Protein AF-0000000077074400 (afdb_homodimer)

pLDDT: mean 74.81, std 19.34, range [21.53, 97.25]

Organism: Amphimedon queenslandica (NCBI:txid400682)

Foldseek 3Di:
DPCCVVAPWDFCVVVLLVLLLLLLCLLLVLLVVLADDPVQLPDLPRDPVCCCVPHCNVVSLVLSLLLNVLSLVLNVLVLLLCLFFGTDHPVLSVLSVVLSVLSSCQSVLSVQCSVVVLDLVSLLSNLVSLLSNLVSSLVSNVVCLVVLVGGDPLCSVQSVPVLSSCVSRVLSVQSNVLSVVSNVVSVVVNHDGNVSVVSSVVSVVSNVVSLVVSVVVSCVVCVVPCVPVPPSCVVSVCSNWASDWLVSLLSNLVSNLVCQLCVLVVVVVVVCVVCVPVDPDPVVVCVVCVLSVLLSLLRNLLSVLLVVLVVLLVVFWDGDGPLLSVLSSQLSSLNSNLSVLSSQLSSPVPPSDLSSNLVSLLSNLVSLQRSLVSVVSSSVVCVVVVVHIGDPVPVDPLSVVLSVQSSVLSNVLSVVLNVCSVPGSVVSSVSSSVSSVCSVVSNCVVVVVVVVVVVVVVVVVVVVVPPPPPPPVPVVPPQPQQAPPPDDPQQQRQPVVVRHTDHPVQWDQDPPQDQDCDPNGGRGDTDRD/DPPCVVAPWDFCVVVLLVLLLLLLCLLLVLLVVLADDPVQLPDLPRFPVCCCVPHCNVVSLVLSLLLNVLSLVLNVLVLLLCLFFGTDHPVLSVLSVVLSVLSSCQSVLSVQCSVVVLDLVSLLSNLVSLLSNLVSSLVSNVVCLVVLVGGDPLCSVQSVPVLSSCVSRVLSVQSNVLSVVSNVCSVVVNPDGNVSVVSSVVSVVSNVVSLVVSVVVSVVVCVVPCVPVPPSCVVSVCSNWASDWLVSLLSNLVSNLVCQLCVLVVVVVVVCVVCVPVDPDPVVVCVVCVLSVLLSLLRNLLSVLLVVLVVLLVVFWDGDGPLLSVLSSQLSSLNSNLSVLSSQLSSQVPPSDLSSNLVSLLSNLVSQQRSLVSVVSSSVVCVVVVVHIGDPVPVDPVSVVLSVQSSVLSNVLSVVLNVCSVPGSVVSSVSSSVSSVCSVVSNCVVVVVVVVVVVVVVVVVVVVVPPPPPPPVPVVQPQPFQQPPPDDPQPFGQPVVVRDTDHPVQWDQDPPQDQDCDPNTGRTRTDRD

Structure (mmCIF, N/CA/C/O backbone):
data_AF-0000000077074400-model_v1
#
loop_
_entity.id
_entity.type
_entity.pdbx_description
1 polymer 'Endosomal/lysosomal proton channel TMEM175'
#
loop_
_atom_site.group_PDB
_atom_site.id
_atom_site.type_symbol
_atom_site.label_atom_id
_atom_site.label_alt_id
_atom_site.label_comp_id
_atom_site.label_asym_id
_atom_site.label_entity_id
_atom_site.label_seq_id
_atom_site.pdbx_PDB_ins_code
_atom_site.Cartn_x
_atom_site.Cartn_y
_atom_site.Cartn_z
_atom_site.occupancy
_atom_site.B_iso_or_equiv
_atom_site.auth_seq_id
_atom_site.auth_comp_id
_atom_site.auth_asym_id
_atom_site.auth_atom_id
_atom_site.pdbx_PDB_model_num
ATOM 1 N N . MET A 1 1 ? -18.469 17.234 39.156 1 21.91 1 MET A N 1
ATOM 2 C CA . MET A 1 1 ? -17.969 17.453 37.781 1 21.91 1 MET A CA 1
ATOM 3 C C . MET A 1 1 ? -18.375 16.312 36.875 1 21.91 1 MET A C 1
ATOM 5 O O . MET A 1 1 ? -18.141 15.141 37.188 1 21.91 1 MET A O 1
ATOM 9 N N . PRO A 1 2 ? -19.453 16.375 36.156 1 29.3 2 PRO A N 1
ATOM 10 C CA . PRO A 1 2 ? -19.891 15.242 35.344 1 29.3 2 PRO A CA 1
ATOM 11 C C . PRO A 1 2 ? -18.719 14.555 34.625 1 29.3 2 PRO A C 1
ATOM 13 O O . PRO A 1 2 ? -17.781 15.219 34.188 1 29.3 2 PRO A O 1
ATOM 16 N N . ILE A 1 3 ? -18.312 13.562 35.188 1 32.72 3 ILE A N 1
ATOM 17 C CA . ILE A 1 3 ? -17.359 12.688 34.531 1 32.72 3 ILE A CA 1
ATOM 18 C C . ILE A 1 3 ? -17.719 12.578 33.031 1 32.72 3 ILE A C 1
ATOM 20 O O . ILE A 1 3 ? -18.734 11.984 32.688 1 32.72 3 ILE A O 1
ATOM 24 N N . HIS A 1 4 ? -17.859 13.602 32.312 1 35.28 4 HIS A N 1
ATOM 25 C CA . HIS A 1 4 ? -17.938 13.461 30.844 1 35.28 4 HIS A CA 1
ATOM 26 C C . HIS A 1 4 ? -17.141 12.258 30.359 1 35.28 4 HIS A C 1
ATOM 28 O O . HIS A 1 4 ? -15.914 12.305 30.312 1 35.28 4 HIS A O 1
ATOM 34 N N . LEU A 1 5 ? -17.516 11.234 30.891 1 37.97 5 LEU A N 1
ATOM 35 C CA . LEU A 1 5 ? -17.016 10.016 30.266 1 37.97 5 LEU A CA 1
ATOM 36 C C . LEU A 1 5 ? -16.844 10.211 28.75 1 37.97 5 LEU A C 1
ATOM 38 O O . LEU A 1 5 ? -17.797 10 28 1 37.97 5 LEU A O 1
ATOM 42 N N . ARG A 1 6 ? -16.312 11.289 28.375 1 43.34 6 ARG A N 1
ATOM 43 C CA . ARG A 1 6 ? -15.938 11.633 27.016 1 43.34 6 ARG A CA 1
ATOM 44 C C . ARG A 1 6 ? -15.523 10.398 26.219 1 43.34 6 ARG A C 1
ATOM 46 O O . ARG A 1 6 ? -14.672 9.625 26.672 1 43.34 6 ARG A O 1
ATOM 53 N N . HIS A 1 7 ? -16.484 9.75 25.609 1 48.94 7 HIS A N 1
ATOM 54 C CA . HIS A 1 7 ? -16.391 8.711 24.594 1 48.94 7 HIS A CA 1
ATOM 55 C C . HIS A 1 7 ? -15.031 8.734 23.906 1 48.94 7 HIS A C 1
ATOM 57 O O . HIS A 1 7 ? -14.539 9.805 23.547 1 48.94 7 HIS A O 1
ATOM 63 N N . HIS A 1 8 ? -14.234 7.871 24.391 1 54.22 8 HIS A N 1
ATOM 64 C CA . HIS A 1 8 ? -12.93 7.75 23.766 1 54.22 8 HIS A CA 1
ATOM 65 C C . HIS A 1 8 ? -13.039 7.805 22.25 1 54.22 8 HIS A C 1
ATOM 67 O O . HIS A 1 8 ? -13.445 6.824 21.609 1 54.22 8 HIS A O 1
ATOM 73 N N . VAL A 1 9 ? -13.211 8.93 21.656 1 61.22 9 VAL A N 1
ATOM 74 C CA . VAL A 1 9 ? -13.281 9.195 20.219 1 61.22 9 VAL A CA 1
ATOM 75 C C . VAL A 1 9 ? -11.875 9.469 19.688 1 61.22 9 VAL A C 1
ATOM 77 O O . VAL A 1 9 ? -11.008 9.945 20.406 1 61.22 9 VAL A O 1
ATOM 80 N N . PHE A 1 10 ? -11.648 8.742 18.609 1 71.88 10 PHE A N 1
ATOM 81 C CA . PHE A 1 10 ? -10.398 8.898 17.875 1 71.88 10 PHE A CA 1
ATOM 82 C C . PHE A 1 10 ? -10.594 9.852 16.688 1 71.88 10 PHE A C 1
ATOM 84 O O . PHE A 1 10 ? -11.703 10.016 16.188 1 71.88 10 PHE A O 1
ATOM 91 N N . ALA A 1 11 ? -9.555 10.547 16.453 1 77.81 11 ALA A N 1
ATOM 92 C CA . ALA A 1 11 ? -9.57 11.258 15.188 1 77.81 11 ALA A CA 1
ATOM 93 C C . ALA A 1 11 ? -9.742 10.297 14.016 1 77.81 11 ALA A C 1
ATOM 95 O O . ALA A 1 11 ? -9.195 9.195 14.023 1 77.81 11 ALA A O 1
ATOM 96 N N . LYS A 1 12 ? -10.523 10.617 13.07 1 87.31 12 LYS A N 1
ATOM 97 C CA . LYS A 1 12 ? -10.867 9.734 11.961 1 87.31 12 LYS A CA 1
ATOM 98 C C . LYS A 1 12 ? -9.719 9.625 10.961 1 87.31 12 LYS A C 1
ATOM 100 O O . LYS A 1 12 ? -9.703 8.734 10.109 1 87.31 12 LYS A O 1
ATOM 105 N N . GLU A 1 13 ? -8.727 10.477 11.016 1 88.31 13 GLU A N 1
ATOM 106 C CA . GLU A 1 13 ? -7.719 10.641 9.969 1 88.31 13 GLU A CA 1
ATOM 107 C C . GLU A 1 13 ? -6.953 9.336 9.734 1 88.31 13 GLU A C 1
ATOM 109 O O . GLU A 1 13 ? -6.754 8.93 8.594 1 88.31 13 GLU A O 1
ATOM 114 N N . ARG A 1 14 ? -6.609 8.68 10.781 1 91.81 14 ARG A N 1
ATOM 115 C CA . ARG A 1 14 ? -5.824 7.457 10.609 1 91.81 14 ARG A CA 1
ATOM 116 C C . ARG A 1 14 ? -6.672 6.34 10.016 1 91.81 14 ARG A C 1
ATOM 118 O O . ARG A 1 14 ? -6.195 5.566 9.188 1 91.81 14 ARG A O 1
ATOM 125 N N . LEU A 1 15 ? -7.898 6.273 10.539 1 93.75 15 LEU A N 1
ATOM 126 C CA . LEU A 1 15 ? -8.805 5.258 10.016 1 93.75 15 LEU A CA 1
ATOM 127 C C . LEU A 1 15 ? -9.039 5.465 8.523 1 93.75 15 LEU A C 1
ATOM 129 O O . LEU A 1 15 ? -9.039 4.504 7.746 1 93.75 15 LEU A O 1
ATOM 133 N N . VAL A 1 16 ? -9.195 6.684 8.125 1 94.38 16 VAL A N 1
ATOM 134 C CA . VAL A 1 16 ? -9.43 7.031 6.73 1 94.38 16 VAL A CA 1
ATOM 135 C C . VAL A 1 16 ? -8.172 6.734 5.91 1 94.38 16 VAL A C 1
ATOM 137 O O . VAL A 1 16 ? -8.258 6.172 4.816 1 94.38 16 VAL A O 1
ATOM 140 N N . ALA A 1 17 ? -7.059 7.043 6.445 1 93.62 17 ALA A N 1
ATOM 141 C CA . ALA A 1 17 ? -5.793 6.781 5.762 1 93.62 17 ALA A CA 1
ATOM 142 C C . ALA A 1 17 ? -5.57 5.281 5.578 1 93.62 17 ALA A C 1
ATOM 144 O O . ALA A 1 17 ? -5.141 4.836 4.512 1 93.62 17 ALA A O 1
ATOM 145 N N . PHE A 1 18 ? -5.867 4.523 6.648 1 96.25 18 PHE A N 1
ATOM 146 C CA . PHE A 1 18 ? -5.77 3.07 6.57 1 96.25 18 PHE A CA 1
ATOM 147 C C . PHE A 1 18 ? -6.703 2.523 5.492 1 96.25 18 PHE A C 1
ATOM 149 O O . PHE A 1 18 ? -6.305 1.672 4.695 1 96.25 18 PHE A O 1
ATOM 156 N N . SER A 1 19 ? -7.891 2.977 5.449 1 96.88 19 SER A N 1
ATOM 157 C CA . SER A 1 19 ? -8.883 2.527 4.477 1 96.88 19 SER A CA 1
ATOM 158 C C . SER A 1 19 ? -8.453 2.867 3.053 1 96.88 19 SER A C 1
ATOM 160 O O . SER A 1 19 ? -8.594 2.045 2.145 1 96.88 19 SER A O 1
ATOM 162 N N . ASP A 1 20 ? -7.957 4.055 2.834 1 96.69 20 ASP A N 1
ATOM 163 C CA . ASP A 1 20 ? -7.508 4.461 1.506 1 96.69 20 ASP A CA 1
ATOM 164 C C . ASP A 1 20 ? -6.379 3.559 1.009 1 96.69 20 ASP A C 1
ATOM 166 O O . ASP A 1 20 ? -6.309 3.242 -0.181 1 96.69 20 ASP A O 1
ATOM 170 N N . ALA A 1 21 ? -5.48 3.182 1.928 1 96 21 ALA A N 1
ATOM 171 C CA . ALA A 1 21 ? -4.418 2.252 1.561 1 96 21 ALA A CA 1
ATOM 172 C C . ALA A 1 21 ? -4.988 0.906 1.127 1 96 21 ALA A C 1
ATOM 174 O O . ALA A 1 21 ? -4.547 0.328 0.132 1 96 21 ALA A O 1
ATOM 175 N N . VAL A 1 22 ? -5.934 0.427 1.84 1 96.19 22 VAL A N 1
ATOM 176 C CA . VAL A 1 22 ? -6.559 -0.851 1.517 1 96.19 22 VAL A CA 1
ATOM 177 C C . VAL A 1 22 ? -7.262 -0.754 0.164 1 96.19 22 VAL A C 1
ATOM 179 O O . VAL A 1 22 ? -7.125 -1.643 -0.68 1 96.19 22 VAL A O 1
ATOM 182 N N . PHE A 1 23 ? -7.977 0.347 -0.109 1 97.06 23 PHE A N 1
ATOM 183 C CA . PHE A 1 23 ? -8.656 0.558 -1.382 1 97.06 23 PHE A CA 1
ATOM 184 C C . PHE A 1 23 ? -7.656 0.552 -2.535 1 97.06 23 PHE A C 1
ATOM 186 O O . PHE A 1 23 ? -7.922 -0.031 -3.588 1 97.06 23 PHE A O 1
ATOM 193 N N . ALA A 1 24 ? -6.547 1.213 -2.334 1 96.38 24 ALA A N 1
ATOM 194 C CA . ALA A 1 24 ? -5.531 1.301 -3.381 1 96.38 24 ALA A CA 1
ATOM 195 C C . ALA A 1 24 ? -5.004 -0.082 -3.752 1 96.38 24 ALA A C 1
ATOM 197 O O . ALA A 1 24 ? -4.848 -0.397 -4.934 1 96.38 24 ALA A O 1
ATOM 198 N N . ILE A 1 25 ? -4.773 -0.899 -2.74 1 93.75 25 ILE A N 1
ATOM 199 C CA . ILE A 1 25 ? -4.242 -2.238 -2.969 1 93.75 25 ILE A CA 1
ATOM 200 C C . ILE A 1 25 ? -5.277 -3.088 -3.703 1 93.75 25 ILE A C 1
ATOM 202 O O . ILE A 1 25 ? -4.965 -3.729 -4.707 1 93.75 25 ILE A O 1
ATOM 206 N N . ILE A 1 26 ? -6.48 -3.027 -3.238 1 94.25 26 ILE A N 1
ATOM 207 C CA . ILE A 1 26 ? -7.551 -3.854 -3.789 1 94.25 26 ILE A CA 1
ATOM 208 C C . ILE A 1 26 ? -7.824 -3.447 -5.234 1 94.25 26 ILE A C 1
ATOM 210 O O . ILE A 1 26 ? -8.047 -4.305 -6.094 1 94.25 26 ILE A O 1
ATOM 214 N N . ALA A 1 27 ? -7.738 -2.164 -5.512 1 93.12 27 ALA A N 1
ATOM 215 C CA . ALA A 1 27 ? -8.023 -1.66 -6.855 1 93.12 27 ALA A CA 1
ATOM 216 C C . ALA A 1 27 ? -6.988 -2.15 -7.859 1 93.12 27 ALA A C 1
ATOM 218 O O . ALA A 1 27 ? -7.285 -2.299 -9.047 1 93.12 27 ALA A O 1
ATOM 219 N N . THR A 1 28 ? -5.809 -2.475 -7.395 1 89.44 28 THR A N 1
ATOM 220 C CA . THR A 1 28 ? -4.719 -2.795 -8.312 1 89.44 28 THR A CA 1
ATOM 221 C C . THR A 1 28 ? -4.461 -4.301 -8.336 1 89.44 28 THR A C 1
ATOM 223 O O . THR A 1 28 ? -3.781 -4.801 -9.234 1 89.44 28 THR A O 1
ATOM 226 N N . ILE A 1 29 ? -5.027 -5.039 -7.445 1 82.19 29 ILE A N 1
ATOM 227 C CA . ILE A 1 29 ? -4.688 -6.449 -7.285 1 82.19 29 ILE A CA 1
ATOM 228 C C . ILE A 1 29 ? -5.141 -7.23 -8.516 1 82.19 29 ILE A C 1
ATOM 230 O O . ILE A 1 29 ? -4.539 -8.242 -8.875 1 82.19 29 ILE A O 1
ATOM 234 N N . MET A 1 30 ? -6.156 -6.77 -9.227 1 82.19 30 MET A N 1
ATOM 235 C CA . MET A 1 30 ? -6.734 -7.508 -10.344 1 82.19 30 MET A CA 1
ATOM 236 C C . MET A 1 30 ? -5.785 -7.523 -11.539 1 82.19 30 MET A C 1
ATOM 238 O O . MET A 1 30 ? -6.027 -8.227 -12.523 1 82.19 30 MET A O 1
ATOM 242 N N . VAL A 1 31 ? -4.688 -6.863 -11.445 1 85.12 31 VAL A N 1
ATOM 243 C CA . VAL A 1 31 ? -3.703 -6.871 -12.523 1 85.12 31 VAL A CA 1
ATOM 244 C C . VAL A 1 31 ? -2.881 -8.156 -12.469 1 85.12 31 VAL A C 1
ATOM 246 O O . VAL A 1 31 ? -2.332 -8.594 -13.477 1 85.12 31 VAL A O 1
ATOM 249 N N . ILE A 1 32 ? -2.857 -8.82 -11.383 1 76.31 32 ILE A N 1
ATOM 250 C CA . ILE A 1 32 ? -1.947 -9.938 -11.141 1 76.31 32 ILE A CA 1
ATOM 251 C C . ILE A 1 32 ? -2.391 -11.148 -11.953 1 76.31 32 ILE A C 1
ATOM 253 O O . ILE A 1 32 ? -1.569 -11.805 -12.602 1 76.31 32 ILE A O 1
ATOM 257 N N . PRO A 1 33 ? -3.631 -11.438 -12.078 1 74 33 PRO A N 1
ATOM 258 C CA . PRO A 1 33 ? -4.039 -12.602 -12.859 1 74 33 PRO A CA 1
ATOM 259 C C . PRO A 1 33 ? -3.932 -12.367 -14.367 1 74 33 PRO A C 1
ATOM 261 O O . PRO A 1 33 ? -3.984 -13.32 -15.148 1 74 33 PRO A O 1
ATOM 264 N N . LEU A 1 34 ? -3.738 -11.156 -14.828 1 76.44 34 LEU A N 1
ATOM 265 C CA . LEU A 1 34 ? -3.658 -10.836 -16.25 1 76.44 34 LEU A CA 1
ATOM 266 C C . LEU A 1 34 ? -2.303 -11.234 -16.812 1 76.44 34 LEU A C 1
ATOM 268 O O . LEU A 1 34 ? -2.035 -11.016 -18 1 76.44 34 LEU A O 1
ATOM 272 N N . LYS A 1 35 ? -1.665 -12.266 -16.328 1 67.75 35 LYS A N 1
ATOM 273 C CA . LYS A 1 35 ? -0.368 -12.68 -16.859 1 67.75 35 LYS A CA 1
ATOM 274 C C . LYS A 1 35 ? -0.533 -13.609 -18.047 1 67.75 35 LYS A C 1
ATOM 276 O O . LYS A 1 35 ? -1.504 -14.367 -18.125 1 67.75 35 LYS A O 1
ATOM 281 N N . ILE A 1 36 ? 0.27 -13.297 -19.094 1 62.84 36 ILE A N 1
ATOM 282 C CA . ILE A 1 36 ? 0.279 -14.188 -20.25 1 62.84 36 ILE A CA 1
ATOM 283 C C . ILE A 1 36 ? 0.761 -15.57 -19.828 1 62.84 36 ILE A C 1
ATOM 285 O O . ILE A 1 36 ? 1.785 -15.703 -19.156 1 62.84 36 ILE A O 1
ATOM 289 N N . PRO A 1 37 ? -0.067 -16.531 -20.016 1 57.62 37 PRO A N 1
ATOM 290 C CA . PRO A 1 37 ? 0.301 -17.891 -19.609 1 57.62 37 PRO A CA 1
ATOM 291 C C . PRO A 1 37 ? 1.666 -18.312 -20.141 1 57.62 37 PRO A C 1
ATOM 293 O O . PRO A 1 37 ? 2.055 -17.922 -21.25 1 57.62 37 PRO A O 1
ATOM 296 N N . GLU A 1 38 ? 2.525 -18.734 -19.328 1 55.84 38 GLU A N 1
ATOM 297 C CA . GLU A 1 38 ? 3.891 -19.172 -19.609 1 55.84 38 GLU A CA 1
ATOM 298 C C . GLU A 1 38 ? 3.941 -20.109 -20.812 1 55.84 38 GLU A C 1
ATOM 300 O O . GLU A 1 38 ? 4.906 -20.078 -21.578 1 55.84 38 GLU A O 1
ATOM 305 N N . PHE A 1 39 ? 3.004 -21.016 -20.969 1 47.97 39 PHE A N 1
ATOM 306 C CA . PHE A 1 39 ? 3.076 -22.031 -22.016 1 47.97 39 PHE A CA 1
ATOM 307 C C . PHE A 1 39 ? 3.059 -21.391 -23.406 1 47.97 39 PHE A C 1
ATOM 309 O O . PHE A 1 39 ? 3.584 -21.953 -24.359 1 47.97 39 PHE A O 1
ATOM 316 N N . VAL A 1 40 ? 2.551 -20.297 -23.469 1 53.72 40 VAL A N 1
ATOM 317 C CA . VAL A 1 40 ? 2.34 -19.672 -24.766 1 53.72 40 VAL A CA 1
ATOM 318 C C . VAL A 1 40 ? 3.646 -19.047 -25.266 1 53.72 40 VAL A C 1
ATOM 320 O O . VAL A 1 40 ? 3.879 -18.969 -26.469 1 53.72 40 VAL A O 1
ATOM 323 N N . THR A 1 41 ? 4.527 -18.672 -24.328 1 53.41 41 THR A N 1
ATOM 324 C CA . THR A 1 41 ? 5.73 -17.969 -24.75 1 53.41 41 THR A CA 1
ATOM 325 C C . THR A 1 41 ? 6.738 -18.938 -25.359 1 53.41 41 THR A C 1
ATOM 327 O O . THR A 1 41 ? 7.742 -18.516 -25.938 1 53.41 41 THR A O 1
ATOM 330 N N . ASP A 1 42 ? 6.711 -20.312 -25.016 1 51.09 42 ASP A N 1
ATOM 331 C CA . ASP A 1 42 ? 7.754 -21.234 -25.469 1 51.09 42 ASP A CA 1
ATOM 332 C C . ASP A 1 42 ? 7.68 -21.469 -26.969 1 51.09 42 ASP A C 1
ATOM 334 O O . ASP A 1 42 ? 8.609 -22.016 -27.562 1 51.09 42 ASP A O 1
ATOM 338 N N . GLY A 1 43 ? 6.578 -21.078 -27.688 1 52.41 43 GLY A N 1
ATOM 339 C CA . GLY A 1 43 ? 6.602 -21.641 -29.031 1 52.41 43 GLY A CA 1
ATOM 340 C C . GLY A 1 43 ? 6.832 -20.609 -30.109 1 52.41 43 GLY A C 1
ATOM 341 O O . GLY A 1 43 ? 6.465 -19.438 -29.953 1 52.41 43 GLY A O 1
ATOM 342 N N . ALA A 1 44 ? 7.898 -20.781 -30.938 1 57.53 44 ALA A N 1
ATOM 343 C CA . ALA A 1 44 ? 8.219 -20.062 -32.156 1 57.53 44 ALA A CA 1
ATOM 344 C C . ALA A 1 44 ? 6.953 -19.656 -32.906 1 57.53 44 ALA A C 1
ATOM 346 O O . ALA A 1 44 ? 6.93 -18.625 -33.594 1 57.53 44 ALA A O 1
ATOM 347 N N . ASN A 1 45 ? 5.812 -20.297 -32.5 1 65.81 45 ASN A N 1
ATOM 348 C CA . ASN A 1 45 ? 4.645 -20.047 -33.344 1 65.81 45 ASN A CA 1
ATOM 349 C C . ASN A 1 45 ? 3.57 -19.266 -32.594 1 65.81 45 ASN A C 1
ATOM 351 O O . ASN A 1 45 ? 2.441 -19.141 -33.062 1 65.81 45 ASN A O 1
ATOM 355 N N . PHE A 1 46 ? 3.961 -18.641 -31.453 1 78.12 46 PHE A N 1
ATOM 356 C CA . PHE A 1 46 ? 2.949 -17.906 -30.703 1 78.12 46 PHE A CA 1
ATOM 357 C C . PHE A 1 46 ? 2.795 -16.5 -31.25 1 78.12 46 PHE A C 1
ATOM 359 O O . PHE A 1 46 ? 3.785 -15.789 -31.453 1 78.12 46 PHE A O 1
ATOM 366 N N . ASN A 1 47 ? 1.536 -16.156 -31.703 1 83.5 47 ASN A N 1
ATOM 367 C CA . ASN A 1 47 ? 1.206 -14.812 -32.156 1 83.5 47 ASN A CA 1
ATOM 368 C C . ASN A 1 47 ? 0.421 -14.031 -31.109 1 83.5 47 ASN A C 1
ATOM 370 O O . ASN A 1 47 ? -0.747 -14.328 -30.859 1 83.5 47 ASN A O 1
ATOM 374 N N . LEU A 1 48 ? 1.065 -13.031 -30.547 1 84.06 48 LEU A N 1
ATOM 375 C CA . LEU A 1 48 ? 0.503 -12.227 -29.469 1 84.06 48 LEU A CA 1
ATOM 376 C C . LEU A 1 48 ? -0.735 -11.477 -29.938 1 84.06 48 LEU A C 1
ATOM 378 O O . LEU A 1 48 ? -1.718 -11.367 -29.188 1 84.06 48 LEU A O 1
ATOM 382 N N . GLU A 1 49 ? -0.71 -10.984 -31.125 1 82.56 49 GLU A N 1
ATOM 383 C CA . GLU A 1 49 ? -1.842 -10.234 -31.672 1 82.56 49 GLU A CA 1
ATOM 384 C C . GLU A 1 49 ? -3.086 -11.109 -31.766 1 82.56 49 GLU A C 1
ATOM 386 O O . GLU A 1 49 ? -4.188 -10.672 -31.422 1 82.56 49 GLU A O 1
ATOM 391 N N . ASP A 1 50 ? -2.867 -12.25 -32.219 1 80.44 50 ASP A N 1
ATOM 392 C CA . ASP A 1 50 ? -3.971 -13.195 -32.344 1 80.44 50 ASP A CA 1
ATOM 393 C C . ASP A 1 50 ? -4.523 -13.586 -30.969 1 80.44 50 ASP A C 1
ATOM 395 O O . ASP A 1 50 ? -5.73 -13.75 -30.812 1 80.44 50 ASP A O 1
ATOM 399 N N . TYR A 1 51 ? -3.637 -13.672 -30.062 1 78.38 51 TYR A N 1
ATOM 400 C CA . TYR A 1 51 ? -4.043 -14.031 -28.703 1 78.38 51 TYR A CA 1
ATOM 401 C C . TYR A 1 51 ? -4.887 -12.93 -28.078 1 78.38 51 TYR A C 1
ATOM 403 O O . TYR A 1 51 ? -5.902 -13.211 -27.438 1 78.38 51 TYR A O 1
ATOM 411 N N . ILE A 1 52 ? -4.52 -11.797 -28.281 1 77.44 52 ILE A N 1
ATOM 412 C CA . ILE A 1 52 ? -5.215 -10.656 -27.703 1 77.44 52 ILE A CA 1
ATOM 413 C C . ILE A 1 52 ? -6.609 -10.539 -28.312 1 77.44 52 ILE A C 1
ATOM 415 O O . ILE A 1 52 ? -7.578 -10.258 -27.594 1 77.44 52 ILE A O 1
ATOM 419 N N . ILE A 1 53 ? -6.676 -10.82 -29.594 1 75.12 53 ILE A N 1
ATOM 420 C CA . ILE A 1 53 ? -7.926 -10.609 -30.328 1 75.12 53 ILE A CA 1
ATOM 421 C C . ILE A 1 53 ? -8.859 -11.797 -30.094 1 75.12 53 ILE A C 1
ATOM 423 O O . ILE A 1 53 ? -10.062 -11.625 -29.906 1 75.12 53 ILE A O 1
ATOM 427 N N . ASN A 1 54 ? -8.336 -12.945 -30.109 1 67.69 54 ASN A N 1
ATOM 428 C CA . ASN A 1 54 ? -9.188 -14.133 -30.156 1 67.69 54 ASN A CA 1
ATOM 429 C C . ASN A 1 54 ? -9.391 -14.727 -28.766 1 67.69 54 ASN A C 1
ATOM 431 O O . ASN A 1 54 ? -10.305 -15.523 -28.562 1 67.69 54 ASN A O 1
ATOM 435 N N . SER A 1 55 ? -8.594 -14.375 -27.922 1 67.81 55 SER A N 1
ATOM 436 C CA . SER A 1 55 ? -8.664 -15.07 -26.641 1 67.81 55 SER A CA 1
ATOM 437 C C . SER A 1 55 ? -9.508 -14.289 -25.641 1 67.81 55 SER A C 1
ATOM 439 O O . SER A 1 55 ? -10.062 -13.234 -25.969 1 67.81 55 SER A O 1
ATOM 441 N N . ASP A 1 56 ? -9.836 -14.992 -24.594 1 71.81 56 ASP A N 1
ATOM 442 C CA . ASP A 1 56 ? -10.562 -14.469 -23.438 1 71.81 56 ASP A CA 1
ATOM 443 C C . ASP A 1 56 ? -9.75 -13.383 -22.734 1 71.81 56 ASP A C 1
ATOM 445 O O . ASP A 1 56 ? -10.172 -12.867 -21.703 1 71.81 56 ASP A O 1
ATOM 449 N N . PHE A 1 57 ? -8.719 -12.961 -23.547 1 76.56 57 PHE A N 1
ATOM 450 C CA . PHE A 1 57 ? -7.852 -11.961 -22.938 1 76.56 57 PHE A CA 1
ATOM 451 C C . PHE A 1 57 ? -8.555 -10.609 -22.859 1 76.56 57 PHE A C 1
ATOM 453 O O . PHE A 1 57 ? -8.477 -9.914 -21.859 1 76.56 57 PHE A O 1
ATOM 460 N N . ALA A 1 58 ? -9.227 -10.258 -23.922 1 80.19 58 ALA A N 1
ATOM 461 C CA . ALA A 1 58 ? -9.953 -8.992 -23.953 1 80.19 58 ALA A CA 1
ATOM 462 C C . ALA A 1 58 ? -11 -8.938 -22.844 1 80.19 58 ALA A C 1
ATOM 464 O O . ALA A 1 58 ? -11.211 -7.895 -22.234 1 80.19 58 ALA A O 1
ATOM 465 N N . LEU A 1 59 ? -11.625 -10.039 -22.656 1 80.56 59 LEU A N 1
ATOM 466 C CA . LEU A 1 59 ? -12.617 -10.109 -21.578 1 80.56 59 LEU A CA 1
ATOM 467 C C . LEU A 1 59 ? -11.953 -9.969 -20.219 1 80.56 59 LEU A C 1
ATOM 469 O O . LEU A 1 59 ? -12.5 -9.32 -19.328 1 80.56 59 LEU A O 1
ATOM 473 N N . GLN A 1 60 ? -10.781 -10.508 -20.078 1 82.06 60 GLN A N 1
ATOM 474 C CA . GLN A 1 60 ? -10.055 -10.398 -18.812 1 82.06 60 GLN A CA 1
ATOM 475 C C . GLN A 1 60 ? -9.672 -8.953 -18.531 1 82.06 60 GLN A C 1
ATOM 477 O O . GLN A 1 60 ? -9.758 -8.492 -17.391 1 82.06 60 GLN A O 1
ATOM 482 N N . VAL A 1 61 ? -9.273 -8.273 -19.547 1 86.75 61 VAL A N 1
ATOM 483 C CA . VAL A 1 61 ? -8.914 -6.863 -19.406 1 86.75 61 VAL A CA 1
ATOM 484 C C . VAL A 1 61 ? -10.156 -6.047 -19.062 1 86.75 61 VAL A C 1
ATOM 486 O O . VAL A 1 61 ? -10.102 -5.16 -18.203 1 86.75 61 VAL A O 1
ATOM 489 N N . ALA A 1 62 ? -11.242 -6.371 -19.688 1 87.5 62 ALA A N 1
ATOM 490 C CA . ALA A 1 62 ? -12.492 -5.68 -19.391 1 87.5 62 ALA A CA 1
ATOM 491 C C . ALA A 1 62 ? -12.922 -5.918 -17.953 1 87.5 62 ALA A C 1
ATOM 493 O O . ALA A 1 62 ? -13.453 -5.012 -17.297 1 87.5 62 ALA A O 1
ATOM 494 N N . ILE A 1 63 ? -12.727 -7.07 -17.5 1 85.81 63 ILE A N 1
ATOM 495 C CA . ILE A 1 63 ? -13.086 -7.414 -16.141 1 85.81 63 ILE A CA 1
ATOM 496 C C . ILE A 1 63 ? -12.188 -6.66 -15.164 1 85.81 63 ILE A C 1
ATOM 498 O O . ILE A 1 63 ? -12.633 -6.238 -14.094 1 85.81 63 ILE A O 1
ATOM 502 N N . TYR A 1 64 ? -10.898 -6.523 -15.516 1 89.69 64 TYR A N 1
ATOM 503 C CA . TYR A 1 64 ? -10.008 -5.707 -14.703 1 89.69 64 TYR A CA 1
ATOM 504 C C . TYR A 1 64 ? -10.555 -4.289 -14.547 1 89.69 64 TYR A C 1
ATOM 506 O O . TYR A 1 64 ? -10.586 -3.746 -13.445 1 89.69 64 TYR A O 1
ATOM 514 N N . TYR A 1 65 ? -10.969 -3.701 -15.672 1 91.62 65 TYR A N 1
ATOM 515 C CA . TYR A 1 65 ? -11.469 -2.332 -15.633 1 91.62 65 TYR A CA 1
ATOM 516 C C . TYR A 1 65 ? -12.758 -2.248 -14.828 1 91.62 65 TYR A C 1
ATOM 518 O O . TYR A 1 65 ? -12.977 -1.284 -14.094 1 91.62 65 TYR A O 1
ATOM 526 N N . LEU A 1 66 ? -13.586 -3.268 -14.961 1 91.38 66 LEU A N 1
ATOM 527 C CA . LEU A 1 66 ? -14.836 -3.303 -14.195 1 91.38 66 LEU A CA 1
ATOM 528 C C . LEU A 1 66 ? -14.555 -3.408 -12.703 1 91.38 66 LEU A C 1
ATOM 530 O O . LEU A 1 66 ? -15.172 -2.699 -11.898 1 91.38 66 LEU A O 1
ATOM 534 N N . ALA A 1 67 ? -13.688 -4.293 -12.375 1 91.5 67 ALA A N 1
ATOM 535 C CA . ALA A 1 67 ? -13.328 -4.461 -10.969 1 91.5 67 ALA A CA 1
ATOM 536 C C . ALA A 1 67 ? -12.758 -3.172 -10.391 1 91.5 67 ALA A C 1
ATOM 538 O O . ALA A 1 67 ? -13.109 -2.775 -9.273 1 91.5 67 ALA A O 1
ATOM 539 N N . PHE A 1 68 ? -11.859 -2.523 -11.172 1 94.5 68 PHE A N 1
ATOM 540 C CA . PHE A 1 68 ? -11.289 -1.259 -10.727 1 94.5 68 PHE A CA 1
ATOM 541 C C . PHE A 1 68 ? -12.375 -0.22 -10.5 1 94.5 68 PHE A C 1
ATOM 543 O O . PHE A 1 68 ? -12.359 0.499 -9.5 1 94.5 68 PHE A O 1
ATOM 550 N N . TYR A 1 69 ? -13.281 -0.189 -11.391 1 93.62 69 TYR A N 1
ATOM 551 C CA . TYR A 1 69 ? -14.383 0.76 -11.273 1 93.62 69 TYR A CA 1
ATOM 552 C C . TYR A 1 69 ? -15.203 0.5 -10.016 1 93.62 69 TYR A C 1
ATOM 554 O O . TYR A 1 69 ? -15.578 1.436 -9.305 1 93.62 69 TYR A O 1
ATOM 562 N N . LEU A 1 70 ? -15.539 -0.728 -9.773 1 92.88 70 LEU A N 1
ATOM 563 C CA . LEU A 1 70 ? -16.375 -1.066 -8.633 1 92.88 70 LEU A CA 1
ATOM 564 C C . LEU A 1 70 ? -15.688 -0.716 -7.316 1 92.88 70 LEU A C 1
ATOM 566 O O . LEU A 1 70 ? -16.328 -0.248 -6.375 1 92.88 70 LEU A O 1
ATOM 570 N N . VAL A 1 71 ? -14.398 -0.979 -7.234 1 95.19 71 VAL A N 1
ATOM 571 C CA . VAL A 1 71 ? -13.648 -0.608 -6.039 1 95.19 71 VAL A CA 1
ATOM 572 C C . VAL A 1 71 ? -13.617 0.912 -5.898 1 95.19 71 VAL A C 1
ATOM 574 O O . VAL A 1 71 ? -13.781 1.444 -4.801 1 95.19 71 VAL A O 1
ATOM 577 N N . TRP A 1 72 ? -13.367 1.576 -7.047 1 94.44 72 TRP A N 1
ATOM 578 C CA . TRP A 1 72 ? -13.359 3.035 -7.055 1 94.44 72 TRP A CA 1
ATOM 579 C C . TRP A 1 72 ? -14.703 3.594 -6.609 1 94.44 72 TRP A C 1
ATOM 581 O O . TRP A 1 72 ? -14.758 4.566 -5.855 1 94.44 72 TRP A O 1
ATOM 591 N N . ASP A 1 73 ? -15.75 2.977 -7.055 1 91.88 73 ASP A N 1
ATOM 592 C CA . ASP A 1 73 ? -17.094 3.379 -6.652 1 91.88 73 ASP A CA 1
ATOM 593 C C . ASP A 1 73 ? -17.297 3.174 -5.156 1 91.88 73 ASP A C 1
ATOM 595 O O . ASP A 1 73 ? -17.906 4.016 -4.484 1 91.88 73 ASP A O 1
ATOM 599 N N . ALA A 1 74 ? -16.906 2.07 -4.676 1 93.62 74 ALA A N 1
ATOM 600 C CA . ALA A 1 74 ? -16.984 1.813 -3.24 1 93.62 74 ALA A CA 1
ATOM 601 C C . ALA A 1 74 ? -16.172 2.836 -2.453 1 93.62 74 ALA A C 1
ATOM 603 O O . ALA A 1 74 ? -16.562 3.248 -1.361 1 93.62 74 ALA A O 1
ATOM 604 N N . TRP A 1 75 ? -15 3.199 -2.943 1 95.5 75 TRP A N 1
ATOM 605 C CA . TRP A 1 75 ? -14.164 4.219 -2.314 1 95.5 75 TRP A CA 1
ATOM 606 C C . TRP A 1 75 ? -14.891 5.559 -2.264 1 95.5 75 TRP A C 1
ATOM 608 O O . TRP A 1 75 ? -14.836 6.262 -1.252 1 95.5 75 TRP A O 1
ATOM 618 N N . LEU A 1 76 ? -15.617 5.953 -3.367 1 92 76 LEU A N 1
ATOM 619 C CA . LEU A 1 76 ? -16.391 7.188 -3.383 1 92 76 LEU A CA 1
ATOM 620 C C . LEU A 1 76 ? -17.469 7.168 -2.312 1 92 76 LEU A C 1
ATOM 622 O O . LEU A 1 76 ? -17.703 8.172 -1.63 1 92 76 LEU A O 1
ATOM 626 N N . SER A 1 77 ? -18.078 6.02 -2.199 1 90 77 SER A N 1
ATOM 627 C CA . SER A 1 77 ? -19.094 5.871 -1.165 1 90 77 SER A CA 1
ATOM 628 C C . SER A 1 77 ? -18.5 6.012 0.228 1 90 77 SER A C 1
ATOM 630 O O . SER A 1 77 ? -19.094 6.625 1.112 1 90 77 SER A O 1
ATOM 632 N N . HIS A 1 78 ? -17.391 5.418 0.379 1 93.44 78 HIS A N 1
ATOM 633 C CA . HIS A 1 78 ? -16.688 5.516 1.654 1 93.44 78 HIS A CA 1
ATOM 634 C C . HIS A 1 78 ? -16.328 6.961 1.972 1 93.44 78 HIS A C 1
ATOM 636 O O . HIS A 1 78 ? -16.438 7.395 3.123 1 93.44 78 HIS A O 1
ATOM 642 N N . CYS A 1 79 ? -15.891 7.727 0.929 1 92 79 CYS A N 1
ATOM 643 C CA . CYS A 1 79 ? -15.578 9.141 1.1 1 92 79 CYS A CA 1
ATOM 644 C C . CYS A 1 79 ? -16.812 9.914 1.561 1 92 79 CYS A C 1
ATOM 646 O O . CYS A 1 79 ? -16.703 10.781 2.436 1 92 79 CYS A O 1
ATOM 648 N N . ARG A 1 80 ? -17.859 9.594 1.044 1 86.19 80 ARG A N 1
ATOM 649 C CA . ARG A 1 80 ? -19.094 10.266 1.397 1 86.19 80 ARG A CA 1
ATOM 650 C C . ARG A 1 80 ? -19.453 10.031 2.861 1 86.19 80 ARG A C 1
ATOM 652 O O . ARG A 1 80 ? -19.828 10.961 3.572 1 86.19 80 ARG A O 1
ATOM 659 N N . VAL A 1 81 ? -19.312 8.844 3.262 1 87.94 81 VAL A N 1
ATOM 660 C CA . VAL A 1 81 ? -19.672 8.461 4.625 1 87.94 81 VAL A CA 1
ATOM 661 C C . VAL A 1 81 ? -18.734 9.156 5.617 1 87.94 81 VAL A C 1
ATOM 663 O O . VAL A 1 81 ? -19.203 9.742 6.602 1 87.94 81 VAL A O 1
ATOM 666 N N . PHE A 1 82 ? -17.484 9.18 5.398 1 89.75 82 PHE A N 1
ATOM 667 C CA . PHE A 1 82 ? -16.531 9.68 6.379 1 89.75 82 PHE A CA 1
ATOM 668 C C . PHE A 1 82 ? -16.375 11.188 6.27 1 89.75 82 PHE A C 1
ATOM 670 O O . PHE A 1 82 ? -15.703 11.812 7.094 1 89.75 82 PHE A O 1
ATOM 677 N N . HIS A 1 83 ? -17.016 11.727 5.188 1 83.38 83 HIS A N 1
ATOM 678 C CA . HIS A 1 83 ? -17.062 13.18 5.098 1 83.38 83 HIS A CA 1
ATOM 679 C C . HIS A 1 83 ? -17.938 13.773 6.184 1 83.38 83 HIS A C 1
ATOM 681 O O . HIS A 1 83 ? -17.719 14.906 6.621 1 83.38 83 HIS A O 1
ATOM 687 N N . ILE A 1 84 ? -18.859 13.031 6.668 1 79.62 84 ILE A N 1
ATOM 688 C CA . ILE A 1 84 ? -19.812 13.539 7.645 1 79.62 84 ILE A CA 1
ATOM 689 C C . ILE A 1 84 ? -19.312 13.273 9.055 1 79.62 84 ILE A C 1
ATOM 691 O O . ILE A 1 84 ? -19.766 13.898 10.016 1 79.62 84 ILE A O 1
ATOM 695 N N . LEU A 1 85 ? -18.328 12.383 9.18 1 82.25 85 LEU A N 1
ATOM 696 C CA . LEU A 1 85 ? -17.812 11.984 10.492 1 82.25 85 LEU A CA 1
ATOM 697 C C . LEU A 1 85 ? -16.609 12.828 10.898 1 82.25 85 LEU A C 1
ATOM 699 O O . LEU A 1 85 ? -15.773 13.156 10.055 1 82.25 85 LEU A O 1
ATOM 703 N N . GLU A 1 86 ? -16.594 13.234 12.078 1 80 86 GLU A N 1
ATOM 704 C CA . GLU A 1 86 ? -15.43 13.938 12.617 1 80 86 GLU A CA 1
ATOM 705 C C . GLU A 1 86 ? -14.625 13.039 13.555 1 80 86 GLU A C 1
ATOM 707 O O . GLU A 1 86 ? -13.391 13.094 13.57 1 80 86 GLU A O 1
ATOM 712 N N . HIS A 1 87 ? -15.297 12.234 14.328 1 83.75 87 HIS A N 1
ATOM 713 C CA . HIS A 1 87 ? -14.672 11.305 15.266 1 83.75 87 HIS A CA 1
ATOM 714 C C . HIS A 1 87 ? -15.242 9.898 15.102 1 83.75 87 HIS A C 1
ATOM 716 O O . HIS A 1 87 ? -16.344 9.727 14.57 1 83.75 87 HIS A O 1
ATOM 722 N N . VAL A 1 88 ? -14.359 9.016 15.438 1 85.19 88 VAL A N 1
ATOM 723 C CA . VAL A 1 88 ? -14.805 7.629 15.305 1 85.19 88 VAL A CA 1
ATOM 724 C C . VAL A 1 88 ? -14.594 6.895 16.625 1 85.19 88 VAL A C 1
ATOM 726 O O . VAL A 1 88 ? -13.672 7.203 17.375 1 85.19 88 VAL A O 1
ATOM 729 N N . ASP A 1 89 ? -15.469 6.043 16.922 1 83.62 89 ASP A N 1
ATOM 730 C CA . ASP A 1 89 ? -15.336 5.207 18.109 1 83.62 89 ASP A CA 1
ATOM 731 C C . ASP A 1 89 ? -14.992 3.768 17.734 1 83.62 89 ASP A C 1
ATOM 733 O O . ASP A 1 89 ? -14.688 3.48 16.578 1 83.62 89 ASP A O 1
ATOM 737 N N . ASP A 1 90 ? -14.93 2.875 18.703 1 82.44 90 ASP A N 1
ATOM 738 C CA . ASP A 1 90 ? -14.5 1.495 18.5 1 82.44 90 ASP A CA 1
ATOM 739 C C . ASP A 1 90 ? -15.477 0.749 17.594 1 82.44 90 ASP A C 1
ATOM 741 O O . ASP A 1 90 ? -15.062 -0.058 16.75 1 82.44 90 ASP A O 1
ATOM 745 N N . PHE A 1 91 ? -16.703 1.036 17.734 1 83.12 91 PHE A N 1
ATOM 746 C CA . PHE A 1 91 ? -17.703 0.325 16.953 1 83.12 91 PHE A CA 1
ATOM 747 C C . PHE A 1 91 ? -17.625 0.708 15.484 1 83.12 91 PHE A C 1
ATOM 749 O O . PHE A 1 91 ? -17.656 -0.159 14.609 1 83.12 91 PHE A O 1
ATOM 756 N N . VAL A 1 92 ? -17.547 2.004 15.25 1 87 92 VAL A N 1
ATOM 757 C CA . VAL A 1 92 ? -17.438 2.48 13.875 1 87 92 VAL A CA 1
ATOM 758 C C . VAL A 1 92 ? -16.141 1.941 13.258 1 87 92 VAL A C 1
ATOM 760 O O . VAL A 1 92 ? -16.125 1.568 12.078 1 87 92 VAL A O 1
ATOM 763 N N . THR A 1 93 ? -15.125 1.908 14.078 1 89.5 93 THR A N 1
ATOM 764 C CA . THR A 1 93 ? -13.859 1.365 13.602 1 89.5 93 THR A CA 1
ATOM 765 C C . THR A 1 93 ? -14 -0.109 13.234 1 89.5 93 THR A C 1
ATOM 767 O O . THR A 1 93 ? -13.516 -0.545 12.188 1 89.5 93 THR A O 1
ATOM 770 N N . PHE A 1 94 ? -14.68 -0.827 14.031 1 88.5 94 PHE A N 1
ATOM 771 C CA . PHE A 1 94 ? -14.891 -2.246 13.773 1 88.5 94 PHE A CA 1
ATOM 772 C C . PHE A 1 94 ? -15.75 -2.445 12.531 1 88.5 94 PHE A C 1
ATOM 774 O O . PHE A 1 94 ? -15.445 -3.293 11.695 1 88.5 94 PHE A O 1
ATOM 781 N N . LEU A 1 95 ? -16.797 -1.709 12.43 1 90.31 95 LEU A N 1
ATOM 782 C CA . LEU A 1 95 ? -17.688 -1.807 11.273 1 90.31 95 LEU A CA 1
ATOM 783 C C . LEU A 1 95 ? -16.938 -1.466 9.992 1 90.31 95 LEU A C 1
ATOM 785 O O . LEU A 1 95 ? -17.188 -2.053 8.938 1 90.31 95 LEU A O 1
ATOM 789 N N . ASN A 1 96 ? -16.094 -0.468 10.094 1 94.56 96 ASN A N 1
ATOM 790 C CA . ASN A 1 96 ? -15.258 -0.133 8.945 1 94.56 96 ASN A CA 1
ATOM 791 C C . ASN A 1 96 ? -14.367 -1.308 8.539 1 94.56 96 ASN A C 1
ATOM 793 O O . ASN A 1 96 ? -14.18 -1.562 7.348 1 94.56 96 ASN A O 1
ATOM 797 N N . LEU A 1 97 ? -13.844 -2.016 9.523 1 93.88 97 LEU A N 1
ATOM 798 C CA . LEU A 1 97 ? -13.023 -3.18 9.227 1 93.88 97 LEU A CA 1
ATOM 799 C C . LEU A 1 97 ? -13.836 -4.258 8.523 1 93.88 97 LEU A C 1
ATOM 801 O O . LEU A 1 97 ? -13.352 -4.898 7.59 1 93.88 97 LEU A O 1
ATOM 805 N N . VAL A 1 98 ? -15.023 -4.398 8.938 1 92.44 98 VAL A N 1
ATOM 806 C CA . VAL A 1 98 ? -15.914 -5.371 8.32 1 92.44 98 VAL A CA 1
ATOM 807 C C . VAL A 1 98 ? -16.219 -4.957 6.883 1 92.44 98 VAL A C 1
ATOM 809 O O . VAL A 1 98 ? -16.203 -5.793 5.977 1 92.44 98 VAL A O 1
ATOM 812 N N . ALA A 1 99 ? -16.469 -3.688 6.684 1 95.44 99 ALA A N 1
ATOM 813 C CA . ALA A 1 99 ? -16.703 -3.188 5.328 1 95.44 99 ALA A CA 1
ATOM 814 C C . ALA A 1 99 ? -15.492 -3.461 4.434 1 95.44 99 ALA A C 1
ATOM 816 O O . ALA A 1 99 ? -15.648 -3.91 3.295 1 95.44 99 ALA A O 1
ATOM 817 N N . LEU A 1 100 ? -14.328 -3.221 4.98 1 96.38 100 LEU A N 1
ATOM 818 C CA . LEU A 1 100 ? -13.102 -3.416 4.207 1 96.38 100 LEU A CA 1
ATOM 819 C C . LEU A 1 100 ? -12.891 -4.895 3.893 1 96.38 100 LEU A C 1
ATOM 821 O O . LEU A 1 100 ? -12.336 -5.234 2.844 1 96.38 100 LEU A O 1
ATOM 825 N N . LEU A 1 101 ? -13.336 -5.754 4.812 1 94.94 101 LEU A N 1
ATOM 826 C CA . LEU A 1 101 ? -13.266 -7.191 4.582 1 94.94 101 LEU A CA 1
ATOM 827 C C . LEU A 1 101 ? -14.023 -7.582 3.316 1 94.94 101 LEU A C 1
ATOM 829 O O . LEU A 1 101 ? -13.484 -8.266 2.445 1 94.94 101 LEU A O 1
ATOM 833 N N . PHE A 1 102 ? -15.172 -7.086 3.152 1 95.38 102 PHE A N 1
ATOM 834 C CA . PHE A 1 102 ? -15.992 -7.434 1.998 1 95.38 102 PHE A CA 1
ATOM 835 C C . PHE A 1 102 ? -15.5 -6.711 0.748 1 95.38 102 PHE A C 1
ATOM 837 O O . PHE A 1 102 ? -15.594 -7.246 -0.359 1 95.38 102 PHE A O 1
ATOM 844 N N . ILE A 1 103 ? -15.039 -5.531 0.911 1 95.62 103 ILE A N 1
ATOM 845 C CA . ILE A 1 103 ? -14.5 -4.793 -0.228 1 95.62 103 ILE A CA 1
ATOM 846 C C . ILE A 1 103 ? -13.281 -5.523 -0.79 1 95.62 103 ILE A C 1
ATOM 848 O O . ILE A 1 103 ? -13.102 -5.594 -2.008 1 95.62 103 ILE A O 1
ATOM 852 N N . SER A 1 104 ? -12.477 -6.051 0.085 1 94.12 104 SER A N 1
ATOM 853 C CA . SER A 1 104 ? -11.273 -6.754 -0.352 1 94.12 104 SER A CA 1
ATOM 854 C C . SER A 1 104 ? -11.625 -8.031 -1.113 1 94.12 104 SER A C 1
ATOM 856 O O . SER A 1 104 ? -10.789 -8.57 -1.842 1 94.12 104 SER A O 1
ATOM 858 N N . LEU A 1 105 ? -12.844 -8.469 -1.02 1 93.44 105 LEU A N 1
ATOM 859 C CA . LEU A 1 105 ? -13.297 -9.68 -1.699 1 93.44 105 LEU A CA 1
ATOM 860 C C . LEU A 1 105 ? -13.867 -9.352 -3.076 1 93.44 105 LEU A C 1
ATOM 862 O O . LEU A 1 105 ? -14.195 -10.258 -3.848 1 93.44 105 LEU A O 1
ATOM 866 N N . LEU A 1 106 ? -13.953 -8.117 -3.436 1 92.88 106 LEU A N 1
ATOM 867 C CA . LEU A 1 106 ? -14.602 -7.695 -4.672 1 92.88 106 LEU A CA 1
ATOM 868 C C . LEU A 1 106 ? -13.875 -8.258 -5.887 1 92.88 106 LEU A C 1
ATOM 870 O O . LEU A 1 106 ? -14.5 -8.867 -6.758 1 92.88 106 LEU A O 1
ATOM 874 N N . PRO A 1 107 ? -12.57 -8.156 -5.918 1 88.56 107 PRO A N 1
ATOM 875 C CA . PRO A 1 107 ? -11.891 -8.695 -7.102 1 88.56 107 PRO A CA 1
ATOM 876 C C . PRO A 1 107 ? -12.086 -10.203 -7.258 1 88.56 107 PRO A C 1
ATOM 878 O O . PRO A 1 107 ? -12.305 -10.688 -8.367 1 88.56 107 PRO A O 1
ATOM 881 N N . ALA A 1 108 ? -12.055 -10.938 -6.188 1 89.38 108 ALA A N 1
ATOM 882 C CA . ALA A 1 108 ? -12.242 -12.383 -6.242 1 89.38 108 ALA A CA 1
ATOM 883 C C . ALA A 1 108 ? -13.664 -12.742 -6.668 1 89.38 108 ALA A C 1
ATOM 885 O O . ALA A 1 108 ? -13.875 -13.648 -7.477 1 89.38 108 ALA A O 1
ATOM 886 N N . SER A 1 109 ? -14.602 -12.031 -6.152 1 91.12 109 SER A N 1
ATOM 887 C CA . SER A 1 109 ? -15.992 -12.32 -6.484 1 91.12 109 SER A CA 1
ATOM 888 C C . SER A 1 109 ? -16.281 -12.008 -7.945 1 91.12 109 SER A C 1
ATOM 890 O O . SER A 1 109 ? -17.031 -12.734 -8.609 1 91.12 109 SER A O 1
ATOM 892 N N . ILE A 1 110 ? -15.695 -10.977 -8.484 1 89.94 110 ILE A N 1
ATOM 893 C CA . ILE A 1 110 ? -15.898 -10.609 -9.883 1 89.94 110 ILE A CA 1
ATOM 894 C C . ILE A 1 110 ? -15.18 -11.602 -10.789 1 89.94 110 ILE A C 1
ATOM 896 O O . ILE A 1 110 ? -15.688 -11.961 -11.859 1 89.94 110 ILE A O 1
ATOM 900 N N . SER A 1 111 ? -13.992 -12 -10.367 1 86 111 SER A N 1
ATOM 901 C CA . SER A 1 111 ? -13.25 -12.984 -11.141 1 86 111 SER A CA 1
ATOM 902 C C . SER A 1 111 ? -13.992 -14.312 -11.211 1 86 111 SER A C 1
ATOM 904 O O . SER A 1 111 ? -13.898 -15.031 -12.211 1 86 111 SER A O 1
ATOM 906 N N . LEU A 1 112 ? -14.695 -14.641 -10.18 1 87.06 112 LEU A N 1
ATOM 907 C CA . LEU A 1 112 ? -15.5 -15.859 -10.172 1 87.06 112 LEU A CA 1
ATOM 908 C C . LEU A 1 112 ? -16.547 -15.82 -11.273 1 87.06 112 LEU A C 1
ATOM 910 O O . LEU A 1 112 ? -16.781 -16.828 -11.945 1 87.06 112 LEU A O 1
ATOM 914 N N . VAL A 1 113 ? -17.156 -14.719 -11.539 1 84.25 113 VAL A N 1
ATOM 915 C CA . VAL A 1 113 ? -18.172 -14.57 -12.562 1 84.25 113 VAL A CA 1
ATOM 916 C C . VAL A 1 113 ? -17.547 -14.68 -13.945 1 84.25 113 VAL A C 1
ATOM 918 O O . VAL A 1 113 ? -18.125 -15.273 -14.859 1 84.25 113 VAL A O 1
ATOM 921 N N . SER A 1 114 ? -16.359 -14.117 -14.086 1 81.44 114 SER A N 1
ATOM 922 C CA . SER A 1 114 ? -15.664 -14.172 -15.367 1 81.44 114 SER A CA 1
ATOM 923 C C . SER A 1 114 ? -15.258 -15.602 -15.711 1 81.44 114 SER A C 1
ATOM 925 O O . SER A 1 114 ? -15.227 -15.977 -16.891 1 81.44 114 SER A O 1
ATOM 927 N N . SER A 1 115 ? -14.93 -16.391 -14.695 1 82.5 115 SER A N 1
ATOM 928 C CA . SER A 1 115 ? -14.492 -17.766 -14.906 1 82.5 115 SER A CA 1
ATOM 929 C C . SER A 1 115 ? -15.68 -18.703 -15.125 1 82.5 115 SER A C 1
ATOM 931 O O . SER A 1 115 ? -15.57 -19.703 -15.812 1 82.5 115 SER A O 1
ATOM 933 N N . TYR A 1 116 ? -16.781 -18.297 -14.492 1 82.88 116 TYR A N 1
ATOM 934 C CA . TYR A 1 116 ? -18.016 -19.062 -14.633 1 82.88 116 TYR A CA 1
ATOM 935 C C . TYR A 1 116 ? -19.188 -18.172 -15.023 1 82.88 116 TYR A C 1
ATOM 937 O O . TYR A 1 116 ? -20.141 -18.031 -14.266 1 82.88 116 TYR A O 1
ATOM 945 N N . PRO A 1 117 ? -19.125 -17.734 -16.266 1 78.12 117 PRO A N 1
ATOM 946 C CA . PRO A 1 117 ? -20.109 -16.719 -16.672 1 78.12 117 PRO A CA 1
ATOM 947 C C . PRO A 1 117 ? -21.516 -17.281 -16.781 1 78.12 117 PRO A C 1
ATOM 949 O O . PRO A 1 117 ? -22.5 -16.531 -16.703 1 78.12 117 PRO A O 1
ATOM 952 N N . GLU A 1 118 ? -21.641 -18.609 -16.938 1 78.75 118 GLU A N 1
ATOM 953 C CA . GLU A 1 118 ? -22.969 -19.219 -17.125 1 78.75 118 GLU A CA 1
ATOM 954 C C . GLU A 1 118 ? -23.531 -19.703 -15.797 1 78.75 118 GLU A C 1
ATOM 956 O O . GLU A 1 118 ? -24.688 -20.141 -15.734 1 78.75 118 GLU A O 1
ATOM 961 N N . ASP A 1 119 ? -22.781 -19.594 -14.805 1 83.44 119 ASP A N 1
ATOM 962 C CA . ASP A 1 119 ? -23.203 -20.094 -13.5 1 83.44 119 ASP A CA 1
ATOM 963 C C . ASP A 1 119 ? -23.906 -19 -12.695 1 83.44 119 ASP A C 1
ATOM 965 O O . ASP A 1 119 ? -23.312 -17.953 -12.398 1 83.44 119 ASP A O 1
ATOM 969 N N . SER A 1 120 ? -25.141 -19.234 -12.305 1 83.31 120 SER A N 1
ATOM 970 C CA . SER A 1 120 ? -25.938 -18.266 -11.555 1 83.31 120 SER A CA 1
ATOM 971 C C . SER A 1 120 ? -25.375 -18.062 -10.148 1 83.31 120 SER A C 1
ATOM 973 O O . SER A 1 120 ? -25.5 -16.984 -9.578 1 83.31 120 SER A O 1
ATOM 975 N N . LEU A 1 121 ? -24.781 -19.047 -9.617 1 86.75 121 LEU A N 1
ATOM 976 C CA . LEU A 1 121 ? -24.234 -18.953 -8.273 1 86.75 121 LEU A CA 1
ATOM 977 C C . LEU A 1 121 ? -23.062 -17.969 -8.242 1 86.75 121 LEU A C 1
ATOM 979 O O . LEU A 1 121 ? -22.922 -17.203 -7.281 1 86.75 121 LEU A O 1
ATOM 983 N N . ALA A 1 122 ? -22.25 -18.062 -9.273 1 87.06 122 ALA A N 1
ATOM 984 C CA . ALA A 1 122 ? -21.125 -17.125 -9.359 1 87.06 122 ALA A CA 1
ATOM 985 C C . ALA A 1 122 ? -21.609 -15.68 -9.367 1 87.06 122 ALA A C 1
ATOM 987 O O . ALA A 1 122 ? -21.078 -14.836 -8.656 1 87.06 122 ALA A O 1
ATOM 988 N N . LEU A 1 123 ? -22.656 -15.438 -10.078 1 87.38 123 LEU A N 1
ATOM 989 C CA . LEU A 1 123 ? -23.234 -14.102 -10.156 1 87.38 123 LEU A CA 1
ATOM 990 C C . LEU A 1 123 ? -23.844 -13.695 -8.82 1 87.38 123 LEU A C 1
ATOM 992 O O . LEU A 1 123 ? -23.688 -12.555 -8.383 1 87.38 123 LEU A O 1
ATOM 996 N N . THR A 1 124 ? -24.5 -14.578 -8.211 1 89.81 124 THR A N 1
ATOM 997 C CA . THR A 1 124 ? -25.141 -14.312 -6.926 1 89.81 124 THR A CA 1
ATOM 998 C C . THR A 1 124 ? -24.094 -13.961 -5.867 1 89.81 124 THR A C 1
ATOM 1000 O O . THR A 1 124 ? -24.312 -13.039 -5.07 1 89.81 124 THR A O 1
ATOM 1003 N N . ILE A 1 125 ? -23.016 -14.609 -5.887 1 91.44 125 ILE A N 1
ATOM 1004 C CA . ILE A 1 125 ? -21.969 -14.359 -4.902 1 91.44 125 ILE A CA 1
ATOM 1005 C C . ILE A 1 125 ? -21.391 -12.961 -5.098 1 91.44 125 ILE A C 1
ATOM 1007 O O . ILE A 1 125 ? -21.188 -12.227 -4.129 1 91.44 125 ILE A O 1
ATOM 1011 N N . ALA A 1 126 ? -21.172 -12.617 -6.336 1 91.5 126 ALA A N 1
ATOM 1012 C CA . ALA A 1 126 ? -20.625 -11.289 -6.629 1 91.5 126 ALA A CA 1
ATOM 1013 C C . ALA A 1 126 ? -21.578 -10.188 -6.164 1 91.5 126 ALA A C 1
ATOM 1015 O O . ALA A 1 126 ? -21.156 -9.234 -5.504 1 91.5 126 ALA A O 1
ATOM 1016 N N . PHE A 1 127 ? -22.812 -10.352 -6.414 1 92.69 127 PHE A N 1
ATOM 1017 C CA . PHE A 1 127 ? -23.781 -9.305 -6.066 1 92.69 127 PHE A CA 1
ATOM 1018 C C . PHE A 1 127 ? -24.141 -9.367 -4.586 1 92.69 127 PHE A C 1
ATOM 1020 O O . PHE A 1 127 ? -24.469 -8.352 -3.98 1 92.69 127 PHE A O 1
ATOM 1027 N N . LEU A 1 128 ? -24.062 -10.523 -4.012 1 93.75 128 LEU A N 1
ATOM 1028 C CA . LEU A 1 128 ? -24.203 -10.609 -2.562 1 93.75 128 LEU A CA 1
ATOM 1029 C C . LEU A 1 128 ? -23.078 -9.859 -1.853 1 93.75 128 LEU A C 1
ATOM 1031 O O . LEU A 1 128 ? -23.312 -9.211 -0.831 1 93.75 128 LEU A O 1
ATOM 1035 N N . ASN A 1 129 ? -21.922 -10 -2.375 1 95.06 129 ASN A N 1
ATOM 1036 C CA . ASN A 1 129 ? -20.797 -9.258 -1.82 1 95.06 129 ASN A CA 1
ATOM 1037 C C . ASN A 1 129 ? -21.016 -7.754 -1.908 1 95.06 129 ASN A C 1
ATOM 1039 O O . ASN A 1 129 ? -20.766 -7.027 -0.945 1 95.06 129 ASN A O 1
ATOM 1043 N N . ILE A 1 130 ? -21.5 -7.309 -3.062 1 93.69 130 ILE A N 1
ATOM 1044 C CA . ILE A 1 130 ? -21.797 -5.891 -3.24 1 93.69 130 ILE A CA 1
ATOM 1045 C C . ILE A 1 130 ? -22.891 -5.461 -2.258 1 93.69 130 ILE A C 1
ATOM 1047 O O . ILE A 1 130 ? -22.812 -4.375 -1.674 1 93.69 130 ILE A O 1
ATOM 1051 N N . LEU A 1 131 ? -23.828 -6.316 -2.031 1 94.12 131 LEU A N 1
ATOM 1052 C CA . LEU A 1 131 ? -24.891 -6.039 -1.087 1 94.12 131 LEU A CA 1
ATOM 1053 C C . LEU A 1 131 ? -24.359 -5.914 0.333 1 94.12 131 LEU A C 1
ATOM 1055 O O . LEU A 1 131 ? -24.734 -4.996 1.067 1 94.12 131 LEU A O 1
ATOM 1059 N N . LEU A 1 132 ? -23.484 -6.789 0.708 1 95.12 132 LEU A N 1
ATOM 1060 C CA . LEU A 1 132 ? -22.922 -6.77 2.053 1 95.12 132 LEU A CA 1
ATOM 1061 C C . LEU A 1 132 ? -22.078 -5.516 2.268 1 95.12 132 LEU A C 1
ATOM 1063 O O . LEU A 1 132 ? -22.094 -4.934 3.354 1 95.12 132 LEU A O 1
ATOM 1067 N N . ILE A 1 133 ? -21.359 -5.066 1.249 1 95.25 133 ILE A N 1
ATOM 1068 C CA . ILE A 1 133 ? -20.594 -3.826 1.312 1 95.25 133 ILE A CA 1
ATOM 1069 C C . ILE A 1 133 ? -21.531 -2.646 1.538 1 95.25 133 ILE A C 1
ATOM 1071 O O . ILE A 1 133 ? -21.281 -1.804 2.404 1 95.25 133 ILE A O 1
ATOM 1075 N N . SER A 1 134 ? -22.641 -2.65 0.812 1 91.69 134 SER A N 1
ATOM 1076 C CA . SER A 1 134 ? -23.594 -1.561 0.907 1 91.69 134 SER A CA 1
ATOM 1077 C C . SER A 1 134 ? -24.281 -1.537 2.273 1 91.69 134 SER A C 1
ATOM 1079 O O . SER A 1 134 ? -24.531 -0.466 2.83 1 91.69 134 SER A O 1
ATOM 1081 N N . ILE A 1 135 ? -24.516 -2.678 2.768 1 92 135 ILE A N 1
ATOM 1082 C CA . ILE A 1 135 ? -25.125 -2.783 4.086 1 92 135 ILE A CA 1
ATOM 1083 C C . ILE A 1 135 ? -24.172 -2.277 5.152 1 92 135 ILE A C 1
ATOM 1085 O O . ILE A 1 135 ? -24.562 -1.537 6.055 1 92 135 ILE A O 1
ATOM 1089 N N . ALA A 1 136 ? -22.969 -2.672 5.062 1 92.69 136 ALA A N 1
ATOM 1090 C CA . ALA A 1 136 ? -21.969 -2.205 6.016 1 92.69 136 ALA A CA 1
ATOM 1091 C C . ALA A 1 136 ? -21.828 -0.685 5.973 1 92.69 136 ALA A C 1
ATOM 1093 O O . ALA A 1 136 ? -21.766 -0.032 7.016 1 92.69 136 ALA A O 1
ATOM 1094 N N . MET A 1 137 ? -21.875 -0.126 4.762 1 90.38 137 MET A N 1
ATOM 1095 C CA . MET A 1 137 ? -21.781 1.323 4.609 1 90.38 137 MET A CA 1
ATOM 1096 C C . MET A 1 137 ? -23 2.02 5.199 1 90.38 137 MET A C 1
ATOM 1098 O O . MET A 1 137 ? -22.875 3.076 5.82 1 90.38 137 MET A O 1
ATOM 1102 N N . PHE A 1 138 ? -24.094 1.402 4.973 1 88.81 138 PHE A N 1
ATOM 1103 C CA . PHE A 1 138 ? -25.328 1.936 5.52 1 88.81 138 PHE A CA 1
ATOM 1104 C C . PHE A 1 138 ? -25.281 1.97 7.043 1 88.81 138 PHE A C 1
ATOM 1106 O O . PHE A 1 138 ? -25.672 2.965 7.656 1 88.81 138 PHE A O 1
ATOM 1113 N N . PHE A 1 139 ? -24.766 0.961 7.613 1 88.94 139 PHE A N 1
ATOM 1114 C CA . PHE A 1 139 ? -24.719 0.872 9.07 1 88.94 139 PHE A CA 1
ATOM 1115 C C . PHE A 1 139 ? -23.703 1.856 9.633 1 88.94 139 PHE A C 1
ATOM 1117 O O . PHE A 1 139 ? -23.859 2.359 10.742 1 88.94 139 PHE A O 1
ATOM 1124 N N . LEU A 1 140 ? -22.703 2.143 8.898 1 88.44 140 LEU A N 1
ATOM 1125 C CA . LEU A 1 140 ? -21.75 3.152 9.32 1 88.44 140 LEU A CA 1
ATOM 1126 C C . LEU A 1 140 ? -22.422 4.52 9.445 1 88.44 140 LEU A C 1
ATOM 1128 O O . LEU A 1 140 ? -22.234 5.211 10.453 1 88.44 140 LEU A O 1
ATOM 1132 N N . VAL A 1 141 ? -23.234 4.879 8.445 1 83.44 141 VAL A N 1
ATOM 1133 C CA . VAL A 1 141 ? -23.938 6.156 8.461 1 83.44 141 VAL A CA 1
ATOM 1134 C C . VAL A 1 141 ? -25.016 6.137 9.539 1 83.44 141 VAL A C 1
ATOM 1136 O O . VAL A 1 141 ? -25.203 7.117 10.266 1 83.44 141 VAL A O 1
ATOM 1139 N N . PHE A 1 142 ? -25.641 5.016 9.633 1 84.56 142 PHE A N 1
ATOM 1140 C CA . PHE A 1 142 ? -26.734 4.859 10.578 1 84.56 142 PHE A CA 1
ATOM 1141 C C . PHE A 1 142 ? -26.25 5.066 12.008 1 84.56 142 PHE A C 1
ATOM 1143 O O . PHE A 1 142 ? -26.875 5.793 12.789 1 84.56 142 PHE A O 1
ATOM 1150 N N . PHE A 1 143 ? -25.141 4.504 12.367 1 82.44 143 PHE A N 1
ATOM 1151 C CA . PHE A 1 143 ? -24.594 4.625 13.719 1 82.44 143 PHE A CA 1
ATOM 1152 C C . PHE A 1 143 ? -23.984 6.004 13.938 1 82.44 143 PHE A C 1
ATOM 1154 O O . PHE A 1 143 ? -24.047 6.547 15.039 1 82.44 143 PHE A O 1
ATOM 1161 N N . ALA A 1 144 ? -23.438 6.559 12.906 1 75.75 144 ALA A N 1
ATOM 1162 C CA . ALA A 1 144 ? -22.844 7.887 13.016 1 75.75 144 ALA A CA 1
ATOM 1163 C C . ALA A 1 144 ? -23.906 8.945 13.266 1 75.75 144 ALA A C 1
ATOM 1165 O 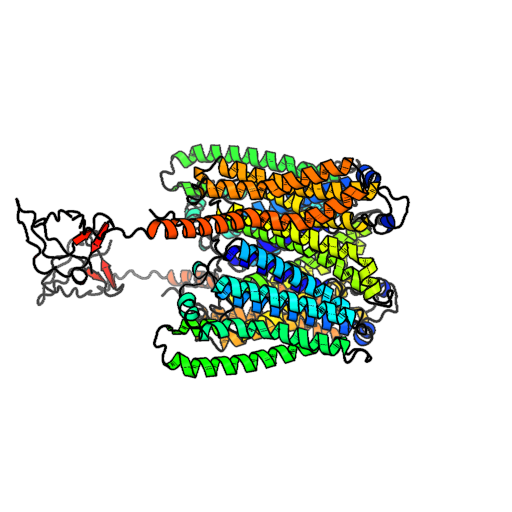O . ALA A 1 144 ? -23.703 9.867 14.062 1 75.75 144 ALA A O 1
ATOM 1166 N N . VAL A 1 145 ? -25.094 8.852 12.648 1 75.19 145 VAL A N 1
ATOM 1167 C CA . VAL A 1 145 ? -26.172 9.828 12.766 1 75.19 145 VAL A CA 1
ATOM 1168 C C . VAL A 1 145 ? -26.812 9.719 14.148 1 75.19 145 VAL A C 1
ATOM 1170 O O . VAL A 1 145 ? -27.297 10.711 14.695 1 75.19 145 VAL A O 1
ATOM 1173 N N . ARG A 1 146 ? -26.766 8.578 14.641 1 76.31 146 ARG A N 1
ATOM 1174 C CA . ARG A 1 146 ? -27.391 8.367 15.938 1 76.31 146 ARG A CA 1
ATOM 1175 C C . ARG A 1 146 ? -26.531 8.945 17.062 1 76.31 146 ARG A C 1
ATOM 1177 O O . ARG A 1 146 ? -27.047 9.344 18.109 1 76.31 146 ARG A O 1
ATOM 1184 N N . GLN A 1 147 ? -25.281 8.93 16.812 1 74.69 147 GLN A N 1
ATOM 1185 C CA . GLN A 1 147 ? -24.375 9.523 17.797 1 74.69 147 GLN A CA 1
ATOM 1186 C C . GLN A 1 147 ? -23.891 10.898 17.344 1 74.69 147 GLN A C 1
ATOM 1188 O O . GLN A 1 147 ? -22.844 11.016 16.703 1 74.69 147 GLN A O 1
ATOM 1193 N N . THR A 1 148 ? -24.578 11.875 17.688 1 69.12 148 THR A N 1
ATOM 1194 C CA . THR A 1 148 ? -24.359 13.227 17.188 1 69.12 148 THR A CA 1
ATOM 1195 C C . THR A 1 148 ? -22.953 13.711 17.578 1 69.12 148 THR A C 1
ATOM 1197 O O . THR A 1 148 ? -22.422 14.633 16.953 1 69.12 148 THR A O 1
ATOM 1200 N N . GLN A 1 149 ? -22.359 13.016 18.547 1 68.62 149 GLN A N 1
ATOM 1201 C CA . GLN A 1 149 ? -21.031 13.438 18.984 1 68.62 149 GLN A CA 1
ATOM 1202 C C . GLN A 1 149 ? -19.969 13.094 17.938 1 68.62 149 GLN A C 1
ATOM 1204 O O . GLN A 1 149 ? -18.875 13.664 17.953 1 68.62 149 GLN A O 1
ATOM 1209 N N . MET A 1 150 ? -20.359 12.281 17.094 1 74.19 150 MET A N 1
ATOM 1210 C CA . MET A 1 150 ? -19.391 11.828 16.094 1 74.19 150 MET A CA 1
ATOM 1211 C C . MET A 1 150 ? -19.453 12.68 14.836 1 74.19 150 MET A C 1
ATOM 1213 O O . MET A 1 150 ? -18.562 12.594 13.984 1 74.19 150 MET A O 1
ATOM 1217 N N . LEU A 1 151 ? -20.469 13.477 14.758 1 72.06 151 LEU A N 1
ATOM 1218 C CA . LEU A 1 151 ? -20.719 14.219 13.523 1 72.06 151 LEU A CA 1
ATOM 1219 C C . LEU A 1 151 ? -20.016 15.57 13.547 1 72.06 151 LEU A C 1
ATOM 1221 O O . LEU A 1 151 ? -19.703 16.094 14.625 1 72.06 151 LEU A O 1
ATOM 1225 N N . ASP A 1 152 ? -19.688 15.922 12.336 1 69.62 152 ASP A N 1
ATOM 1226 C CA . ASP A 1 152 ? -19.172 17.281 12.18 1 69.62 152 ASP A CA 1
ATOM 1227 C C . ASP A 1 152 ? -20.203 18.312 12.656 1 69.62 152 ASP A C 1
ATOM 1229 O O . ASP A 1 152 ? -21.406 18.109 12.5 1 69.62 152 ASP A O 1
ATOM 1233 N N . SER A 1 153 ? -19.766 19.297 13.312 1 65.75 153 SER A N 1
ATOM 1234 C CA . SER A 1 153 ? -20.625 20.312 13.906 1 65.75 153 SER A CA 1
ATOM 1235 C C . SER A 1 153 ? -21.594 20.891 12.883 1 65.75 153 SER A C 1
ATOM 1237 O O . SER A 1 153 ? -22.75 21.156 13.203 1 65.75 153 SER A O 1
ATOM 1239 N N . LEU A 1 154 ? -21.078 20.984 11.641 1 64.38 154 LEU A N 1
ATOM 1240 C CA . LEU A 1 154 ? -21.922 21.547 10.594 1 64.38 154 LEU A CA 1
ATOM 1241 C C . LEU A 1 154 ? -23.047 20.594 10.211 1 64.38 154 LEU A C 1
ATOM 1243 O O . LEU A 1 154 ? -24.141 21.031 9.859 1 64.38 154 LEU A O 1
ATOM 1247 N N . ILE A 1 155 ? -22.781 19.359 10.438 1 67.5 155 ILE A N 1
ATOM 1248 C CA . ILE A 1 155 ? -23.719 18.328 10 1 67.5 155 ILE A CA 1
ATOM 1249 C C . ILE A 1 155 ? -24.75 18.062 11.094 1 67.5 155 ILE A C 1
ATOM 1251 O O . ILE A 1 155 ? -25.875 17.672 10.805 1 67.5 155 ILE A O 1
ATOM 1255 N N . VAL A 1 156 ? -24.344 18.297 12.289 1 65.81 156 VAL A N 1
ATOM 1256 C CA . VAL A 1 156 ? -25.234 18.062 13.414 1 65.81 156 VAL A CA 1
ATOM 1257 C C . VAL A 1 156 ? -26.531 18.844 13.219 1 65.81 156 VAL A C 1
ATOM 1259 O O . VAL A 1 156 ? -27.625 18.328 13.477 1 65.81 156 VAL A O 1
ATOM 1262 N N . GLU A 1 157 ? -26.359 20 12.688 1 64.88 157 GLU A N 1
ATOM 1263 C CA . GLU A 1 157 ? -27.547 20.828 12.492 1 64.88 157 GLU A CA 1
ATOM 1264 C C . GLU A 1 157 ? -28.406 20.312 11.344 1 64.88 157 GLU A C 1
ATOM 1266 O O . GLU A 1 157 ? -29.641 20.359 11.406 1 64.88 157 GLU A O 1
ATOM 1271 N N . ALA A 1 158 ? -27.734 19.781 10.406 1 65 158 ALA A N 1
ATOM 1272 C CA . ALA A 1 158 ? -28.438 19.281 9.227 1 65 158 ALA A CA 1
ATOM 1273 C C . ALA A 1 158 ? -29.203 18 9.555 1 65 158 ALA A C 1
ATOM 1275 O O . ALA A 1 158 ? -30.312 17.781 9.031 1 65 158 ALA A O 1
ATOM 1276 N N . VAL A 1 159 ? -28.703 17.219 10.406 1 63.38 159 VAL A N 1
ATOM 1277 C CA . VAL A 1 159 ? -29.281 15.922 10.719 1 63.38 159 VAL A CA 1
ATOM 1278 C C . VAL A 1 159 ? -30.516 16.109 11.609 1 63.38 159 VAL A C 1
ATOM 1280 O O . VAL A 1 159 ? -31.422 15.266 11.617 1 63.38 159 VAL A O 1
ATOM 1283 N N . LYS A 1 160 ? -30.422 17.219 12.289 1 63.28 160 LYS A N 1
ATOM 1284 C CA . LYS A 1 160 ? -31.625 17.469 13.094 1 63.28 160 LYS A CA 1
ATOM 1285 C C . LYS A 1 160 ? -32.844 17.641 12.219 1 63.28 160 LYS A C 1
ATOM 1287 O O . LYS A 1 160 ? -33.969 17.375 12.664 1 63.28 160 LYS A O 1
ATOM 1292 N N . VAL A 1 161 ? -32.5 17.984 11.039 1 58.62 161 VAL A N 1
ATOM 1293 C CA . VAL A 1 161 ? -33.594 18.125 10.086 1 58.62 161 VAL A CA 1
ATOM 1294 C C . VAL A 1 161 ? -33.812 16.828 9.328 1 58.62 161 VAL A C 1
ATOM 1296 O O . VAL A 1 161 ? -32.906 16.328 8.664 1 58.62 161 VAL A O 1
ATOM 1299 N N . ARG A 1 162 ? -34.906 16.094 9.617 1 60.78 162 ARG A N 1
ATOM 1300 C CA . ARG A 1 162 ? -35.25 14.797 9.055 1 60.78 162 ARG A CA 1
ATOM 1301 C C . ARG A 1 162 ? -34.938 14.758 7.559 1 60.78 162 ARG A C 1
ATOM 1303 O O . ARG A 1 162 ? -34.469 13.742 7.039 1 60.78 162 ARG A O 1
ATOM 1310 N N . THR A 1 163 ? -35.188 15.844 6.891 1 60.91 163 THR A N 1
ATOM 1311 C CA . THR A 1 163 ? -35.062 15.922 5.441 1 60.91 163 THR A CA 1
ATOM 1312 C C . THR A 1 163 ? -33.594 15.773 5.035 1 60.91 163 THR A C 1
ATOM 1314 O O . THR A 1 163 ? -33.281 15.18 4 1 60.91 163 THR A O 1
ATOM 1317 N N . LEU A 1 164 ? -32.812 16.156 5.922 1 67.44 164 LEU A N 1
ATOM 1318 C CA . LEU A 1 164 ? -31.391 16.141 5.551 1 67.44 164 LEU A CA 1
ATOM 1319 C C . LEU A 1 164 ? -30.781 14.758 5.805 1 67.44 164 LEU A C 1
ATOM 1321 O O . LEU A 1 164 ? -29.812 14.375 5.141 1 67.44 164 LEU A O 1
ATOM 1325 N N . LYS A 1 165 ? -31.547 14.023 6.652 1 73.38 165 LYS A N 1
ATOM 1326 C CA . LYS A 1 165 ? -31.109 12.656 6.887 1 73.38 165 LYS A CA 1
ATOM 1327 C C . LYS A 1 165 ? -31.25 11.805 5.629 1 73.38 165 LYS A C 1
ATOM 1329 O O . LYS A 1 165 ? -30.375 10.984 5.324 1 73.38 165 LYS A O 1
ATOM 1334 N N . TRP A 1 166 ? -32.281 12.094 4.93 1 75.88 166 TRP A N 1
ATOM 1335 C CA . TRP A 1 166 ? -32.562 11.328 3.715 1 75.88 166 TRP A CA 1
ATOM 1336 C C . TRP A 1 166 ? -31.5 11.617 2.654 1 75.88 166 TRP A C 1
ATOM 1338 O O . TRP A 1 166 ? -31.125 10.734 1.874 1 75.88 166 TRP A O 1
ATOM 1348 N N . THR A 1 167 ? -30.938 12.727 2.66 1 74 167 THR A N 1
ATOM 1349 C CA . THR A 1 167 ? -29.922 13.086 1.674 1 74 167 THR A CA 1
ATOM 1350 C C . THR A 1 167 ? -28.625 12.328 1.936 1 74 167 THR A C 1
ATOM 1352 O O . THR A 1 167 ? -27.844 12.102 1.015 1 74 167 THR A O 1
ATOM 1355 N N . LEU A 1 168 ? -28.594 11.852 3.109 1 76.75 168 LEU A N 1
ATOM 1356 C CA . LEU A 1 168 ? -27.375 11.125 3.461 1 76.75 168 LEU A CA 1
ATOM 1357 C C . LEU A 1 168 ? -27.516 9.648 3.113 1 76.75 168 LEU A C 1
ATOM 1359 O O . LEU A 1 168 ? -26.562 9.031 2.633 1 76.75 168 LEU A O 1
ATOM 1363 N N . TYR A 1 169 ? -28.703 9.094 3.223 1 82.38 169 TYR A N 1
ATOM 1364 C CA . TYR A 1 169 ? -28.938 7.668 3.047 1 82.38 169 TYR A CA 1
ATOM 1365 C C . TYR A 1 169 ? -29.219 7.332 1.587 1 82.38 169 TYR A C 1
ATOM 1367 O O . TYR A 1 169 ? -28.875 6.246 1.116 1 82.38 169 TYR A O 1
ATOM 1375 N N . ALA A 1 170 ? -29.75 8.18 0.851 1 82.88 170 ALA A N 1
ATOM 1376 C CA . ALA A 1 170 ? -30.297 7.895 -0.475 1 82.88 170 ALA A CA 1
ATOM 1377 C C . ALA A 1 170 ? -29.203 7.414 -1.424 1 82.88 170 ALA A C 1
ATOM 1379 O O . ALA A 1 170 ? -29.359 6.395 -2.1 1 82.88 170 ALA A O 1
ATOM 1380 N N . PRO A 1 171 ? -28.109 8.055 -1.459 1 83.88 171 PRO A N 1
ATOM 1381 C CA . PRO A 1 171 ? -27.078 7.598 -2.387 1 83.88 171 PRO A CA 1
ATOM 1382 C C . PRO A 1 171 ? -26.531 6.215 -2.025 1 83.88 171 PRO A C 1
ATOM 1384 O O . PRO A 1 171 ? -26.062 5.488 -2.9 1 83.88 171 PRO A O 1
ATOM 1387 N N . LEU A 1 172 ? -26.641 5.797 -0.781 1 85.88 172 LEU A N 1
ATOM 1388 C CA . LEU A 1 172 ? -26.094 4.527 -0.318 1 85.88 172 LEU A CA 1
ATOM 1389 C C . LEU A 1 172 ? -27.031 3.373 -0.656 1 85.88 172 LEU A C 1
ATOM 1391 O O . LEU A 1 172 ? -26.641 2.207 -0.593 1 85.88 172 LEU A O 1
ATOM 1395 N N . LEU A 1 173 ? -28.219 3.746 -1.074 1 86.75 173 LEU A N 1
ATOM 1396 C CA . LEU A 1 173 ? -29.219 2.715 -1.347 1 86.75 173 LEU A CA 1
ATOM 1397 C C . LEU A 1 173 ? -29.188 2.303 -2.814 1 86.75 173 LEU A C 1
ATOM 1399 O O . LEU A 1 173 ? -29.766 1.286 -3.193 1 86.75 173 LEU A O 1
ATOM 1403 N N . ILE A 1 174 ? -28.422 2.93 -3.625 1 87.06 174 ILE A N 1
ATOM 1404 C CA . ILE A 1 174 ? -28.375 2.654 -5.055 1 87.06 174 ILE A CA 1
ATOM 1405 C C . ILE A 1 174 ? -27.734 1.287 -5.297 1 87.06 174 ILE A C 1
ATOM 1407 O O . ILE A 1 174 ? -28.312 0.441 -5.988 1 87.06 174 ILE A O 1
ATOM 1411 N N . ASN A 1 175 ? -26.609 1.013 -4.664 1 86.94 175 ASN A N 1
ATOM 1412 C CA . ASN A 1 175 ? -25.875 -0.224 -4.906 1 86.94 175 ASN A CA 1
ATOM 1413 C C . ASN A 1 175 ? -26.641 -1.44 -4.383 1 86.94 175 ASN A C 1
ATOM 1415 O O . ASN A 1 175 ? -26.719 -2.465 -5.062 1 86.94 175 ASN A O 1
ATOM 1419 N N . PRO A 1 176 ? -27.234 -1.337 -3.242 1 88.75 176 PRO A N 1
ATOM 1420 C CA . PRO A 1 176 ? -28.031 -2.48 -2.779 1 88.75 176 PRO A CA 1
ATOM 1421 C C . PRO A 1 176 ? -29.219 -2.783 -3.688 1 88.75 176 PRO A C 1
ATOM 1423 O O . PRO A 1 176 ? -29.547 -3.949 -3.9 1 88.75 176 PRO A O 1
ATOM 1426 N N . LEU A 1 177 ? -29.781 -1.771 -4.191 1 88 177 LEU A N 1
ATOM 1427 C CA . LEU A 1 177 ? -30.922 -1.979 -5.086 1 88 177 LEU A CA 1
ATOM 1428 C C . LEU A 1 177 ? -30.469 -2.635 -6.387 1 88 177 LEU A C 1
ATOM 1430 O O . LEU A 1 177 ? -31.125 -3.562 -6.875 1 88 177 LEU A O 1
ATOM 1434 N N . ILE A 1 178 ? -29.422 -2.152 -6.887 1 87.88 178 ILE A N 1
ATOM 1435 C CA . ILE A 1 178 ? -28.875 -2.742 -8.102 1 87.88 178 ILE A CA 1
ATOM 1436 C C . ILE A 1 178 ? -28.484 -4.195 -7.844 1 87.88 178 ILE A C 1
ATOM 1438 O O . ILE A 1 178 ? -28.75 -5.074 -8.672 1 87.88 178 ILE A O 1
ATOM 1442 N N . ALA A 1 179 ? -27.891 -4.441 -6.68 1 90.31 179 ALA A N 1
ATOM 1443 C CA . ALA A 1 179 ? -27.453 -5.793 -6.332 1 90.31 179 ALA A CA 1
ATOM 1444 C C . ALA A 1 179 ? -28.641 -6.734 -6.188 1 90.31 179 ALA A C 1
ATOM 1446 O O . ALA A 1 179 ? -28.625 -7.855 -6.699 1 90.31 179 ALA A O 1
ATOM 1447 N N . LEU A 1 180 ? -29.688 -6.289 -5.609 1 89.62 180 LEU A N 1
ATOM 1448 C CA . LEU A 1 180 ? -30.875 -7.117 -5.414 1 89.62 180 LEU A CA 1
ATOM 1449 C C . LEU A 1 180 ? -31.547 -7.422 -6.746 1 89.62 180 LEU A C 1
ATOM 1451 O O . LEU A 1 180 ? -31.938 -8.562 -7.004 1 89.62 180 LEU A O 1
ATOM 1455 N N . LEU A 1 181 ? -31.609 -6.438 -7.578 1 87.19 181 LEU A N 1
ATOM 1456 C CA . LEU A 1 181 ? -32.219 -6.633 -8.898 1 87.19 181 LEU A CA 1
ATOM 1457 C C . LEU A 1 181 ? -31.375 -7.598 -9.734 1 87.19 181 LEU A C 1
ATOM 1459 O O . LEU A 1 181 ? -31.922 -8.438 -10.453 1 87.19 181 LEU A O 1
ATOM 1463 N N . ALA A 1 182 ? -30.078 -7.453 -9.602 1 87.62 182 ALA A N 1
ATOM 1464 C CA . ALA A 1 182 ? -29.188 -8.328 -10.352 1 87.62 182 ALA A CA 1
ATOM 1465 C C . ALA A 1 182 ? -29.312 -9.773 -9.875 1 87.62 182 ALA A C 1
ATOM 1467 O O . ALA A 1 182 ? -29.266 -10.711 -10.68 1 87.62 182 ALA A O 1
ATOM 1468 N N . ILE A 1 183 ? -29.484 -10 -8.57 1 87.25 183 ILE A N 1
ATOM 1469 C CA . ILE A 1 183 ? -29.625 -11.344 -8.016 1 87.25 183 ILE A CA 1
ATOM 1470 C C . ILE A 1 183 ? -30.938 -11.961 -8.492 1 87.25 183 ILE A C 1
ATOM 1472 O O . ILE A 1 183 ? -30.984 -13.125 -8.883 1 87.25 183 ILE A O 1
ATOM 1476 N N . ILE A 1 184 ? -31.938 -11.164 -8.531 1 85.5 184 ILE A N 1
ATOM 1477 C CA . ILE A 1 184 ? -33.25 -11.633 -9 1 85.5 184 ILE A CA 1
ATOM 1478 C C . ILE A 1 184 ? -33.156 -11.977 -10.484 1 85.5 184 ILE A C 1
ATOM 1480 O O . ILE A 1 184 ? -33.656 -13.023 -10.906 1 85.5 184 ILE A O 1
ATOM 1484 N N . PHE A 1 185 ? -32.469 -11.172 -11.203 1 82.56 185 PHE A N 1
ATOM 1485 C CA . PHE A 1 185 ? -32.312 -11.391 -12.641 1 82.56 185 PHE A CA 1
ATOM 1486 C C . PHE A 1 185 ? -31.469 -12.633 -12.906 1 82.56 185 PHE A C 1
ATOM 1488 O O . PHE A 1 185 ? -31.719 -13.359 -13.867 1 82.56 185 PHE A O 1
ATOM 1495 N N . ALA A 1 186 ? -30.391 -12.852 -12.117 1 78.62 186 ALA A N 1
ATOM 1496 C CA . ALA A 1 186 ? -29.5 -14 -12.289 1 78.62 186 ALA A CA 1
ATOM 1497 C C . ALA A 1 186 ? -30.266 -15.312 -12.18 1 78.62 186 ALA A C 1
ATOM 1499 O O . ALA A 1 186 ? -30.016 -16.25 -12.93 1 78.62 186 ALA A O 1
ATOM 1500 N N . TRP A 1 187 ? -31.188 -15.391 -11.289 1 81.75 187 TRP A N 1
ATOM 1501 C CA . TRP A 1 187 ? -31.906 -16.641 -11.07 1 81.75 187 TRP A CA 1
ATOM 1502 C C . TRP A 1 187 ? -33.156 -16.719 -11.969 1 81.75 187 TRP A C 1
ATOM 1504 O O . TRP A 1 187 ? -33.656 -17.797 -12.234 1 81.75 187 TRP A O 1
ATOM 1514 N N . GLY A 1 188 ? -33.531 -15.57 -12.445 1 74.5 188 GLY A N 1
ATOM 1515 C CA . GLY A 1 188 ? -34.688 -15.578 -13.328 1 74.5 188 GLY A CA 1
ATOM 1516 C C . GLY A 1 188 ? -34.344 -15.93 -14.766 1 74.5 188 GLY A C 1
ATOM 1517 O O . GLY A 1 188 ? -35.125 -16.562 -15.461 1 74.5 188 GLY A O 1
ATOM 1518 N N . VAL A 1 189 ? -33.125 -15.375 -15.273 1 64.81 189 VAL A N 1
ATOM 1519 C CA . VAL A 1 189 ? -32.812 -15.516 -16.688 1 64.81 189 VAL A CA 1
ATOM 1520 C C . VAL A 1 189 ? -31.672 -16.516 -16.859 1 64.81 189 VAL A C 1
ATOM 1522 O O . VAL A 1 189 ? -30.578 -16.141 -17.312 1 64.81 189 VAL A O 1
ATOM 1525 N N . THR A 1 190 ? -31.453 -17.484 -16.125 1 58.03 190 THR A N 1
ATOM 1526 C CA . THR A 1 190 ? -30.297 -18.344 -15.93 1 58.03 190 THR A CA 1
ATOM 1527 C C . THR A 1 190 ? -29.906 -19.016 -17.25 1 58.03 190 THR A C 1
ATOM 1529 O O . THR A 1 190 ? -28.75 -19.406 -17.438 1 58.03 190 THR A O 1
ATOM 1532 N N . ASP A 1 191 ? -30.734 -19.203 -18.156 1 58.88 191 ASP A N 1
ATOM 1533 C CA . ASP A 1 191 ? -30.406 -20.172 -19.203 1 58.88 191 ASP A CA 1
ATOM 1534 C C . ASP A 1 191 ? -29.562 -19.531 -20.297 1 58.88 191 ASP A C 1
ATOM 1536 O O . ASP A 1 191 ? -29.125 -20.203 -21.234 1 58.88 191 ASP A O 1
ATOM 1540 N N . GLN A 1 192 ? -29.328 -18.297 -20.25 1 60.12 192 GLN A N 1
ATOM 1541 C CA . GLN A 1 192 ? -28.609 -17.766 -21.391 1 60.12 192 GLN A CA 1
ATOM 1542 C C . GLN A 1 192 ? -27.141 -17.516 -21.047 1 60.12 192 GLN A C 1
ATOM 1544 O O . GLN A 1 192 ? -26.828 -17.016 -19.969 1 60.12 192 GLN A O 1
ATOM 1549 N N . PRO A 1 193 ? -26.328 -17.938 -22 1 61.06 193 PRO A N 1
ATOM 1550 C CA . PRO A 1 193 ? -24.891 -17.75 -21.828 1 61.06 193 PRO A CA 1
ATOM 1551 C C . PRO A 1 193 ? -24.484 -16.281 -21.734 1 61.06 193 PRO A C 1
ATOM 1553 O O . PRO A 1 193 ? -25.156 -15.414 -22.312 1 61.06 193 PRO A O 1
ATOM 1556 N N . LYS A 1 194 ? -23.734 -15.727 -20.953 1 69.5 194 LYS A N 1
ATOM 1557 C CA . LYS A 1 194 ? -23.016 -14.453 -20.906 1 69.5 194 LYS A CA 1
ATOM 1558 C C . LYS A 1 194 ? -23.844 -13.391 -20.203 1 69.5 194 LYS A C 1
ATOM 1560 O O . LYS A 1 194 ? -23.438 -12.227 -20.125 1 69.5 194 LYS A O 1
ATOM 1565 N N . ILE A 1 195 ? -25.109 -13.906 -19.812 1 72.12 195 ILE A N 1
ATOM 1566 C CA . ILE A 1 195 ? -25.969 -12.93 -19.141 1 72.12 195 ILE A CA 1
ATOM 1567 C C . ILE A 1 195 ? -25.281 -12.43 -17.875 1 72.12 195 ILE A C 1
ATOM 1569 O O . ILE A 1 195 ? -25.453 -11.266 -17.484 1 72.12 195 ILE A O 1
ATOM 1573 N N . GLY A 1 196 ? -24.484 -13.289 -17.359 1 74.62 196 GLY A N 1
ATOM 1574 C CA . GLY A 1 196 ? -23.781 -12.883 -16.156 1 74.62 196 GLY A CA 1
ATOM 1575 C C . GLY A 1 196 ? -22.797 -11.75 -16.391 1 74.62 196 GLY A C 1
ATOM 1576 O O . GLY A 1 196 ? -22.781 -10.766 -15.648 1 74.62 196 GLY A O 1
ATOM 1577 N N . ILE A 1 197 ? -22.172 -11.797 -17.453 1 78.94 197 ILE A N 1
ATOM 1578 C CA . ILE A 1 197 ? -21.172 -10.789 -17.797 1 78.94 197 ILE A CA 1
ATOM 1579 C C . ILE A 1 197 ? -21.875 -9.484 -18.172 1 78.94 197 ILE A C 1
ATOM 1581 O O . ILE A 1 197 ? -21.453 -8.398 -17.75 1 78.94 197 ILE A O 1
ATOM 1585 N N . ILE A 1 198 ? -22.906 -9.586 -18.828 1 81.19 198 ILE A N 1
ATOM 1586 C CA . ILE A 1 198 ? -23.656 -8.398 -19.25 1 81.19 198 ILE A CA 1
ATOM 1587 C C . ILE A 1 198 ? -24.234 -7.684 -18.047 1 81.19 198 ILE A C 1
ATOM 1589 O O . ILE A 1 198 ? -24.188 -6.453 -17.953 1 81.19 198 ILE A O 1
ATOM 1593 N N . THR A 1 199 ? -24.75 -8.445 -17.172 1 79.31 199 THR A N 1
ATOM 1594 C CA . THR A 1 199 ? -25.328 -7.867 -15.961 1 79.31 199 THR A CA 1
ATOM 1595 C C . THR A 1 199 ? -24.25 -7.137 -15.164 1 79.31 199 THR A C 1
ATOM 1597 O O . THR A 1 199 ? -24.5 -6.066 -14.602 1 79.31 199 THR A O 1
ATOM 1600 N N . LEU A 1 200 ? -23.125 -7.684 -15.172 1 82.5 200 LEU A N 1
ATOM 1601 C CA . LEU A 1 200 ? -22.031 -7.066 -14.438 1 82.5 200 LEU A CA 1
ATOM 1602 C C . LEU A 1 200 ? -21.641 -5.73 -15.062 1 82.5 200 LEU A C 1
ATOM 1604 O O . LEU A 1 200 ? -21.469 -4.734 -14.352 1 82.5 200 LEU A O 1
ATOM 1608 N N . PHE A 1 201 ? -21.609 -5.668 -16.328 1 85.94 201 PHE A N 1
ATOM 1609 C CA . PHE A 1 201 ? -21.172 -4.449 -17 1 85.94 201 PHE A CA 1
ATOM 1610 C C . PHE A 1 201 ? -22.266 -3.395 -16.984 1 85.94 201 PHE A C 1
ATOM 1612 O O . PHE A 1 201 ? -21.984 -2.197 -17.078 1 85.94 201 PHE A O 1
ATOM 1619 N N . MET A 1 202 ? -23.469 -3.811 -16.766 1 85.19 202 MET A N 1
ATOM 1620 C CA . MET A 1 202 ? -24.594 -2.879 -16.719 1 85.19 202 MET A CA 1
ATOM 1621 C C . MET A 1 202 ? -24.625 -2.121 -15.398 1 85.19 202 MET A C 1
ATOM 1623 O O . MET A 1 202 ? -25.328 -1.125 -15.273 1 85.19 202 MET A O 1
ATOM 1627 N N . ILE A 1 203 ? -23.828 -2.521 -14.523 1 85.81 203 ILE A N 1
ATOM 1628 C CA . ILE A 1 203 ? -23.75 -1.832 -13.242 1 85.81 203 ILE A CA 1
ATOM 1629 C C . ILE A 1 203 ? -23.266 -0.402 -13.453 1 85.81 203 ILE A C 1
ATOM 1631 O O . ILE A 1 203 ? -23.734 0.529 -12.805 1 85.81 203 ILE A O 1
ATOM 1635 N N . ILE A 1 204 ? -22.375 -0.204 -14.43 1 87.12 204 ILE A N 1
ATOM 1636 C CA . ILE A 1 204 ? -21.719 1.083 -14.641 1 87.12 204 ILE A CA 1
ATOM 1637 C C . ILE A 1 204 ? -22.734 2.107 -15.133 1 87.12 204 ILE A C 1
ATOM 1639 O O . ILE A 1 204 ? -23 3.105 -14.461 1 87.12 204 ILE A O 1
ATOM 1643 N N . PRO A 1 205 ? -23.375 1.799 -16.219 1 85.75 205 PRO A N 1
ATOM 1644 C CA . PRO A 1 205 ? -24.359 2.793 -16.672 1 85.75 205 PRO A CA 1
ATOM 1645 C C . PRO A 1 205 ? -25.531 2.953 -15.711 1 85.75 205 PRO A C 1
ATOM 1647 O O . PRO A 1 205 ? -26.062 4.059 -15.555 1 85.75 205 PRO A O 1
ATOM 1650 N N . PHE A 1 206 ? -25.922 1.945 -15.039 1 86 206 PHE A N 1
ATOM 1651 C CA . PHE A 1 206 ? -27.016 2.035 -14.086 1 86 206 PHE A CA 1
ATOM 1652 C C . PHE A 1 206 ? -26.625 2.904 -12.898 1 86 206 PHE A C 1
ATOM 1654 O O . PHE A 1 206 ? -27.453 3.684 -12.398 1 86 206 PHE A O 1
ATOM 1661 N N . ASN A 1 207 ? -25.453 2.697 -12.438 1 86.06 207 ASN A N 1
ATOM 1662 C CA . ASN A 1 207 ? -24.953 3.521 -11.344 1 86.06 207 ASN A CA 1
ATOM 1663 C C . ASN A 1 207 ? -24.891 4.996 -11.734 1 86.06 207 ASN A C 1
ATOM 1665 O O . ASN A 1 207 ? -25.281 5.863 -10.953 1 86.06 207 ASN A O 1
ATOM 1669 N N . PHE A 1 208 ? -24.453 5.281 -12.906 1 83.62 208 PHE A N 1
ATOM 1670 C CA . PHE A 1 208 ? -24.359 6.652 -13.391 1 83.62 208 PHE A CA 1
ATOM 1671 C C . PHE A 1 208 ? -25.75 7.277 -13.539 1 83.62 208 PHE A C 1
ATOM 1673 O O . PHE A 1 208 ? -25.969 8.414 -13.117 1 83.62 208 PHE A O 1
ATOM 1680 N N . LEU A 1 209 ? -26.625 6.516 -14.07 1 85.31 209 LEU A N 1
ATOM 1681 C CA . LEU A 1 209 ? -27.984 7.004 -14.281 1 85.31 209 LEU A CA 1
ATOM 1682 C C . LEU A 1 209 ? -28.688 7.227 -12.945 1 85.31 209 LEU A C 1
ATOM 1684 O O . LEU A 1 209 ? -29.344 8.25 -12.75 1 85.31 209 LEU A O 1
ATOM 1688 N N . ALA A 1 210 ? -28.547 6.297 -12.055 1 85.56 210 ALA A N 1
ATOM 1689 C CA . ALA A 1 210 ? -29.188 6.391 -10.742 1 85.56 210 ALA A CA 1
ATOM 1690 C C . ALA A 1 210 ? -28.656 7.59 -9.961 1 85.56 210 ALA A C 1
ATOM 1692 O O . ALA A 1 210 ? -29.438 8.32 -9.336 1 85.56 210 ALA A O 1
ATOM 1693 N N . ARG A 1 211 ? -27.438 7.844 -10.023 1 82 211 ARG A N 1
ATOM 1694 C CA . ARG A 1 211 ? -26.844 8.961 -9.312 1 82 211 ARG A CA 1
ATOM 1695 C C . ARG A 1 211 ? -27.25 10.297 -9.938 1 82 211 ARG A C 1
ATOM 1697 O O . ARG A 1 211 ? -27.453 11.281 -9.234 1 82 211 ARG A O 1
ATOM 1704 N N . PHE A 1 212 ? -27.344 10.234 -11.227 1 83.38 212 PHE A N 1
ATOM 1705 C CA . PHE A 1 212 ? -27.781 11.438 -11.938 1 83.38 212 PHE A CA 1
ATOM 1706 C C . PHE A 1 212 ? -29.203 11.812 -11.562 1 83.38 212 PHE A C 1
ATOM 1708 O O . PHE A 1 212 ? -29.484 12.977 -11.266 1 83.38 212 PHE A O 1
ATOM 1715 N N . ILE A 1 213 ? -30.031 10.867 -11.484 1 84.94 213 ILE A N 1
ATOM 1716 C CA . ILE A 1 213 ? -31.438 11.086 -11.141 1 84.94 213 ILE A CA 1
ATOM 1717 C C . ILE A 1 213 ? -31.547 11.523 -9.68 1 84.94 213 ILE A C 1
ATOM 1719 O O . ILE A 1 213 ? -32.281 12.461 -9.359 1 84.94 213 ILE A O 1
ATOM 1723 N N . LEU A 1 214 ? -30.812 10.836 -8.875 1 83.88 214 LEU A N 1
ATOM 1724 C CA . LEU A 1 214 ? -30.859 11.156 -7.453 1 83.88 214 LEU A CA 1
ATOM 1725 C C . LEU A 1 214 ? -30.359 12.578 -7.195 1 83.88 214 LEU A C 1
ATOM 1727 O O . LEU A 1 214 ? -30.922 13.297 -6.371 1 83.88 214 LEU A O 1
ATOM 1731 N N . LYS A 1 215 ? -29.297 12.914 -7.863 1 79.38 215 LYS A N 1
ATOM 1732 C CA . LYS A 1 215 ? -28.766 14.266 -7.711 1 79.38 215 LYS A CA 1
ATOM 1733 C C . LYS A 1 215 ? -29.797 15.312 -8.148 1 79.38 215 LYS A C 1
ATOM 1735 O O . LYS A 1 215 ? -29.969 16.328 -7.484 1 79.38 215 LYS A O 1
ATOM 1740 N N . LYS A 1 216 ? -30.5 15.086 -9.18 1 81.75 216 LYS A N 1
ATOM 1741 C CA . LYS A 1 216 ? -31.531 15.992 -9.672 1 81.75 216 LYS A CA 1
ATOM 1742 C C . LYS A 1 216 ? -32.656 16.125 -8.672 1 81.75 216 LYS A C 1
ATOM 1744 O O . LYS A 1 216 ? -33.188 17.219 -8.43 1 81.75 216 LYS A O 1
ATOM 1749 N N . ILE A 1 217 ? -32.938 14.992 -8.078 1 80.69 217 ILE A N 1
ATOM 1750 C CA . ILE A 1 217 ? -34 14.977 -7.102 1 80.69 217 ILE A CA 1
ATOM 1751 C C . ILE A 1 217 ? -33.594 15.727 -5.84 1 80.69 217 ILE A C 1
ATOM 1753 O O . ILE A 1 217 ? -34.375 16.5 -5.281 1 80.69 217 ILE A O 1
ATOM 1757 N N . GLN A 1 218 ? -32.406 15.453 -5.445 1 77 218 GLN A N 1
ATOM 1758 C CA . GLN A 1 218 ? -31.891 16.078 -4.23 1 77 218 GLN A CA 1
ATOM 1759 C C . GLN A 1 218 ? -31.781 17.594 -4.398 1 77 218 GLN A C 1
ATOM 1761 O O . GLN A 1 218 ? -32.125 18.344 -3.49 1 77 218 GLN A O 1
ATOM 1766 N N . VAL A 1 219 ? -31.297 18.062 -5.551 1 73.44 219 VAL A N 1
ATOM 1767 C CA . VAL A 1 219 ? -31.156 19.484 -5.816 1 73.44 219 VAL A CA 1
ATOM 1768 C C . VAL A 1 219 ? -32.531 20.141 -5.848 1 73.44 219 VAL A C 1
ATOM 1770 O O . VAL A 1 219 ? -32.719 21.234 -5.297 1 73.44 219 VAL A O 1
ATOM 1773 N N . ARG A 1 220 ? -33.406 19.531 -6.422 1 74.44 220 ARG A N 1
ATOM 1774 C CA . ARG A 1 220 ? -34.781 20.062 -6.492 1 74.44 220 ARG A CA 1
ATOM 1775 C C . ARG A 1 220 ? -35.406 20.156 -5.109 1 74.44 220 ARG A C 1
ATOM 1777 O O . ARG A 1 220 ? -36.062 21.141 -4.781 1 74.44 220 ARG A O 1
ATOM 1784 N N . TYR A 1 221 ? -35.125 19.109 -4.402 1 72.31 221 TYR A N 1
ATOM 1785 C CA . TYR A 1 221 ? -35.688 19.047 -3.059 1 72.31 221 TYR A CA 1
ATOM 1786 C C . TYR A 1 221 ? -35.062 20.109 -2.158 1 72.31 221 TYR A C 1
ATOM 1788 O O . TYR A 1 221 ? -35.781 20.766 -1.38 1 72.31 221 TYR A O 1
ATOM 1796 N N . LEU A 1 222 ? -33.75 20.219 -2.23 1 69.56 222 LEU A N 1
ATOM 1797 C CA . LEU A 1 222 ? -33.031 21.188 -1.395 1 69.56 222 LEU A CA 1
ATOM 1798 C C . LEU A 1 222 ? -33.375 22.609 -1.813 1 69.56 222 LEU A C 1
ATOM 1800 O O . LEU A 1 222 ? -33.5 23.5 -0.968 1 69.56 222 LEU A O 1
ATOM 1804 N N . ARG A 1 223 ? -33.406 22.844 -3.074 1 65.5 223 ARG A N 1
ATOM 1805 C CA . ARG A 1 223 ? -33.781 24.156 -3.562 1 65.5 223 ARG A CA 1
ATOM 1806 C C . ARG A 1 223 ? -35.188 24.547 -3.066 1 65.5 223 ARG A C 1
ATOM 1808 O O . ARG A 1 223 ? -35.406 25.719 -2.729 1 65.5 223 ARG A O 1
ATOM 1815 N N . LYS A 1 224 ? -36 23.656 -3.041 1 62.88 224 LYS A N 1
ATOM 1816 C CA . LYS A 1 224 ? -37.344 23.938 -2.605 1 62.88 224 LYS A CA 1
ATOM 1817 C C . LYS A 1 224 ? -37.406 24.203 -1.104 1 62.88 224 LYS A C 1
ATOM 1819 O O . LYS A 1 224 ? -38.188 25.047 -0.641 1 62.88 224 LYS A O 1
ATOM 1824 N N . ARG A 1 225 ? -36.531 23.484 -0.483 1 58.12 225 ARG A N 1
ATOM 1825 C CA . ARG A 1 225 ? -36.625 23.578 0.969 1 58.12 225 ARG A CA 1
ATOM 1826 C C . ARG A 1 225 ? -35.562 24.516 1.529 1 58.12 225 ARG A C 1
ATOM 1828 O O . ARG A 1 225 ? -35.781 25.156 2.568 1 58.12 225 ARG A O 1
ATOM 1835 N N . VAL A 1 226 ? -34.344 24.422 1.068 1 53.62 226 VAL A N 1
ATOM 1836 C CA . VAL A 1 226 ? -33.219 25.203 1.618 1 53.62 226 VAL A CA 1
ATOM 1837 C C . VAL A 1 226 ? -33.344 26.656 1.135 1 53.62 226 VAL A C 1
ATOM 1839 O O . VAL A 1 226 ? -32.625 27.531 1.632 1 53.62 226 VAL A O 1
ATOM 1842 N N . ILE A 1 227 ? -33.969 27.156 0.112 1 47.12 227 ILE A N 1
ATOM 1843 C CA . ILE A 1 227 ? -34.188 28.594 -0.018 1 47.12 227 ILE A CA 1
ATOM 1844 C C . ILE A 1 227 ? -34.375 29.219 1.365 1 47.12 227 ILE A C 1
ATOM 1846 O O . ILE A 1 227 ? -33.938 30.344 1.609 1 47.12 227 ILE A O 1
ATOM 1850 N N . TYR A 1 228 ? -35.125 28.688 2.291 1 39.03 228 TYR A N 1
ATOM 1851 C CA . TYR A 1 228 ? -35.25 29.359 3.58 1 39.03 228 TYR A CA 1
ATOM 1852 C C . TYR A 1 228 ? -33.938 29.297 4.355 1 39.03 228 TYR A C 1
ATOM 1854 O O . TYR A 1 228 ? -33.844 29.859 5.453 1 39.03 228 TYR A O 1
ATOM 1862 N N . LEU A 1 229 ? -33.094 28.359 4.184 1 42.06 229 LEU A N 1
ATOM 1863 C CA . LEU A 1 229 ? -31.875 28.344 4.992 1 42.06 229 LEU A CA 1
ATOM 1864 C C . LEU A 1 229 ? -30.859 29.344 4.453 1 42.06 229 LEU A C 1
ATOM 1866 O O . LEU A 1 229 ? -30.422 29.219 3.307 1 42.06 229 LEU A O 1
ATOM 1870 N N . THR A 1 230 ? -30.828 30.625 4.742 1 41.53 230 THR A N 1
ATOM 1871 C CA . THR A 1 230 ? -30.031 31.812 4.441 1 41.53 230 THR A CA 1
ATOM 1872 C C . THR A 1 230 ? -28.594 31.438 4.098 1 41.53 230 THR A C 1
ATOM 1874 O O . THR A 1 230 ? -28.203 31.438 2.928 1 41.53 230 THR A O 1
ATOM 1877 N N . ASN A 1 231 ? -27.438 32.438 4.652 1 43.09 231 ASN A N 1
ATOM 1878 C CA . ASN A 1 231 ? -26.016 32.719 4.473 1 43.09 231 ASN A CA 1
ATOM 1879 C C . ASN A 1 231 ? -25.156 31.469 4.707 1 43.09 231 ASN A C 1
ATOM 1881 O O . ASN A 1 231 ? -24.047 31.375 4.176 1 43.09 231 ASN A O 1
ATOM 1885 N N . GLU A 1 232 ? -25.312 30.703 5.754 1 42.94 232 GLU A N 1
ATOM 1886 C CA . GLU A 1 232 ? -24.484 29.688 6.395 1 42.94 232 GLU A CA 1
ATOM 1887 C C . GLU A 1 232 ? -24.453 28.391 5.586 1 42.94 232 GLU A C 1
ATOM 1889 O O . GLU A 1 232 ? -23.797 27.422 5.965 1 42.94 232 GLU A O 1
ATOM 1894 N N . ASP A 1 233 ? -25.141 28 4.512 1 46.66 233 ASP A N 1
ATOM 1895 C CA . ASP A 1 233 ? -25.656 26.781 3.871 1 46.66 233 ASP A CA 1
ATOM 1896 C C . ASP A 1 233 ? -24.672 26.281 2.807 1 46.66 233 ASP A C 1
ATOM 1898 O O . ASP A 1 233 ? -25.031 25.391 2.016 1 46.66 233 ASP A O 1
ATOM 1902 N N . GLU A 1 234 ? -23.75 26.891 2.494 1 51.31 234 GLU A N 1
ATOM 1903 C CA . GLU A 1 234 ? -22.609 26.391 1.727 1 51.31 234 GLU A CA 1
ATOM 1904 C C . GLU A 1 234 ? -22.156 25.031 2.258 1 51.31 234 GLU A C 1
ATOM 1906 O O . GLU A 1 234 ? -21.688 24.188 1.493 1 51.31 234 GLU A O 1
ATOM 1911 N N . GLY A 1 235 ? -22.5 24.844 3.477 1 53.84 235 GLY A N 1
ATOM 1912 C CA . GLY A 1 235 ? -22.031 23.609 4.098 1 53.84 235 GLY A CA 1
ATOM 1913 C C . GLY A 1 235 ? -22.766 22.375 3.6 1 53.84 235 GLY A C 1
ATOM 1914 O O . GLY A 1 235 ? -22.156 21.344 3.363 1 53.84 235 GLY A O 1
ATOM 1915 N N . ILE A 1 236 ? -24.125 22.609 3.414 1 57.69 236 ILE A N 1
ATOM 1916 C CA . ILE A 1 236 ? -24.906 21.453 3.018 1 57.69 236 ILE A CA 1
ATOM 1917 C C . ILE A 1 236 ? -24.609 21.094 1.565 1 57.69 236 ILE A C 1
ATOM 1919 O O . ILE A 1 236 ? -24.531 19.906 1.214 1 57.69 236 ILE A O 1
ATOM 1923 N N . PHE A 1 237 ? -24.453 22.156 0.746 1 59.56 237 PHE A N 1
ATOM 1924 C CA . PHE A 1 237 ? -24.109 21.906 -0.648 1 59.56 237 PHE A CA 1
ATOM 1925 C C . PHE A 1 237 ? -22.75 21.234 -0.755 1 59.56 237 PHE A C 1
ATOM 1927 O O . PHE A 1 237 ? -22.531 20.406 -1.646 1 59.56 237 PHE A O 1
ATOM 1934 N N . CYS A 1 238 ? -22.016 21.547 0.18 1 59.94 238 CYS A N 1
ATOM 1935 C CA . CYS A 1 238 ? -20.688 20.922 0.201 1 59.94 238 CYS A CA 1
ATOM 1936 C C . CYS A 1 238 ? -20.797 19.438 0.553 1 59.94 238 CYS A C 1
ATOM 1938 O O . CYS A 1 238 ? -19.969 18.641 0.126 1 59.94 238 CYS A O 1
ATOM 1940 N N . LEU A 1 239 ? -21.906 19.219 1.23 1 61.69 239 LEU A N 1
ATOM 1941 C CA . LEU A 1 239 ? -22.078 17.812 1.614 1 61.69 239 LEU A CA 1
ATOM 1942 C C . LEU A 1 239 ? -22.438 16.969 0.404 1 61.69 239 LEU A C 1
ATOM 1944 O O . LEU A 1 239 ? -22.031 15.797 0.321 1 61.69 239 LEU A O 1
ATOM 1948 N N . ILE A 1 240 ? -23.094 17.672 -0.53 1 63.41 240 ILE A N 1
ATOM 1949 C CA . ILE A 1 240 ? -23.594 16.891 -1.661 1 63.41 240 ILE A CA 1
ATOM 1950 C C . ILE A 1 240 ? -22.547 16.859 -2.77 1 63.41 240 ILE A C 1
ATOM 1952 O O . ILE A 1 240 ? -22.375 15.836 -3.434 1 63.41 240 ILE A O 1
ATOM 1956 N N . ASN A 1 241 ? -21.859 17.922 -3.002 1 63.62 241 ASN A N 1
ATOM 1957 C CA . ASN A 1 241 ? -21.031 17.984 -4.207 1 63.62 241 ASN A CA 1
ATOM 1958 C C . ASN A 1 241 ? -19.562 17.75 -3.891 1 63.62 241 ASN A C 1
ATOM 1960 O O . ASN A 1 241 ? -18.797 17.297 -4.75 1 63.62 241 ASN A O 1
ATOM 1964 N N . ASN A 1 242 ? -19.078 18.109 -2.73 1 67.56 242 ASN A N 1
ATOM 1965 C CA . ASN A 1 242 ? -17.641 18.078 -2.508 1 67.56 242 ASN A CA 1
ATOM 1966 C C . ASN A 1 242 ? -17.266 17.188 -1.326 1 67.56 242 ASN A C 1
ATOM 1968 O O . ASN A 1 242 ? -16.562 17.609 -0.415 1 67.56 242 ASN A O 1
ATOM 1972 N N . PHE A 1 243 ? -17.719 15.914 -1.626 1 76.81 243 PHE A N 1
ATOM 1973 C CA . PHE A 1 243 ? -17.469 15.023 -0.5 1 76.81 243 PHE A CA 1
ATOM 1974 C C . PHE A 1 243 ? -16.078 14.391 -0.617 1 76.81 243 PHE A C 1
ATOM 1976 O O . PHE A 1 243 ? -15.602 13.758 0.325 1 76.81 243 PHE A O 1
ATOM 1983 N N . VAL A 1 244 ? -15.453 14.609 -1.79 1 86.81 244 VAL A N 1
ATOM 1984 C CA . VAL A 1 244 ? -14.117 14.047 -1.961 1 86.81 244 VAL A CA 1
ATOM 1985 C C . VAL A 1 244 ? -13.062 15.109 -1.648 1 86.81 244 VAL A C 1
ATOM 1987 O O . VAL A 1 244 ? -13.023 16.156 -2.293 1 86.81 244 VAL A O 1
ATOM 1990 N N . SER A 1 245 ? -12.336 14.867 -0.667 1 88.62 245 SER A N 1
ATOM 1991 C CA . SER A 1 245 ? -11.281 15.797 -0.288 1 88.62 245 SER A CA 1
ATOM 1992 C C . SER A 1 245 ? -10.016 15.555 -1.107 1 88.62 245 SER A C 1
ATOM 1994 O O . SER A 1 245 ? -9.828 14.469 -1.662 1 88.62 245 SER A O 1
ATOM 1996 N N . LYS A 1 246 ? -9.227 16.562 -1.29 1 91.69 246 LYS A N 1
ATOM 1997 C CA . LYS A 1 246 ? -7.945 16.484 -1.979 1 91.69 246 LYS A CA 1
ATOM 1998 C C . LYS A 1 246 ? -7.008 15.5 -1.278 1 91.69 246 LYS A C 1
ATOM 2000 O O . LYS A 1 246 ? -6.305 14.727 -1.934 1 91.69 246 LYS A O 1
ATOM 2005 N N . GLU A 1 247 ? -7.023 15.438 0.055 1 91.19 247 GLU A N 1
ATOM 2006 C CA . GLU A 1 247 ? -6.137 14.578 0.832 1 91.19 247 GLU A CA 1
ATOM 2007 C C . GLU A 1 247 ? -6.426 13.102 0.573 1 91.19 247 GLU A C 1
ATOM 2009 O O . GLU A 1 247 ? -5.504 12.305 0.412 1 91.19 247 GLU A O 1
ATOM 2014 N N . ARG A 1 248 ? -7.676 12.758 0.462 1 94.06 248 ARG A N 1
ATOM 2015 C CA . ARG A 1 248 ? -8.039 11.367 0.236 1 94.06 248 ARG A CA 1
ATOM 2016 C C . ARG A 1 248 ? -7.723 10.938 -1.192 1 94.06 248 ARG A C 1
ATOM 2018 O O . ARG A 1 248 ? -7.328 9.797 -1.432 1 94.06 248 ARG A O 1
ATOM 2025 N N . THR A 1 249 ? -7.953 11.906 -2.119 1 95.38 249 THR A N 1
ATOM 2026 C CA . THR A 1 249 ? -7.605 11.633 -3.508 1 95.38 249 THR A CA 1
ATOM 2027 C C . THR A 1 249 ? -6.109 11.359 -3.648 1 95.38 249 THR A C 1
ATOM 2029 O O . THR A 1 249 ? -5.703 10.43 -4.34 1 95.38 249 THR A O 1
ATOM 2032 N N . LEU A 1 250 ? -5.332 12.148 -2.967 1 95.75 250 LEU A N 1
ATOM 2033 C CA . LEU A 1 250 ? -3.883 11.984 -3.018 1 95.75 250 LEU A CA 1
ATOM 2034 C C . LEU A 1 250 ? -3.455 10.688 -2.35 1 95.75 250 LEU A C 1
ATOM 2036 O O . LEU A 1 250 ? -2.578 9.984 -2.854 1 95.75 250 LEU A O 1
ATOM 2040 N N . ALA A 1 251 ? -4.086 10.375 -1.25 1 95.19 251 ALA A N 1
ATOM 2041 C CA . ALA A 1 251 ? -3.746 9.148 -0.527 1 95.19 251 ALA A CA 1
ATOM 2042 C C . ALA A 1 251 ? -4.051 7.914 -1.367 1 95.19 251 ALA A C 1
ATOM 2044 O O . ALA A 1 251 ? -3.227 7 -1.46 1 95.19 251 ALA A O 1
ATOM 2045 N N . LEU A 1 252 ? -5.172 7.895 -1.973 1 96.69 252 LEU A N 1
ATOM 2046 C CA . LEU A 1 252 ? -5.535 6.777 -2.842 1 96.69 252 LEU A CA 1
ATOM 2047 C C . LEU A 1 252 ? -4.574 6.676 -4.023 1 96.69 252 LEU A C 1
ATOM 2049 O O . LEU A 1 252 ? -4.102 5.586 -4.352 1 96.69 252 LEU A O 1
ATOM 2053 N N . SER A 1 253 ? -4.328 7.809 -4.676 1 97.25 253 SER A N 1
ATOM 2054 C CA . SER A 1 253 ? -3.451 7.84 -5.844 1 97.25 253 SER A CA 1
ATOM 2055 C C . SER A 1 253 ? -2.041 7.383 -5.484 1 97.25 253 SER A C 1
ATOM 2057 O O . SER A 1 253 ? -1.447 6.566 -6.191 1 97.25 253 SER A O 1
ATOM 2059 N N . ASP A 1 254 ? -1.512 7.879 -4.402 1 96.44 254 ASP A N 1
ATOM 2060 C CA . ASP A 1 254 ? -0.165 7.508 -3.977 1 96.44 254 ASP A CA 1
ATOM 2061 C C . ASP A 1 254 ? -0.078 6.012 -3.676 1 96.44 254 ASP A C 1
ATOM 2063 O O . ASP A 1 254 ? 0.933 5.371 -3.973 1 96.44 254 ASP A O 1
ATOM 2067 N N . GLY A 1 255 ? -1.117 5.488 -3.035 1 95.88 255 GLY A N 1
ATOM 2068 C CA . GLY A 1 255 ? -1.159 4.047 -2.83 1 95.88 255 GLY A CA 1
ATOM 2069 C C . GLY A 1 255 ? -1.119 3.26 -4.125 1 95.88 255 GLY A C 1
ATOM 2070 O O . GLY A 1 255 ? -0.353 2.303 -4.254 1 95.88 255 GLY A O 1
ATOM 2071 N N . VAL A 1 256 ? -1.874 3.658 -5.078 1 96.25 256 VAL A N 1
ATOM 2072 C CA . VAL A 1 256 ? -1.939 2.961 -6.359 1 96.25 256 VAL A CA 1
ATOM 2073 C C . VAL A 1 256 ? -0.594 3.066 -7.074 1 96.25 256 VAL A C 1
ATOM 2075 O O . VAL A 1 256 ? -0.066 2.066 -7.57 1 96.25 256 VAL A O 1
ATOM 2078 N N . PHE A 1 257 ? 0.014 4.262 -7.117 1 96.44 257 PHE A N 1
ATOM 2079 C CA . PHE A 1 257 ? 1.314 4.461 -7.746 1 96.44 257 PHE A CA 1
ATOM 2080 C C . PHE A 1 257 ? 2.371 3.578 -7.098 1 96.44 257 PHE A C 1
ATOM 2082 O O . PHE A 1 257 ? 3.213 2.996 -7.785 1 96.44 257 PHE A O 1
ATOM 2089 N N . SER A 1 258 ? 2.322 3.527 -5.754 1 94.88 258 SER A N 1
ATOM 2090 C CA . SER A 1 258 ? 3.322 2.752 -5.027 1 94.88 258 SER A CA 1
ATOM 2091 C C . SER A 1 258 ? 3.221 1.268 -5.363 1 94.88 258 SER A C 1
ATOM 2093 O O . SER A 1 258 ? 4.234 0.597 -5.555 1 94.88 258 SER A O 1
ATOM 2095 N N . ILE A 1 259 ? 2.02 0.773 -5.469 1 92.88 259 ILE A N 1
ATOM 2096 C CA . ILE A 1 259 ? 1.811 -0.639 -5.77 1 92.88 259 ILE A CA 1
ATOM 2097 C C . ILE A 1 259 ? 2.26 -0.935 -7.199 1 92.88 259 ILE A C 1
ATOM 2099 O O . ILE A 1 259 ? 2.986 -1.902 -7.441 1 92.88 259 ILE A O 1
ATOM 2103 N N . ILE A 1 260 ? 1.915 -0.114 -8.125 1 92.31 260 ILE A N 1
ATOM 2104 C CA . ILE A 1 260 ? 2.246 -0.298 -9.539 1 92.31 260 ILE A CA 1
ATOM 2105 C C . ILE A 1 260 ? 3.762 -0.305 -9.719 1 92.31 260 ILE A C 1
ATOM 2107 O O . ILE A 1 260 ? 4.305 -1.143 -10.438 1 92.31 260 ILE A O 1
ATOM 2111 N N . GLY A 1 261 ? 4.453 0.532 -9.062 1 89.5 261 GLY A N 1
ATOM 2112 C CA . GLY A 1 261 ? 5.902 0.612 -9.172 1 89.5 261 GLY A CA 1
ATOM 2113 C C . GLY A 1 261 ? 6.609 -0.599 -8.594 1 89.5 261 GLY A C 1
ATOM 2114 O O . GLY A 1 261 ? 7.703 -0.954 -9.039 1 89.5 261 GLY A O 1
ATOM 2115 N N . THR A 1 262 ? 5.938 -1.316 -7.668 1 89.25 262 THR A N 1
ATOM 2116 C CA . THR A 1 262 ? 6.645 -2.379 -6.961 1 89.25 262 THR A CA 1
ATOM 2117 C C . THR A 1 262 ? 6.137 -3.75 -7.398 1 89.25 262 THR A C 1
ATOM 2119 O O . THR A 1 262 ? 6.727 -4.777 -7.055 1 89.25 262 THR A O 1
ATOM 2122 N N . LEU A 1 263 ? 5.164 -3.877 -8.227 1 83.5 263 LEU A N 1
ATOM 2123 C CA . LEU A 1 263 ? 4.578 -5.156 -8.617 1 83.5 263 LEU A CA 1
ATOM 2124 C C . LEU A 1 263 ? 5.574 -5.996 -9.406 1 83.5 263 LEU A C 1
ATOM 2126 O O . LEU A 1 263 ? 5.645 -7.215 -9.227 1 83.5 263 LEU A O 1
ATOM 2130 N N . ILE A 1 264 ? 6.332 -5.344 -10.258 1 80 264 ILE A N 1
ATOM 2131 C CA . ILE A 1 264 ? 7.223 -6.109 -11.125 1 80 264 ILE A CA 1
ATOM 2132 C C . ILE A 1 264 ? 8.367 -6.699 -10.297 1 80 264 ILE A C 1
ATOM 2134 O O . ILE A 1 264 ? 8.891 -7.762 -10.625 1 80 264 ILE A O 1
ATOM 2138 N N . VAL A 1 265 ? 8.727 -6.082 -9.258 1 84.56 265 VAL A N 1
ATOM 2139 C CA . VAL A 1 265 ? 9.773 -6.625 -8.398 1 84.56 265 VAL A CA 1
ATOM 2140 C C . VAL A 1 265 ? 9.281 -7.902 -7.727 1 84.56 265 VAL A C 1
ATOM 2142 O O . VAL A 1 265 ? 10.078 -8.805 -7.438 1 84.56 265 VAL A O 1
ATOM 2145 N N . LEU A 1 266 ? 8.055 -7.992 -7.586 1 78 266 LEU A N 1
ATOM 2146 C CA . LEU A 1 266 ? 7.465 -9.203 -7.027 1 78 266 LEU A CA 1
ATOM 2147 C C . LEU A 1 266 ? 7.684 -10.391 -7.953 1 78 266 LEU A C 1
ATOM 2149 O O . LEU A 1 266 ? 8.055 -11.477 -7.5 1 78 266 LEU A O 1
ATOM 2153 N N . ASP A 1 267 ? 7.551 -10.156 -9.18 1 76.44 267 ASP A N 1
ATOM 2154 C CA . ASP A 1 267 ? 7.742 -11.219 -10.164 1 76.44 267 ASP A CA 1
ATOM 2155 C C . ASP A 1 267 ? 9.211 -11.625 -10.258 1 76.44 267 ASP A C 1
ATOM 2157 O O . ASP A 1 267 ? 9.523 -12.805 -10.406 1 76.44 267 ASP A O 1
ATOM 2161 N N . LEU A 1 268 ? 9.977 -10.664 -10.18 1 82.38 268 LEU A N 1
ATOM 2162 C CA . LEU A 1 268 ? 11.414 -10.93 -10.25 1 82.38 268 LEU A CA 1
ATOM 2163 C C . LEU A 1 268 ? 11.859 -11.781 -9.07 1 82.38 268 LEU A C 1
ATOM 2165 O O . LEU A 1 268 ? 12.625 -12.734 -9.242 1 82.38 268 LEU A O 1
ATOM 2169 N N . THR A 1 269 ? 11.391 -11.516 -7.945 1 81 269 THR A N 1
ATOM 2170 C CA . THR A 1 269 ? 11.742 -12.258 -6.738 1 81 269 THR A CA 1
ATOM 2171 C C . THR A 1 269 ? 11.211 -13.688 -6.809 1 81 269 THR A C 1
ATOM 2173 O O . THR A 1 269 ? 11.898 -14.633 -6.434 1 81 269 THR A O 1
ATOM 2176 N N . ALA A 1 270 ? 10.062 -13.789 -7.309 1 76.12 270 ALA A N 1
ATOM 2177 C CA . ALA A 1 270 ? 9.461 -15.109 -7.441 1 76.12 270 ALA A CA 1
ATOM 2178 C C . ALA A 1 270 ? 10.227 -15.961 -8.445 1 76.12 270 ALA A C 1
ATOM 2180 O O . ALA A 1 270 ? 10.406 -17.172 -8.25 1 76.12 270 ALA A O 1
ATOM 2181 N N . ASP A 1 271 ? 10.711 -15.359 -9.469 1 77.81 271 ASP A N 1
ATOM 2182 C CA . ASP A 1 271 ? 11.445 -16.078 -10.5 1 77.81 271 ASP A CA 1
ATOM 2183 C C . ASP A 1 271 ? 12.797 -16.562 -9.984 1 77.81 271 ASP A C 1
ATOM 2185 O O . ASP A 1 271 ? 13.281 -17.625 -10.375 1 77.81 271 ASP A O 1
ATOM 2189 N N . ILE A 1 272 ? 13.383 -15.836 -9.156 1 79.12 272 ILE A N 1
ATOM 2190 C CA . ILE A 1 272 ? 14.672 -16.203 -8.586 1 79.12 272 ILE A CA 1
ATOM 2191 C C . ILE A 1 272 ? 14.523 -17.484 -7.766 1 79.12 272 ILE A C 1
ATOM 2193 O O . ILE A 1 272 ? 15.352 -18.391 -7.863 1 79.12 272 ILE A O 1
ATOM 2197 N N . TYR A 1 273 ? 13.461 -17.656 -7.082 1 73.38 273 TYR A N 1
ATOM 2198 C CA . TYR A 1 273 ? 13.242 -18.828 -6.234 1 73.38 273 TYR A CA 1
ATOM 2199 C C . TYR A 1 273 ? 12.836 -20.031 -7.07 1 73.38 273 TYR A C 1
ATOM 2201 O O . TYR A 1 273 ? 13.211 -21.156 -6.758 1 73.38 273 TYR A O 1
ATOM 2209 N N . LYS A 1 274 ? 12.109 -19.75 -8.102 1 70.38 274 LYS A N 1
ATOM 2210 C CA . LYS A 1 274 ? 11.664 -20.844 -8.953 1 70.38 274 LYS A CA 1
ATOM 2211 C C . LYS A 1 274 ? 12.844 -21.484 -9.68 1 70.38 274 LYS A C 1
ATOM 2213 O O . LYS A 1 274 ? 12.852 -22.703 -9.898 1 70.38 274 LYS A O 1
ATOM 2218 N N . LYS A 1 275 ? 13.727 -20.766 -9.984 1 65.56 275 LYS A N 1
ATOM 2219 C CA . LYS A 1 275 ? 14.828 -21.281 -10.789 1 65.56 275 LYS A CA 1
ATOM 2220 C C . LYS A 1 275 ? 16 -21.703 -9.906 1 65.56 275 LYS A C 1
ATOM 2222 O O . LYS A 1 275 ? 17.094 -22 -10.414 1 65.56 275 LYS A O 1
ATOM 2227 N N . GLU A 1 276 ? 15.641 -21.609 -8.578 1 65 276 GLU A N 1
ATOM 2228 C CA . GLU A 1 276 ? 16.656 -22.031 -7.605 1 65 276 GLU A CA 1
ATOM 2229 C C . GLU A 1 276 ? 17.047 -23.5 -7.809 1 65 276 GLU A C 1
ATOM 2231 O O . GLU A 1 276 ? 16.172 -24.359 -7.949 1 65 276 GLU A O 1
ATOM 2236 N N . GLY A 1 277 ? 18.188 -23.688 -8.094 1 58.66 277 GLY A N 1
ATOM 2237 C CA . GLY A 1 277 ? 18.688 -25.031 -8.273 1 58.66 277 GLY A CA 1
ATOM 2238 C C . GLY A 1 277 ? 18.922 -25.391 -9.727 1 58.66 277 GLY A C 1
ATOM 2239 O O . GLY A 1 277 ? 19.609 -26.375 -10.031 1 58.66 277 GLY A O 1
ATOM 2240 N N . LYS A 1 278 ? 18.141 -24.766 -10.648 1 58.81 278 LYS A N 1
ATOM 2241 C CA . LYS A 1 278 ? 18.344 -25.109 -12.055 1 58.81 278 LYS A CA 1
ATOM 2242 C C . LYS A 1 278 ? 19.578 -24.406 -12.617 1 58.81 278 LYS A C 1
ATOM 2244 O O . LYS A 1 278 ? 20.297 -24.984 -13.445 1 58.81 278 LYS A O 1
ATOM 2249 N N . ALA A 1 279 ? 19.688 -23.172 -12.305 1 58.97 279 ALA A N 1
ATOM 2250 C CA . ALA A 1 279 ? 20.844 -22.453 -12.828 1 58.97 279 ALA A CA 1
ATOM 2251 C C . ALA A 1 279 ? 22.062 -22.656 -11.938 1 58.97 279 ALA A C 1
ATOM 2253 O O . ALA A 1 279 ? 21.969 -22.578 -10.711 1 58.97 279 ALA A O 1
ATOM 2254 N N . THR A 1 280 ? 23.047 -23.047 -12.461 1 64.25 280 THR A N 1
ATOM 2255 C CA . THR A 1 280 ? 24.266 -23.422 -11.773 1 64.25 280 THR A CA 1
ATOM 2256 C C . THR A 1 280 ? 24.938 -22.188 -11.164 1 64.25 280 THR A C 1
ATOM 2258 O O . THR A 1 280 ? 25.469 -22.25 -10.055 1 64.25 280 THR A O 1
ATOM 2261 N N . GLU A 1 281 ? 24.797 -21.047 -11.969 1 80.06 281 GLU A N 1
ATOM 2262 C CA . GLU A 1 281 ? 25.516 -19.859 -11.5 1 80.06 281 GLU A CA 1
ATOM 2263 C C . GLU A 1 281 ? 24.625 -18.609 -11.57 1 80.06 281 GLU A C 1
ATOM 2265 O O . GLU A 1 281 ? 23.688 -18.562 -12.367 1 80.06 281 GLU A O 1
ATOM 2270 N N . ALA A 1 282 ? 24.828 -17.688 -10.672 1 84 282 ALA A N 1
ATOM 2271 C CA . ALA A 1 282 ? 24.109 -16.422 -10.641 1 84 282 ALA A CA 1
ATOM 2272 C C . ALA A 1 282 ? 24.25 -15.672 -11.953 1 84 282 ALA A C 1
ATOM 2274 O O . ALA A 1 282 ? 23.312 -14.984 -12.391 1 84 282 ALA A O 1
ATOM 2275 N N . THR A 1 283 ? 25.359 -15.891 -12.625 1 85.69 283 THR A N 1
ATOM 2276 C CA . THR A 1 283 ? 25.594 -15.219 -13.898 1 85.69 283 THR A CA 1
ATOM 2277 C C . THR A 1 283 ? 24.625 -15.719 -14.969 1 85.69 283 THR A C 1
ATOM 2279 O O . THR A 1 283 ? 24.141 -14.938 -15.781 1 85.69 283 THR A O 1
ATOM 2282 N N . ASP A 1 284 ? 24.391 -16.984 -14.945 1 85.06 284 ASP A N 1
ATOM 2283 C CA . ASP A 1 284 ? 23.484 -17.578 -15.922 1 85.06 284 ASP A CA 1
ATOM 2284 C C . ASP A 1 284 ? 22.047 -17.094 -15.68 1 85.06 284 ASP A C 1
ATOM 2286 O O . ASP A 1 284 ? 21.312 -16.812 -16.625 1 85.06 284 ASP A O 1
ATOM 2290 N N . PHE A 1 285 ? 21.75 -16.969 -14.469 1 85.69 285 PHE A N 1
ATOM 2291 C CA . PHE A 1 285 ? 20.422 -16.484 -14.133 1 85.69 285 PHE A CA 1
ATOM 2292 C C . PHE A 1 285 ? 20.25 -15.031 -14.594 1 85.69 285 PHE A C 1
ATOM 2294 O O . PHE A 1 285 ? 19.219 -14.68 -15.18 1 85.69 285 PHE A O 1
ATOM 2301 N N . LEU A 1 286 ? 21.281 -14.266 -14.383 1 86.88 286 LEU A N 1
ATOM 2302 C CA . LEU A 1 286 ? 21.203 -12.852 -14.719 1 86.88 286 LEU A CA 1
ATOM 2303 C C . LEU A 1 286 ? 21.141 -12.656 -16.234 1 86.88 286 LEU A C 1
ATOM 2305 O O . LEU A 1 286 ? 20.453 -11.75 -16.719 1 86.88 286 LEU A O 1
ATOM 2309 N N . LYS A 1 287 ? 21.781 -13.523 -16.906 1 85.5 287 LYS A N 1
ATOM 2310 C CA . LYS A 1 287 ? 21.75 -13.445 -18.375 1 85.5 287 LYS A CA 1
ATOM 2311 C C . LYS A 1 287 ? 20.375 -13.867 -18.906 1 85.5 287 LYS A C 1
ATOM 2313 O O . LYS A 1 287 ? 19.859 -13.266 -19.844 1 85.5 287 LYS A O 1
ATOM 2318 N N . GLU A 1 288 ? 19.875 -14.828 -18.266 1 81.81 288 GLU A N 1
ATOM 2319 C CA . GLU A 1 288 ? 18.562 -15.328 -18.703 1 81.81 288 GLU A CA 1
ATOM 2320 C C . GLU A 1 288 ? 17.453 -14.352 -18.344 1 81.81 288 GLU A C 1
ATOM 2322 O O . GLU A 1 288 ? 16.484 -14.203 -19.109 1 81.81 288 GLU A O 1
ATOM 2327 N N . GLU A 1 289 ? 17.641 -13.625 -17.234 1 85.12 289 GLU A N 1
ATOM 2328 C CA . GLU A 1 289 ? 16.562 -12.758 -16.75 1 85.12 289 GLU A CA 1
ATOM 2329 C C . GLU A 1 289 ? 16.906 -11.281 -16.969 1 85.12 289 GLU A C 1
ATOM 2331 O O . GLU A 1 289 ? 16.359 -10.406 -16.297 1 85.12 289 GLU A O 1
ATOM 2336 N N . GLN A 1 290 ? 17.766 -10.977 -17.875 1 84.56 290 GLN A N 1
ATOM 2337 C CA . GLN A 1 290 ? 18.203 -9.602 -18.125 1 84.56 290 GLN A CA 1
ATOM 2338 C C . GLN A 1 290 ? 17.031 -8.727 -18.562 1 84.56 290 GLN A C 1
ATOM 2340 O O . GLN A 1 290 ? 16.938 -7.566 -18.156 1 84.56 290 GLN A O 1
ATOM 2345 N N . TYR A 1 291 ? 16.109 -9.266 -19.328 1 80.94 291 TYR A N 1
ATOM 2346 C CA . TYR A 1 291 ? 14.984 -8.484 -19.828 1 80.94 291 TYR A CA 1
ATOM 2347 C C . TYR A 1 291 ? 13.953 -8.234 -18.734 1 80.94 291 TYR A C 1
ATOM 2349 O O . TYR A 1 291 ? 13.266 -7.211 -18.734 1 80.94 291 TYR A O 1
ATOM 2357 N N . ALA A 1 292 ? 13.906 -9.148 -17.812 1 82.69 292 ALA A N 1
ATOM 2358 C CA . ALA A 1 292 ? 13.023 -8.938 -16.672 1 82.69 292 ALA A CA 1
ATOM 2359 C C . ALA A 1 292 ? 13.5 -7.777 -15.812 1 82.69 292 ALA A C 1
ATOM 2361 O O . ALA A 1 292 ? 12.688 -6.992 -15.312 1 82.69 292 ALA A O 1
ATOM 2362 N N . PHE A 1 293 ? 14.789 -7.645 -15.695 1 85.31 293 PHE A N 1
ATOM 2363 C CA . PHE A 1 293 ? 15.352 -6.543 -14.922 1 85.31 293 PHE A CA 1
ATOM 2364 C C . PHE A 1 293 ? 15.125 -5.211 -15.625 1 85.31 293 PHE A C 1
ATOM 2366 O O . PHE A 1 293 ? 14.82 -4.207 -14.984 1 85.31 293 PHE A O 1
ATOM 2373 N N . TYR A 1 294 ? 15.219 -5.254 -16.891 1 81.5 294 TYR A N 1
ATOM 2374 C CA . TYR A 1 294 ? 14.961 -4.047 -17.672 1 81.5 294 TYR A CA 1
ATOM 2375 C C . TYR A 1 294 ? 13.5 -3.629 -17.547 1 81.5 294 TYR A C 1
ATOM 2377 O O . TYR A 1 294 ? 13.195 -2.438 -17.438 1 81.5 294 TYR A O 1
ATOM 2385 N N . SER A 1 295 ? 12.672 -4.594 -17.672 1 80.5 295 SER A N 1
ATOM 2386 C CA . SER A 1 295 ? 11.25 -4.309 -17.547 1 80.5 295 SER A CA 1
ATOM 2387 C C . SER A 1 295 ? 10.914 -3.73 -16.172 1 80.5 295 SER A C 1
ATOM 2389 O O . SER A 1 295 ? 10.078 -2.836 -16.062 1 80.5 295 SER A O 1
ATOM 2391 N N . TYR A 1 296 ? 11.578 -4.242 -15.172 1 86.75 296 TYR A N 1
ATOM 2392 C CA . TYR A 1 296 ? 11.391 -3.713 -13.828 1 86.75 296 TYR A CA 1
ATOM 2393 C C . TYR A 1 296 ? 11.828 -2.254 -13.75 1 86.75 296 TYR A C 1
ATOM 2395 O O . TYR A 1 296 ? 11.094 -1.405 -13.242 1 86.75 296 TYR A O 1
ATOM 2403 N N . PHE A 1 297 ? 12.984 -1.99 -14.273 1 86 297 PHE A N 1
ATOM 2404 C CA . PHE A 1 297 ? 13.531 -0.637 -14.25 1 86 297 PHE A CA 1
ATOM 2405 C C . PHE A 1 297 ? 12.625 0.321 -15.016 1 86 297 PHE A C 1
ATOM 2407 O O . PHE A 1 297 ? 12.305 1.407 -14.531 1 86 297 PHE A O 1
ATOM 2414 N N . SER A 1 298 ? 12.188 -0.107 -16.156 1 83.25 298 SER A N 1
ATOM 2415 C CA . SER A 1 298 ? 11.344 0.734 -17 1 83.25 298 SER A CA 1
ATOM 2416 C C . SER A 1 298 ? 9.992 0.997 -16.344 1 83.25 298 SER A C 1
ATOM 2418 O O . SER A 1 298 ? 9.523 2.137 -16.312 1 83.25 298 SER A O 1
ATOM 2420 N N . SER A 1 299 ? 9.414 -0.045 -15.812 1 87.38 299 SER A N 1
ATOM 2421 C CA . SER A 1 299 ? 8.109 0.097 -15.188 1 87.38 299 SER A CA 1
ATOM 2422 C C . SER A 1 299 ? 8.172 1.007 -13.961 1 87.38 299 SER A C 1
ATOM 2424 O O . SER A 1 299 ? 7.312 1.87 -13.773 1 87.38 299 SER A O 1
ATOM 2426 N N . PHE A 1 300 ? 9.227 0.858 -13.148 1 91.62 300 PHE A N 1
ATOM 2427 C CA . PHE A 1 300 ? 9.367 1.687 -11.953 1 91.62 300 PHE A CA 1
ATOM 2428 C C . PHE A 1 300 ? 9.602 3.145 -12.328 1 91.62 300 PHE A C 1
ATOM 2430 O O . PHE A 1 300 ? 9.023 4.047 -11.727 1 91.62 300 PHE A O 1
ATOM 2437 N N . MET A 1 301 ? 10.383 3.35 -13.344 1 88.69 301 MET A N 1
ATOM 2438 C CA . MET A 1 301 ? 10.695 4.711 -13.766 1 88.69 301 MET A CA 1
ATOM 2439 C C . MET A 1 301 ? 9.469 5.395 -14.352 1 88.69 301 MET A C 1
ATOM 2441 O O . MET A 1 301 ? 9.188 6.555 -14.047 1 88.69 301 MET A O 1
ATOM 2445 N N . ILE A 1 302 ? 8.742 4.688 -15.148 1 90.06 302 ILE A N 1
ATOM 2446 C CA . ILE A 1 302 ? 7.551 5.254 -15.758 1 90.06 302 ILE A CA 1
ATOM 2447 C C . ILE A 1 302 ? 6.523 5.59 -14.68 1 90.06 302 ILE A C 1
ATOM 2449 O O . ILE A 1 302 ? 5.965 6.688 -14.664 1 90.06 302 ILE A O 1
ATOM 2453 N N . ALA A 1 303 ? 6.309 4.621 -13.797 1 92.38 303 ALA A N 1
ATOM 2454 C CA . ALA A 1 303 ? 5.367 4.863 -12.703 1 92.38 303 ALA A CA 1
ATOM 2455 C C . ALA A 1 303 ? 5.824 6.031 -11.836 1 92.38 303 ALA A C 1
ATOM 2457 O O . ALA A 1 303 ? 5.012 6.879 -11.453 1 92.38 303 ALA A O 1
ATOM 2458 N N . GLY A 1 304 ? 7.152 6.074 -11.562 1 93.19 304 GLY A N 1
ATOM 2459 C CA . GLY A 1 304 ? 7.699 7.152 -10.75 1 93.19 304 GLY A CA 1
ATOM 2460 C C . GLY A 1 304 ? 7.57 8.516 -11.406 1 93.19 304 GLY A C 1
ATOM 2461 O O . GLY A 1 304 ? 7.246 9.5 -10.742 1 93.19 304 GLY A O 1
ATOM 2462 N N . LEU A 1 305 ? 7.773 8.578 -12.672 1 92.44 305 LEU A N 1
ATOM 2463 C CA . LEU A 1 305 ? 7.699 9.852 -13.375 1 92.44 305 LEU A CA 1
ATOM 2464 C C . LEU A 1 305 ? 6.25 10.297 -13.539 1 92.44 305 LEU A C 1
ATOM 2466 O O . LEU A 1 305 ? 5.953 11.492 -13.484 1 92.44 305 LEU A O 1
ATOM 2470 N N . LEU A 1 306 ? 5.391 9.359 -13.781 1 94.19 306 LEU A N 1
ATOM 2471 C CA . LEU A 1 306 ? 3.979 9.719 -13.836 1 94.19 306 LEU A CA 1
ATOM 2472 C C . LEU A 1 306 ? 3.488 10.211 -12.484 1 94.19 306 LEU A C 1
ATOM 2474 O O . LEU A 1 306 ? 2.639 11.102 -12.406 1 94.19 306 LEU A O 1
ATOM 2478 N N . TRP A 1 307 ? 3.963 9.578 -11.406 1 95.69 307 TRP A N 1
ATOM 2479 C CA . TRP A 1 307 ? 3.662 10.07 -10.07 1 95.69 307 TRP A CA 1
ATOM 2480 C C . TRP A 1 307 ? 4.211 11.477 -9.875 1 95.69 307 TRP A C 1
ATOM 2482 O O . TRP A 1 307 ? 3.555 12.328 -9.258 1 95.69 307 TRP A O 1
ATOM 2492 N N . PHE A 1 308 ? 5.422 11.68 -10.438 1 92.94 308 PHE A N 1
ATOM 2493 C CA . PHE A 1 308 ? 6.059 12.992 -10.352 1 92.94 308 PHE A CA 1
ATOM 2494 C C . PHE A 1 308 ? 5.188 14.062 -11 1 92.94 308 PHE A C 1
ATOM 2496 O O . PHE A 1 308 ? 4.977 15.133 -10.43 1 92.94 308 PHE A O 1
ATOM 2503 N N . ILE A 1 309 ? 4.676 13.805 -12.117 1 93.31 309 ILE A N 1
ATOM 2504 C CA . ILE A 1 309 ? 3.779 14.719 -12.82 1 93.31 309 ILE A CA 1
ATOM 2505 C C . ILE A 1 309 ? 2.521 14.953 -11.992 1 93.31 309 ILE A C 1
ATOM 2507 O O . ILE A 1 309 ? 2.076 16.094 -11.836 1 93.31 309 ILE A O 1
ATOM 2511 N N . HIS A 1 310 ? 1.985 13.836 -11.531 1 94.75 310 HIS A N 1
ATOM 2512 C CA . HIS A 1 310 ? 0.791 13.906 -10.695 1 94.75 310 HIS A CA 1
ATOM 2513 C C . HIS A 1 310 ? 1.034 14.758 -9.461 1 94.75 310 HIS A C 1
ATOM 2515 O O . HIS A 1 310 ? 0.193 15.586 -9.094 1 94.75 310 HIS A O 1
ATOM 2521 N N . HIS A 1 311 ? 2.188 14.57 -8.852 1 92.69 311 HIS A N 1
ATOM 2522 C CA . HIS A 1 311 ? 2.582 15.32 -7.664 1 92.69 311 HIS A CA 1
ATOM 2523 C C . HIS A 1 311 ? 2.707 16.812 -7.969 1 92.69 311 HIS A C 1
ATOM 2525 O O . HIS A 1 311 ? 2.193 17.641 -7.219 1 92.69 311 HIS A O 1
ATOM 2531 N N . SER A 1 312 ? 3.33 17.125 -9.008 1 88.69 312 SER A N 1
ATOM 2532 C CA . SER A 1 312 ? 3.504 18.531 -9.414 1 88.69 312 SER A CA 1
ATOM 2533 C C . SER A 1 312 ? 2.166 19.172 -9.742 1 88.69 312 SER A C 1
ATOM 2535 O O . SER A 1 312 ? 1.91 20.312 -9.344 1 88.69 312 SER A O 1
ATOM 2537 N N . MET A 1 313 ? 1.363 18.453 -10.375 1 90.94 313 MET A N 1
ATOM 2538 C CA . MET A 1 313 ? 0.062 18.969 -10.797 1 90.94 313 MET A CA 1
ATOM 2539 C C . MET A 1 313 ? -0.824 19.266 -9.586 1 90.94 313 MET A C 1
ATOM 2541 O O . MET A 1 313 ? -1.421 20.328 -9.5 1 90.94 313 MET A O 1
ATOM 2545 N N . PHE A 1 314 ? -0.892 18.406 -8.641 1 92.12 314 PHE A N 1
ATOM 2546 C CA . PHE A 1 314 ? -1.799 18.547 -7.512 1 92.12 314 PHE A CA 1
ATOM 2547 C C . PHE A 1 314 ? -1.247 19.547 -6.504 1 92.12 314 PHE A C 1
ATOM 2549 O O . PHE A 1 314 ? -1.962 19.984 -5.602 1 92.12 314 PHE A O 1
ATOM 2556 N N . SER A 1 315 ? 0.078 19.859 -6.613 1 87.12 315 SER A N 1
ATOM 2557 C CA . SER A 1 315 ? 0.594 20.953 -5.797 1 87.12 315 SER A CA 1
ATOM 2558 C C . SER A 1 315 ? -0.016 22.281 -6.207 1 87.12 315 SER A C 1
ATOM 2560 O O . SER A 1 315 ? -0.037 23.234 -5.418 1 87.12 315 SER A O 1
ATOM 2562 N N . LEU A 1 316 ? -0.573 22.359 -7.422 1 86.56 316 LEU A N 1
ATOM 2563 C CA . LEU A 1 316 ? -1.155 23.594 -7.957 1 86.56 316 LEU A CA 1
ATOM 2564 C C . LEU A 1 316 ? -2.676 23.562 -7.84 1 86.56 316 LEU A C 1
ATOM 2566 O O . LEU A 1 316 ? -3.342 24.562 -8.117 1 86.56 316 LEU A O 1
ATOM 2570 N N . ILE A 1 317 ? -3.244 22.453 -7.438 1 88.25 317 ILE A N 1
ATOM 2571 C CA . ILE A 1 317 ? -4.688 22.297 -7.316 1 88.25 317 ILE A CA 1
ATOM 2572 C C . ILE A 1 317 ? -5.102 22.453 -5.855 1 88.25 317 ILE A C 1
ATOM 2574 O O . ILE A 1 317 ? -4.531 21.812 -4.969 1 88.25 317 ILE A O 1
ATOM 2578 N N . SER A 1 318 ? -5.996 23.25 -5.559 1 83.94 318 SER A N 1
ATOM 2579 C CA . SER A 1 318 ? -6.434 23.516 -4.191 1 83.94 318 SER A CA 1
ATOM 2580 C C . SER A 1 318 ? -7.688 22.703 -3.855 1 83.94 318 SER A C 1
ATOM 2582 O O . SER A 1 318 ? -7.863 22.266 -2.715 1 83.94 318 SER A O 1
ATOM 2584 N N . ALA A 1 319 ? -8.578 22.531 -4.82 1 84.69 319 ALA A N 1
ATOM 2585 C CA . ALA A 1 319 ? -9.82 21.812 -4.574 1 84.69 319 ALA A CA 1
ATOM 2586 C C . ALA A 1 319 ? -10.109 20.812 -5.699 1 84.69 319 ALA A C 1
ATOM 2588 O O . ALA A 1 319 ? -9.781 21.078 -6.859 1 84.69 319 ALA A O 1
ATOM 2589 N N . VAL A 1 320 ? -10.734 19.719 -5.309 1 88.69 320 VAL A N 1
ATOM 2590 C CA . VAL A 1 320 ? -11.023 18.656 -6.266 1 88.69 320 VAL A CA 1
ATOM 2591 C C . VAL A 1 320 ? -12.523 18.625 -6.555 1 88.69 320 VAL A C 1
ATOM 2593 O O . VAL A 1 320 ? -13.344 18.594 -5.633 1 88.69 320 VAL A O 1
ATOM 2596 N N . ASN A 1 321 ? -12.922 18.75 -7.793 1 86.38 321 ASN A N 1
ATOM 2597 C CA . ASN A 1 321 ? -14.305 18.609 -8.219 1 86.38 321 ASN A CA 1
ATOM 2598 C C . ASN A 1 321 ? -14.586 17.219 -8.781 1 86.38 321 ASN A C 1
ATOM 2600 O O . ASN A 1 321 ? -13.719 16.344 -8.742 1 86.38 321 ASN A O 1
ATOM 2604 N N . SER A 1 322 ? -15.797 16.984 -9.203 1 84.88 322 SER A N 1
ATOM 2605 C CA . SER A 1 322 ? -16.219 15.672 -9.656 1 84.88 322 SER A CA 1
ATOM 2606 C C . SER A 1 322 ? -15.477 15.258 -10.922 1 84.88 322 SER A C 1
ATOM 2608 O O . SER A 1 322 ? -15.125 14.086 -11.086 1 84.88 322 SER A O 1
ATOM 2610 N N . TYR A 1 323 ? -15.195 16.172 -11.82 1 88.44 323 TYR A N 1
ATOM 2611 C CA . TYR A 1 323 ? -14.5 15.859 -13.062 1 88.44 323 TYR A CA 1
ATOM 2612 C C . TYR A 1 323 ? -13.047 15.492 -12.797 1 88.44 323 TYR A C 1
ATOM 2614 O O . TYR A 1 323 ? -12.5 14.57 -13.414 1 88.44 323 TYR A O 1
ATOM 2622 N N . ILE A 1 324 ? -12.461 16.234 -11.914 1 92.69 324 ILE A N 1
ATOM 2623 C CA . ILE A 1 324 ? -11.078 15.938 -11.547 1 92.69 324 ILE A CA 1
ATOM 2624 C C . ILE A 1 324 ? -11 14.531 -10.961 1 92.69 324 ILE A C 1
ATOM 2626 O O . ILE A 1 324 ? -10.086 13.766 -11.273 1 92.69 324 ILE A O 1
ATOM 2630 N N . THR A 1 325 ? -12 14.219 -10.148 1 93.19 325 THR A N 1
ATOM 2631 C CA . THR A 1 325 ? -12.039 12.898 -9.531 1 93.19 325 THR A CA 1
ATOM 2632 C C . THR A 1 325 ? -12.195 11.805 -10.586 1 93.19 325 THR A C 1
ATOM 2634 O O . THR A 1 325 ? -11.547 10.758 -10.508 1 93.19 325 THR A O 1
ATOM 2637 N N . ILE A 1 326 ? -12.969 12.047 -11.57 1 92.88 326 ILE A N 1
ATOM 2638 C CA . ILE A 1 326 ? -13.227 11.062 -12.617 1 92.88 326 ILE A CA 1
ATOM 2639 C C . ILE A 1 326 ? -11.961 10.859 -13.453 1 92.88 326 ILE A C 1
ATOM 2641 O O . ILE A 1 326 ? -11.539 9.727 -13.688 1 92.88 326 ILE A O 1
ATOM 2645 N N . PHE A 1 327 ? -11.305 11.898 -13.867 1 95.38 327 PHE A N 1
ATOM 2646 C CA . PHE A 1 327 ? -10.109 11.781 -14.703 1 95.38 327 PHE A CA 1
ATOM 2647 C C . PHE A 1 327 ? -8.953 11.203 -13.898 1 95.38 327 PHE A C 1
ATOM 2649 O O . PHE A 1 327 ? -8.117 10.477 -14.445 1 95.38 327 PHE A O 1
ATOM 2656 N N . ASN A 1 328 ? -8.922 11.57 -12.633 1 96.69 328 ASN A N 1
ATOM 2657 C CA . ASN A 1 328 ? -7.93 10.93 -11.789 1 96.69 328 ASN A CA 1
ATOM 2658 C C . ASN A 1 328 ? -8.156 9.422 -11.695 1 96.69 328 ASN A C 1
ATOM 2660 O O . ASN A 1 328 ? -7.211 8.641 -11.781 1 96.69 328 ASN A O 1
ATOM 2664 N N . GLY A 1 329 ? -9.438 9.078 -11.508 1 96.12 329 GLY A N 1
ATOM 2665 C CA . GLY A 1 329 ? -9.773 7.664 -11.477 1 96.12 329 GLY A CA 1
ATOM 2666 C C . GLY A 1 329 ? -9.414 6.941 -12.766 1 96.12 329 GLY A C 1
ATOM 2667 O O . GLY A 1 329 ? -8.883 5.832 -12.734 1 96.12 329 GLY A O 1
ATOM 2668 N N . LEU A 1 330 ? -9.633 7.562 -13.844 1 95.94 330 LEU A N 1
ATOM 2669 C CA . LEU A 1 330 ? -9.305 6.988 -15.148 1 95.94 330 LEU A CA 1
ATOM 2670 C C . LEU A 1 330 ? -7.801 6.828 -15.312 1 95.94 330 LEU A C 1
ATOM 2672 O O . LEU A 1 330 ? -7.332 5.797 -15.797 1 95.94 330 LEU A O 1
ATOM 2676 N N . SER A 1 331 ? -7.066 7.832 -14.953 1 96.88 331 SER A N 1
ATOM 2677 C CA . SER A 1 331 ? -5.609 7.758 -15.023 1 96.88 331 SER A CA 1
ATOM 2678 C C . SER A 1 331 ? -5.074 6.586 -14.203 1 96.88 331 SER A C 1
ATOM 2680 O O . SER A 1 331 ? -4.227 5.828 -14.68 1 96.88 331 SER A O 1
ATOM 2682 N N . LEU A 1 332 ? -5.633 6.406 -13.023 1 96.75 332 LEU A N 1
ATOM 2683 C CA . LEU A 1 332 ? -5.184 5.336 -12.141 1 96.75 332 LEU A CA 1
ATOM 2684 C C . LEU A 1 332 ? -5.559 3.971 -12.711 1 96.75 332 LEU A C 1
ATOM 2686 O O . LEU A 1 332 ? -4.801 3.008 -12.578 1 96.75 332 LEU A O 1
ATOM 2690 N N . MET A 1 333 ? -6.695 3.936 -13.32 1 95.44 333 MET A N 1
ATOM 2691 C CA . MET A 1 333 ? -7.156 2.691 -13.93 1 95.44 333 MET A CA 1
ATOM 2692 C C . MET A 1 333 ? -6.211 2.248 -15.039 1 95.44 333 MET A C 1
ATOM 2694 O O . MET A 1 333 ? -5.848 1.072 -15.117 1 95.44 333 MET A O 1
ATOM 2698 N N . PHE A 1 334 ? -5.734 3.123 -15.875 1 95.31 334 PHE A N 1
ATOM 2699 C CA . PHE A 1 334 ? -4.812 2.805 -16.953 1 95.31 334 PHE A CA 1
ATOM 2700 C C . PHE A 1 334 ? -3.414 2.535 -16.422 1 95.31 334 PHE A C 1
ATOM 2702 O O . PHE A 1 334 ? -2.723 1.629 -16.891 1 95.31 334 PHE A O 1
ATOM 2709 N N . LEU A 1 335 ? -3.041 3.277 -15.438 1 94.19 335 LEU A N 1
ATOM 2710 C CA . LEU A 1 335 ? -1.741 3.094 -14.805 1 94.19 335 LEU A CA 1
ATOM 2711 C C . LEU A 1 335 ? -1.632 1.707 -14.18 1 94.19 335 LEU A C 1
ATOM 2713 O O . LEU A 1 335 ? -0.551 1.113 -14.156 1 94.19 335 LEU A O 1
ATOM 2717 N N . GLY A 1 336 ? -2.719 1.236 -13.711 1 92.81 336 GLY A N 1
ATOM 2718 C CA . GLY A 1 336 ? -2.729 -0.063 -13.055 1 92.81 336 GLY A CA 1
ATOM 2719 C C . GLY A 1 336 ? -2.324 -1.197 -13.977 1 92.81 336 GLY A C 1
ATOM 2720 O O . GLY A 1 336 ? -1.897 -2.258 -13.516 1 92.81 336 GLY A O 1
ATOM 2721 N N . LEU A 1 337 ? -2.33 -0.988 -15.25 1 91.94 337 LEU A N 1
ATOM 2722 C CA . LEU A 1 337 ? -2.029 -2.039 -16.219 1 91.94 337 LEU A CA 1
ATOM 2723 C C . LEU A 1 337 ? -0.59 -1.926 -16.703 1 91.94 337 LEU A C 1
ATOM 2725 O O . LEU A 1 337 ? -0.128 -2.766 -17.484 1 91.94 337 LEU A O 1
ATOM 2729 N N . ILE A 1 338 ? 0.141 -1.03 -16.188 1 89.75 338 ILE A N 1
ATOM 2730 C CA . ILE A 1 338 ? 1.504 -0.796 -16.656 1 89.75 338 ILE A CA 1
ATOM 2731 C C . ILE A 1 338 ? 2.381 -1.998 -16.312 1 89.75 338 ILE A C 1
ATOM 2733 O O . ILE A 1 338 ? 3.156 -2.467 -17.156 1 89.75 338 ILE A O 1
ATOM 2737 N N . PRO A 1 339 ? 2.223 -2.551 -15.07 1 86.94 339 PRO A N 1
ATOM 2738 C CA . PRO A 1 339 ? 3.031 -3.74 -14.797 1 86.94 339 PRO A CA 1
ATOM 2739 C C . PRO A 1 339 ? 2.73 -4.895 -15.75 1 86.94 339 PRO A C 1
ATOM 2741 O O . PRO A 1 339 ? 3.639 -5.633 -16.141 1 86.94 339 PRO A O 1
ATOM 2744 N N . PHE A 1 340 ? 1.525 -5.051 -16.156 1 87.62 340 PHE A N 1
ATOM 2745 C CA . PHE A 1 340 ? 1.159 -6.059 -17.141 1 87.62 340 PHE A CA 1
ATOM 2746 C C . PHE A 1 340 ? 1.812 -5.766 -18.484 1 87.62 340 PHE A C 1
ATOM 2748 O O . PHE A 1 340 ? 2.379 -6.66 -19.109 1 87.62 340 PHE A O 1
ATOM 2755 N N . GLY A 1 341 ? 1.698 -4.582 -18.953 1 86.69 341 GLY A N 1
ATOM 2756 C CA . GLY A 1 341 ? 2.344 -4.191 -20.203 1 86.69 341 GLY A CA 1
ATOM 2757 C C . GLY A 1 341 ? 3.846 -4.406 -20.188 1 86.69 341 GLY A C 1
ATOM 2758 O O . GLY A 1 341 ? 4.418 -4.887 -21.172 1 86.69 341 GLY A O 1
ATOM 2759 N N . ALA A 1 342 ? 4.453 -4.082 -19.078 1 84.38 342 ALA A N 1
ATOM 2760 C CA . ALA A 1 342 ? 5.898 -4.27 -18.953 1 84.38 342 ALA A CA 1
ATOM 2761 C C . ALA A 1 342 ? 6.262 -5.75 -18.953 1 84.38 342 ALA A C 1
ATOM 2763 O O . ALA A 1 342 ? 7.285 -6.141 -19.516 1 84.38 342 ALA A O 1
ATOM 2764 N N . GLY A 1 343 ? 5.41 -6.535 -18.297 1 81.5 343 GLY A N 1
ATOM 2765 C CA . GLY A 1 343 ? 5.629 -7.973 -18.328 1 81.5 343 GLY A CA 1
ATOM 2766 C C . GLY A 1 343 ? 5.535 -8.562 -19.719 1 81.5 343 GLY A C 1
ATOM 2767 O O . GLY A 1 343 ? 6.355 -9.391 -20.109 1 81.5 343 GLY A O 1
ATOM 2768 N N . VAL A 1 344 ? 4.602 -8.086 -20.469 1 83.94 344 VAL A N 1
ATOM 2769 C CA . VAL A 1 344 ? 4.426 -8.531 -21.844 1 83.94 344 VAL A CA 1
ATOM 2770 C C . VAL A 1 344 ? 5.613 -8.078 -22.688 1 83.94 344 VAL A C 1
ATOM 2772 O O . VAL A 1 344 ? 6.141 -8.852 -23.5 1 83.94 344 VAL A O 1
ATOM 2775 N N . ALA A 1 345 ? 6.039 -6.945 -22.531 1 81 345 ALA A N 1
ATOM 2776 C CA . ALA A 1 345 ? 7.168 -6.418 -23.297 1 81 345 ALA A CA 1
ATOM 2777 C C . ALA A 1 345 ? 8.445 -7.199 -23 1 81 345 ALA A C 1
ATOM 2779 O O . ALA A 1 345 ? 9.211 -7.52 -23.906 1 81 345 ALA A O 1
ATOM 2780 N N . SER A 1 346 ? 8.656 -7.59 -21.766 1 78.94 346 SER A N 1
ATOM 2781 C CA . SER A 1 346 ? 9.867 -8.305 -21.375 1 78.94 346 SER A CA 1
ATOM 2782 C C . SER A 1 346 ? 9.867 -9.727 -21.906 1 78.94 346 SER A C 1
ATOM 2784 O O . SER A 1 346 ? 10.93 -10.289 -22.203 1 78.94 346 SER A O 1
ATOM 2786 N N . SER A 1 347 ? 8.719 -10.266 -22.031 1 79.12 347 SER A N 1
ATOM 2787 C CA . SER A 1 347 ? 8.617 -11.656 -22.469 1 79.12 347 SER A CA 1
ATOM 2788 C C . SER A 1 347 ? 8.836 -11.781 -23.969 1 79.12 347 SER A C 1
ATOM 2790 O O . SER A 1 347 ? 9.266 -12.828 -24.453 1 79.12 347 SER A O 1
ATOM 2792 N N . PHE A 1 348 ? 8.633 -10.688 -24.672 1 80 348 PHE A N 1
ATOM 2793 C CA . PHE A 1 348 ? 8.664 -10.844 -26.125 1 80 348 PHE A CA 1
ATOM 2794 C C . PHE A 1 348 ? 9.781 -10.008 -26.734 1 80 348 PHE A C 1
ATOM 2796 O O . PHE A 1 348 ? 10.055 -10.109 -27.938 1 80 348 PHE A O 1
ATOM 2803 N N . ILE A 1 349 ? 10.445 -9.227 -25.953 1 73.25 349 ILE A N 1
ATOM 2804 C CA . ILE A 1 349 ? 11.516 -8.391 -26.484 1 73.25 349 ILE A CA 1
ATOM 2805 C C . ILE A 1 349 ? 12.805 -9.195 -26.594 1 73.25 349 ILE A C 1
ATOM 2807 O O . ILE A 1 349 ? 13.898 -8.656 -26.391 1 73.25 349 ILE A O 1
ATOM 2811 N N . ASP A 1 350 ? 12.773 -10.5 -26.797 1 69.19 350 ASP A N 1
ATOM 2812 C CA . ASP A 1 350 ? 13.961 -11.352 -26.844 1 69.19 350 ASP A CA 1
ATOM 2813 C C . ASP A 1 350 ? 14.5 -11.469 -28.266 1 69.19 350 ASP A C 1
ATOM 2815 O O . ASP A 1 350 ? 15.508 -12.141 -28.5 1 69.19 350 ASP A O 1
ATOM 2819 N N . GLY A 1 351 ? 14.016 -10.789 -29.25 1 69.06 351 GLY A N 1
ATOM 2820 C CA . GLY A 1 351 ? 14.547 -10.781 -30.594 1 69.06 351 GLY A CA 1
ATOM 2821 C C . GLY A 1 351 ? 14.117 -11.992 -31.406 1 69.06 351 GLY A C 1
ATOM 2822 O O . GLY A 1 351 ? 14.531 -12.156 -32.562 1 69.06 351 GLY A O 1
ATOM 2823 N N . THR A 1 352 ? 13.242 -12.883 -30.859 1 73.75 352 THR A N 1
ATOM 2824 C CA . THR A 1 352 ? 12.875 -14.117 -31.547 1 73.75 352 THR A CA 1
ATOM 2825 C C . THR A 1 352 ? 11.812 -13.852 -32.594 1 73.75 352 THR A C 1
ATOM 2827 O O . THR A 1 352 ? 11.914 -14.328 -33.75 1 73.75 352 THR A O 1
ATOM 2830 N N . ASN A 1 353 ? 10.781 -13.156 -32.219 1 80.88 353 ASN A N 1
ATOM 2831 C CA . ASN A 1 353 ? 9.68 -12.836 -33.125 1 80.88 353 ASN A CA 1
ATOM 2832 C C . ASN A 1 353 ? 9.43 -11.328 -33.188 1 80.88 353 ASN A C 1
ATOM 2834 O O . ASN A 1 353 ? 8.93 -10.742 -32.219 1 80.88 353 ASN A O 1
ATOM 2838 N N . THR A 1 354 ? 9.672 -10.742 -34.312 1 80.88 354 THR A N 1
ATOM 2839 C CA . THR A 1 354 ? 9.594 -9.297 -34.5 1 80.88 354 THR A CA 1
ATOM 2840 C C . THR A 1 354 ? 8.156 -8.812 -34.344 1 80.88 354 THR A C 1
ATOM 2842 O O . THR A 1 354 ? 7.922 -7.742 -33.781 1 80.88 354 THR A O 1
ATOM 2845 N N . ASN A 1 355 ? 7.227 -9.523 -34.844 1 83.88 355 ASN A N 1
ATOM 2846 C CA . ASN A 1 355 ? 5.832 -9.102 -34.75 1 83.88 355 ASN A CA 1
ATOM 2847 C C . ASN A 1 355 ? 5.348 -9.07 -33.281 1 83.88 355 ASN A C 1
ATOM 2849 O O . ASN A 1 355 ? 4.621 -8.156 -32.906 1 83.88 355 ASN A O 1
ATOM 2853 N N . ASN A 1 356 ? 5.75 -10.055 -32.531 1 85.31 356 ASN A N 1
ATOM 2854 C CA . ASN A 1 356 ? 5.379 -10.086 -31.125 1 85.31 356 ASN A CA 1
ATOM 2855 C C . ASN A 1 356 ? 6.055 -8.953 -30.359 1 85.31 356 ASN A C 1
ATOM 2857 O O . ASN A 1 356 ? 5.465 -8.398 -29.422 1 85.31 356 ASN A O 1
ATOM 2861 N N . GLU A 1 357 ? 7.211 -8.656 -30.797 1 83.62 357 GLU A N 1
ATOM 2862 C CA . GLU A 1 357 ? 7.934 -7.559 -30.156 1 83.62 357 GLU A CA 1
ATOM 2863 C C . GLU A 1 357 ? 7.242 -6.223 -30.406 1 83.62 357 GLU A C 1
ATOM 2865 O O . GLU A 1 357 ? 7.059 -5.43 -29.484 1 83.62 357 GLU A O 1
ATOM 2870 N N . ILE A 1 358 ? 6.844 -6.027 -31.625 1 87.19 358 ILE A N 1
ATOM 2871 C CA . ILE A 1 358 ? 6.18 -4.785 -32 1 87.19 358 ILE A CA 1
ATOM 2872 C C . ILE A 1 358 ? 4.852 -4.66 -31.266 1 87.19 358 ILE A C 1
ATOM 2874 O O . ILE A 1 358 ? 4.543 -3.604 -30.703 1 87.19 358 ILE A O 1
ATOM 2878 N N . THR A 1 359 ? 4.133 -5.703 -31.219 1 87.44 359 THR A N 1
ATOM 2879 C CA . THR A 1 359 ? 2.826 -5.688 -30.562 1 87.44 359 THR A CA 1
ATOM 2880 C C . THR A 1 359 ? 2.977 -5.449 -29.062 1 87.44 359 THR A C 1
ATOM 2882 O O . THR A 1 359 ? 2.174 -4.734 -28.469 1 87.44 359 THR A O 1
ATOM 2885 N N . SER A 1 360 ? 3.984 -6.07 -28.469 1 86.94 360 SER A N 1
ATOM 2886 C CA . SER A 1 360 ? 4.199 -5.906 -27.031 1 86.94 360 SER A CA 1
ATOM 2887 C C . SER A 1 360 ? 4.547 -4.461 -26.688 1 86.94 360 SER A C 1
ATOM 2889 O O . SER A 1 360 ? 4.031 -3.908 -25.719 1 86.94 360 SER A O 1
ATOM 2891 N N . VAL A 1 361 ? 5.348 -3.818 -27.5 1 86.62 361 VAL A N 1
ATOM 2892 C CA . VAL A 1 361 ? 5.738 -2.43 -27.266 1 86.62 361 VAL A CA 1
ATOM 2893 C C . VAL A 1 361 ? 4.543 -1.511 -27.516 1 86.62 361 VAL A C 1
ATOM 2895 O O . VAL A 1 361 ? 4.348 -0.531 -26.797 1 86.62 361 VAL A O 1
ATOM 2898 N N . ARG A 1 362 ? 3.723 -1.828 -28.5 1 89.19 362 ARG A N 1
ATOM 2899 C CA . ARG A 1 362 ? 2.537 -1.028 -28.781 1 89.19 362 ARG A CA 1
ATOM 2900 C C . ARG A 1 362 ? 1.564 -1.043 -27.609 1 89.19 362 ARG A C 1
ATOM 2902 O O . ARG A 1 362 ? 0.964 -0.017 -27.281 1 89.19 362 ARG A O 1
ATOM 2909 N N . ILE A 1 363 ? 1.458 -2.117 -27 1 88.56 363 ILE A N 1
ATOM 2910 C CA . ILE A 1 363 ? 0.568 -2.232 -25.859 1 88.56 363 ILE A CA 1
ATOM 2911 C C . ILE A 1 363 ? 1.089 -1.367 -24.703 1 88.56 363 ILE A C 1
ATOM 2913 O O . ILE A 1 363 ? 0.326 -0.626 -24.078 1 88.56 363 ILE A O 1
ATOM 2917 N N . MET A 1 364 ? 2.369 -1.465 -24.469 1 88.69 364 MET A N 1
ATOM 2918 C CA . MET A 1 364 ? 2.973 -0.693 -23.391 1 88.69 364 MET A CA 1
ATOM 2919 C C . MET A 1 364 ? 2.836 0.804 -23.641 1 88.69 364 MET A C 1
ATOM 2921 O O . MET A 1 364 ? 2.453 1.559 -22.75 1 88.69 364 MET A O 1
ATOM 2925 N N . VAL A 1 365 ? 3.055 1.18 -24.828 1 89.56 365 VAL A N 1
ATOM 2926 C CA . VAL A 1 365 ? 3.02 2.598 -25.172 1 89.56 365 VAL A CA 1
ATOM 2927 C C . VAL A 1 365 ? 1.577 3.1 -25.156 1 89.56 365 VAL A C 1
ATOM 2929 O O . VAL A 1 365 ? 1.314 4.234 -24.75 1 89.56 365 VAL A O 1
ATOM 2932 N N . ALA A 1 366 ? 0.683 2.311 -25.578 1 92 366 ALA A N 1
ATOM 2933 C CA . ALA A 1 366 ? -0.726 2.697 -25.547 1 92 366 ALA A CA 1
ATOM 2934 C C . ALA A 1 366 ? -1.188 2.947 -24.109 1 92 366 ALA A C 1
ATOM 2936 O O . ALA A 1 366 ? -1.918 3.904 -23.844 1 92 366 ALA A O 1
ATOM 2937 N N . LEU A 1 367 ? -0.752 2.129 -23.219 1 93.19 367 LEU A N 1
ATOM 2938 C CA . LEU A 1 367 ? -1.118 2.291 -21.812 1 93.19 367 LEU A CA 1
ATOM 2939 C C . LEU A 1 367 ? -0.526 3.576 -21.25 1 93.19 367 LEU A C 1
ATOM 2941 O O . LEU A 1 367 ? -1.199 4.301 -20.516 1 93.19 367 LEU A O 1
ATOM 2945 N N . ILE A 1 368 ? 0.708 3.869 -21.625 1 92.69 368 ILE A N 1
ATOM 2946 C CA . ILE A 1 368 ? 1.38 5.074 -21.156 1 92.69 368 ILE A CA 1
ATOM 2947 C C . ILE A 1 368 ? 0.666 6.312 -21.688 1 92.69 368 ILE A C 1
ATOM 2949 O O . ILE A 1 368 ? 0.424 7.266 -20.953 1 92.69 368 ILE A O 1
ATOM 2953 N N . ILE A 1 369 ? 0.255 6.242 -22.922 1 94.31 369 ILE A N 1
ATOM 2954 C CA . ILE A 1 369 ? -0.415 7.371 -23.562 1 94.31 369 ILE A CA 1
ATOM 2955 C C . ILE A 1 369 ? -1.775 7.598 -22.906 1 94.31 369 ILE A C 1
ATOM 2957 O O . ILE A 1 369 ? -2.131 8.734 -22.578 1 94.31 369 ILE A O 1
ATOM 2961 N N . LEU A 1 370 ? -2.49 6.547 -22.688 1 95.81 370 LEU A N 1
ATOM 2962 C CA . LEU A 1 370 ? -3.822 6.684 -22.109 1 95.81 370 LEU A CA 1
ATOM 2963 C C . LEU A 1 370 ? -3.744 7.211 -20.672 1 95.81 370 LEU A C 1
ATOM 2965 O O . LEU A 1 370 ? -4.531 8.07 -20.281 1 95.81 370 LEU A O 1
ATOM 2969 N N . ALA A 1 371 ? -2.814 6.727 -19.922 1 95.88 371 ALA A N 1
ATOM 2970 C CA . ALA A 1 371 ? -2.635 7.211 -18.547 1 95.88 371 ALA A CA 1
ATOM 2971 C C . ALA A 1 371 ? -2.229 8.68 -18.547 1 95.88 371 ALA A C 1
ATOM 2973 O O . ALA A 1 371 ? -2.76 9.477 -17.75 1 95.88 371 ALA A O 1
ATOM 2974 N N . SER A 1 372 ? -1.317 9.062 -19.438 1 95.5 372 SER A N 1
ATOM 2975 C CA . SER A 1 372 ? -0.82 10.43 -19.484 1 95.5 372 SER A CA 1
ATOM 2976 C C . SER A 1 372 ? -1.869 11.383 -20.047 1 95.5 372 SER A C 1
ATOM 2978 O O . SER A 1 372 ? -1.97 12.531 -19.609 1 95.5 372 SER A O 1
ATOM 2980 N N . LEU A 1 373 ? -2.65 10.891 -20.969 1 96.12 373 LEU A N 1
ATOM 2981 C CA . LEU A 1 373 ? -3.721 11.719 -21.516 1 96.12 373 LEU A CA 1
ATOM 2982 C C . LEU A 1 373 ? -4.797 11.977 -20.469 1 96.12 373 LEU A C 1
ATOM 2984 O O . LEU A 1 373 ? -5.398 13.055 -20.438 1 96.12 373 LEU A O 1
ATOM 2988 N N . SER A 1 374 ? -5.062 11.008 -19.703 1 96.75 374 SER A N 1
ATOM 2989 C CA . SER A 1 374 ? -6.02 11.211 -18.625 1 96.75 374 SER A CA 1
ATOM 2990 C C . SER A 1 374 ? -5.52 12.258 -17.625 1 96.75 374 SER A C 1
ATOM 2992 O O . SER A 1 374 ? -6.305 13.055 -17.109 1 96.75 374 SER A O 1
ATOM 2994 N N . GLN A 1 375 ? -4.238 12.289 -17.359 1 96.25 375 GLN A N 1
ATOM 2995 C CA . GLN A 1 375 ? -3.678 13.312 -16.484 1 96.25 375 GLN A CA 1
ATOM 2996 C C . GLN A 1 375 ? -3.727 14.688 -17.156 1 96.25 375 GLN A C 1
ATOM 2998 O O . GLN A 1 375 ? -3.957 15.695 -16.484 1 96.25 375 GLN A O 1
ATOM 3003 N N . LEU A 1 376 ? -3.498 14.68 -18.484 1 95.38 376 LEU A N 1
ATOM 3004 C CA . LEU A 1 376 ? -3.615 15.93 -19.219 1 95.38 376 LEU A CA 1
ATOM 3005 C C . LEU A 1 376 ? -5.047 16.453 -19.172 1 95.38 376 LEU A C 1
ATOM 3007 O O . LEU A 1 376 ? -5.262 17.656 -19.016 1 95.38 376 LEU A O 1
ATOM 3011 N N . ALA A 1 377 ? -5.988 15.562 -19.297 1 95.19 377 ALA A N 1
ATOM 3012 C CA . ALA A 1 377 ? -7.391 15.945 -19.203 1 95.19 377 ALA A CA 1
ATOM 3013 C C . ALA A 1 377 ? -7.715 16.5 -17.828 1 95.19 377 ALA A C 1
ATOM 3015 O O . ALA A 1 377 ? -8.453 17.484 -17.703 1 95.19 377 ALA A O 1
ATOM 3016 N N . LEU A 1 378 ? -7.152 15.883 -16.844 1 94.69 378 LEU A N 1
ATOM 3017 C CA . LEU A 1 378 ? -7.316 16.359 -15.469 1 94.69 378 LEU A CA 1
ATOM 3018 C C . LEU A 1 378 ? -6.801 17.781 -15.32 1 94.69 378 LEU A C 1
ATOM 3020 O O . LEU A 1 378 ? -7.484 18.641 -14.75 1 94.69 378 LEU A O 1
ATOM 3024 N N . TRP A 1 379 ? -5.668 18.078 -15.828 1 92.62 379 TRP A N 1
ATOM 3025 C CA . TRP A 1 379 ? -5.074 19.406 -15.766 1 92.62 379 TRP A CA 1
ATOM 3026 C C . TRP A 1 379 ? -5.91 20.406 -16.547 1 92.62 379 TRP A C 1
ATOM 3028 O O . TRP A 1 379 ? -6.098 21.547 -16.109 1 92.62 379 TRP A O 1
ATOM 3038 N N . SER A 1 380 ? -6.441 20 -17.703 1 91.62 380 SER A N 1
ATOM 3039 C CA . SER A 1 380 ? -7.258 20.891 -18.531 1 91.62 380 SER A CA 1
ATOM 3040 C C . SER A 1 380 ? -8.539 21.281 -17.812 1 91.62 380 SER A C 1
ATOM 3042 O O . SER A 1 380 ? -8.953 22.453 -17.859 1 91.62 380 SER A O 1
ATOM 3044 N N . VAL A 1 381 ? -9.125 20.375 -17.125 1 90.81 381 VAL A N 1
ATOM 3045 C CA . VAL A 1 381 ? -10.336 20.672 -16.375 1 90.81 381 VAL A CA 1
ATOM 3046 C C . VAL A 1 381 ? -10.016 21.625 -15.219 1 90.81 381 VAL A C 1
ATOM 3048 O O . VAL A 1 381 ? -10.758 22.578 -14.961 1 90.81 381 VAL A O 1
ATOM 3051 N N . ALA A 1 382 ? -8.914 21.359 -14.516 1 87.44 382 ALA A N 1
ATOM 3052 C CA . ALA A 1 382 ? -8.5 22.219 -13.414 1 87.44 382 ALA A CA 1
ATOM 3053 C C . ALA A 1 382 ? -8.203 23.625 -13.906 1 87.44 382 ALA A C 1
ATOM 3055 O O . ALA A 1 382 ? -8.492 24.609 -13.219 1 87.44 382 ALA A O 1
ATOM 3056 N N . HIS A 1 383 ? -7.691 23.719 -15.086 1 84.88 383 HIS A N 1
ATOM 3057 C CA . HIS A 1 383 ? -7.332 25 -15.664 1 84.88 383 HIS A CA 1
ATOM 3058 C C . HIS A 1 383 ? -8.57 25.781 -16.125 1 84.88 383 HIS A C 1
ATOM 3060 O O . HIS A 1 383 ? -8.594 27 -16.062 1 84.88 383 HIS A O 1
ATOM 3066 N N . CYS A 1 384 ? -9.531 25.078 -16.594 1 82.44 384 CYS A N 1
ATOM 3067 C CA . CYS A 1 384 ? -10.766 25.719 -17.031 1 82.44 384 CYS A CA 1
ATOM 3068 C C . CYS A 1 384 ? -11.523 26.312 -15.852 1 82.44 384 CYS A C 1
ATOM 3070 O O . CYS A 1 384 ? -12.148 27.359 -15.977 1 82.44 384 CYS A O 1
ATOM 3072 N N . GLU A 1 385 ? -11.461 25.688 -14.773 1 80.56 385 GLU A N 1
ATOM 3073 C CA . GLU A 1 385 ? -12.086 26.203 -13.562 1 80.56 385 GLU A CA 1
ATOM 3074 C C . GLU A 1 385 ? -11.047 26.812 -12.625 1 80.56 385 GLU A C 1
ATOM 3076 O O . GLU A 1 385 ? -11.023 26.516 -11.43 1 80.56 385 GLU A O 1
ATOM 3081 N N . LYS A 1 386 ? -10.297 27.641 -13.094 1 70.31 386 LYS A N 1
ATOM 3082 C CA . LYS A 1 386 ? -9.109 28.188 -12.43 1 70.31 386 LYS A CA 1
ATOM 3083 C C . LYS A 1 386 ? -9.469 28.844 -11.109 1 70.31 386 LYS A C 1
ATOM 3085 O O . LYS A 1 386 ? -8.789 28.656 -10.102 1 70.31 386 LYS A O 1
ATOM 3090 N N . SER A 1 387 ? -10.469 29.562 -11.062 1 69.69 387 SER A N 1
ATOM 3091 C CA . SER A 1 387 ? -10.812 30.328 -9.867 1 69.69 387 SER A CA 1
ATOM 3092 C C . SER A 1 387 ? -11.242 29.422 -8.727 1 69.69 387 SER A C 1
ATOM 3094 O O . SER A 1 387 ? -11.07 29.75 -7.555 1 69.69 387 SER A O 1
ATOM 3096 N N . LYS A 1 388 ? -11.555 28.25 -9.109 1 69.88 388 LYS A N 1
ATOM 3097 C CA . LYS A 1 388 ? -12.125 27.391 -8.078 1 69.88 388 LYS A CA 1
ATOM 3098 C C . LYS A 1 388 ? -11.141 26.297 -7.68 1 69.88 388 LYS A C 1
ATOM 3100 O O . LYS A 1 388 ? -11.125 25.859 -6.523 1 69.88 388 LYS A O 1
ATOM 3105 N N . CYS A 1 389 ? -10.312 25.969 -8.648 1 74.5 389 CYS A N 1
ATOM 3106 C CA . CYS A 1 389 ? -9.57 24.734 -8.422 1 74.5 389 CYS A CA 1
ATOM 3107 C C . CYS A 1 389 ? -8.078 25.016 -8.25 1 74.5 389 CYS A C 1
ATOM 3109 O O . CYS A 1 389 ? -7.352 24.203 -7.684 1 74.5 389 CYS A O 1
ATOM 3111 N N . LEU A 1 390 ? -7.57 26.156 -8.719 1 73.69 390 LEU A N 1
ATOM 3112 C CA . LEU A 1 390 ? -6.125 26.375 -8.727 1 73.69 390 LEU A CA 1
ATOM 3113 C C . LEU A 1 390 ? -5.715 27.328 -7.609 1 73.69 390 LEU A C 1
ATOM 3115 O O . LEU A 1 390 ? -6.488 28.203 -7.223 1 73.69 390 LEU A O 1
ATOM 3119 N N . SER A 1 391 ? -4.543 27.016 -7.113 1 72.56 391 SER A N 1
ATOM 3120 C CA . SER A 1 391 ? -3.975 27.891 -6.094 1 72.56 391 SER A CA 1
ATOM 3121 C C . SER A 1 391 ? -3.51 29.219 -6.695 1 72.56 391 SER A C 1
ATOM 3123 O O . SER A 1 391 ? -3.268 29.312 -7.898 1 72.56 391 SER A O 1
ATOM 3125 N N . ASN A 1 392 ? -3.43 30.156 -5.922 1 65.5 392 ASN A N 1
ATOM 3126 C CA . ASN A 1 392 ? -3.049 31.5 -6.34 1 65.5 392 ASN A CA 1
ATOM 3127 C C . ASN A 1 392 ? -1.614 31.531 -6.859 1 65.5 392 ASN A C 1
ATOM 3129 O O . ASN A 1 392 ? -1.243 32.438 -7.605 1 65.5 392 ASN A O 1
ATOM 3133 N N . GLU A 1 393 ? -0.869 30.531 -6.562 1 62.53 393 GLU A N 1
ATOM 3134 C CA . GLU A 1 393 ? 0.523 30.484 -7.004 1 62.53 393 GLU A CA 1
ATOM 3135 C C . GLU A 1 393 ? 0.621 30.266 -8.508 1 62.53 393 GLU A C 1
ATOM 3137 O O . GLU A 1 393 ? 1.638 30.594 -9.125 1 62.53 393 GLU A O 1
ATOM 3142 N N . VAL A 1 394 ? -0.426 29.844 -9.125 1 61.41 394 VAL A N 1
ATOM 3143 C CA . VAL A 1 394 ? -0.434 29.484 -10.539 1 61.41 394 VAL A CA 1
ATOM 3144 C C . VAL A 1 394 ? -0.485 30.734 -11.398 1 61.41 394 VAL A C 1
ATOM 3146 O O . VAL A 1 394 ? -0.186 30.688 -12.594 1 61.41 394 VAL A O 1
ATOM 3149 N N . ASN A 1 395 ? -0.625 31.734 -10.789 1 61.81 395 ASN A N 1
ATOM 3150 C CA . ASN A 1 395 ? -0.803 32.906 -11.633 1 61.81 395 ASN A CA 1
ATOM 3151 C C . ASN A 1 395 ? 0.485 33.281 -12.367 1 61.81 395 ASN A C 1
ATOM 3153 O O . ASN A 1 395 ? 0.509 34.219 -13.156 1 61.81 395 ASN A O 1
ATOM 3157 N N . SER A 1 396 ? 1.438 32.438 -12.156 1 70.38 396 SER A N 1
ATOM 3158 C CA . SER A 1 396 ? 2.65 32.688 -12.93 1 70.38 396 SER A CA 1
ATOM 3159 C C . SER A 1 396 ? 2.676 31.844 -14.203 1 70.38 396 SER A C 1
ATOM 3161 O O . SER A 1 396 ? 2.506 30.609 -14.148 1 70.38 396 SER A O 1
ATOM 3163 N N . HIS A 1 397 ? 2.68 32.406 -15.367 1 76.31 397 HIS A N 1
ATOM 3164 C CA . HIS A 1 397 ? 2.717 31.797 -16.688 1 76.31 397 HIS A CA 1
ATOM 3165 C C . HIS A 1 397 ? 3.854 30.781 -16.781 1 76.31 397 HIS A C 1
ATOM 3167 O O . HIS A 1 397 ? 3.73 29.766 -17.469 1 76.31 397 HIS A O 1
ATOM 3173 N N . MET A 1 398 ? 4.836 31 -16.031 1 75.94 398 MET A N 1
ATOM 3174 C CA . MET A 1 398 ? 5.996 30.125 -16.094 1 75.94 398 MET A CA 1
ATOM 3175 C C . MET A 1 398 ? 5.688 28.766 -15.453 1 75.94 398 MET A C 1
ATOM 3177 O O . MET A 1 398 ? 6.066 27.734 -15.992 1 75.94 398 MET A O 1
ATOM 3181 N N . ILE A 1 399 ? 4.988 28.875 -14.406 1 78.81 399 ILE A N 1
ATOM 3182 C CA . ILE A 1 399 ? 4.672 27.641 -13.695 1 78.81 399 ILE A CA 1
ATOM 3183 C C . ILE A 1 399 ? 3.695 26.797 -14.523 1 78.81 399 ILE A C 1
ATOM 3185 O O . ILE A 1 399 ? 3.814 25.578 -14.586 1 78.81 399 ILE A O 1
ATOM 3189 N N . GLU A 1 400 ? 2.855 27.453 -15.172 1 82.56 400 GLU A N 1
ATOM 3190 C CA . GLU A 1 400 ? 1.901 26.766 -16.031 1 82.56 400 GLU A CA 1
ATOM 3191 C C . GLU A 1 400 ? 2.604 26.109 -17.219 1 82.56 400 GLU A C 1
ATOM 3193 O O . GLU A 1 400 ? 2.254 25 -17.625 1 82.56 400 GLU A O 1
ATOM 3198 N N . PHE A 1 401 ? 3.549 26.844 -17.719 1 83 401 PHE A N 1
ATOM 3199 C CA . PHE A 1 401 ? 4.297 26.312 -18.859 1 83 401 PHE A CA 1
ATOM 3200 C C . PHE A 1 401 ? 5.098 25.078 -18.453 1 83 401 PHE A C 1
ATOM 3202 O O . PHE A 1 401 ? 5.129 24.094 -19.188 1 83 401 PHE A O 1
ATOM 3209 N N . ILE A 1 402 ? 5.734 25.125 -17.375 1 83.5 402 ILE A N 1
ATOM 3210 C CA . ILE A 1 402 ? 6.539 24 -16.906 1 83.5 402 ILE A CA 1
ATOM 3211 C C . ILE A 1 402 ? 5.641 22.781 -16.656 1 83.5 402 ILE A C 1
ATOM 3213 O O . ILE A 1 402 ? 6.008 21.656 -16.984 1 83.5 402 ILE A O 1
ATOM 3217 N N . GLN A 1 403 ? 4.492 23.062 -16.094 1 87.06 403 GLN A N 1
ATOM 3218 C CA . GLN A 1 403 ? 3.57 21.969 -15.828 1 87.06 403 GLN A CA 1
ATOM 3219 C C . GLN A 1 403 ? 3.053 21.344 -17.125 1 87.06 403 GLN A C 1
ATOM 3221 O O . GLN A 1 403 ? 2.951 20.125 -17.25 1 87.06 403 GLN A O 1
ATOM 3226 N N . LEU A 1 404 ? 2.777 22.188 -18.094 1 87.94 404 LEU A N 1
ATOM 3227 C CA . LEU A 1 404 ? 2.318 21.688 -19.391 1 87.94 404 LEU A CA 1
ATOM 3228 C C . LEU A 1 404 ? 3.416 20.891 -20.078 1 87.94 404 LEU A C 1
ATOM 3230 O O . LEU A 1 404 ? 3.139 19.875 -20.719 1 87.94 404 LEU A O 1
ATOM 3234 N N . TRP A 1 405 ? 4.648 21.312 -19.969 1 87.56 405 TRP A N 1
ATOM 3235 C CA . TRP A 1 405 ? 5.789 20.594 -20.516 1 87.56 405 TRP A CA 1
ATOM 3236 C C . TRP A 1 405 ? 5.883 19.188 -19.938 1 87.56 405 TRP A C 1
ATOM 3238 O O . TRP A 1 405 ? 6.008 18.203 -20.688 1 87.56 405 TRP A O 1
ATOM 3248 N N . LYS A 1 406 ? 5.777 19.094 -18.656 1 89.06 406 LYS A N 1
ATOM 3249 C CA . LYS A 1 406 ? 5.863 17.781 -18.016 1 89.06 406 LYS A CA 1
ATOM 3250 C C . LYS A 1 406 ? 4.73 16.875 -18.469 1 89.06 406 LYS A C 1
ATOM 3252 O O . LYS A 1 406 ? 4.938 15.672 -18.672 1 89.06 406 LYS A O 1
ATOM 3257 N N . LEU A 1 407 ? 3.562 17.469 -18.641 1 92.69 407 LEU A N 1
ATOM 3258 C CA . LEU A 1 407 ? 2.367 16.703 -18.969 1 92.69 407 LEU A CA 1
ATOM 3259 C C . LEU A 1 407 ? 2.414 16.219 -20.422 1 92.69 407 LEU A C 1
ATOM 3261 O O . LEU A 1 407 ? 1.812 15.188 -20.75 1 92.69 407 LEU A O 1
ATOM 3265 N N . LEU A 1 408 ? 3.213 16.875 -21.234 1 92.62 408 LEU A N 1
ATOM 3266 C CA . LEU A 1 408 ? 3.213 16.562 -22.656 1 92.62 408 LEU A CA 1
ATOM 3267 C C . LEU A 1 408 ? 4.344 15.594 -23 1 92.62 408 LEU A C 1
ATOM 3269 O O . LEU A 1 408 ? 4.375 15.023 -24.094 1 92.62 408 LEU A O 1
ATOM 3273 N N . ILE A 1 409 ? 5.195 15.297 -22.125 1 90.5 409 ILE A N 1
ATOM 3274 C CA . ILE A 1 409 ? 6.363 14.469 -22.391 1 90.5 409 ILE A CA 1
ATOM 3275 C C . ILE A 1 409 ? 5.914 13.055 -22.766 1 90.5 409 ILE A C 1
ATOM 3277 O O . ILE A 1 409 ? 6.277 12.539 -23.828 1 90.5 409 ILE A O 1
ATOM 3281 N N . PHE A 1 410 ? 5.051 12.445 -21.922 1 90.81 410 PHE A N 1
ATOM 3282 C CA . PHE A 1 410 ? 4.684 11.047 -22.109 1 90.81 410 PHE A CA 1
ATOM 3283 C C . PHE A 1 410 ? 3.762 10.898 -23.312 1 90.81 410 PHE A C 1
ATOM 3285 O O . PHE A 1 410 ? 3.953 10.008 -24.156 1 90.81 410 PHE A O 1
ATOM 3292 N N . PRO A 1 411 ? 2.773 11.758 -23.531 1 91.31 411 PRO A N 1
ATOM 3293 C CA . PRO A 1 411 ? 1.954 11.633 -24.734 1 91.31 411 PRO A CA 1
ATOM 3294 C C . PRO A 1 411 ? 2.764 11.82 -26.016 1 91.31 411 PRO A C 1
ATOM 3296 O O . PRO A 1 411 ? 2.561 11.094 -26.984 1 91.31 411 PRO A O 1
ATOM 3299 N N . PHE A 1 412 ? 3.682 12.695 -26 1 91 412 PHE A N 1
ATOM 3300 C CA . PHE A 1 412 ? 4.465 12.969 -27.188 1 91 412 PHE A CA 1
ATOM 3301 C C . PHE A 1 412 ? 5.477 11.859 -27.453 1 91 412 PHE A C 1
ATOM 3303 O O . PHE A 1 412 ? 5.594 11.359 -28.578 1 91 412 PHE A O 1
ATOM 3310 N N . THR A 1 413 ? 6.219 11.508 -26.469 1 88 413 THR A N 1
ATOM 3311 C CA . THR A 1 413 ? 7.199 10.445 -26.641 1 88 413 THR A CA 1
ATOM 3312 C C . THR A 1 413 ? 6.512 9.117 -26.953 1 88 413 THR A C 1
ATOM 3314 O O . THR A 1 413 ? 7.016 8.32 -27.75 1 88 413 THR A O 1
ATOM 3317 N N . GLY A 1 414 ? 5.402 8.859 -26.25 1 87.69 414 GLY A N 1
ATOM 3318 C CA . GLY A 1 414 ? 4.645 7.652 -26.547 1 87.69 414 GLY A CA 1
ATOM 3319 C C . GLY A 1 414 ? 4.164 7.594 -27.984 1 87.69 414 GLY A C 1
ATOM 3320 O O . GLY A 1 414 ? 4.254 6.551 -28.625 1 87.69 414 GLY A O 1
ATOM 3321 N N . LEU A 1 415 ? 3.717 8.711 -28.469 1 89.38 415 LEU A N 1
ATOM 3322 C CA . LEU A 1 415 ? 3.258 8.781 -29.859 1 89.38 415 LEU A CA 1
ATOM 3323 C C . LEU A 1 415 ? 4.418 8.578 -30.828 1 89.38 415 LEU A C 1
ATOM 3325 O O . LEU A 1 415 ? 4.262 7.934 -31.859 1 89.38 415 LEU A O 1
ATOM 3329 N N . LEU A 1 416 ? 5.57 9.094 -30.484 1 88.25 416 LEU A N 1
ATOM 3330 C CA . LEU A 1 416 ? 6.754 8.922 -31.312 1 88.25 416 LEU A CA 1
ATOM 3331 C C . LEU A 1 416 ? 7.156 7.453 -31.406 1 88.25 416 LEU A C 1
ATOM 3333 O O . LEU A 1 416 ? 7.465 6.949 -32.469 1 88.25 416 LEU A O 1
ATOM 3337 N N . VAL A 1 417 ? 7.129 6.781 -30.266 1 87.56 417 VAL A N 1
ATOM 3338 C CA . VAL A 1 417 ? 7.477 5.363 -30.25 1 87.56 417 VAL A CA 1
ATOM 3339 C C . VAL A 1 417 ? 6.43 4.566 -31.031 1 87.56 417 VAL A C 1
ATOM 3341 O O . VAL A 1 417 ? 6.77 3.631 -31.75 1 87.56 417 VAL A O 1
ATOM 3344 N N . TYR A 1 418 ? 5.199 4.953 -30.859 1 87.19 418 TYR A N 1
ATOM 3345 C CA . TYR A 1 418 ? 4.125 4.281 -31.594 1 87.19 418 TYR A CA 1
ATOM 3346 C C . TYR A 1 418 ? 4.293 4.449 -33.094 1 87.19 418 TYR A C 1
ATOM 3348 O O . TYR A 1 418 ? 4.117 3.496 -33.844 1 87.19 418 TYR A O 1
ATOM 3356 N N . LEU A 1 419 ? 4.73 5.562 -33.531 1 86.94 419 LEU A N 1
ATOM 3357 C CA . LEU A 1 419 ? 4.922 5.828 -34.938 1 86.94 419 LEU A CA 1
ATOM 3358 C C . LEU A 1 419 ? 6.129 5.066 -35.469 1 86.94 419 LEU A C 1
ATOM 3360 O O . LEU A 1 419 ? 6.105 4.578 -36.625 1 86.94 419 LEU A O 1
ATOM 3364 N N . VAL A 1 420 ? 7.117 4.918 -34.688 1 87.44 420 VAL A N 1
ATOM 3365 C CA . VAL A 1 420 ? 8.32 4.199 -35.094 1 87.44 420 VAL A CA 1
ATOM 3366 C C . VAL A 1 420 ? 8.016 2.705 -35.188 1 87.44 420 VAL A C 1
ATOM 3368 O O . VAL A 1 420 ? 8.703 1.976 -35.906 1 87.44 420 VAL A O 1
ATOM 3371 N N . SER A 1 421 ? 7.008 2.23 -34.406 1 84.5 421 SER A N 1
ATOM 3372 C CA . SER A 1 421 ? 6.652 0.815 -34.406 1 84.5 421 SER A CA 1
ATOM 3373 C C . SER A 1 421 ? 6.168 0.374 -35.781 1 84.5 421 SER A C 1
ATOM 3375 O O . SER A 1 421 ? 6.16 -0.82 -36.094 1 84.5 421 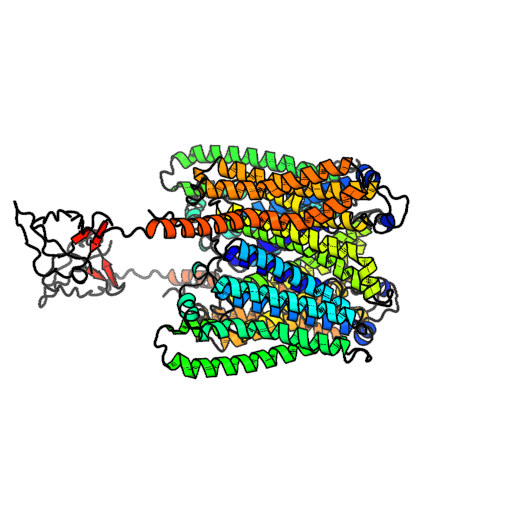SER A O 1
ATOM 3377 N N . PHE A 1 422 ? 5.75 1.333 -36.594 1 82.56 422 PHE A N 1
ATOM 3378 C CA . PHE A 1 422 ? 5.309 1.002 -37.938 1 82.56 422 PHE A CA 1
ATOM 3379 C C . PHE A 1 422 ? 6.5 0.838 -38.875 1 82.56 422 PHE A C 1
ATOM 3381 O O . PHE A 1 422 ? 6.352 0.359 -40 1 82.56 422 PHE A O 1
ATOM 3388 N N . SER A 1 423 ? 7.648 1.151 -38.375 1 79.38 423 SER A N 1
ATOM 3389 C CA . SER A 1 423 ? 8.836 0.947 -39.188 1 79.38 423 SER A CA 1
ATOM 3390 C C . SER A 1 423 ? 9.438 -0.433 -38.969 1 79.38 423 SER A C 1
ATOM 3392 O O . SER A 1 423 ? 8.742 -1.357 -38.531 1 79.38 423 SER A O 1
ATOM 3394 N N . SER A 1 424 ? 10.734 -0.656 -38.719 1 72.5 424 SER A N 1
ATOM 3395 C CA . SER A 1 424 ? 11.391 -1.944 -38.531 1 72.5 424 SER A CA 1
ATOM 3396 C C . SER A 1 424 ? 11.445 -2.322 -37.062 1 72.5 424 SER A C 1
ATOM 3398 O O . SER A 1 424 ? 11.422 -1.449 -36.188 1 72.5 424 SER A O 1
ATOM 3400 N N . GLY A 1 425 ? 11.258 -3.58 -36.75 1 66.38 425 GLY A N 1
ATOM 3401 C CA . GLY A 1 425 ? 11.266 -4.141 -35.406 1 66.38 425 GLY A CA 1
ATOM 3402 C C . GLY A 1 425 ? 12.539 -3.826 -34.625 1 66.38 425 GLY A C 1
ATOM 3403 O O . GLY A 1 425 ? 12.484 -3.514 -33.438 1 66.38 425 GLY A O 1
ATOM 3404 N N . VAL A 1 426 ? 13.633 -3.904 -35.219 1 65.56 426 VAL A N 1
ATOM 3405 C CA . VAL A 1 426 ? 14.914 -3.68 -34.562 1 65.56 426 VAL A CA 1
ATOM 3406 C C . VAL A 1 426 ? 15.008 -2.23 -34.094 1 65.56 426 VAL A C 1
ATOM 3408 O O . VAL A 1 426 ? 15.438 -1.964 -32.969 1 65.56 426 VAL A O 1
ATOM 3411 N N . THR A 1 427 ? 14.57 -1.428 -34.875 1 66.38 427 THR A N 1
ATOM 3412 C CA . THR A 1 427 ? 14.602 -0.007 -34.562 1 66.38 427 THR A CA 1
ATOM 3413 C C . THR A 1 427 ? 13.68 0.296 -33.375 1 66.38 427 THR A C 1
ATOM 3415 O O . THR A 1 427 ? 14.016 1.101 -32.5 1 66.38 427 THR A O 1
ATOM 3418 N N . LEU A 1 428 ? 12.703 -0.434 -33.281 1 75.38 428 LEU A N 1
ATOM 3419 C CA . LEU A 1 428 ? 11.711 -0.205 -32.25 1 75.38 428 LEU A CA 1
ATOM 3420 C C . LEU A 1 428 ? 12.273 -0.569 -30.859 1 75.38 428 LEU A C 1
ATOM 3422 O O . LEU A 1 428 ? 12.094 0.178 -29.906 1 75.38 428 LEU A O 1
ATOM 3426 N N . ASN A 1 429 ? 13.016 -1.646 -30.875 1 72.12 429 ASN A N 1
ATOM 3427 C CA . ASN A 1 429 ? 13.555 -2.1 -29.594 1 72.12 429 ASN A CA 1
ATOM 3428 C C . ASN A 1 429 ? 14.586 -1.123 -29.047 1 72.12 429 ASN A C 1
ATOM 3430 O O . ASN A 1 429 ? 14.586 -0.819 -27.859 1 72.12 429 ASN A O 1
ATOM 3434 N N . HIS A 1 430 ? 15.406 -0.684 -29.891 1 70.31 430 HIS A N 1
ATOM 3435 C CA . HIS A 1 430 ? 16.406 0.286 -29.469 1 70.31 430 HIS A CA 1
ATOM 3436 C C . HIS A 1 430 ? 15.758 1.596 -29.031 1 70.31 430 HIS A C 1
ATOM 3438 O O . HIS A 1 430 ? 16.125 2.17 -28 1 70.31 430 HIS A O 1
ATOM 3444 N N . PHE A 1 431 ? 14.828 1.891 -29.797 1 75.12 431 PHE A N 1
ATOM 3445 C CA . PHE A 1 431 ? 14.164 3.16 -29.516 1 75.12 431 PHE A CA 1
ATOM 3446 C C . PHE A 1 431 ? 13.391 3.094 -28.203 1 75.12 431 PHE A C 1
ATOM 3448 O O . PHE A 1 431 ? 13.398 4.051 -27.422 1 75.12 431 PHE A O 1
ATOM 3455 N N . TYR A 1 432 ? 12.805 1.984 -27.984 1 76.5 432 TYR A N 1
ATOM 3456 C CA . TYR A 1 432 ? 12.055 1.806 -26.75 1 76.5 432 TYR A CA 1
ATOM 3457 C C . TYR A 1 432 ? 12.984 1.833 -25.547 1 76.5 432 TYR A C 1
ATOM 3459 O O . TYR A 1 432 ? 12.656 2.441 -24.516 1 76.5 432 TYR A O 1
ATOM 3467 N N . THR A 1 433 ? 14.109 1.265 -25.688 1 74.25 433 THR A N 1
ATOM 3468 C CA . THR A 1 433 ? 15.086 1.271 -24.609 1 74.25 433 THR A CA 1
ATOM 3469 C C . THR A 1 433 ? 15.625 2.68 -24.375 1 74.25 433 THR A C 1
ATOM 3471 O O . THR A 1 433 ? 15.734 3.125 -23.234 1 74.25 433 THR A O 1
ATOM 3474 N N . TYR A 1 434 ? 15.828 3.342 -25.438 1 73.38 434 TYR A N 1
ATOM 3475 C CA . TYR A 1 434 ? 16.359 4.699 -25.328 1 73.38 434 TYR A CA 1
ATOM 3476 C C . TYR A 1 434 ? 15.32 5.641 -24.734 1 73.38 434 TYR A C 1
ATOM 3478 O O . TYR A 1 434 ? 15.664 6.527 -23.938 1 73.38 434 TYR A O 1
ATOM 3486 N N . PHE A 1 435 ? 14.141 5.34 -25.078 1 77.88 435 PHE A N 1
ATOM 3487 C CA . PHE A 1 435 ? 13.055 6.164 -24.578 1 77.88 435 PHE A CA 1
ATOM 3488 C C . PHE A 1 435 ? 12.93 6.027 -23.062 1 77.88 435 PHE A C 1
ATOM 3490 O O . PHE A 1 435 ? 12.734 7.016 -22.359 1 77.88 435 PHE A O 1
ATOM 3497 N N . THR A 1 436 ? 13.109 4.914 -22.609 1 75.81 436 THR A N 1
ATOM 3498 C CA . THR A 1 436 ? 12.953 4.672 -21.172 1 75.81 436 THR A CA 1
ATOM 3499 C C . THR A 1 436 ? 14.031 5.406 -20.391 1 75.81 436 THR A C 1
ATOM 3501 O O . THR A 1 436 ? 13.766 5.906 -19.281 1 75.81 436 THR A O 1
ATOM 3504 N N . PHE A 1 437 ? 15.188 5.637 -21.031 1 76.81 437 PHE A N 1
ATOM 3505 C CA . PHE A 1 437 ? 16.297 6.281 -20.328 1 76.81 437 PHE A CA 1
ATOM 3506 C C . PHE A 1 437 ? 16.297 7.781 -20.594 1 76.81 437 PHE A C 1
ATOM 3508 O O . PHE A 1 437 ? 16.812 8.555 -19.781 1 76.81 437 PHE A O 1
ATOM 3515 N N . ALA A 1 438 ? 15.664 8.211 -21.641 1 78.25 438 ALA A N 1
ATOM 3516 C CA . ALA A 1 438 ? 15.688 9.625 -22.031 1 78.25 438 ALA A CA 1
ATOM 3517 C C . ALA A 1 438 ? 14.602 10.406 -21.297 1 78.25 438 ALA A C 1
ATOM 3519 O O . ALA A 1 438 ? 14.758 11.602 -21.031 1 78.25 438 ALA A O 1
ATOM 3520 N N . VAL A 1 439 ? 13.586 9.742 -20.938 1 82.38 439 VAL A N 1
ATOM 3521 C CA . VAL A 1 439 ? 12.414 10.43 -20.406 1 82.38 439 VAL A CA 1
ATOM 3522 C C . VAL A 1 439 ? 12.75 11.07 -19.062 1 82.38 439 VAL A C 1
ATOM 3524 O O . VAL A 1 439 ? 12.43 12.242 -18.828 1 82.38 439 VAL A O 1
ATOM 3527 N N . PRO A 1 440 ? 13.508 10.43 -18.203 1 80.25 440 PRO A N 1
ATOM 3528 C CA . PRO A 1 440 ? 13.836 11.078 -16.938 1 80.25 440 PRO A CA 1
ATOM 3529 C C . PRO A 1 440 ? 14.68 12.344 -17.125 1 80.25 440 PRO A C 1
ATOM 3531 O O . PRO A 1 440 ? 14.523 13.305 -16.359 1 80.25 440 PRO A O 1
ATOM 3534 N N . VAL A 1 441 ? 15.43 12.344 -18.156 1 79 441 VAL A N 1
ATOM 3535 C CA . VAL A 1 441 ? 16.281 13.492 -18.422 1 79 441 VAL A CA 1
ATOM 3536 C C . VAL A 1 441 ? 15.422 14.664 -18.891 1 79 441 VAL A C 1
ATOM 3538 O O . VAL A 1 441 ? 15.656 15.812 -18.5 1 79 441 VAL A O 1
ATOM 3541 N N . LEU A 1 442 ? 14.422 14.367 -19.625 1 79.44 442 LEU A N 1
ATOM 3542 C CA . LEU A 1 442 ? 13.523 15.398 -20.141 1 79.44 442 LEU A CA 1
ATOM 3543 C C . LEU A 1 442 ? 12.742 16.047 -19 1 79.44 442 LEU A C 1
ATOM 3545 O O . LEU A 1 442 ? 12.344 17.203 -19.094 1 79.44 442 LEU A O 1
ATOM 3549 N N . PHE A 1 443 ? 12.578 15.344 -17.938 1 78.5 443 PHE A N 1
ATOM 3550 C CA . PHE A 1 443 ? 11.805 15.844 -16.812 1 78.5 443 PHE A CA 1
ATOM 3551 C C . PHE A 1 443 ? 12.602 16.875 -16.031 1 78.5 443 PHE A C 1
ATOM 3553 O O . PHE A 1 443 ? 12.031 17.812 -15.453 1 78.5 443 PHE A O 1
ATOM 3560 N N . ILE A 1 444 ? 13.945 16.766 -16.047 1 75.25 444 ILE A N 1
ATOM 3561 C CA . ILE A 1 444 ? 14.773 17.641 -15.219 1 75.25 444 ILE A CA 1
ATOM 3562 C C . ILE A 1 444 ? 15.266 18.828 -16.047 1 75.25 444 ILE A C 1
ATOM 3564 O O . ILE A 1 444 ? 15.656 19.859 -15.508 1 75.25 444 ILE A O 1
ATOM 3568 N N . LEU A 1 445 ? 15.016 18.766 -17.312 1 75.81 445 LEU A N 1
ATOM 3569 C CA . LEU A 1 445 ? 15.609 19.734 -18.234 1 75.81 445 LEU A CA 1
ATOM 3570 C C . LEU A 1 445 ? 15.039 21.125 -18.016 1 75.81 445 LEU A C 1
ATOM 3572 O O . LEU A 1 445 ? 15.789 22.094 -17.938 1 75.81 445 LEU A O 1
ATOM 3576 N N . PRO A 1 446 ? 13.711 21.234 -17.875 1 69.38 446 PRO A N 1
ATOM 3577 C CA . PRO A 1 446 ? 13.234 22.609 -17.734 1 69.38 446 PRO A CA 1
ATOM 3578 C C . PRO A 1 446 ? 13.734 23.297 -16.469 1 69.38 446 PRO A C 1
ATOM 3580 O O . PRO A 1 446 ? 14.047 24.484 -16.484 1 69.38 446 PRO A O 1
ATOM 3583 N N . ARG A 1 447 ? 13.867 22.625 -15.453 1 68.94 447 ARG A N 1
ATOM 3584 C CA . ARG A 1 447 ? 14.344 23.234 -14.211 1 68.94 447 ARG A CA 1
ATOM 3585 C C . ARG A 1 447 ? 15.844 23.5 -14.266 1 68.94 447 ARG A C 1
ATOM 3587 O O . ARG A 1 447 ? 16.312 24.516 -13.75 1 68.94 447 ARG A O 1
ATOM 3594 N N . ALA A 1 448 ? 16.453 22.562 -14.875 1 68.69 448 ALA A N 1
ATOM 3595 C CA . ALA A 1 448 ? 17.875 22.797 -15.062 1 68.69 448 ALA A CA 1
ATOM 3596 C C . ALA A 1 448 ? 18.125 24.047 -15.914 1 68.69 448 ALA A C 1
ATOM 3598 O O . ALA A 1 448 ? 19.047 24.828 -15.633 1 68.69 448 ALA A O 1
ATOM 3599 N N . MET A 1 449 ? 17.172 24.188 -16.797 1 65.75 449 MET A N 1
ATOM 3600 C CA . MET A 1 449 ? 17.297 25.359 -17.672 1 65.75 449 MET A CA 1
ATOM 3601 C C . MET A 1 449 ? 16.953 26.641 -16.906 1 65.75 449 MET A C 1
ATOM 3603 O O . MET A 1 449 ? 17.609 27.672 -17.094 1 65.75 449 MET A O 1
ATOM 3607 N N . LEU A 1 450 ? 15.977 26.5 -16.031 1 64.94 450 LEU A N 1
ATOM 3608 C CA . LEU A 1 450 ? 15.617 27.672 -15.234 1 64.94 450 LEU A CA 1
ATOM 3609 C C . LEU A 1 450 ? 16.719 28.016 -14.242 1 64.94 450 LEU A C 1
ATOM 3611 O O . LEU A 1 450 ? 17.016 29.188 -14.008 1 64.94 450 LEU A O 1
ATOM 3615 N N . PHE A 1 451 ? 17.25 26.984 -13.688 1 63.88 451 PHE A N 1
ATOM 3616 C CA . PHE A 1 451 ? 18.375 27.203 -12.773 1 63.88 451 PHE A CA 1
ATOM 3617 C C . PHE A 1 451 ? 19.547 27.844 -13.492 1 63.88 451 PHE A C 1
ATOM 3619 O O . PHE A 1 451 ? 20.172 28.766 -12.961 1 63.88 451 PHE A O 1
ATOM 3626 N N . LEU A 1 452 ? 19.703 27.406 -14.695 1 59.03 452 LEU A N 1
ATOM 3627 C CA . LEU A 1 452 ? 20.812 27.953 -15.492 1 59.03 452 LEU A CA 1
ATOM 3628 C C . LEU A 1 452 ? 20.516 29.391 -15.906 1 59.03 452 LEU A C 1
ATOM 3630 O O . LEU A 1 452 ? 21.406 30.234 -15.914 1 59.03 452 LEU A O 1
ATOM 3634 N N . MET A 1 453 ? 19.266 29.594 -16.188 1 58.03 453 MET A N 1
ATOM 3635 C CA . MET A 1 453 ? 18.891 30.938 -16.609 1 58.03 453 MET A CA 1
ATOM 3636 C C . MET A 1 453 ? 18.984 31.922 -15.453 1 58.03 453 MET A C 1
ATOM 3638 O O . MET A 1 453 ? 19.406 33.062 -15.633 1 58.03 453 MET A O 1
ATOM 3642 N N . THR A 1 454 ? 18.578 31.391 -14.297 1 58.09 454 THR A N 1
ATOM 3643 C CA . THR A 1 454 ? 18.656 32.25 -13.133 1 58.09 454 THR A CA 1
ATOM 3644 C C . THR A 1 454 ? 20.109 32.5 -12.734 1 58.09 454 THR A C 1
ATOM 3646 O O . THR A 1 454 ? 20.469 33.594 -12.305 1 58.09 454 THR A O 1
ATOM 3649 N N . ARG A 1 455 ? 20.922 31.594 -12.906 1 55.84 455 ARG A N 1
ATOM 3650 C CA . ARG A 1 455 ? 22.344 31.766 -12.625 1 55.84 455 ARG A CA 1
ATOM 3651 C C . ARG A 1 455 ? 22.984 32.688 -13.648 1 55.84 455 ARG A C 1
ATOM 3653 O O . ARG A 1 455 ? 23.859 33.5 -13.297 1 55.84 455 ARG A O 1
ATOM 3660 N N . ILE A 1 456 ? 22.547 32.531 -14.789 1 50.59 456 ILE A N 1
ATOM 3661 C CA . ILE A 1 456 ? 23.094 33.375 -15.828 1 50.59 456 ILE A CA 1
ATOM 3662 C C . ILE A 1 456 ? 22.625 34.812 -15.625 1 50.59 456 ILE A C 1
ATOM 3664 O O . ILE A 1 456 ? 23.391 35.75 -15.781 1 50.59 456 ILE A O 1
ATOM 3668 N N . LYS A 1 457 ? 21.422 34.938 -15.258 1 51.28 457 LYS A N 1
ATOM 3669 C CA . LYS A 1 457 ? 20.906 36.281 -15.023 1 51.28 457 LYS A CA 1
ATOM 3670 C C . LYS A 1 457 ? 21.562 36.906 -13.797 1 51.28 457 LYS A C 1
ATOM 3672 O O . LYS A 1 457 ? 21.859 38.125 -13.789 1 51.28 457 LYS A O 1
ATOM 3677 N N . CYS A 1 458 ? 21.734 36.094 -12.836 1 50.53 458 CYS A N 1
ATOM 3678 C CA . CYS A 1 458 ? 22.484 36.625 -11.711 1 50.53 458 CYS A CA 1
ATOM 3679 C C . CYS A 1 458 ? 23.906 37 -12.125 1 50.53 458 CYS A C 1
ATOM 3681 O O . CYS A 1 458 ? 24.453 37.969 -11.648 1 50.53 458 CYS A O 1
ATOM 3683 N N . PHE A 1 459 ? 24.422 36.281 -12.992 1 48.88 459 PHE A N 1
ATOM 3684 C CA . PHE A 1 459 ? 25.75 36.625 -13.492 1 48.88 459 PHE A CA 1
ATOM 3685 C C . PHE A 1 459 ? 25.703 37.875 -14.344 1 48.88 459 PHE A C 1
ATOM 3687 O O . PHE A 1 459 ? 26.625 38.719 -14.297 1 48.88 459 PHE A O 1
ATOM 3694 N N . THR A 1 460 ? 24.688 38.031 -15.039 1 46.84 460 THR A N 1
ATOM 3695 C CA . THR A 1 460 ? 24.609 39.219 -15.898 1 46.84 460 THR A CA 1
ATOM 3696 C C . THR A 1 460 ? 24.203 40.438 -15.102 1 46.84 460 THR A C 1
ATOM 3698 O O . THR A 1 460 ? 24.641 41.562 -15.406 1 46.84 460 THR A O 1
ATOM 3701 N N . THR A 1 461 ? 23.281 40.219 -14.195 1 45.47 461 THR A N 1
ATOM 3702 C CA . THR A 1 461 ? 22.891 41.375 -13.398 1 45.47 461 THR A CA 1
ATOM 3703 C C . THR A 1 461 ? 24.016 41.812 -12.461 1 45.47 461 THR A C 1
ATOM 3705 O O . THR A 1 461 ? 24.156 43 -12.133 1 45.47 461 THR A O 1
ATOM 3708 N N . LYS A 1 462 ? 24.812 40.906 -11.93 1 51.41 462 LYS A N 1
ATOM 3709 C CA . LYS A 1 462 ? 25.984 41.312 -11.172 1 51.41 462 LYS A CA 1
ATOM 3710 C C . LYS A 1 462 ? 26.984 42.031 -12.062 1 51.41 462 LYS A C 1
ATOM 3712 O O . LYS A 1 462 ? 27.656 42.969 -11.617 1 51.41 462 LYS A O 1
ATOM 3717 N N . ALA A 1 463 ? 27.016 41.75 -13.305 1 46.88 463 ALA A N 1
ATOM 3718 C CA . ALA A 1 463 ? 27.938 42.438 -14.211 1 46.88 463 ALA A CA 1
ATOM 3719 C C . ALA A 1 463 ? 27.469 43.844 -14.492 1 46.88 463 ALA A C 1
ATOM 3721 O O . ALA A 1 463 ? 28.297 44.781 -14.617 1 46.88 463 ALA A O 1
ATOM 3722 N N . SER A 1 464 ? 26.234 43.938 -14.664 1 41 464 SER A N 1
ATOM 3723 C CA . SER A 1 464 ? 25.797 45.312 -14.961 1 41 464 SER A CA 1
ATOM 3724 C C . SER A 1 464 ? 25.859 46.188 -13.719 1 41 464 SER A C 1
ATOM 3726 O O . SER A 1 464 ? 25.953 47.406 -13.836 1 41 464 SER A O 1
ATOM 3728 N N . GLU A 1 465 ? 25.641 45.5 -12.617 1 40.06 465 GLU A N 1
ATOM 3729 C CA . GLU A 1 465 ? 25.578 46.375 -11.445 1 40.06 465 GLU A CA 1
ATOM 3730 C C . GLU A 1 465 ? 26.984 46.812 -11.023 1 40.06 465 GLU A C 1
ATOM 3732 O O . GLU A 1 465 ? 27.141 47.625 -10.109 1 40.06 465 GLU A O 1
ATOM 3737 N N . GLU A 1 466 ? 28.031 46.188 -11.656 1 39.25 466 GLU A N 1
ATOM 3738 C CA . GLU A 1 466 ? 29.312 46.75 -11.219 1 39.25 466 GLU A CA 1
ATOM 3739 C C . GLU A 1 466 ? 29.562 48.094 -11.852 1 39.25 466 GLU A C 1
ATOM 3741 O O . GLU A 1 466 ? 30.703 48.562 -11.898 1 39.25 466 GLU A O 1
ATOM 3746 N N . ARG A 1 467 ? 28.656 48.75 -12.633 1 37.66 467 ARG A N 1
ATOM 3747 C CA . ARG A 1 467 ? 29.031 50.125 -12.875 1 37.66 467 ARG A CA 1
ATOM 3748 C C . ARG A 1 467 ? 29.031 50.938 -11.57 1 37.66 467 ARG A C 1
ATOM 3750 O O . ARG A 1 467 ? 28.188 50.719 -10.703 1 37.66 467 ARG A O 1
ATOM 3757 N N . PRO A 1 468 ? 30.188 51.594 -11.234 1 32.47 468 PRO A N 1
ATOM 3758 C CA . PRO A 1 468 ? 30.297 52.5 -10.078 1 32.47 468 PRO A CA 1
ATOM 3759 C C . PRO A 1 468 ? 29.156 53.5 -9.992 1 32.47 468 PRO A C 1
ATOM 3761 O O . PRO A 1 468 ? 28.938 54.281 -10.922 1 32.47 468 PRO A O 1
ATOM 3764 N N . VAL A 1 469 ? 27.953 53.125 -9.75 1 29.12 469 VAL A N 1
ATOM 3765 C CA . VAL A 1 469 ? 27.016 54.219 -9.492 1 29.12 469 VAL A CA 1
ATOM 3766 C C . VAL A 1 469 ? 27.625 55.219 -8.5 1 29.12 469 VAL A C 1
ATOM 3768 O O . VAL A 1 469 ? 28.141 54.812 -7.453 1 29.12 469 VAL A O 1
ATOM 3771 N N . SER A 1 470 ? 28.234 56.25 -8.992 1 27.5 470 SER A N 1
ATOM 3772 C CA . SER A 1 470 ? 28.406 57.469 -8.195 1 27.5 470 SER A CA 1
ATOM 3773 C C . SER A 1 470 ? 27.219 57.688 -7.258 1 27.5 470 SER A C 1
ATOM 3775 O O . SER A 1 470 ? 26.062 57.656 -7.688 1 27.5 470 SER A O 1
ATOM 3777 N N . ALA A 1 471 ? 27.312 57.188 -6.008 1 27.55 471 ALA A N 1
ATOM 3778 C CA . ALA A 1 471 ? 26.5 57.344 -4.801 1 27.55 471 ALA A CA 1
ATOM 3779 C C . ALA A 1 471 ? 25.938 58.781 -4.703 1 27.55 471 ALA A C 1
ATOM 3781 O O . ALA A 1 471 ? 26.547 59.656 -4.09 1 27.55 471 ALA A O 1
ATOM 3782 N N . VAL A 1 472 ? 25.688 59.438 -5.836 1 25.36 472 VAL A N 1
ATOM 3783 C CA . VAL A 1 472 ? 24.938 60.625 -5.465 1 25.36 472 VAL A CA 1
ATOM 3784 C C . VAL A 1 472 ? 23.734 60.25 -4.602 1 25.36 472 VAL A C 1
ATOM 3786 O O . VAL A 1 472 ? 23.016 59.312 -4.93 1 25.36 472 VAL A O 1
ATOM 3789 N N . SER A 1 473 ? 23.797 60.594 -3.271 1 24.11 473 SER A N 1
ATOM 3790 C CA . SER A 1 473 ? 23.016 60.625 -2.037 1 24.11 473 SER A CA 1
ATOM 3791 C C . SER A 1 473 ? 21.547 60.906 -2.311 1 24.11 473 SER A C 1
ATOM 3793 O O . SER A 1 473 ? 21.125 62.062 -2.203 1 24.11 473 SER A O 1
ATOM 3795 N N . ASP A 1 474 ? 21.062 60.75 -3.453 1 23.48 474 ASP A N 1
ATOM 3796 C CA . ASP A 1 474 ? 19.688 61.25 -3.551 1 23.48 474 ASP A CA 1
ATOM 3797 C C . ASP A 1 474 ? 18.781 60.531 -2.553 1 23.48 474 ASP A C 1
ATOM 3799 O O . ASP A 1 474 ? 18.5 59.344 -2.695 1 23.48 474 ASP A O 1
ATOM 3803 N N . LEU A 1 475 ? 18.969 60.875 -1.19 1 24.28 475 LEU A N 1
ATOM 3804 C CA . LEU A 1 475 ? 18.125 60.75 0.003 1 24.28 475 LEU A CA 1
ATOM 3805 C C . LEU A 1 475 ? 16.656 60.969 -0.34 1 24.28 475 LEU A C 1
ATOM 3807 O O . LEU A 1 475 ? 16.234 62.125 -0.544 1 24.28 475 LEU A O 1
ATOM 3811 N N . ARG A 1 476 ? 16.156 60.344 -1.292 1 25.3 476 ARG A N 1
ATOM 3812 C CA . ARG A 1 476 ? 14.727 60.562 -1.48 1 25.3 476 ARG A CA 1
ATOM 3813 C C . ARG A 1 476 ? 13.969 60.375 -0.172 1 25.3 476 ARG A C 1
ATOM 3815 O O . ARG A 1 476 ? 14.031 59.281 0.441 1 25.3 476 ARG A O 1
ATOM 3822 N N . TYR A 1 477 ? 13.82 61.438 0.642 1 23.38 477 TYR A N 1
ATOM 3823 C CA . TYR A 1 477 ? 13.008 61.812 1.793 1 23.38 477 TYR A CA 1
ATOM 3824 C C . TYR A 1 477 ? 11.547 61.438 1.575 1 23.38 477 TYR A C 1
ATOM 3826 O O . TYR A 1 477 ? 10.922 61.875 0.607 1 23.38 477 TYR A O 1
ATOM 3834 N N . SER A 1 478 ? 11.281 60.25 1.487 1 24.22 478 SER A N 1
ATOM 3835 C CA . SER A 1 478 ? 9.836 60.031 1.449 1 24.22 478 SER A CA 1
ATOM 3836 C C . SER A 1 478 ? 9.148 60.656 2.654 1 24.22 478 SER A C 1
ATOM 3838 O O . SER A 1 478 ? 9.586 60.469 3.793 1 24.22 478 SER A O 1
ATOM 3840 N N . ARG A 1 479 ? 8.648 61.844 2.549 1 25.47 479 ARG A N 1
ATOM 3841 C CA . ARG A 1 479 ? 7.832 62.688 3.408 1 25.47 479 ARG A CA 1
ATOM 3842 C C . ARG A 1 479 ? 6.648 61.906 3.982 1 25.47 479 ARG A C 1
ATOM 3844 O O . ARG A 1 479 ? 5.824 61.406 3.234 1 25.47 479 ARG A O 1
ATOM 3851 N N . ILE A 1 480 ? 6.91 61.156 4.949 1 27.61 480 ILE A N 1
ATOM 3852 C CA . ILE A 1 480 ? 5.793 60.562 5.68 1 27.61 480 ILE A CA 1
ATOM 3853 C C . ILE A 1 480 ? 5.066 61.656 6.473 1 27.61 480 ILE A C 1
ATOM 3855 O O . ILE A 1 480 ? 5.684 62.375 7.254 1 27.61 480 ILE A O 1
ATOM 3859 N N . GLN A 1 481 ? 4.109 62.219 5.91 1 25.42 481 GLN A N 1
ATOM 3860 C CA . GLN A 1 481 ? 3.221 63.188 6.555 1 25.42 481 GLN A CA 1
ATOM 3861 C C . GLN A 1 481 ? 2.52 62.562 7.758 1 25.42 481 GLN A C 1
ATOM 3863 O O . GLN A 1 481 ? 1.844 61.531 7.625 1 25.42 481 GLN A O 1
ATOM 3868 N N . ILE A 1 482 ? 3.189 62.656 8.867 1 29.41 482 ILE A N 1
ATOM 3869 C CA . ILE A 1 482 ? 2.598 62.281 10.148 1 29.41 482 ILE A CA 1
ATOM 3870 C C . ILE A 1 482 ? 1.504 63.25 10.523 1 29.41 482 ILE A C 1
ATOM 3872 O O . ILE A 1 482 ? 1.765 64.438 10.648 1 29.41 482 ILE A O 1
ATOM 3876 N N . GLN A 1 483 ? 0.365 63.094 10.016 1 25.89 483 GLN A N 1
ATOM 3877 C CA . GLN A 1 483 ? -0.744 63.906 10.516 1 25.89 483 GLN A CA 1
ATOM 3878 C C . GLN A 1 483 ? -0.997 63.625 12 1 25.89 483 GLN A C 1
ATOM 3880 O O . GLN A 1 483 ? -1.258 62.5 12.391 1 25.89 483 GLN A O 1
ATOM 3885 N N . ASN A 1 484 ? -0.228 64.312 12.836 1 28.38 484 ASN A N 1
ATOM 3886 C CA . ASN A 1 484 ? -0.482 64.375 14.273 1 28.38 484 ASN A CA 1
ATOM 3887 C C . ASN A 1 484 ? -1.932 64.75 14.57 1 28.38 484 ASN A C 1
ATOM 3889 O O . ASN A 1 484 ? -2.398 65.812 14.172 1 28.38 484 ASN A O 1
ATOM 3893 N N . GLU A 1 485 ? -2.834 63.781 14.398 1 29.05 485 GLU A N 1
ATOM 3894 C CA . GLU A 1 485 ? -4.035 64.25 15.078 1 29.05 485 GLU A CA 1
ATOM 3895 C C . GLU A 1 485 ? -3.744 64.625 16.531 1 29.05 485 GLU A C 1
ATOM 3897 O O . GLU A 1 485 ? -2.904 64 17.172 1 29.05 485 GLU A O 1
ATOM 3902 N N . PRO A 1 486 ? -3.996 65.75 17.031 1 28.83 486 PRO A N 1
ATOM 3903 C CA . PRO A 1 486 ? -3.715 66.312 18.344 1 28.83 486 PRO A CA 1
ATOM 3904 C C . PRO A 1 486 ? -3.812 65.312 19.469 1 28.83 486 PRO A C 1
ATOM 3906 O O . PRO A 1 486 ? -3.195 65.438 20.531 1 28.83 486 PRO A O 1
ATOM 3909 N N . ALA A 1 487 ? -4.883 64.562 19.562 1 29.28 487 ALA A N 1
ATOM 3910 C CA . ALA A 1 487 ? -5.223 64.312 20.953 1 29.28 487 ALA A CA 1
ATOM 3911 C C . ALA A 1 487 ? -4.25 63.281 21.562 1 29.28 487 ALA A C 1
ATOM 3913 O O . ALA A 1 487 ? -3.773 63.469 22.688 1 29.28 487 ALA A O 1
ATOM 3914 N N . ASP A 1 488 ? -4.508 61.906 21.359 1 30.33 488 ASP A N 1
ATOM 3915 C CA . ASP A 1 488 ? -4.125 60.875 22.328 1 30.33 488 ASP A CA 1
ATOM 3916 C C . ASP A 1 488 ? -2.643 60.531 22.203 1 30.33 488 ASP A C 1
ATOM 3918 O O . ASP A 1 488 ? -2.102 60.469 21.109 1 30.33 488 ASP A O 1
ATOM 3922 N N . THR A 1 489 ? -1.764 60.844 23.172 1 31.75 489 THR A N 1
ATOM 3923 C CA . THR A 1 489 ? -0.353 60.719 23.516 1 31.75 489 THR A CA 1
ATOM 3924 C C . THR A 1 489 ? 0.177 59.344 23.078 1 31.75 489 THR A C 1
ATOM 3926 O O . THR A 1 489 ? 1.323 59 23.375 1 31.75 489 THR A O 1
ATOM 3929 N N . THR A 1 490 ? -0.743 58.375 22.875 1 35.22 490 THR A N 1
ATOM 3930 C CA . THR A 1 490 ? -0.088 57.062 22.766 1 35.22 490 THR A CA 1
ATOM 3931 C C . THR A 1 490 ? 0.732 56.969 21.484 1 35.22 490 THR A C 1
ATOM 3933 O O . THR A 1 490 ? 0.276 57.406 20.422 1 35.22 490 THR A O 1
ATOM 3936 N N . GLY A 1 491 ? 2.055 57.25 21.484 1 33.97 491 GLY A N 1
ATOM 3937 C CA . GLY A 1 491 ? 3.137 57.25 20.516 1 33.97 491 GLY A CA 1
ATOM 3938 C C . GLY A 1 491 ? 2.977 56.188 19.422 1 33.97 491 GLY A C 1
ATOM 3939 O O . GLY A 1 491 ? 3.967 55.688 18.891 1 33.97 491 GLY A O 1
ATOM 3940 N N . LEU A 1 492 ? 1.852 55.625 19.266 1 37.03 492 LEU A N 1
ATOM 3941 C CA . LEU A 1 492 ? 1.789 54.594 18.219 1 37.03 492 LEU A CA 1
ATOM 3942 C C . LEU A 1 492 ? 1.755 55.219 16.844 1 37.03 492 LEU A C 1
ATOM 3944 O O . LEU A 1 492 ? 0.997 56.156 16.594 1 37.03 492 LEU A O 1
ATOM 3948 N N . ILE A 1 493 ? 2.811 55.344 16.078 1 40.94 493 ILE A N 1
ATOM 3949 C CA . ILE A 1 493 ? 2.848 55.844 14.703 1 40.94 493 ILE A CA 1
ATOM 3950 C C . ILE A 1 493 ? 2.318 54.781 13.75 1 40.94 493 ILE A C 1
ATOM 3952 O O . ILE A 1 493 ? 2.725 53.625 13.82 1 40.94 493 ILE A O 1
ATOM 3956 N N . TYR A 1 494 ? 1.195 55.031 13.164 1 40.62 494 TYR A N 1
ATOM 3957 C CA . TYR A 1 494 ? 0.587 54.188 12.141 1 40.62 494 TYR A CA 1
ATOM 3958 C C . TYR A 1 494 ? 1.365 54.25 10.836 1 40.62 494 TYR A C 1
ATOM 3960 O O . TYR A 1 4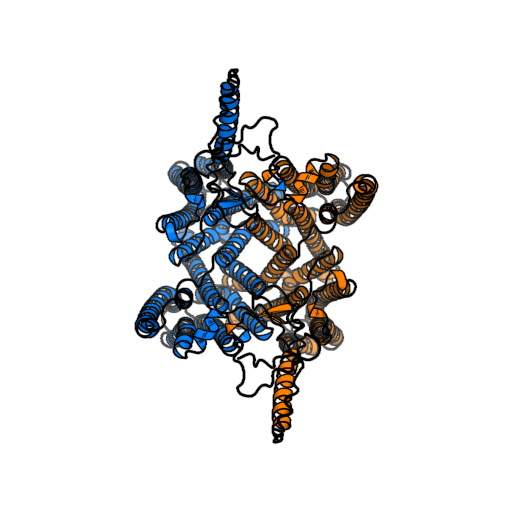94 ? 1.567 55.344 10.289 1 40.62 494 TYR A O 1
ATOM 3968 N N . ASN A 1 495 ? 2.154 53.188 10.461 1 38.66 495 ASN A N 1
ATOM 3969 C CA . ASN A 1 495 ? 2.791 53.031 9.156 1 38.66 495 ASN A CA 1
ATOM 3970 C C . ASN A 1 495 ? 1.775 52.656 8.078 1 38.66 495 ASN A C 1
ATOM 3972 O O . ASN A 1 495 ? 1.158 51.594 8.133 1 38.66 495 ASN A O 1
ATOM 3976 N N . GLN A 1 496 ? 1.313 53.594 7.363 1 46.16 496 GLN A N 1
ATOM 3977 C CA . GLN A 1 496 ? 0.313 53.438 6.312 1 46.16 496 GLN A CA 1
ATOM 3978 C C . GLN A 1 496 ? 0.731 52.375 5.312 1 46.16 496 GLN A C 1
ATOM 3980 O O . GLN A 1 496 ? -0.119 51.719 4.695 1 46.16 496 GLN A O 1
ATOM 3985 N N . HIS A 1 497 ? 1.972 52.406 5.035 1 45.91 497 HIS A N 1
ATOM 3986 C CA . HIS A 1 497 ? 2.379 51.438 4.016 1 45.91 497 HIS A CA 1
ATOM 3987 C C . HIS A 1 497 ? 2.184 50 4.496 1 45.91 497 HIS A C 1
ATOM 3989 O O . HIS A 1 497 ? 1.721 49.156 3.742 1 45.91 497 HIS A O 1
ATOM 3995 N N . ASP A 1 498 ? 2.553 49.656 5.652 1 48.25 498 ASP A N 1
ATOM 3996 C CA . ASP A 1 498 ? 2.432 48.312 6.176 1 48.25 498 ASP A CA 1
ATOM 3997 C C . ASP A 1 498 ? 1.239 48.188 7.125 1 48.25 498 ASP A C 1
ATOM 3999 O O . ASP A 1 498 ? 1.04 47.156 7.754 1 48.25 498 ASP A O 1
ATOM 4003 N N . ASN A 1 499 ? 0.322 49.156 7.207 1 44.16 499 ASN A N 1
ATOM 4004 C CA . ASN A 1 499 ? -0.877 49.25 8.031 1 44.16 499 ASN A CA 1
ATOM 4005 C C . ASN A 1 499 ? -0.621 48.781 9.453 1 44.16 499 ASN A C 1
ATOM 4007 O O . ASN A 1 499 ? -1.412 48 10.008 1 44.16 499 ASN A O 1
ATOM 4011 N N . ASN A 1 500 ? 0.632 48.812 9.867 1 46 500 ASN A N 1
ATOM 4012 C CA . ASN A 1 500 ? 0.924 48.375 11.227 1 46 500 ASN A CA 1
ATOM 4013 C C . ASN A 1 500 ? 1.366 49.531 12.109 1 46 500 ASN A C 1
ATOM 4015 O O . ASN A 1 500 ? 1.801 50.562 11.594 1 46 500 ASN A O 1
ATOM 4019 N N . TYR A 1 501 ? 1.062 49.5 13.492 1 43.66 501 TYR A N 1
ATOM 4020 C CA . TYR A 1 501 ? 1.456 50.5 14.469 1 43.66 501 TYR A CA 1
ATOM 4021 C C . TYR A 1 501 ? 2.895 50.281 14.93 1 43.66 501 TYR A C 1
ATOM 4023 O O . TYR A 1 501 ? 3.305 49.156 15.188 1 43.66 501 TYR A O 1
ATOM 4031 N N . LEU A 1 502 ? 3.936 51.062 14.539 1 42.75 502 LEU A N 1
ATOM 4032 C CA . LEU A 1 502 ? 5.324 50.969 14.977 1 42.75 502 LEU A CA 1
ATOM 4033 C C . LEU A 1 502 ? 5.484 51.594 16.375 1 42.75 502 LEU A C 1
ATOM 4035 O O . LEU A 1 502 ? 4.871 52.594 16.672 1 42.75 502 LEU A O 1
ATOM 4039 N N . THR A 1 503 ? 5.875 50.75 17.375 1 41.06 503 THR A N 1
ATOM 4040 C CA . THR A 1 503 ? 6.176 51.219 18.734 1 41.06 503 THR A CA 1
ATOM 4041 C C . THR A 1 503 ? 7.402 52.125 18.719 1 41.06 503 THR A C 1
ATOM 4043 O O . THR A 1 503 ? 8.211 52.094 17.797 1 41.06 503 THR A O 1
ATOM 4046 N N . THR A 1 504 ? 7.578 53.031 19.578 1 41.44 504 THR A N 1
ATOM 4047 C CA . THR A 1 504 ? 8.531 54.125 19.75 1 41.44 504 THR A CA 1
ATOM 4048 C C . THR A 1 504 ? 9.961 53.594 19.797 1 41.44 504 THR A C 1
ATOM 4050 O O . THR A 1 504 ? 10.906 54.344 19.5 1 41.44 504 THR A O 1
ATOM 4053 N N . ASP A 1 505 ? 10.266 52.375 20.422 1 41.44 505 ASP A N 1
ATOM 4054 C CA . ASP A 1 505 ? 11.664 52.031 20.641 1 41.44 505 ASP A CA 1
ATOM 4055 C C . ASP A 1 505 ? 12.398 51.812 19.328 1 41.44 505 ASP A C 1
ATOM 4057 O O . ASP A 1 505 ? 13.602 51.531 19.312 1 41.44 505 ASP A O 1
ATOM 4061 N N . THR A 1 506 ? 11.688 51.719 18.25 1 41.28 506 THR A N 1
ATOM 4062 C CA . THR A 1 506 ? 12.367 51.344 17.016 1 41.28 506 THR A CA 1
ATOM 4063 C C . THR A 1 506 ? 12.828 52.594 16.266 1 41.28 506 THR A C 1
ATOM 4065 O O . THR A 1 506 ? 13.25 52.5 15.109 1 41.28 506 THR A O 1
ATOM 4068 N N . PHE A 1 507 ? 12.57 53.781 16.812 1 41.81 507 PHE A N 1
ATOM 4069 C CA . PHE A 1 507 ? 12.977 54.938 16.047 1 41.81 507 PHE A CA 1
ATOM 4070 C C . PHE A 1 507 ? 14.047 55.75 16.781 1 41.81 507 PHE A C 1
ATOM 4072 O O . PHE A 1 507 ? 14.008 55.844 18.016 1 41.81 507 PHE A O 1
ATOM 4079 N N . LYS A 1 508 ? 15.336 55.688 16.406 1 44.91 508 LYS A N 1
ATOM 4080 C CA . LYS A 1 508 ? 16.297 56.656 16.938 1 44.91 508 LYS A CA 1
ATOM 4081 C C . LYS A 1 508 ? 16.234 57.969 16.188 1 44.91 508 LYS A C 1
ATOM 4083 O O . LYS A 1 508 ? 16.109 57.969 14.953 1 44.91 508 LYS A O 1
ATOM 4088 N N . LYS A 1 509 ? 15.953 59 16.844 1 44 509 LYS A N 1
ATOM 4089 C CA . LYS A 1 509 ? 16.031 60.375 16.328 1 44 509 LYS A CA 1
ATOM 4090 C C . LYS A 1 509 ? 17.406 60.656 15.781 1 44 509 LYS A C 1
ATOM 4092 O O . LYS A 1 509 ? 18.422 60.375 16.422 1 44 509 LYS A O 1
ATOM 4097 N N . LEU A 1 510 ? 17.562 60.844 14.484 1 40.5 510 LEU A N 1
ATOM 4098 C CA . LEU A 1 510 ? 18.859 61.281 13.961 1 40.5 510 LEU A CA 1
ATOM 4099 C C . LEU A 1 510 ? 19.25 62.656 14.516 1 40.5 510 LEU A C 1
ATOM 4101 O O . LEU A 1 510 ? 18.391 63.531 14.664 1 40.5 510 LEU A O 1
ATOM 4105 N N . PRO A 1 511 ? 20.438 62.844 15.07 1 44.31 511 PRO A N 1
ATOM 4106 C CA . PRO A 1 511 ? 20.969 64.188 15.438 1 44.31 511 PRO A CA 1
ATOM 4107 C C . PRO A 1 511 ? 21.031 65.125 14.258 1 44.31 511 PRO A C 1
ATOM 4109 O O . PRO A 1 511 ? 21.484 64.75 13.172 1 44.31 511 PRO A O 1
ATOM 4112 N N . GLY A 1 512 ? 20.188 66.375 14.266 1 44.72 512 GLY A N 1
ATOM 4113 C CA . GLY A 1 512 ? 20.125 67.5 13.336 1 44.72 512 GLY A CA 1
ATOM 4114 C C . GLY A 1 512 ? 18.812 67.562 12.555 1 44.72 512 GLY A C 1
ATOM 4115 O O . GLY A 1 512 ? 18.703 68.312 11.594 1 44.72 512 GLY A O 1
ATOM 4116 N N . SER A 1 513 ? 18.016 66.5 12.688 1 40.44 513 SER A N 1
ATOM 4117 C CA . SER A 1 513 ? 16.797 66.5 11.898 1 40.44 513 SER A CA 1
ATOM 4118 C C . SER A 1 513 ? 15.859 67.625 12.336 1 40.44 513 SER A C 1
ATOM 4120 O O . SER A 1 513 ? 15.734 67.938 13.531 1 40.44 513 SER A O 1
ATOM 4122 N N . THR A 1 514 ? 15.758 68.688 11.562 1 42.78 514 THR A N 1
ATOM 4123 C CA . THR A 1 514 ? 14.953 69.875 11.805 1 42.78 514 THR A CA 1
ATOM 4124 C C . THR A 1 514 ? 13.469 69.5 11.867 1 42.78 514 THR A C 1
ATOM 4126 O O . THR A 1 514 ? 12.977 68.75 11.047 1 42.78 514 THR A O 1
ATOM 4129 N N . THR A 1 515 ? 12.82 69.562 13.062 1 44.97 515 THR A N 1
ATOM 4130 C CA . THR A 1 515 ? 11.391 69.5 13.312 1 44.97 515 THR A CA 1
ATOM 4131 C C . THR A 1 515 ? 10.641 70.625 12.672 1 44.97 515 THR A C 1
ATOM 4133 O O . THR A 1 515 ? 10.984 71.812 12.898 1 44.97 515 THR A O 1
ATOM 4136 N N . SER A 1 516 ? 10.281 70.562 11.43 1 45.31 516 SER A N 1
ATOM 4137 C CA . SER A 1 516 ? 9.531 71.75 10.906 1 45.31 516 SER A CA 1
ATOM 4138 C C . SER A 1 516 ? 8.047 71.625 11.242 1 45.31 516 SER A C 1
ATOM 4140 O O . SER A 1 516 ? 7.473 70.5 11.172 1 45.31 516 SER A O 1
ATOM 4142 N N . VAL A 1 517 ? 7.441 72.375 12.125 1 44.16 517 VAL A N 1
ATOM 4143 C CA . VAL A 1 517 ? 6.059 72.562 12.57 1 44.16 517 VAL A CA 1
ATOM 4144 C C . VAL A 1 517 ? 5.273 73.375 11.539 1 44.16 517 VAL A C 1
ATOM 4146 O O . VAL A 1 517 ? 5.586 74.5 11.281 1 44.16 517 VAL A O 1
ATOM 4149 N N . ASP A 1 518 ? 4.949 73 10.414 1 44.16 518 ASP A N 1
ATOM 4150 C CA . ASP A 1 518 ? 4.051 73.812 9.602 1 44.16 518 ASP A CA 1
ATOM 4151 C C . ASP A 1 518 ? 2.602 73.312 9.766 1 44.16 518 ASP A C 1
ATOM 4153 O O . ASP A 1 518 ? 2.266 72.188 9.469 1 44.16 518 ASP A O 1
ATOM 4157 N N . GLY A 1 519 ? 1.611 74.188 10.266 1 43.94 519 GLY A N 1
ATOM 4158 C CA . GLY A 1 519 ? 0.162 74.125 10.359 1 43.94 519 GLY A CA 1
ATOM 4159 C C . GLY A 1 519 ? -0.331 72.875 11.086 1 43.94 519 GLY A C 1
ATOM 4160 O O . GLY A 1 519 ? -1.363 72.312 10.727 1 43.94 519 GLY A O 1
ATOM 4161 N N . GLY A 1 520 ? 0.259 72.562 12.273 1 45 520 GLY A N 1
ATOM 4162 C CA . GLY A 1 520 ? -0.087 71.562 13.273 1 45 520 GLY A CA 1
ATOM 4163 C C . GLY A 1 520 ? 0.621 70.25 13.062 1 45 520 GLY A C 1
ATOM 4164 O O . GLY A 1 520 ? 0.455 69.312 13.852 1 45 520 GLY A O 1
ATOM 4165 N N . THR A 1 521 ? 0.816 69.938 11.906 1 43.53 521 THR A N 1
ATOM 4166 C CA . THR A 1 521 ? 1.438 68.625 11.602 1 43.53 521 THR A CA 1
ATOM 4167 C C . THR A 1 521 ? 2.941 68.688 11.867 1 43.53 521 THR A C 1
ATOM 4169 O O . THR A 1 521 ? 3.629 69.562 11.406 1 43.53 521 THR A O 1
ATOM 4172 N N . ILE A 1 522 ? 3.432 68.125 12.938 1 46.09 522 ILE A N 1
ATOM 4173 C CA . ILE A 1 522 ? 4.852 68 13.25 1 46.09 522 ILE A CA 1
ATOM 4174 C C . ILE A 1 522 ? 5.473 66.938 12.367 1 46.09 522 ILE A C 1
ATOM 4176 O O . ILE A 1 522 ? 5.004 65.75 12.336 1 46.09 522 ILE A O 1
ATOM 4180 N N . THR A 1 523 ? 6.148 67.188 11.266 1 47.75 523 THR A N 1
ATOM 4181 C CA . THR A 1 523 ? 6.871 66.312 10.398 1 47.75 523 THR A CA 1
ATOM 4182 C C . THR A 1 523 ? 8.258 66 10.961 1 47.75 523 THR A C 1
ATOM 4184 O O . THR A 1 523 ? 9.031 66.938 11.227 1 47.75 523 THR A O 1
ATOM 4187 N N . GLU A 1 524 ? 8.414 64.938 11.758 1 44.16 524 GLU A N 1
ATOM 4188 C CA . GLU A 1 524 ? 9.734 64.562 12.258 1 44.16 524 GLU A CA 1
ATOM 4189 C C . GLU A 1 524 ? 10.383 63.531 11.375 1 44.16 524 GLU A C 1
ATOM 4191 O O . GLU A 1 524 ? 9.688 62.625 10.859 1 44.16 524 GLU A O 1
ATOM 4196 N N . GLU A 1 525 ? 11.484 63.688 10.797 1 46.62 525 GLU A N 1
ATOM 4197 C CA . GLU A 1 525 ? 12.289 62.719 10.055 1 46.62 525 GLU A CA 1
ATOM 4198 C C . GLU A 1 525 ? 12.891 61.688 11 1 46.62 525 GLU A C 1
ATOM 4200 O O . GLU A 1 525 ? 13.562 62.031 11.969 1 46.62 525 GLU A O 1
ATOM 4205 N N . VAL A 1 526 ? 12.219 60.562 11.258 1 43.59 526 VAL A N 1
ATOM 4206 C CA . VAL A 1 526 ? 12.742 59.531 12.148 1 43.59 526 VAL A CA 1
ATOM 4207 C C . VAL A 1 526 ? 13.398 58.406 11.336 1 43.59 526 VAL A C 1
ATOM 4209 O O . VAL A 1 526 ? 13.016 58.156 10.195 1 43.59 526 VAL A O 1
ATOM 4212 N N . GLN A 1 527 ? 14.617 58.062 11.531 1 44 527 GLN A N 1
ATOM 4213 C CA . GLN A 1 527 ? 15.32 56.906 10.984 1 44 527 GLN A CA 1
ATOM 4214 C C . GLN A 1 527 ? 14.867 55.625 11.664 1 44 527 GLN A C 1
A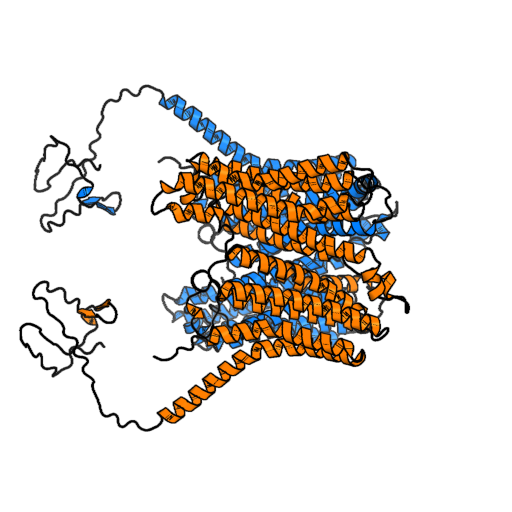TOM 4216 O O . GLN A 1 527 ? 14.812 55.531 12.891 1 44 527 GLN A O 1
ATOM 4221 N N . ILE A 1 528 ? 14.141 54.781 11.023 1 42.34 528 ILE A N 1
ATOM 4222 C CA . ILE A 1 528 ? 13.797 53.469 11.523 1 42.34 528 ILE A CA 1
ATOM 4223 C C . ILE A 1 528 ? 15.062 52.625 11.641 1 42.34 528 ILE A C 1
ATOM 4225 O O . ILE A 1 528 ? 15.805 52.469 10.664 1 42.34 528 ILE A O 1
ATOM 4229 N N . VAL A 1 529 ? 15.688 52.438 12.859 1 40.31 529 VAL A N 1
ATOM 4230 C CA . VAL A 1 529 ? 16.812 51.562 13.109 1 40.31 529 VAL A CA 1
ATOM 4231 C C . VAL A 1 529 ? 16.328 50.094 13.164 1 40.31 529 VAL A C 1
ATOM 4233 O O . VAL A 1 529 ? 15.281 49.812 13.734 1 40.31 529 VAL A O 1
ATOM 4236 N N . MET B 1 1 ? 10.539 44.969 -7.617 1 21.53 1 MET B N 1
ATOM 4237 C CA . MET B 1 1 ? 10.164 43.906 -6.684 1 21.53 1 MET B CA 1
ATOM 4238 C C . MET B 1 1 ? 10.891 42.625 -7.02 1 21.53 1 MET B C 1
ATOM 4240 O O . MET B 1 1 ? 10.859 42.188 -8.172 1 21.53 1 MET B O 1
ATOM 4244 N N . PRO B 1 2 ? 12 42.312 -6.453 1 29.03 2 PRO B N 1
ATOM 4245 C CA . PRO B 1 2 ? 12.742 41.094 -6.832 1 29.03 2 PRO B CA 1
ATOM 4246 C C . PRO B 1 2 ? 11.828 39.906 -7.078 1 29.03 2 PRO B C 1
ATOM 4248 O O . PRO B 1 2 ? 10.836 39.719 -6.367 1 29.03 2 PRO B O 1
ATOM 4251 N N . ILE B 1 3 ? 11.578 39.719 -8.25 1 32.56 3 ILE B N 1
ATOM 4252 C CA . ILE B 1 3 ? 10.898 38.5 -8.656 1 32.56 3 ILE B CA 1
ATOM 4253 C C . ILE B 1 3 ? 11.438 37.312 -7.859 1 32.56 3 ILE B C 1
ATOM 4255 O O . ILE B 1 3 ? 12.586 36.906 -8.039 1 32.56 3 ILE B O 1
ATOM 4259 N N . HIS B 1 4 ? 11.461 37.312 -6.582 1 34.84 4 HIS B N 1
ATOM 4260 C CA . HIS B 1 4 ? 11.75 36.094 -5.832 1 34.84 4 HIS B CA 1
ATOM 4261 C C . HIS B 1 4 ? 11.266 34.844 -6.586 1 34.84 4 HIS B C 1
ATOM 4263 O O . HIS B 1 4 ? 10.062 34.594 -6.637 1 34.84 4 HIS B O 1
ATOM 4269 N N . LEU B 1 5 ? 11.766 34.75 -7.668 1 37.69 5 LEU B N 1
ATOM 4270 C CA . LEU B 1 5 ? 11.602 33.469 -8.336 1 37.69 5 LEU B CA 1
ATOM 4271 C C . LEU B 1 5 ? 11.555 32.344 -7.328 1 37.69 5 LEU B C 1
ATOM 4273 O O . LEU B 1 5 ? 12.594 31.797 -6.938 1 37.69 5 LEU B O 1
ATOM 4277 N N . ARG B 1 6 ? 10.844 32.5 -6.289 1 43.28 6 ARG B N 1
ATOM 4278 C CA . ARG B 1 6 ? 10.555 31.531 -5.234 1 43.28 6 ARG B CA 1
ATOM 4279 C C . ARG B 1 6 ? 10.477 30.125 -5.793 1 43.28 6 ARG B C 1
ATOM 4281 O O . ARG B 1 6 ? 9.758 29.875 -6.766 1 43.28 6 ARG B O 1
ATOM 4288 N N . HIS B 1 7 ? 11.594 29.438 -5.84 1 48.94 7 HIS B N 1
ATOM 4289 C CA . HIS B 1 7 ? 11.82 28.016 -6.066 1 48.94 7 HIS B CA 1
ATOM 4290 C C . HIS B 1 7 ? 10.562 27.203 -5.77 1 48.94 7 HIS B C 1
ATOM 4292 O O . HIS B 1 7 ? 9.898 27.438 -4.758 1 48.94 7 HIS B O 1
ATOM 4298 N N . HIS B 1 8 ? 9.914 26.953 -6.836 1 54.09 8 HIS B N 1
ATOM 4299 C CA . HIS B 1 8 ? 8.727 26.125 -6.688 1 54.09 8 HIS B CA 1
ATOM 4300 C C . HIS B 1 8 ? 8.984 24.953 -5.73 1 54.09 8 HIS B C 1
ATOM 4302 O O . HIS B 1 8 ? 9.633 23.984 -6.098 1 54.09 8 HIS B O 1
ATOM 4308 N N . VAL B 1 9 ? 9.008 25.156 -4.477 1 61.06 9 VAL B N 1
ATOM 4309 C CA . VAL B 1 9 ? 9.164 24.172 -3.406 1 61.06 9 VAL B CA 1
ATOM 4310 C C . VAL B 1 9 ? 7.805 23.609 -3.016 1 61.06 9 VAL B C 1
ATOM 4312 O O . VAL B 1 9 ? 6.781 24.281 -3.154 1 61.06 9 VAL B O 1
ATOM 4315 N N . PHE B 1 10 ? 7.836 22.312 -3.004 1 71.69 10 PHE B N 1
ATOM 4316 C CA . PHE B 1 10 ? 6.672 21.547 -2.564 1 71.69 10 PHE B CA 1
ATOM 4317 C C . PHE B 1 10 ? 6.789 21.188 -1.089 1 71.69 10 PHE B C 1
ATOM 4319 O O . PHE B 1 10 ? 7.895 21.109 -0.548 1 71.69 10 PHE B O 1
ATOM 4326 N N . ALA B 1 11 ? 5.66 21.172 -0.498 1 77.88 11 ALA B N 1
ATOM 4327 C CA . ALA B 1 11 ? 5.656 20.562 0.83 1 77.88 11 ALA B CA 1
ATOM 4328 C C . ALA B 1 11 ? 6.145 19.125 0.773 1 77.88 11 ALA B C 1
ATOM 4330 O O . ALA B 1 11 ? 5.832 18.391 -0.169 1 77.88 11 ALA B O 1
ATOM 4331 N N . LYS B 1 12 ? 6.949 18.703 1.67 1 87.06 12 LYS B N 1
ATOM 4332 C CA . LYS B 1 12 ? 7.578 17.375 1.655 1 87.06 12 LYS B CA 1
ATOM 4333 C C . LYS B 1 12 ? 6.578 16.297 2.043 1 87.06 12 LYS B C 1
ATOM 4335 O O . LYS B 1 12 ? 6.836 15.102 1.834 1 87.06 12 LYS B O 1
ATOM 4340 N N . GLU B 1 13 ? 5.438 16.625 2.582 1 88.38 13 GLU B N 1
ATOM 4341 C CA . GLU B 1 13 ? 4.531 15.672 3.229 1 88.38 13 GLU B CA 1
ATOM 4342 C C . GLU B 1 13 ? 4.07 14.594 2.25 1 88.38 13 GLU B C 1
ATOM 4344 O O . GLU B 1 13 ? 4.078 13.406 2.58 1 88.38 13 GLU B O 1
ATOM 4349 N N . ARG B 1 14 ? 3.764 14.984 1.065 1 91.81 14 ARG B N 1
ATOM 4350 C CA . ARG B 1 14 ? 3.266 13.992 0.114 1 91.81 14 ARG B CA 1
ATOM 4351 C C . ARG B 1 14 ? 4.379 13.055 -0.337 1 91.81 14 ARG B C 1
ATOM 4353 O O . ARG B 1 14 ? 4.156 11.859 -0.512 1 91.81 14 ARG B O 1
ATOM 4360 N N . LEU B 1 15 ? 5.535 13.68 -0.589 1 93.75 15 LEU B N 1
ATOM 4361 C CA . LEU B 1 15 ? 6.676 12.867 -0.992 1 93.75 15 LEU B CA 1
ATOM 4362 C C . LEU B 1 15 ? 7.02 11.844 0.084 1 93.75 15 LEU B C 1
ATOM 4364 O O . LEU B 1 15 ? 7.293 10.68 -0.226 1 93.75 15 LEU B O 1
ATOM 4368 N N . VAL B 1 16 ? 6.965 12.25 1.312 1 94.38 16 VAL B N 1
ATOM 4369 C CA . VAL B 1 16 ? 7.262 11.375 2.441 1 94.38 16 VAL B CA 1
ATOM 4370 C C . VAL B 1 16 ? 6.184 10.297 2.559 1 94.38 16 VAL B C 1
ATOM 4372 O O . VAL B 1 16 ? 6.492 9.125 2.768 1 94.38 16 VAL B O 1
ATOM 4375 N N . ALA B 1 17 ? 4.98 10.672 2.381 1 93.69 17 ALA B N 1
ATOM 4376 C CA . ALA B 1 17 ? 3.873 9.727 2.443 1 93.69 17 ALA B CA 1
ATOM 4377 C C . ALA B 1 17 ? 3.98 8.688 1.331 1 93.69 17 ALA B C 1
ATOM 4379 O O . ALA B 1 17 ? 3.76 7.492 1.562 1 93.69 17 ALA B O 1
ATOM 4380 N N . PHE B 1 18 ? 4.305 9.164 0.122 1 96.25 18 PHE B N 1
ATOM 4381 C CA . PHE B 1 18 ? 4.512 8.258 -1.002 1 96.25 18 PHE B CA 1
ATOM 4382 C C . PHE B 1 18 ? 5.641 7.277 -0.705 1 96.25 18 PHE B C 1
ATOM 4384 O O . PHE B 1 18 ? 5.508 6.078 -0.954 1 96.25 18 PHE B O 1
ATOM 4391 N N . SER B 1 19 ? 6.719 7.746 -0.196 1 96.81 19 SER B N 1
ATOM 4392 C CA . SER B 1 19 ? 7.875 6.914 0.124 1 96.81 19 SER B CA 1
ATOM 4393 C C . SER B 1 19 ? 7.535 5.883 1.192 1 96.81 19 SER B C 1
ATOM 4395 O O . SER B 1 19 ? 7.926 4.719 1.088 1 96.81 19 SER B O 1
ATOM 4397 N N . ASP B 1 20 ? 6.828 6.281 2.223 1 96.69 20 ASP B N 1
ATOM 4398 C CA . ASP B 1 20 ? 6.445 5.359 3.287 1 96.69 20 ASP B CA 1
ATOM 4399 C C . ASP B 1 20 ? 5.578 4.227 2.746 1 96.69 20 ASP B C 1
ATOM 4401 O O . ASP B 1 20 ? 5.695 3.082 3.189 1 96.69 20 ASP B O 1
ATOM 4405 N N . ALA B 1 21 ? 4.688 4.562 1.814 1 95.94 21 ALA B N 1
ATOM 4406 C CA . ALA B 1 21 ? 3.875 3.525 1.18 1 95.94 21 ALA B CA 1
ATOM 4407 C C . ALA B 1 21 ? 4.75 2.531 0.421 1 95.94 21 ALA B C 1
ATOM 4409 O O . ALA B 1 21 ? 4.539 1.319 0.503 1 95.94 21 ALA B O 1
ATOM 4410 N N . VAL B 1 22 ? 5.695 3.021 -0.297 1 96.12 22 VAL B N 1
ATOM 4411 C CA . VAL B 1 22 ? 6.598 2.166 -1.061 1 96.12 22 VAL B CA 1
ATOM 4412 C C . VAL B 1 22 ? 7.398 1.281 -0.11 1 96.12 22 VAL B C 1
ATOM 4414 O O . VAL B 1 22 ? 7.531 0.076 -0.336 1 96.12 22 VAL B O 1
ATOM 4417 N N . PHE B 1 23 ? 7.898 1.832 1.008 1 97 23 PHE B N 1
ATOM 4418 C CA . PHE B 1 23 ? 8.648 1.069 1.999 1 97 23 PHE B CA 1
ATOM 4419 C C . PHE B 1 23 ? 7.801 -0.057 2.572 1 97 23 PHE B C 1
ATOM 4421 O O . PHE B 1 23 ? 8.281 -1.176 2.756 1 97 23 PHE B O 1
ATOM 4428 N N . ALA B 1 24 ? 6.562 0.252 2.869 1 96.31 24 ALA B N 1
ATOM 4429 C CA . ALA B 1 24 ? 5.664 -0.741 3.455 1 96.31 24 ALA B CA 1
ATOM 4430 C C . ALA B 1 24 ? 5.469 -1.925 2.514 1 96.31 24 ALA B C 1
ATOM 4432 O O . ALA B 1 24 ? 5.504 -3.08 2.943 1 96.31 24 ALA B O 1
ATOM 4433 N N . ILE B 1 25 ? 5.305 -1.625 1.239 1 93.75 25 ILE B N 1
ATOM 4434 C CA . ILE B 1 25 ? 5.082 -2.67 0.248 1 93.75 25 ILE B CA 1
ATOM 4435 C C . ILE B 1 25 ? 6.336 -3.529 0.111 1 93.75 25 ILE B C 1
ATOM 4437 O O . ILE B 1 25 ? 6.262 -4.762 0.164 1 93.75 25 ILE B O 1
ATOM 4441 N N . ILE B 1 26 ? 7.449 -2.881 -0.001 1 94.06 26 ILE B N 1
ATOM 4442 C CA . ILE B 1 26 ? 8.711 -3.576 -0.226 1 94.06 26 ILE B CA 1
ATOM 4443 C C . ILE B 1 26 ? 9.047 -4.449 0.982 1 94.06 26 ILE B C 1
ATOM 4445 O O . ILE B 1 26 ? 9.516 -5.578 0.829 1 94.06 26 ILE B O 1
ATOM 4449 N N . ALA B 1 27 ? 8.742 -3.969 2.166 1 93.06 27 ALA B N 1
ATOM 4450 C CA . ALA B 1 27 ? 9.055 -4.699 3.393 1 93.06 27 ALA B CA 1
ATOM 4451 C C . ALA B 1 27 ? 8.242 -5.984 3.488 1 93.06 27 ALA B C 1
ATOM 4453 O O . ALA B 1 27 ? 8.68 -6.961 4.102 1 93.06 27 ALA B O 1
ATOM 4454 N N . THR B 1 28 ? 7.113 -6.035 2.83 1 89.44 28 THR B N 1
ATOM 4455 C CA . THR B 1 28 ? 6.207 -7.168 3 1 89.44 28 THR B CA 1
ATOM 4456 C C . THR B 1 28 ? 6.266 -8.094 1.786 1 89.44 28 THR B C 1
ATOM 4458 O O . THR B 1 28 ? 5.793 -9.227 1.843 1 89.44 28 THR B O 1
ATOM 4461 N N . ILE B 1 29 ? 6.875 -7.672 0.732 1 82.06 29 ILE B N 1
ATOM 4462 C CA . ILE B 1 29 ? 6.824 -8.414 -0.523 1 82.06 29 ILE B CA 1
ATOM 4463 C C . ILE B 1 29 ? 7.547 -9.75 -0.363 1 82.06 29 ILE B C 1
ATOM 4465 O O . ILE B 1 29 ? 7.199 -10.734 -1.02 1 82.06 29 ILE B O 1
ATOM 4469 N N . MET B 1 30 ? 8.516 -9.852 0.526 1 81.94 30 MET B N 1
ATOM 4470 C CA . MET B 1 30 ? 9.344 -11.047 0.667 1 81.94 30 MET B CA 1
ATOM 4471 C C . MET B 1 30 ? 8.547 -12.195 1.266 1 81.94 30 MET B C 1
ATOM 4473 O O . MET B 1 30 ? 9.031 -13.328 1.323 1 81.94 30 MET B O 1
ATOM 4477 N N . VAL B 1 31 ? 7.328 -11.977 1.615 1 85.12 31 VAL B N 1
ATOM 4478 C CA . VAL B 1 31 ? 6.484 -13.047 2.146 1 85.12 31 VAL B CA 1
ATOM 4479 C C . VAL B 1 31 ? 5.945 -13.898 0.999 1 85.12 31 VAL B C 1
ATOM 4481 O O . VAL B 1 31 ? 5.609 -15.07 1.191 1 85.12 31 VAL B O 1
ATOM 4484 N N . ILE B 1 32 ? 5.949 -13.414 -0.175 1 76.19 32 ILE B N 1
ATOM 4485 C CA . ILE B 1 32 ? 5.273 -14.047 -1.303 1 76.19 32 ILE B CA 1
ATOM 4486 C C . ILE B 1 32 ? 6.043 -15.289 -1.735 1 76.19 32 ILE B C 1
ATOM 4488 O O . ILE B 1 32 ? 5.449 -16.344 -1.961 1 76.19 32 ILE B O 1
ATOM 4492 N N . PRO B 1 33 ? 7.332 -15.297 -1.776 1 73.88 33 PRO B N 1
ATOM 4493 C CA . PRO B 1 33 ? 8.055 -16.5 -2.195 1 73.88 33 PRO B CA 1
ATOM 4494 C C . PRO B 1 33 ? 8.055 -17.594 -1.126 1 73.88 33 PRO B C 1
ATOM 4496 O O . PRO B 1 33 ? 8.391 -18.75 -1.415 1 73.88 33 PRO B O 1
ATOM 4499 N N . LEU B 1 34 ? 7.656 -17.328 0.093 1 76.44 34 LEU B N 1
ATOM 4500 C CA . LEU B 1 34 ? 7.656 -18.297 1.186 1 76.44 34 LEU B CA 1
ATOM 4501 C C . LEU B 1 34 ? 6.477 -19.25 1.063 1 76.44 34 LEU B C 1
ATOM 4503 O O . LEU B 1 34 ? 6.309 -20.141 1.894 1 76.44 34 LEU B O 1
ATOM 4507 N N . LYS B 1 35 ? 5.98 -19.516 -0.107 1 67.75 35 LYS B N 1
ATOM 4508 C CA . LYS B 1 35 ? 4.852 -20.422 -0.254 1 67.75 35 LYS B CA 1
ATOM 4509 C C . LYS B 1 35 ? 5.32 -21.875 -0.294 1 67.75 35 LYS B C 1
ATOM 4511 O O . LYS B 1 35 ? 6.422 -22.172 -0.77 1 67.75 35 LYS B O 1
ATOM 4516 N N . ILE B 1 36 ? 4.59 -22.703 0.492 1 63.09 36 ILE B N 1
ATOM 4517 C CA . ILE B 1 36 ? 4.875 -24.141 0.458 1 63.09 36 ILE B CA 1
ATOM 4518 C C . ILE B 1 36 ? 4.637 -24.688 -0.95 1 63.09 36 ILE B C 1
ATOM 4520 O O . ILE B 1 36 ? 3.594 -24.422 -1.554 1 63.09 36 ILE B O 1
ATOM 4524 N N . PRO B 1 37 ? 5.66 -25.203 -1.524 1 57.91 37 PRO B N 1
ATOM 4525 C CA . PRO B 1 37 ? 5.523 -25.719 -2.889 1 57.91 37 PRO B CA 1
ATOM 4526 C C . PRO B 1 37 ? 4.336 -26.672 -3.047 1 57.91 37 PRO B C 1
ATOM 4528 O O . PRO B 1 37 ? 3.994 -27.391 -2.111 1 57.91 37 PRO B O 1
ATOM 4531 N N . GLU B 1 38 ? 3.494 -26.422 -3.941 1 56.09 38 GLU B N 1
ATOM 4532 C CA . GLU B 1 38 ? 2.277 -27.172 -4.266 1 56.09 38 GLU B CA 1
ATOM 4533 C C . GLU B 1 38 ? 2.539 -28.672 -4.297 1 56.09 38 GLU B C 1
ATOM 4535 O O . GLU B 1 38 ? 1.678 -29.469 -3.91 1 56.09 38 GLU B O 1
ATOM 4540 N N . PHE B 1 39 ? 3.645 -29.141 -4.848 1 48.22 39 PHE B N 1
ATOM 4541 C CA . PHE B 1 39 ? 3.887 -30.562 -5.039 1 48.22 39 PHE B CA 1
ATOM 4542 C C . PHE B 1 39 ? 3.93 -31.281 -3.701 1 48.22 39 PHE B C 1
ATOM 4544 O O . PHE B 1 39 ? 3.633 -32.469 -3.629 1 48.22 39 PHE B O 1
ATOM 4551 N N . VAL B 1 40 ? 4.23 -30.609 -2.742 1 53.94 40 VAL B N 1
ATOM 4552 C CA . VAL B 1 40 ? 4.453 -31.234 -1.446 1 53.94 40 VAL B CA 1
ATOM 4553 C C . VAL B 1 40 ? 3.111 -31.547 -0.786 1 53.94 40 VAL B C 1
ATOM 4555 O O . VAL B 1 40 ? 2.992 -32.5 -0.03 1 53.94 40 VAL B O 1
ATOM 4558 N N . THR B 1 41 ? 2.07 -30.766 -1.124 1 53.66 41 THR B N 1
ATOM 4559 C CA . THR B 1 41 ? 0.805 -30.938 -0.421 1 53.66 41 THR B CA 1
ATOM 4560 C C . THR B 1 41 ? 0.066 -32.156 -0.937 1 53.66 41 THR B C 1
ATOM 4562 O O . THR B 1 41 ? -0.932 -32.594 -0.35 1 53.66 41 THR B O 1
ATOM 4565 N N . ASP B 1 42 ? 0.327 -32.688 -2.223 1 51.34 42 ASP B N 1
ATOM 4566 C CA . ASP B 1 42 ? -0.467 -33.75 -2.801 1 51.34 42 ASP B CA 1
ATOM 4567 C C . ASP B 1 42 ? -0.169 -35.094 -2.115 1 51.34 42 ASP B C 1
ATOM 4569 O O . ASP B 1 42 ? -0.899 -36.062 -2.297 1 51.34 42 ASP B O 1
ATOM 4573 N N . GLY B 1 43 ? 0.915 -35.219 -1.308 1 52.66 43 GLY B N 1
ATOM 4574 C CA . GLY B 1 43 ? 1.169 -36.594 -0.984 1 52.66 43 GLY B CA 1
ATOM 4575 C C . GLY B 1 43 ? 0.841 -36.938 0.455 1 52.66 43 GLY B C 1
ATOM 4576 O O . GLY B 1 43 ? 0.941 -36.094 1.343 1 52.66 43 GLY B O 1
ATOM 4577 N N . ALA B 1 44 ? -0.063 -37.938 0.688 1 57.69 44 ALA B N 1
ATOM 4578 C CA . ALA B 1 44 ? -0.399 -38.594 1.95 1 57.69 44 ALA B CA 1
ATOM 4579 C C . ALA B 1 44 ? 0.826 -38.719 2.855 1 57.69 44 ALA B C 1
ATOM 4581 O O . ALA B 1 44 ? 0.704 -38.688 4.082 1 57.69 44 ALA B O 1
ATOM 4582 N N . ASN B 1 45 ? 2.033 -38.5 2.227 1 65.81 45 ASN B N 1
ATOM 4583 C CA . ASN B 1 45 ? 3.203 -38.812 3.047 1 65.81 45 ASN B CA 1
ATOM 4584 C C . ASN B 1 45 ? 4.016 -37.562 3.34 1 65.81 45 ASN B C 1
ATOM 4586 O O . ASN B 1 45 ? 5.137 -37.625 3.84 1 65.81 45 ASN B O 1
ATOM 4590 N N . PHE B 1 46 ? 3.373 -36.375 3.141 1 78.06 46 PHE B N 1
ATOM 4591 C CA . PHE B 1 46 ? 4.133 -35.156 3.391 1 78.06 46 PHE B CA 1
ATOM 4592 C C . PHE B 1 46 ? 4.051 -34.75 4.859 1 78.06 46 PHE B C 1
ATOM 4594 O O . PHE B 1 46 ? 2.963 -34.719 5.441 1 78.06 46 PHE B O 1
ATOM 4601 N N . ASN B 1 47 ? 5.262 -34.656 5.527 1 83.38 47 ASN B N 1
ATOM 4602 C CA . ASN B 1 47 ? 5.359 -34.219 6.91 1 83.38 47 ASN B CA 1
ATOM 4603 C C . ASN B 1 47 ? 5.852 -32.75 6.988 1 83.38 47 ASN B C 1
ATOM 4605 O O . ASN B 1 47 ? 7.027 -32.5 6.723 1 83.38 47 ASN B O 1
ATOM 4609 N N . LEU B 1 48 ? 4.965 -31.875 7.395 1 83.94 48 LEU B N 1
ATOM 4610 C CA . LEU B 1 48 ? 5.234 -30.453 7.449 1 83.94 48 LEU B CA 1
ATOM 4611 C C . LEU B 1 48 ? 6.336 -30.141 8.461 1 83.94 48 LEU B C 1
ATOM 4613 O O . LEU B 1 48 ? 7.195 -29.297 8.211 1 83.94 48 LEU B O 1
ATOM 4617 N N . GLU B 1 49 ? 6.336 -30.828 9.562 1 82.5 49 GLU B N 1
ATOM 4618 C CA . GLU B 1 49 ? 7.336 -30.594 10.602 1 82.5 49 GLU B CA 1
ATOM 4619 C C . GLU B 1 49 ? 8.742 -30.922 10.094 1 82.5 49 GLU B C 1
ATOM 4621 O O . GLU B 1 49 ? 9.688 -30.172 10.344 1 82.5 49 GLU B O 1
ATOM 4626 N N . ASP B 1 50 ? 8.805 -31.969 9.422 1 80.31 50 ASP B N 1
ATOM 4627 C CA . ASP B 1 50 ? 10.086 -32.375 8.852 1 80.31 50 ASP B CA 1
ATOM 4628 C C . ASP B 1 50 ? 10.562 -31.391 7.789 1 80.31 50 ASP B C 1
ATOM 4630 O O . ASP B 1 50 ? 11.758 -31.109 7.688 1 80.31 50 ASP B O 1
ATOM 4634 N N . TYR B 1 51 ? 9.617 -30.906 7.09 1 78.12 51 TYR B N 1
ATOM 4635 C CA . TYR B 1 51 ? 9.953 -29.938 6.043 1 78.12 51 TYR B CA 1
ATOM 4636 C C . TYR B 1 51 ? 10.484 -28.641 6.641 1 78.12 51 TYR B C 1
ATOM 4638 O O . TYR B 1 51 ? 11.461 -28.078 6.145 1 78.12 51 TYR B O 1
ATOM 4646 N N . ILE B 1 52 ? 9.906 -28.25 7.633 1 77.38 52 ILE B N 1
ATOM 4647 C CA . ILE B 1 52 ? 10.281 -26.984 8.273 1 77.38 52 ILE B CA 1
ATOM 4648 C C . ILE B 1 52 ? 11.68 -27.125 8.883 1 77.38 52 ILE B C 1
ATOM 4650 O O . ILE B 1 52 ? 12.492 -26.203 8.789 1 77.38 52 ILE B O 1
ATOM 4654 N N . ILE B 1 53 ? 11.938 -28.297 9.422 1 74.88 53 ILE B N 1
ATOM 4655 C CA . ILE B 1 53 ? 13.18 -28.5 10.148 1 74.88 53 ILE B CA 1
ATOM 4656 C C . ILE B 1 53 ? 14.312 -28.797 9.172 1 74.88 53 ILE B C 1
ATOM 4658 O O . ILE B 1 53 ? 15.43 -28.297 9.32 1 74.88 53 ILE B O 1
ATOM 4662 N N . ASN B 1 54 ? 14.055 -29.578 8.219 1 67.25 54 ASN B N 1
ATOM 4663 C CA . ASN B 1 54 ? 15.133 -30.109 7.391 1 67.25 54 ASN B CA 1
ATOM 4664 C C . ASN B 1 54 ? 15.305 -29.297 6.113 1 67.25 54 ASN B C 1
ATOM 4666 O O . ASN B 1 54 ? 16.344 -29.406 5.445 1 67.25 54 ASN B O 1
ATOM 4670 N N . SER B 1 55 ? 14.375 -28.594 5.793 1 67.56 55 SER B N 1
ATOM 4671 C CA . SER B 1 55 ? 14.453 -27.953 4.484 1 67.56 55 SER B CA 1
ATOM 4672 C C . SER B 1 55 ? 15.008 -26.531 4.594 1 67.56 55 SER B C 1
ATOM 4674 O O . SER B 1 55 ? 15.359 -26.078 5.688 1 67.56 55 SER B O 1
ATOM 4676 N N . ASP B 1 56 ? 15.375 -26.047 3.445 1 71.81 56 ASP B N 1
ATOM 4677 C CA . ASP B 1 56 ? 15.852 -24.688 3.246 1 71.81 56 ASP B CA 1
ATOM 4678 C C . ASP B 1 56 ? 14.773 -23.672 3.611 1 71.81 56 ASP B C 1
ATOM 4680 O O . ASP B 1 56 ? 14.961 -22.453 3.445 1 71.81 56 ASP B O 1
ATOM 4684 N N . PHE B 1 57 ? 13.758 -24.281 4.328 1 76.31 57 PHE B N 1
ATOM 4685 C CA . PHE B 1 57 ? 12.656 -23.406 4.676 1 76.31 57 PHE B CA 1
ATOM 4686 C C . PHE B 1 57 ? 13.055 -22.438 5.789 1 76.31 57 PHE B C 1
ATOM 4688 O O . PHE B 1 57 ? 12.734 -21.25 5.738 1 76.31 57 PHE B O 1
ATOM 4695 N N . ALA B 1 58 ? 13.75 -22.953 6.77 1 80.12 58 ALA B N 1
ATOM 4696 C CA . ALA B 1 58 ? 14.211 -22.109 7.871 1 80.12 58 ALA B CA 1
ATOM 4697 C C . ALA B 1 58 ? 15.102 -20.984 7.359 1 80.12 58 ALA B C 1
ATOM 4699 O O . ALA B 1 58 ? 15.039 -19.859 7.855 1 80.12 58 ALA B O 1
ATOM 4700 N N . LEU B 1 59 ? 15.914 -21.328 6.438 1 80.44 59 LEU B N 1
ATOM 4701 C CA . LEU B 1 59 ? 16.781 -20.312 5.848 1 80.44 59 LEU B CA 1
ATOM 4702 C C . LEU B 1 59 ? 15.969 -19.281 5.082 1 80.44 59 LEU B C 1
ATOM 4704 O O . LEU B 1 59 ? 16.281 -18.078 5.133 1 80.44 59 LEU B O 1
ATOM 4708 N N . GLN B 1 60 ? 14.906 -19.719 4.449 1 81.94 60 GLN B N 1
ATOM 4709 C CA . GLN B 1 60 ? 14.055 -18.781 3.719 1 81.94 60 GLN B CA 1
ATOM 4710 C C . GLN B 1 60 ? 13.352 -17.812 4.668 1 81.94 60 GLN B C 1
ATOM 4712 O O . GLN B 1 60 ? 13.227 -16.625 4.367 1 81.94 60 GLN B O 1
ATOM 4717 N N . VAL B 1 61 ? 12.93 -18.328 5.773 1 86.69 61 VAL B N 1
ATOM 4718 C CA . VAL B 1 61 ? 12.281 -17.484 6.777 1 86.69 61 VAL B CA 1
ATOM 4719 C C . VAL B 1 61 ? 13.289 -16.5 7.348 1 86.69 61 VAL B C 1
ATOM 4721 O O . VAL B 1 61 ? 12.969 -15.32 7.543 1 86.69 61 VAL B O 1
ATOM 4724 N N . ALA B 1 62 ? 14.484 -16.953 7.57 1 87.31 62 ALA B N 1
ATOM 4725 C CA . ALA B 1 62 ? 15.531 -16.078 8.078 1 87.31 62 ALA B CA 1
ATOM 4726 C C . ALA B 1 62 ? 15.852 -14.969 7.074 1 87.31 62 ALA B C 1
ATOM 4728 O O . ALA B 1 62 ? 16.109 -13.828 7.465 1 87.31 62 ALA B O 1
ATOM 4729 N N . ILE B 1 63 ? 15.836 -15.312 5.867 1 85.5 63 ILE B N 1
ATOM 4730 C CA . ILE B 1 63 ? 16.109 -14.344 4.816 1 85.5 63 ILE B CA 1
ATOM 4731 C C . ILE B 1 63 ? 14.984 -13.32 4.75 1 85.5 63 ILE B C 1
ATOM 4733 O O . ILE B 1 63 ? 15.227 -12.133 4.5 1 85.5 63 ILE B O 1
ATOM 4737 N N . TYR B 1 64 ? 13.75 -13.781 4.934 1 89.56 64 TYR B N 1
ATOM 4738 C CA . TYR B 1 64 ? 12.633 -12.852 5.016 1 89.56 64 TYR B CA 1
ATOM 4739 C C . TYR B 1 64 ? 12.859 -11.82 6.113 1 89.56 64 TYR B C 1
ATOM 4741 O O . TYR B 1 64 ? 12.664 -10.617 5.895 1 89.56 64 TYR B O 1
ATOM 4749 N N . TYR B 1 65 ? 13.266 -12.289 7.293 1 91.44 65 TYR B N 1
ATOM 4750 C CA . TYR B 1 65 ? 13.469 -11.383 8.414 1 91.44 65 TYR B CA 1
ATOM 4751 C C . TYR B 1 65 ? 14.625 -10.43 8.141 1 91.44 65 TYR B C 1
ATOM 4753 O O . TYR B 1 65 ? 14.57 -9.25 8.492 1 91.44 65 TYR B O 1
ATOM 4761 N N . LEU B 1 66 ? 15.648 -10.945 7.488 1 91.25 66 LEU B N 1
ATOM 4762 C CA . LEU B 1 66 ? 16.797 -10.109 7.137 1 91.25 66 LEU B CA 1
ATOM 4763 C C . LEU B 1 66 ? 16.391 -9.031 6.141 1 91.25 66 LEU B C 1
ATOM 4765 O O . LEU B 1 66 ? 16.75 -7.859 6.297 1 91.25 66 LEU B O 1
ATOM 4769 N N . ALA B 1 67 ? 15.68 -9.453 5.145 1 91.44 67 ALA B N 1
ATOM 4770 C CA . ALA B 1 67 ? 15.219 -8.5 4.141 1 91.44 67 ALA B CA 1
ATOM 4771 C C . ALA B 1 67 ? 14.336 -7.422 4.77 1 91.44 67 ALA B C 1
ATOM 4773 O O . ALA B 1 67 ? 14.477 -6.234 4.461 1 91.44 67 ALA B O 1
ATOM 4774 N N . PHE B 1 68 ? 13.414 -7.859 5.668 1 94.44 68 PHE B N 1
ATOM 4775 C CA . PHE B 1 68 ? 12.555 -6.902 6.352 1 94.44 68 PHE B CA 1
ATOM 4776 C C . PHE B 1 68 ? 13.383 -5.91 7.164 1 94.44 68 PHE B C 1
ATOM 4778 O O . PHE B 1 68 ? 13.117 -4.707 7.141 1 94.44 68 PHE B O 1
ATOM 4785 N N . TYR B 1 69 ? 14.352 -6.414 7.805 1 93.5 69 TYR B N 1
ATOM 4786 C CA . TYR B 1 69 ? 15.219 -5.562 8.617 1 93.5 69 TYR B CA 1
ATOM 4787 C C . TYR B 1 69 ? 15.938 -4.539 7.746 1 93.5 69 TYR B C 1
ATOM 4789 O O . TYR B 1 69 ? 16.031 -3.363 8.109 1 93.5 69 TYR B O 1
ATOM 4797 N N . LEU B 1 70 ? 16.484 -4.965 6.648 1 92.69 70 LEU B N 1
ATOM 4798 C CA . LEU B 1 70 ? 17.266 -4.078 5.789 1 92.69 70 LEU B CA 1
ATOM 4799 C C . LEU B 1 70 ? 16.391 -2.973 5.215 1 92.69 70 LEU B C 1
ATOM 4801 O O . LEU B 1 70 ? 16.812 -1.824 5.098 1 92.69 70 LEU B O 1
ATOM 4805 N N . VAL B 1 71 ? 15.164 -3.324 4.832 1 95.06 71 VAL B N 1
ATOM 4806 C CA . VAL B 1 71 ? 14.234 -2.314 4.34 1 95.06 71 VAL B CA 1
ATOM 4807 C C . VAL B 1 71 ? 13.883 -1.348 5.469 1 95.06 71 VAL B C 1
ATOM 4809 O O . VAL B 1 71 ? 13.82 -0.134 5.258 1 95.06 71 VAL B O 1
ATOM 4812 N N . TRP B 1 72 ? 13.633 -1.933 6.645 1 94.38 72 TRP B N 1
ATOM 4813 C CA . TRP B 1 72 ? 13.32 -1.118 7.816 1 94.38 72 TRP B CA 1
ATOM 4814 C C . TRP B 1 72 ? 14.469 -0.172 8.141 1 94.38 72 TRP B C 1
ATOM 4816 O O . TRP B 1 72 ? 14.25 0.994 8.477 1 94.38 72 TRP B O 1
ATOM 4826 N N . ASP B 1 73 ? 15.656 -0.66 8.023 1 91.75 73 ASP B N 1
ATOM 4827 C CA . ASP B 1 73 ? 16.844 0.162 8.25 1 91.75 73 ASP B CA 1
ATOM 4828 C C . ASP B 1 73 ? 16.938 1.286 7.219 1 91.75 73 ASP B C 1
ATOM 4830 O O . ASP B 1 73 ? 17.281 2.418 7.555 1 91.75 73 ASP B O 1
ATOM 4834 N N . ALA B 1 74 ? 16.719 0.958 6.008 1 93.5 74 ALA B N 1
ATOM 4835 C CA . ALA B 1 74 ? 16.703 1.977 4.961 1 93.5 74 ALA B CA 1
ATOM 4836 C C . ALA B 1 74 ? 15.617 3.018 5.227 1 93.5 74 ALA B C 1
ATOM 4838 O O . ALA B 1 74 ? 15.805 4.207 4.953 1 93.5 74 ALA B O 1
ATOM 4839 N N . TRP B 1 75 ? 14.453 2.588 5.691 1 95.38 75 TRP B N 1
ATOM 4840 C CA . TRP B 1 75 ? 13.367 3.498 6.047 1 95.38 75 TRP B CA 1
ATOM 4841 C C . TRP B 1 75 ? 13.797 4.445 7.164 1 95.38 75 TRP B C 1
ATOM 4843 O O . TRP B 1 75 ? 13.5 5.641 7.117 1 95.38 75 TRP B O 1
ATOM 4853 N N . LEU B 1 76 ? 14.539 3.938 8.203 1 91.88 76 LEU B N 1
ATOM 4854 C CA . LEU B 1 76 ? 15.047 4.781 9.281 1 91.88 76 LEU B CA 1
ATOM 4855 C C . LEU B 1 76 ? 15.992 5.844 8.742 1 91.88 76 LEU B C 1
ATOM 4857 O O . LEU B 1 76 ? 15.938 7.004 9.164 1 91.88 76 LEU B O 1
ATOM 4861 N N . SER B 1 77 ? 16.812 5.41 7.816 1 89.81 77 SER B N 1
ATOM 4862 C CA . SER B 1 77 ? 17.719 6.359 7.191 1 89.81 77 SER B CA 1
ATOM 4863 C C . SER B 1 77 ? 16.969 7.434 6.418 1 89.81 77 SER B C 1
ATOM 4865 O O . SER B 1 77 ? 17.328 8.609 6.445 1 89.81 77 SER B O 1
ATOM 4867 N N . HIS B 1 78 ? 16 6.996 5.738 1 93.38 78 HIS B N 1
ATOM 4868 C CA . HIS B 1 78 ? 15.164 7.93 4.988 1 93.38 78 HIS B CA 1
ATOM 4869 C C . HIS B 1 78 ? 14.477 8.922 5.918 1 93.38 78 HIS B C 1
ATOM 4871 O O . HIS B 1 78 ? 14.375 10.109 5.598 1 93.38 78 HIS B O 1
ATOM 4877 N N . CYS B 1 79 ? 14.008 8.43 7.098 1 91.81 79 CYS B N 1
ATOM 4878 C CA . CYS B 1 79 ? 13.398 9.305 8.094 1 91.81 79 CYS B CA 1
ATOM 4879 C C . CYS B 1 79 ? 14.391 10.359 8.578 1 91.81 79 CYS B C 1
ATOM 4881 O O . CYS B 1 79 ? 14.023 11.531 8.742 1 91.81 79 CYS B O 1
ATOM 4883 N N . ARG B 1 80 ? 15.523 9.984 8.734 1 86.06 80 ARG B N 1
ATOM 4884 C CA . ARG B 1 80 ? 16.562 10.906 9.195 1 86.06 80 ARG B CA 1
ATOM 4885 C C . ARG B 1 80 ? 16.797 12.016 8.18 1 86.06 80 ARG B C 1
ATOM 4887 O O . ARG B 1 80 ? 16.906 13.188 8.539 1 86.06 80 ARG B O 1
ATOM 4894 N N . VAL B 1 81 ? 16.875 11.625 6.973 1 87.69 81 VAL B N 1
ATOM 4895 C CA . VAL B 1 81 ? 17.156 12.57 5.898 1 87.69 81 VAL B CA 1
ATOM 4896 C C . VAL B 1 81 ? 16.016 13.57 5.77 1 87.69 81 VAL B C 1
ATOM 4898 O O . VAL B 1 81 ? 16.25 14.781 5.703 1 87.69 81 VAL B O 1
ATOM 4901 N N . PHE B 1 82 ? 14.812 13.148 5.789 1 89.62 82 PHE B N 1
ATOM 4902 C CA . PHE B 1 82 ? 13.672 14.023 5.504 1 89.62 82 PHE B CA 1
ATOM 4903 C C . PHE B 1 82 ? 13.234 14.758 6.762 1 89.62 82 PHE B C 1
ATOM 4905 O O . PHE B 1 82 ? 12.367 15.633 6.699 1 89.62 82 PHE B O 1
ATOM 4912 N N . HIS B 1 83 ? 13.859 14.328 7.898 1 83.25 83 HIS B N 1
ATOM 4913 C CA . HIS B 1 83 ? 13.609 15.086 9.117 1 83.25 83 HIS B CA 1
ATOM 4914 C C . HIS B 1 83 ? 14.234 16.484 9.039 1 83.25 83 HIS B C 1
ATOM 4916 O O . HIS B 1 83 ? 13.734 17.422 9.656 1 83.25 83 HIS B O 1
ATOM 4922 N N . ILE B 1 84 ? 15.227 16.625 8.25 1 79.38 84 ILE B N 1
ATOM 4923 C CA . ILE B 1 84 ? 15.961 17.891 8.18 1 79.38 84 ILE B CA 1
ATOM 4924 C C . ILE B 1 84 ? 15.375 18.766 7.074 1 79.38 84 ILE B C 1
ATOM 4926 O O . ILE B 1 84 ? 15.602 19.969 7.047 1 79.38 84 ILE B O 1
ATOM 4930 N N . LEU B 1 85 ? 14.57 18.156 6.195 1 81.88 85 LEU B N 1
ATOM 4931 C CA . LEU B 1 85 ? 14.031 18.859 5.043 1 81.88 85 LEU B CA 1
ATOM 4932 C C . LEU B 1 85 ? 12.648 19.422 5.352 1 81.88 85 LEU B C 1
ATOM 4934 O O . LEU B 1 85 ? 11.844 18.781 6.023 1 81.88 85 LEU B O 1
ATOM 4938 N N . GLU B 1 86 ? 12.422 20.609 4.977 1 79.69 86 GLU B N 1
ATOM 4939 C CA . GLU B 1 86 ? 11.102 21.203 5.098 1 79.69 86 GLU B CA 1
ATOM 4940 C C . GLU B 1 86 ? 10.406 21.281 3.744 1 79.69 86 GLU B C 1
ATOM 4942 O O . GLU B 1 86 ? 9.195 21.062 3.646 1 79.69 86 GLU B O 1
ATOM 4947 N N . HIS B 1 87 ? 11.133 21.594 2.715 1 83.62 87 HIS B N 1
ATOM 4948 C CA . HIS B 1 87 ? 10.625 21.688 1.353 1 83.62 87 HIS B CA 1
ATOM 4949 C C . HIS B 1 87 ? 11.477 20.875 0.385 1 83.62 87 HIS B C 1
ATOM 4951 O O . HIS B 1 87 ? 12.641 20.578 0.673 1 83.62 87 HIS B O 1
ATOM 4957 N N . VAL B 1 88 ? 10.758 20.469 -0.612 1 85.12 88 VAL B N 1
ATOM 4958 C CA . VAL B 1 88 ? 11.477 19.656 -1.595 1 85.12 88 VAL B CA 1
ATOM 4959 C C . VAL B 1 88 ? 11.281 20.266 -2.988 1 85.12 88 VAL B C 1
ATOM 4961 O O . VAL B 1 88 ? 10.242 20.844 -3.279 1 85.12 88 VAL B O 1
ATOM 4964 N N . ASP B 1 89 ? 12.281 20.188 -3.764 1 83.5 89 ASP B N 1
ATOM 4965 C CA . ASP B 1 89 ? 12.203 20.641 -5.152 1 83.5 89 ASP B CA 1
ATOM 4966 C C . ASP B 1 89 ? 12.195 19.453 -6.109 1 83.5 89 ASP B C 1
ATOM 4968 O O . ASP B 1 89 ? 12.07 18.297 -5.684 1 83.5 89 ASP B O 1
ATOM 4972 N N . ASP B 1 90 ? 12.219 19.703 -7.402 1 82.38 90 ASP B N 1
ATOM 4973 C CA . ASP B 1 90 ? 12.102 18.672 -8.422 1 82.38 90 ASP B CA 1
ATOM 4974 C C . ASP B 1 90 ? 13.297 17.719 -8.383 1 82.38 90 ASP B C 1
ATOM 4976 O O . ASP B 1 90 ? 13.148 16.516 -8.57 1 82.38 90 ASP B O 1
ATOM 4980 N N . PHE B 1 91 ? 14.422 18.25 -8.109 1 83.06 91 PHE B N 1
ATOM 4981 C CA . PHE B 1 91 ? 15.625 17.438 -8.109 1 83.06 91 PHE B CA 1
ATOM 4982 C C . PHE B 1 91 ? 15.617 16.453 -6.941 1 83.06 91 PHE B C 1
ATOM 4984 O O . PHE B 1 91 ? 15.914 15.273 -7.109 1 83.06 91 PHE B O 1
ATOM 4991 N N . VAL B 1 92 ? 15.305 16.984 -5.773 1 87 92 VAL B N 1
ATOM 4992 C CA . VAL B 1 92 ? 15.234 16.141 -4.594 1 87 92 VAL B CA 1
ATOM 4993 C C . VAL B 1 92 ? 14.156 15.078 -4.789 1 87 92 VAL B C 1
ATOM 4995 O O . VAL B 1 92 ? 14.328 13.922 -4.391 1 87 92 VAL B O 1
ATOM 4998 N N . THR B 1 93 ? 13.086 15.508 -5.398 1 89.56 93 THR B N 1
ATOM 4999 C CA . THR B 1 93 ? 12.016 14.562 -5.684 1 89.56 93 THR B CA 1
ATOM 5000 C C . THR B 1 93 ? 12.492 13.461 -6.629 1 89.56 93 THR B C 1
ATOM 5002 O O . THR B 1 93 ? 12.211 12.281 -6.41 1 89.56 93 THR B O 1
ATOM 5005 N N . PHE B 1 94 ? 13.211 13.828 -7.621 1 88.44 94 PHE B N 1
ATOM 5006 C CA . PHE B 1 94 ? 13.734 12.867 -8.578 1 88.44 94 PHE B CA 1
ATOM 5007 C C . PHE B 1 94 ? 14.742 11.93 -7.91 1 88.44 94 PHE B C 1
ATOM 5009 O O . PHE B 1 94 ? 14.703 10.719 -8.125 1 88.44 94 PHE B O 1
ATOM 5016 N N . LEU B 1 95 ? 15.625 12.477 -7.145 1 90.19 95 LEU B N 1
ATOM 5017 C CA . LEU B 1 95 ? 16.625 11.672 -6.445 1 90.19 95 LEU B CA 1
ATOM 5018 C C . LEU B 1 95 ? 15.953 10.688 -5.492 1 90.19 95 LEU B C 1
ATOM 5020 O O . LEU B 1 95 ? 16.438 9.57 -5.312 1 90.19 95 LEU B O 1
ATOM 5024 N N . ASN B 1 96 ? 14.922 11.172 -4.852 1 94.5 96 ASN B N 1
ATOM 5025 C CA . ASN B 1 96 ? 14.156 10.273 -3.992 1 94.5 96 ASN B CA 1
ATOM 5026 C C . ASN B 1 96 ? 13.578 9.102 -4.777 1 94.5 96 ASN B C 1
ATOM 5028 O O . ASN B 1 96 ? 13.562 7.973 -4.297 1 94.5 96 ASN B O 1
ATOM 5032 N N . LEU B 1 97 ? 13.117 9.383 -5.977 1 93.75 97 LEU B N 1
ATOM 5033 C CA . LEU B 1 97 ? 12.578 8.32 -6.812 1 93.75 97 LEU B CA 1
ATOM 5034 C C . LEU B 1 97 ? 13.664 7.312 -7.172 1 93.75 97 LEU B C 1
ATOM 5036 O O . LEU B 1 97 ? 13.422 6.105 -7.184 1 93.75 97 LEU B O 1
ATOM 5040 N N . VAL B 1 98 ? 14.805 7.816 -7.422 1 92.38 98 VAL B N 1
ATOM 5041 C CA . VAL B 1 98 ? 15.93 6.949 -7.742 1 92.38 98 VAL B CA 1
ATOM 5042 C C . VAL B 1 98 ? 16.281 6.094 -6.527 1 92.38 98 VAL B C 1
ATOM 5044 O O . VAL B 1 98 ? 16.547 4.895 -6.656 1 92.38 98 VAL B O 1
ATOM 5047 N N . ALA B 1 99 ? 16.297 6.703 -5.359 1 95.31 99 ALA B N 1
ATOM 5048 C CA . ALA B 1 99 ? 16.562 5.953 -4.137 1 95.31 99 ALA B CA 1
ATOM 5049 C C . ALA B 1 99 ? 15.531 4.84 -3.947 1 95.31 99 ALA B C 1
ATOM 5051 O O . ALA B 1 99 ? 15.891 3.705 -3.615 1 95.31 99 ALA B O 1
ATOM 5052 N N . LEU B 1 100 ? 14.289 5.168 -4.203 1 96.31 100 LEU B N 1
ATOM 5053 C CA . LEU B 1 100 ? 13.219 4.191 -4.031 1 96.31 100 LEU B CA 1
ATOM 5054 C C . LEU B 1 100 ? 13.344 3.062 -5.047 1 96.31 100 LEU B C 1
ATOM 5056 O O . LEU B 1 100 ? 12.977 1.92 -4.754 1 96.31 100 LEU B O 1
ATOM 5060 N N . LEU B 1 101 ? 13.859 3.402 -6.23 1 94.88 101 LEU B N 1
ATOM 5061 C CA . LEU B 1 101 ? 14.102 2.389 -7.25 1 94.88 101 LEU B CA 1
ATOM 5062 C C . LEU B 1 101 ? 15.055 1.313 -6.734 1 94.88 101 LEU B C 1
ATOM 5064 O O . LEU B 1 101 ? 14.75 0.121 -6.82 1 94.88 101 LEU B O 1
ATOM 5068 N N . PHE B 1 102 ? 16.094 1.691 -6.129 1 95.31 102 PHE B N 1
ATOM 5069 C CA . PHE B 1 102 ? 17.078 0.739 -5.633 1 95.31 102 PHE B CA 1
ATOM 5070 C C . PHE B 1 102 ? 16.578 0.051 -4.367 1 95.31 102 PHE B C 1
ATOM 5072 O O . PHE B 1 102 ? 16.891 -1.118 -4.129 1 95.31 102 PHE B O 1
ATOM 5079 N N . ILE B 1 103 ? 15.875 0.751 -3.568 1 95.56 103 ILE B N 1
ATOM 5080 C CA . ILE B 1 103 ? 15.32 0.15 -2.359 1 95.56 103 ILE B CA 1
ATOM 5081 C C . ILE B 1 103 ? 14.344 -0.958 -2.734 1 95.56 103 ILE B C 1
ATOM 5083 O O . ILE B 1 103 ? 14.305 -2.008 -2.09 1 95.56 103 ILE B O 1
ATOM 5087 N N . SER B 1 104 ? 13.578 -0.724 -3.746 1 94.06 104 SER B N 1
ATOM 5088 C CA . SER B 1 104 ? 12.594 -1.714 -4.176 1 94.06 104 SER B CA 1
ATOM 5089 C C . SER B 1 104 ? 13.273 -2.973 -4.703 1 94.06 104 SER B C 1
ATOM 5091 O O . SER B 1 104 ? 12.648 -4.031 -4.793 1 94.06 104 SER B O 1
ATOM 5093 N N . LEU B 1 105 ? 14.531 -2.895 -5.004 1 93.38 105 LEU B N 1
ATOM 5094 C CA . LEU B 1 105 ? 15.289 -4.031 -5.523 1 93.38 105 LEU B CA 1
ATOM 5095 C C . LEU B 1 105 ? 15.914 -4.832 -4.383 1 93.38 105 LEU B C 1
ATOM 5097 O O . LEU B 1 105 ? 16.5 -5.895 -4.613 1 93.38 105 LEU B O 1
ATOM 5101 N N . LEU B 1 106 ? 15.789 -4.41 -3.172 1 92.81 106 LEU B N 1
ATOM 5102 C CA . LEU B 1 106 ? 16.469 -5.023 -2.033 1 92.81 106 LEU B CA 1
ATOM 5103 C C . LEU B 1 106 ? 15.992 -6.465 -1.837 1 92.81 106 LEU B C 1
ATOM 5105 O O . LEU B 1 106 ? 16.812 -7.379 -1.741 1 92.81 106 LEU B O 1
ATOM 5109 N N . PRO B 1 107 ? 14.703 -6.699 -1.879 1 88.56 107 PRO B N 1
ATOM 5110 C CA . PRO B 1 107 ? 14.273 -8.086 -1.679 1 88.56 107 PRO B CA 1
ATOM 5111 C C . PRO B 1 107 ? 14.781 -9.023 -2.77 1 88.56 107 PRO B C 1
ATOM 5113 O O . PRO B 1 107 ? 15.211 -10.148 -2.475 1 88.56 107 PRO B O 1
ATOM 5116 N N . ALA B 1 108 ? 14.797 -8.594 -4 1 89.31 108 ALA B N 1
ATOM 5117 C CA . ALA B 1 108 ? 15.281 -9.414 -5.105 1 89.31 108 ALA B CA 1
ATOM 5118 C C . ALA B 1 108 ? 16.781 -9.672 -4.988 1 89.31 108 ALA B C 1
ATOM 5120 O O . ALA B 1 108 ? 17.25 -10.789 -5.211 1 89.31 108 ALA B O 1
ATOM 5121 N N . SER B 1 109 ? 17.484 -8.672 -4.629 1 91.06 109 SER B N 1
ATOM 5122 C CA . SER B 1 109 ? 18.938 -8.812 -4.516 1 91.06 109 SER B CA 1
ATOM 5123 C C . SER B 1 109 ? 19.312 -9.75 -3.367 1 91.06 109 SER B C 1
ATOM 5125 O O . SER B 1 109 ? 20.25 -10.539 -3.482 1 91.06 109 SER B O 1
ATOM 5127 N N . ILE B 1 110 ? 18.578 -9.719 -2.289 1 89.75 110 ILE B N 1
ATOM 5128 C CA . ILE B 1 110 ? 18.844 -10.586 -1.145 1 89.75 110 ILE B CA 1
ATOM 5129 C C . ILE B 1 110 ? 18.438 -12.016 -1.478 1 89.75 110 ILE B C 1
ATOM 5131 O O . ILE B 1 110 ? 19.125 -12.969 -1.076 1 89.75 110 ILE B O 1
ATOM 5135 N N . SER B 1 111 ? 17.328 -12.141 -2.166 1 85.94 111 SER B N 1
ATOM 5136 C CA . SER B 1 111 ? 16.891 -13.469 -2.572 1 85.94 111 SER B CA 1
ATOM 5137 C C . SER B 1 111 ? 17.891 -14.125 -3.512 1 85.94 111 SER B C 1
ATOM 5139 O O . SER B 1 111 ? 18.047 -15.352 -3.506 1 85.94 111 SER B O 1
ATOM 5141 N N . LEU B 1 112 ? 18.531 -13.344 -4.316 1 87 112 LEU B N 1
ATOM 5142 C CA . LEU B 1 112 ? 19.562 -13.859 -5.207 1 87 112 LEU B CA 1
ATOM 5143 C C . LEU B 1 112 ? 20.688 -14.508 -4.418 1 87 112 LEU B C 1
ATOM 5145 O O . LEU B 1 112 ? 21.203 -15.562 -4.797 1 87 112 LEU B O 1
ATOM 5149 N N . VAL B 1 113 ? 21.078 -13.961 -3.318 1 84.19 113 VAL B N 1
ATOM 5150 C CA . VAL B 1 113 ? 22.141 -14.492 -2.479 1 84.19 113 VAL B CA 1
ATOM 5151 C C . VAL B 1 113 ? 21.688 -15.789 -1.816 1 84.19 113 VAL B C 1
ATOM 5153 O O . VAL B 1 113 ? 22.469 -16.734 -1.691 1 84.19 113 VAL B O 1
ATOM 5156 N N . SER B 1 114 ? 20.438 -15.82 -1.407 1 81.31 114 SER B N 1
ATOM 5157 C CA . SER B 1 114 ? 19.906 -17.016 -0.766 1 81.31 114 SER B CA 1
ATOM 5158 C C . SER B 1 114 ? 19.844 -18.188 -1.744 1 81.31 114 SER B C 1
ATOM 5160 O O . SER B 1 114 ? 20.016 -19.344 -1.351 1 81.31 114 SER B O 1
ATOM 5162 N N . SER B 1 115 ? 19.578 -17.891 -3.012 1 82.44 115 SER B N 1
ATOM 5163 C CA . SER B 1 115 ? 19.453 -18.938 -4.027 1 82.44 115 SER B CA 1
ATOM 5164 C C . SER B 1 115 ? 20.828 -19.391 -4.516 1 82.44 115 SER B C 1
ATOM 5166 O O . SER B 1 115 ? 21 -20.547 -4.926 1 82.44 115 SER B O 1
ATOM 5168 N N . TYR B 1 116 ? 21.766 -18.422 -4.461 1 82.81 116 TYR B N 1
ATOM 5169 C CA . TYR B 1 116 ? 23.125 -18.734 -4.867 1 82.81 116 TYR B CA 1
ATOM 5170 C C . TYR B 1 116 ? 24.125 -18.297 -3.799 1 82.81 116 TYR B C 1
ATOM 5172 O O . TYR B 1 116 ? 24.953 -17.406 -4.031 1 82.81 116 TYR B O 1
ATOM 5180 N N . PRO B 1 117 ? 24.109 -19.047 -2.709 1 78.06 117 PRO B N 1
ATOM 5181 C CA . PRO B 1 117 ? 24.891 -18.609 -1.559 1 78.06 117 PRO B CA 1
ATOM 5182 C C . PRO B 1 117 ? 26.406 -18.719 -1.8 1 78.06 117 PRO B C 1
ATOM 5184 O O . PRO B 1 117 ? 27.188 -18.047 -1.143 1 78.06 117 PRO B O 1
ATOM 5187 N N . GLU B 1 118 ? 26.812 -19.578 -2.75 1 78.69 118 GLU B N 1
ATOM 5188 C CA . GLU B 1 118 ? 28.234 -19.797 -2.984 1 78.69 118 GLU B CA 1
ATOM 5189 C C . GLU B 1 118 ? 28.75 -18.891 -4.105 1 78.69 118 GLU B C 1
ATOM 5191 O O . GLU B 1 118 ? 29.953 -18.875 -4.383 1 78.69 118 GLU B O 1
ATOM 5196 N N . ASP B 1 119 ? 27.875 -18.188 -4.676 1 83.44 119 ASP B N 1
ATOM 5197 C CA . ASP B 1 119 ? 28.25 -17.344 -5.809 1 83.44 119 ASP B CA 1
ATOM 5198 C C . ASP B 1 119 ? 28.641 -15.945 -5.34 1 83.44 119 ASP B C 1
ATOM 5200 O O . ASP B 1 119 ? 27.828 -15.234 -4.754 1 83.44 119 ASP B O 1
ATOM 5204 N N . SER B 1 120 ? 29.859 -15.523 -5.637 1 83.31 120 SER B N 1
ATOM 5205 C CA . SER B 1 120 ? 30.359 -14.219 -5.227 1 83.31 120 SER B CA 1
ATOM 5206 C C . SER B 1 120 ? 29.641 -13.094 -5.961 1 83.31 120 SER B C 1
ATOM 5208 O O . SER B 1 120 ? 29.469 -11.992 -5.422 1 83.31 120 SER B O 1
ATOM 5210 N N . LEU B 1 121 ? 29.188 -13.352 -7.117 1 86.69 121 LEU B N 1
ATOM 5211 C CA . LEU B 1 121 ? 28.484 -12.328 -7.891 1 86.69 121 LEU B CA 1
ATOM 5212 C C . LEU B 1 121 ? 27.156 -11.977 -7.246 1 86.69 121 LEU B C 1
ATOM 5214 O O . LEU B 1 121 ? 26.766 -10.812 -7.219 1 86.69 121 LEU B O 1
ATOM 5218 N N . ALA B 1 122 ? 26.484 -13.016 -6.793 1 87.12 122 ALA B N 1
ATOM 5219 C CA . ALA B 1 122 ? 25.203 -12.781 -6.109 1 87.12 122 ALA B CA 1
ATOM 5220 C C . ALA B 1 122 ? 25.391 -11.875 -4.898 1 87.12 122 ALA B C 1
ATOM 5222 O O . ALA B 1 122 ? 24.625 -10.938 -4.695 1 87.12 122 ALA B O 1
ATOM 5223 N N . LEU B 1 123 ? 26.422 -12.102 -4.184 1 87.25 123 LEU B N 1
ATOM 5224 C CA . LEU B 1 123 ? 26.734 -11.297 -3.008 1 87.25 123 LEU B CA 1
ATOM 5225 C C . LEU B 1 123 ? 27.109 -9.875 -3.41 1 87.25 123 LEU B C 1
ATOM 5227 O O . LEU B 1 123 ? 26.672 -8.906 -2.775 1 87.25 123 LEU B O 1
ATOM 5231 N N . THR B 1 124 ? 27.859 -9.75 -4.414 1 89.75 124 THR B N 1
ATOM 5232 C CA . THR B 1 124 ? 28.297 -8.445 -4.895 1 89.75 124 THR B CA 1
ATOM 5233 C C . THR B 1 124 ? 27.109 -7.605 -5.348 1 89.75 124 THR B C 1
ATOM 5235 O O . THR B 1 124 ? 27.047 -6.406 -5.062 1 89.75 124 THR B O 1
ATOM 5238 N N . ILE B 1 125 ? 26.172 -8.211 -5.969 1 91.38 125 ILE B N 1
ATOM 5239 C CA . ILE B 1 125 ? 25 -7.492 -6.457 1 91.38 125 ILE B CA 1
ATOM 5240 C C . ILE B 1 125 ? 24.188 -6.969 -5.277 1 91.38 125 ILE B C 1
ATOM 5242 O O . ILE B 1 125 ? 23.734 -5.82 -5.289 1 91.38 125 ILE B O 1
ATOM 5246 N N . ALA B 1 126 ? 24.031 -7.812 -4.289 1 91.44 126 ALA B N 1
ATOM 5247 C CA . ALA B 1 126 ? 23.266 -7.41 -3.113 1 91.44 126 ALA B CA 1
ATOM 5248 C C . ALA B 1 126 ? 23.922 -6.227 -2.408 1 91.44 126 ALA B C 1
ATOM 5250 O O . ALA B 1 126 ? 23.25 -5.242 -2.076 1 91.44 126 ALA B O 1
ATOM 5251 N N . PHE B 1 127 ? 25.188 -6.262 -2.266 1 92.62 127 PHE B N 1
ATOM 5252 C CA . PHE B 1 127 ? 25.875 -5.203 -1.538 1 92.62 127 PHE B CA 1
ATOM 5253 C C . PHE B 1 127 ? 26.078 -3.984 -2.426 1 92.62 127 PHE B C 1
ATOM 5255 O O . PHE B 1 127 ? 26.141 -2.854 -1.936 1 92.62 127 PHE B O 1
ATOM 5262 N N . LEU B 1 128 ? 26.172 -4.195 -3.703 1 93.69 128 LEU B N 1
ATOM 5263 C CA . LEU B 1 128 ? 26.188 -3.055 -4.613 1 93.69 128 LEU B CA 1
ATOM 5264 C C . LEU B 1 128 ? 24.875 -2.291 -4.551 1 93.69 128 LEU B C 1
ATOM 5266 O O . LEU B 1 128 ? 24.859 -1.059 -4.613 1 93.69 128 LEU B O 1
ATOM 5270 N N . ASN B 1 129 ? 23.812 -3.02 -4.477 1 95 129 ASN B N 1
ATOM 5271 C CA . ASN B 1 129 ? 22.516 -2.381 -4.324 1 95 129 ASN B CA 1
ATOM 5272 C C . ASN B 1 129 ? 22.438 -1.553 -3.047 1 95 129 ASN B C 1
ATOM 5274 O O . ASN B 1 129 ? 21.953 -0.422 -3.062 1 95 129 ASN B O 1
ATOM 5278 N N . ILE B 1 130 ? 22.938 -2.125 -1.959 1 93.62 130 ILE B N 1
ATOM 5279 C CA . ILE B 1 130 ? 22.953 -1.406 -0.69 1 93.62 130 ILE B CA 1
ATOM 5280 C C . ILE B 1 130 ? 23.828 -0.157 -0.816 1 93.62 130 ILE B C 1
ATOM 5282 O O . ILE B 1 130 ? 23.469 0.908 -0.303 1 93.62 130 ILE B O 1
ATOM 5286 N N . LEU B 1 131 ? 24.891 -0.276 -1.537 1 94 131 LEU B N 1
ATOM 5287 C CA . LEU B 1 131 ? 25.781 0.854 -1.764 1 94 131 LEU B CA 1
ATOM 5288 C C . LEU B 1 131 ? 25.078 1.95 -2.562 1 94 131 LEU B C 1
ATOM 5290 O O . LEU B 1 131 ? 25.188 3.131 -2.223 1 94 131 LEU B O 1
ATOM 5294 N N . LEU B 1 132 ? 24.375 1.581 -3.574 1 95 132 LEU B N 1
ATOM 5295 C CA . LEU B 1 132 ? 23.672 2.553 -4.41 1 95 132 LEU B CA 1
ATOM 5296 C C . LEU B 1 132 ? 22.578 3.262 -3.625 1 95 132 LEU B C 1
ATOM 5298 O O . LEU B 1 132 ? 22.375 4.465 -3.797 1 95 132 LEU B O 1
ATOM 5302 N N . ILE B 1 133 ? 21.891 2.559 -2.73 1 95.12 133 ILE B N 1
ATOM 5303 C CA . ILE B 1 133 ? 20.891 3.152 -1.857 1 95.12 133 ILE B CA 1
ATOM 5304 C C . ILE B 1 133 ? 21.547 4.191 -0.95 1 95.12 133 ILE B C 1
ATOM 5306 O O . ILE B 1 133 ? 21.047 5.312 -0.814 1 95.12 133 ILE B O 1
ATOM 5310 N N . SER B 1 134 ? 22.703 3.836 -0.411 1 91.5 134 SER B N 1
ATOM 5311 C CA . SER B 1 134 ? 23.406 4.723 0.504 1 91.5 134 SER B CA 1
ATOM 5312 C C . SER B 1 134 ? 23.922 5.965 -0.217 1 91.5 134 SER B C 1
ATOM 5314 O O . SER B 1 134 ? 23.891 7.066 0.336 1 91.5 134 SER B O 1
ATOM 5316 N N . ILE B 1 135 ? 24.328 5.766 -1.392 1 91.88 135 ILE B N 1
ATOM 5317 C CA . ILE B 1 135 ? 24.812 6.883 -2.191 1 91.88 135 ILE B CA 1
ATOM 5318 C C . ILE B 1 135 ? 23.656 7.828 -2.52 1 91.88 135 ILE B C 1
ATOM 5320 O O . ILE B 1 135 ? 23.797 9.047 -2.424 1 91.88 135 ILE B O 1
ATOM 5324 N N . ALA B 1 136 ? 22.578 7.293 -2.906 1 92.56 136 ALA B N 1
ATOM 5325 C CA . ALA B 1 136 ? 21.406 8.117 -3.201 1 92.56 136 ALA B CA 1
ATOM 5326 C C . ALA B 1 136 ? 20.984 8.914 -1.976 1 92.56 136 ALA B C 1
ATOM 5328 O O . ALA B 1 136 ? 20.672 10.109 -2.08 1 92.56 136 ALA B O 1
ATOM 5329 N N . MET B 1 137 ? 21.031 8.273 -0.81 1 90.19 137 MET B N 1
ATOM 5330 C CA . MET B 1 137 ? 20.656 8.945 0.427 1 90.19 137 MET B CA 1
ATOM 5331 C C . MET B 1 137 ? 21.656 10.062 0.76 1 90.19 137 MET B C 1
ATOM 5333 O O . MET B 1 137 ? 21.25 11.133 1.222 1 90.19 137 MET B O 1
ATOM 5337 N N . PHE B 1 138 ? 22.859 9.75 0.515 1 88.56 138 PHE B N 1
ATOM 5338 C CA . PHE B 1 138 ? 23.906 10.734 0.743 1 88.56 138 PHE B CA 1
ATOM 5339 C C . PHE B 1 138 ? 23.688 11.961 -0.138 1 88.56 138 PHE B C 1
ATOM 5341 O O . PHE B 1 138 ? 23.797 13.094 0.332 1 88.56 138 PHE B O 1
ATOM 5348 N N . PHE B 1 139 ? 23.328 11.75 -1.332 1 88.75 139 PHE B N 1
ATOM 5349 C CA . PHE B 1 139 ? 23.156 12.852 -2.271 1 88.75 139 PHE B CA 1
ATOM 5350 C C . PHE B 1 139 ? 21.906 13.648 -1.93 1 88.75 139 PHE B C 1
ATOM 5352 O O . PHE B 1 139 ? 21.844 14.859 -2.174 1 88.75 139 PHE B O 1
ATOM 5359 N N . LEU B 1 140 ? 20.953 13.023 -1.369 1 88.19 140 LEU B N 1
ATOM 5360 C CA . LEU B 1 140 ? 19.766 13.742 -0.916 1 88.19 140 LEU B CA 1
ATOM 5361 C C . LEU B 1 140 ? 20.125 14.75 0.167 1 88.19 140 LEU B C 1
ATOM 5363 O O . LEU B 1 140 ? 19.719 15.914 0.103 1 88.19 140 LEU B O 1
ATOM 5367 N N . VAL B 1 141 ? 20.953 14.32 1.135 1 83.25 141 VAL B N 1
ATOM 5368 C CA . VAL B 1 141 ? 21.391 15.203 2.217 1 83.25 141 VAL B CA 1
ATOM 5369 C C . VAL B 1 141 ? 22.328 16.281 1.669 1 83.25 141 VAL B C 1
ATOM 5371 O O . VAL B 1 141 ? 22.234 17.453 2.039 1 83.25 141 VAL B O 1
ATOM 5374 N N . PHE B 1 142 ? 23.156 15.836 0.789 1 84.44 142 PHE B N 1
ATOM 5375 C CA . PHE B 1 142 ? 24.156 16.734 0.212 1 84.44 142 PHE B CA 1
ATOM 5376 C C . PHE B 1 142 ? 23.484 17.891 -0.522 1 84.44 142 PHE B C 1
ATOM 5378 O O . PHE B 1 142 ? 23.859 19.047 -0.336 1 84.44 142 PHE B O 1
ATOM 5385 N N . PHE B 1 143 ? 22.484 17.625 -1.301 1 82.25 143 PHE B N 1
ATOM 5386 C CA . PHE B 1 143 ? 21.781 18.672 -2.062 1 82.25 143 PHE B CA 1
ATOM 5387 C C . PHE B 1 143 ? 20.891 19.5 -1.156 1 82.25 143 PHE B C 1
ATOM 5389 O O . PHE B 1 143 ? 20.719 20.703 -1.371 1 82.25 143 PHE B O 1
ATOM 5396 N N . ALA B 1 144 ? 20.359 18.891 -0.16 1 75.5 144 ALA B N 1
ATOM 5397 C CA . ALA B 1 144 ? 19.484 19.609 0.775 1 75.5 144 ALA B CA 1
ATOM 5398 C C . ALA B 1 144 ? 20.281 20.625 1.584 1 75.5 144 ALA B C 1
ATOM 5400 O O . ALA B 1 144 ? 19.812 21.734 1.824 1 75.5 144 ALA B O 1
ATOM 5401 N N . VAL B 1 145 ? 21.516 20.312 1.998 1 75 145 VAL B N 1
ATOM 5402 C CA . VAL B 1 145 ? 22.359 21.172 2.82 1 75 145 VAL B CA 1
ATOM 5403 C C . VAL B 1 145 ? 22.875 22.344 1.981 1 75 145 VAL B C 1
ATOM 5405 O O . VAL B 1 145 ? 23.094 23.438 2.5 1 75 145 VAL B O 1
ATOM 5408 N N . ARG B 1 146 ? 23 22.078 0.773 1 76.25 146 ARG B N 1
ATOM 5409 C CA . ARG B 1 146 ? 23.531 23.125 -0.101 1 76.25 146 ARG B CA 1
ATOM 5410 C C . ARG B 1 146 ? 22.469 24.172 -0.401 1 76.25 146 ARG B C 1
ATOM 5412 O O . ARG B 1 146 ? 22.781 25.328 -0.656 1 76.25 146 ARG B O 1
ATOM 5419 N N . GLN B 1 147 ? 21.266 23.719 -0.393 1 74.5 147 GLN B N 1
ATOM 5420 C CA . GLN B 1 147 ? 20.172 24.641 -0.593 1 74.5 147 GLN B CA 1
ATOM 5421 C C . GLN B 1 147 ? 19.469 24.969 0.727 1 74.5 147 GLN B C 1
ATOM 5423 O O . GLN B 1 147 ? 18.484 24.312 1.094 1 74.5 147 GLN B O 1
ATOM 5428 N N . THR B 1 148 ? 19.922 25.922 1.375 1 68.5 148 THR B N 1
ATOM 5429 C CA . THR B 1 148 ? 19.469 26.266 2.723 1 68.5 148 THR B CA 1
ATOM 5430 C C . THR B 1 148 ? 17.969 26.547 2.742 1 68.5 148 THR B C 1
ATOM 5432 O O . THR B 1 148 ? 17.328 26.469 3.793 1 68.5 148 THR B O 1
ATOM 5435 N N . GLN B 1 149 ? 17.438 26.812 1.551 1 68.31 149 GLN B N 1
ATOM 5436 C CA . GLN B 1 149 ? 16.016 27.141 1.501 1 68.31 149 GLN B CA 1
ATOM 5437 C C . GLN B 1 149 ? 15.148 25.891 1.733 1 68.31 149 GLN B C 1
ATOM 5439 O O . GLN B 1 149 ? 13.977 26 2.078 1 68.31 149 GLN B O 1
ATOM 5444 N N . MET B 1 150 ? 15.781 24.844 1.633 1 73.75 150 MET B N 1
ATOM 5445 C CA . MET B 1 150 ? 15.031 23.594 1.755 1 73.75 150 MET B CA 1
ATOM 5446 C C . MET B 1 150 ? 15.055 23.078 3.191 1 73.75 150 MET B C 1
ATOM 5448 O O . MET B 1 150 ? 14.297 22.172 3.541 1 73.75 150 MET B O 1
ATOM 5452 N N . LEU B 1 151 ? 15.891 23.672 3.982 1 71.5 151 LEU B N 1
ATOM 5453 C CA . LEU B 1 151 ? 16.109 23.156 5.328 1 71.5 151 LEU B CA 1
ATOM 5454 C C . LEU B 1 151 ? 15.164 23.812 6.328 1 71.5 151 LEU B C 1
ATOM 5456 O O . LEU B 1 151 ? 14.641 24.906 6.074 1 71.5 151 LEU B O 1
ATOM 5460 N N . ASP B 1 152 ? 14.898 22.969 7.285 1 69.31 152 ASP B N 1
ATOM 5461 C CA . ASP B 1 152 ? 14.141 23.516 8.406 1 69.31 152 ASP B CA 1
ATOM 5462 C C . ASP B 1 152 ? 14.891 24.672 9.055 1 69.31 152 ASP B C 1
ATOM 5464 O O . ASP B 1 152 ? 16.125 24.688 9.117 1 69.31 152 ASP B O 1
ATOM 5468 N N . SER B 1 153 ? 14.195 25.688 9.398 1 65.44 153 SER B N 1
ATOM 5469 C CA . SER B 1 153 ? 14.766 26.922 9.938 1 65.44 153 SER B CA 1
ATOM 5470 C C . SER B 1 153 ? 15.711 26.625 11.102 1 65.44 153 SER B C 1
ATOM 5472 O O . SER B 1 153 ? 16.75 27.25 11.242 1 65.44 153 SER B O 1
ATOM 5474 N N . LEU B 1 154 ? 15.312 25.562 11.859 1 64.12 154 LEU B N 1
ATOM 5475 C CA . LEU B 1 154 ? 16.125 25.219 13.023 1 64.12 154 LEU B CA 1
ATOM 5476 C C . LEU B 1 154 ? 17.453 24.594 12.594 1 64.12 154 LEU B C 1
ATOM 5478 O O . LEU B 1 154 ? 18.469 24.781 13.258 1 64.12 154 LEU B O 1
ATOM 5482 N N . ILE B 1 155 ? 17.422 24.031 11.453 1 67.19 155 ILE B N 1
ATOM 5483 C CA . ILE B 1 155 ? 18.594 23.281 10.984 1 67.19 155 ILE B CA 1
ATOM 5484 C C . ILE B 1 155 ? 19.531 24.219 10.234 1 67.19 155 ILE B C 1
ATOM 5486 O O . ILE B 1 155 ? 20.75 24 10.203 1 67.19 155 ILE B O 1
ATOM 5490 N N . VAL B 1 156 ? 18.953 25.234 9.68 1 65.44 156 VAL B N 1
ATOM 5491 C CA . VAL B 1 156 ? 19.766 26.172 8.906 1 65.44 156 VAL B CA 1
ATOM 5492 C C . VAL B 1 156 ? 20.891 26.734 9.781 1 65.44 156 VAL B C 1
ATOM 5494 O O . VAL B 1 156 ? 22.031 26.859 9.328 1 65.44 156 VAL B O 1
ATOM 5497 N N . GLU B 1 157 ? 20.547 26.922 11.008 1 64.62 157 GLU B N 1
ATOM 5498 C CA . GLU B 1 157 ? 21.547 27.469 11.906 1 64.62 157 GLU B CA 1
ATOM 5499 C C . GLU B 1 157 ? 22.609 26.422 12.258 1 64.62 157 GLU B C 1
ATOM 5501 O O . GLU B 1 157 ? 23.797 26.75 12.391 1 64.62 157 GLU B O 1
ATOM 5506 N N . ALA B 1 158 ? 22.156 25.234 12.312 1 64.69 158 ALA B N 1
ATOM 5507 C CA . ALA B 1 158 ? 23.062 24.156 12.68 1 64.69 158 ALA B CA 1
ATOM 5508 C C . ALA B 1 158 ? 24.031 23.859 11.547 1 64.69 158 ALA B C 1
ATOM 5510 O O . ALA B 1 158 ? 25.203 23.531 11.797 1 64.69 158 ALA B O 1
ATOM 5511 N N . VAL B 1 159 ? 23.609 23.984 10.367 1 63.12 159 VAL B N 1
ATOM 5512 C CA . VAL B 1 159 ? 24.406 23.625 9.195 1 63.12 159 VAL B CA 1
ATOM 5513 C C . VAL B 1 159 ? 25.469 24.703 8.945 1 63.12 159 VAL B C 1
ATOM 5515 O O . VAL B 1 159 ? 26.516 24.406 8.367 1 63.12 159 VAL B O 1
ATOM 5518 N N . LYS B 1 160 ? 25.094 25.859 9.438 1 63.06 160 LYS B N 1
ATOM 5519 C CA . LYS B 1 160 ? 26.125 26.891 9.289 1 63.06 160 LYS B CA 1
ATOM 5520 C C . LYS B 1 160 ? 27.391 26.531 10.062 1 63.06 160 LYS B C 1
ATOM 5522 O O . LYS B 1 160 ? 28.484 26.969 9.711 1 63.06 160 LYS B O 1
ATOM 5527 N N . VAL B 1 161 ? 27.094 25.703 10.992 1 58.06 161 VAL B N 1
ATOM 5528 C CA . VAL B 1 161 ? 28.234 25.266 11.797 1 58.06 161 VAL B CA 1
ATOM 5529 C C . VAL B 1 161 ? 28.781 23.953 11.227 1 58.06 161 VAL B C 1
ATOM 5531 O O . VAL B 1 161 ? 28.062 22.953 11.141 1 58.06 161 VAL B O 1
ATOM 5534 N N . ARG B 1 162 ? 29.938 24 10.57 1 60.59 162 ARG B N 1
ATOM 5535 C CA . ARG B 1 162 ? 30.578 22.875 9.906 1 60.59 162 ARG B CA 1
ATOM 5536 C C . ARG B 1 162 ? 30.453 21.609 10.734 1 60.59 162 ARG B C 1
ATOM 5538 O O . ARG B 1 162 ? 30.234 20.516 10.188 1 60.59 162 ARG B O 1
ATOM 5545 N N . THR B 1 163 ? 30.578 21.734 12.039 1 60.75 163 THR B N 1
ATOM 5546 C CA . THR B 1 163 ? 30.578 20.594 12.945 1 60.75 163 THR B CA 1
ATOM 5547 C C . THR B 1 163 ? 29.219 19.906 12.93 1 60.75 163 THR B C 1
ATOM 5549 O O . THR B 1 163 ? 29.141 18.672 13.039 1 60.75 163 THR B O 1
ATOM 5552 N N . LEU B 1 164 ? 28.266 20.656 12.609 1 67.31 164 LEU B N 1
ATOM 5553 C CA . LEU B 1 164 ? 26.922 20.078 12.68 1 67.31 164 LEU B CA 1
ATOM 5554 C C . LEU B 1 164 ? 26.578 19.375 11.367 1 67.31 164 LEU B C 1
ATOM 5556 O O . LEU B 1 164 ? 25.781 18.422 11.359 1 67.31 164 LEU B O 1
ATOM 5560 N N . LYS B 1 165 ? 27.406 19.766 10.359 1 73.19 165 LYS B N 1
ATOM 5561 C CA . LYS B 1 165 ? 27.203 19.094 9.086 1 73.19 165 LYS B CA 1
ATOM 5562 C C . LYS B 1 165 ? 27.641 17.625 9.164 1 73.19 165 LYS B C 1
ATOM 5564 O O . LYS B 1 165 ? 27 16.75 8.609 1 73.19 165 LYS B O 1
ATOM 5569 N N . TRP B 1 166 ? 28.688 17.438 9.914 1 75.62 166 TRP B N 1
ATOM 5570 C CA . TRP B 1 166 ? 29.219 16.078 10.055 1 75.62 166 TRP B CA 1
ATOM 5571 C C . TRP B 1 166 ? 28.234 15.188 10.805 1 75.62 166 TRP B C 1
ATOM 5573 O O . TRP B 1 166 ? 28.141 13.992 10.531 1 75.62 166 TRP B O 1
ATOM 5583 N N . THR B 1 167 ? 27.469 15.719 11.633 1 73.75 167 THR B N 1
ATOM 5584 C CA . THR B 1 167 ? 26.516 14.93 12.398 1 73.75 167 THR B CA 1
ATOM 5585 C C . THR B 1 167 ? 25.375 14.453 11.508 1 73.75 167 THR B C 1
ATOM 5587 O O . THR B 1 167 ? 24.75 13.422 11.789 1 73.75 167 THR B O 1
ATOM 5590 N N . LEU B 1 168 ? 25.312 15.109 10.422 1 76.5 168 LEU B N 1
ATOM 5591 C CA . LEU B 1 168 ? 24.25 14.734 9.508 1 76.5 168 LEU B CA 1
ATOM 5592 C C . LEU B 1 168 ? 24.719 13.641 8.547 1 76.5 168 LEU B C 1
ATOM 5594 O O . LEU B 1 168 ? 23.953 12.711 8.242 1 76.5 168 LEU B O 1
ATOM 5598 N N . TYR B 1 169 ? 25.969 13.648 8.164 1 81.94 169 TYR B N 1
ATOM 5599 C CA . TYR B 1 169 ? 26.5 12.742 7.152 1 81.94 169 TYR B CA 1
ATOM 5600 C C . TYR B 1 169 ? 27 11.445 7.781 1 81.94 169 TYR B C 1
ATOM 5602 O O . TYR B 1 169 ? 26.938 10.383 7.16 1 81.94 169 TYR B O 1
ATOM 5610 N N . ALA B 1 170 ? 27.438 11.445 8.953 1 82.62 170 ALA B N 1
ATOM 5611 C CA . ALA B 1 170 ? 28.156 10.336 9.57 1 82.62 170 ALA B CA 1
ATOM 5612 C C . ALA B 1 170 ? 27.281 9.086 9.633 1 82.62 170 ALA B C 1
ATOM 5614 O O . ALA B 1 170 ? 27.719 8 9.234 1 82.62 170 ALA B O 1
ATOM 5615 N N . PRO B 1 171 ? 26.094 9.188 10.055 1 83.62 171 PRO B N 1
ATOM 5616 C CA . PRO B 1 171 ? 25.281 7.977 10.125 1 83.62 171 PRO B CA 1
ATOM 5617 C C . PRO B 1 171 ? 24.984 7.375 8.75 1 83.62 171 PRO B C 1
ATOM 5619 O O . PRO B 1 171 ? 24.766 6.168 8.641 1 83.62 171 PRO B O 1
ATOM 5622 N N . LEU B 1 172 ? 25.062 8.156 7.695 1 85.69 172 LEU B N 1
ATOM 5623 C CA . LEU B 1 172 ? 24.734 7.699 6.348 1 85.69 172 LEU B CA 1
ATOM 5624 C C . LEU B 1 172 ? 25.922 6.965 5.723 1 85.69 172 LEU B C 1
ATOM 5626 O O . LEU B 1 172 ? 25.766 6.277 4.711 1 85.69 172 LEU B O 1
ATOM 5630 N N . LEU B 1 173 ? 27.047 7.074 6.387 1 86.5 173 LEU B N 1
ATOM 5631 C CA . LEU B 1 173 ? 28.25 6.473 5.828 1 86.5 173 LEU B CA 1
ATOM 5632 C C . LEU B 1 173 ? 28.453 5.059 6.367 1 86.5 173 LEU B C 1
ATOM 5634 O O . LEU B 1 173 ? 29.266 4.305 5.84 1 86.5 173 LEU B O 1
ATOM 5638 N N . ILE B 1 174 ? 27.656 4.613 7.281 1 86.94 174 ILE B N 1
ATOM 5639 C CA . ILE B 1 174 ? 27.812 3.303 7.902 1 86.94 174 ILE B CA 1
ATOM 5640 C C . ILE B 1 174 ? 27.5 2.209 6.883 1 86.94 174 ILE B C 1
ATOM 5642 O O . ILE B 1 174 ? 28.297 1.296 6.676 1 86.94 174 ILE B O 1
ATOM 5646 N N . ASN B 1 175 ? 26.406 2.328 6.18 1 86.81 175 ASN B N 1
ATOM 5647 C CA . ASN B 1 175 ? 25.969 1.286 5.258 1 86.81 175 ASN B CA 1
ATOM 5648 C C . ASN B 1 175 ? 26.891 1.171 4.055 1 86.81 175 ASN B C 1
ATOM 5650 O O . ASN B 1 175 ? 27.25 0.065 3.645 1 86.81 175 ASN B O 1
ATOM 5654 N N . PRO B 1 176 ? 27.328 2.271 3.516 1 88.62 176 PRO B N 1
ATOM 5655 C CA . PRO B 1 176 ? 28.281 2.156 2.408 1 88.62 176 PRO B CA 1
ATOM 5656 C C . PRO B 1 176 ? 29.594 1.498 2.828 1 88.62 176 PRO B C 1
ATOM 5658 O O . PRO B 1 176 ? 30.188 0.737 2.055 1 88.62 176 PRO B O 1
ATOM 5661 N N . LEU B 1 177 ? 30 1.774 4 1 87.88 177 LEU B N 1
ATOM 5662 C CA . LEU B 1 177 ? 31.25 1.171 4.48 1 87.88 177 LEU B CA 1
ATOM 5663 C C . LEU B 1 177 ? 31.078 -0.332 4.68 1 87.88 177 LEU B C 1
ATOM 5665 O O . LEU B 1 177 ? 31.938 -1.115 4.289 1 87.88 177 LEU B O 1
ATOM 5669 N N . ILE B 1 178 ? 30 -0.669 5.246 1 87.81 178 ILE B N 1
ATOM 5670 C CA . ILE B 1 178 ? 29.703 -2.086 5.438 1 87.81 178 ILE B CA 1
ATOM 5671 C C . ILE B 1 178 ? 29.594 -2.777 4.082 1 87.81 178 ILE B C 1
ATOM 5673 O O . ILE B 1 178 ? 30.125 -3.881 3.895 1 87.81 178 ILE B O 1
ATOM 5677 N N . ALA B 1 179 ? 28.953 -2.113 3.139 1 90.12 179 ALA B N 1
ATOM 5678 C CA . ALA B 1 179 ? 28.75 -2.686 1.809 1 90.12 179 ALA B CA 1
ATOM 5679 C C . ALA B 1 179 ? 30.094 -2.861 1.092 1 90.12 179 ALA B C 1
ATOM 5681 O O . ALA B 1 179 ? 30.359 -3.908 0.497 1 90.12 179 ALA B O 1
ATOM 5682 N N . LEU B 1 180 ? 30.953 -1.935 1.209 1 89.44 180 LEU B N 1
ATOM 5683 C CA . LEU B 1 180 ? 32.25 -2.004 0.557 1 89.44 180 LEU B CA 1
ATOM 5684 C C . LEU B 1 180 ? 33.125 -3.104 1.172 1 89.44 180 LEU B C 1
ATOM 5686 O O . LEU B 1 180 ? 33.75 -3.879 0.452 1 89.44 180 LEU B O 1
ATOM 5690 N N . LEU B 1 181 ? 33.062 -3.197 2.469 1 87.12 181 LEU B N 1
ATOM 5691 C CA . LEU B 1 181 ? 33.812 -4.242 3.15 1 87.12 181 LEU B CA 1
ATOM 5692 C C . LEU B 1 181 ? 33.281 -5.625 2.789 1 87.12 181 LEU B C 1
ATOM 5694 O O . LEU B 1 181 ? 34.062 -6.562 2.604 1 87.12 181 LEU B O 1
ATOM 5698 N N . ALA B 1 182 ? 32 -5.695 2.691 1 87.38 182 ALA B N 1
ATOM 5699 C CA . ALA B 1 182 ? 31.391 -6.977 2.344 1 87.38 182 ALA B CA 1
ATOM 5700 C C . ALA B 1 182 ? 31.75 -7.387 0.919 1 87.38 182 ALA B C 1
ATOM 5702 O O . ALA B 1 182 ? 31.969 -8.57 0.646 1 87.38 182 ALA B O 1
ATOM 5703 N N . ILE B 1 183 ? 31.828 -6.438 -0.015 1 87.06 183 ILE B N 1
ATOM 5704 C CA . ILE B 1 183 ? 32.188 -6.727 -1.4 1 87.06 183 ILE B CA 1
ATOM 5705 C C . ILE B 1 183 ? 33.625 -7.191 -1.475 1 87.06 183 ILE B C 1
ATOM 5707 O O . ILE B 1 183 ? 33.938 -8.164 -2.17 1 87.06 183 ILE B O 1
ATOM 5711 N N . ILE B 1 184 ? 34.438 -6.57 -0.715 1 85.31 184 ILE B N 1
ATOM 5712 C CA . ILE B 1 184 ? 35.875 -6.945 -0.677 1 85.31 184 ILE B CA 1
ATOM 5713 C C . ILE B 1 184 ? 36 -8.344 -0.087 1 85.31 184 ILE B C 1
ATOM 5715 O O . ILE B 1 184 ? 36.75 -9.172 -0.614 1 85.31 184 ILE B O 1
ATOM 5719 N N . PHE B 1 185 ? 35.25 -8.617 0.921 1 82.25 185 PHE B N 1
ATOM 5720 C CA . PHE B 1 185 ? 35.281 -9.922 1.576 1 82.25 185 PHE B CA 1
ATOM 5721 C C . PHE B 1 185 ? 34.75 -11.008 0.653 1 82.25 185 PHE B C 1
ATOM 5723 O O . PHE B 1 185 ? 35.219 -12.141 0.674 1 82.25 185 PHE B O 1
ATOM 5730 N N . ALA B 1 186 ? 33.656 -10.711 -0.104 1 78.44 186 ALA B N 1
ATOM 5731 C CA . ALA B 1 186 ? 33.062 -11.672 -1.009 1 78.44 186 ALA B CA 1
ATOM 5732 C C . ALA B 1 186 ? 34.062 -12.18 -2.043 1 78.44 186 ALA B C 1
ATOM 5734 O O . ALA B 1 186 ? 34.062 -13.367 -2.377 1 78.44 186 ALA B O 1
ATOM 5735 N N . TRP B 1 187 ? 34.875 -11.328 -2.549 1 81.56 187 TRP B N 1
ATOM 5736 C CA . TRP B 1 187 ? 35.812 -11.711 -3.598 1 81.56 187 TRP B CA 1
ATOM 5737 C C . TRP B 1 187 ? 37.125 -12.219 -2.998 1 81.56 187 TRP B C 1
ATOM 5739 O O . TRP B 1 187 ? 37.875 -12.945 -3.654 1 81.56 187 TRP B O 1
ATOM 5749 N N . GLY B 1 188 ? 37.281 -11.875 -1.767 1 74.38 188 GLY B N 1
ATOM 5750 C CA . GLY B 1 188 ? 38.5 -12.344 -1.13 1 74.38 188 GLY B CA 1
ATOM 5751 C C . GLY B 1 188 ? 38.406 -13.758 -0.583 1 74.38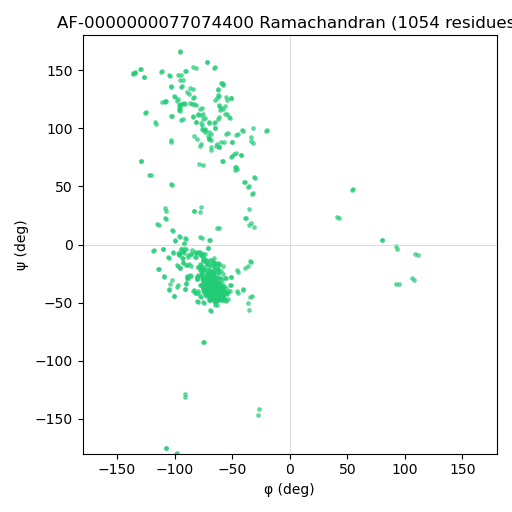 188 GLY B C 1
ATOM 5752 O O . GLY B 1 188 ? 39.375 -14.508 -0.593 1 74.38 188 GLY B O 1
ATOM 5753 N N . VAL B 1 189 ? 37.188 -14.086 0.044 1 64.69 189 VAL B N 1
ATOM 5754 C CA . VAL B 1 189 ? 37.031 -15.352 0.75 1 64.69 189 VAL B CA 1
ATOM 5755 C C . VAL B 1 189 ? 36.125 -16.297 -0.044 1 64.69 189 VAL B C 1
ATOM 5757 O O . VAL B 1 189 ? 35.031 -16.641 0.412 1 64.69 189 VAL B O 1
ATOM 5760 N N . THR B 1 190 ? 36 -16.297 -1.278 1 58.16 190 THR B N 1
ATOM 5761 C CA . THR B 1 190 ? 35 -16.875 -2.164 1 58.16 190 THR B CA 1
ATOM 5762 C C . THR B 1 190 ? 34.938 -18.391 -1.99 1 58.16 190 THR B C 1
ATOM 5764 O O . THR B 1 190 ? 33.938 -19.016 -2.309 1 58.16 190 THR B O 1
ATOM 5767 N N . ASP B 1 191 ? 35.906 -19.031 -1.534 1 58.97 191 ASP B N 1
ATOM 5768 C CA . ASP B 1 191 ? 35.938 -20.484 -1.728 1 58.97 191 ASP B CA 1
ATOM 5769 C C . ASP B 1 191 ? 35.094 -21.172 -0.666 1 58.97 191 ASP B C 1
ATOM 5771 O O . ASP B 1 191 ? 34.875 -22.391 -0.721 1 58.97 191 ASP B O 1
ATOM 5775 N N . GLN B 1 192 ? 34.594 -20.5 0.281 1 59.91 192 GLN B N 1
ATOM 5776 C CA . GLN B 1 192 ? 33.875 -21.266 1.297 1 59.91 192 GLN B CA 1
ATOM 5777 C C . GLN B 1 192 ? 32.375 -21.141 1.132 1 59.91 192 GLN B C 1
ATOM 5779 O O . GLN B 1 192 ? 31.875 -20.047 0.866 1 59.91 192 GLN B O 1
ATOM 5784 N N . PRO B 1 193 ? 31.75 -22.297 1.276 1 60.72 193 PRO B N 1
ATOM 5785 C CA . PRO B 1 193 ? 30.297 -22.344 1.163 1 60.72 193 PRO B CA 1
ATOM 5786 C C . PRO B 1 193 ? 29.594 -21.516 2.242 1 60.72 193 PRO B C 1
ATOM 5788 O O . PRO B 1 193 ? 30.125 -21.359 3.346 1 60.72 193 PRO B O 1
ATOM 5791 N N . LYS B 1 194 ? 28.688 -20.719 2.129 1 69.44 194 LYS B N 1
ATOM 5792 C CA . LYS B 1 194 ? 27.734 -20.109 3.053 1 69.44 194 LYS B CA 1
ATOM 5793 C C . LYS B 1 194 ? 28.25 -18.766 3.568 1 69.44 194 LYS B C 1
ATOM 5795 O O . LYS B 1 194 ? 27.594 -18.125 4.398 1 69.44 194 LYS B O 1
ATOM 5800 N N . ILE B 1 195 ? 29.547 -18.516 3.078 1 71.88 195 ILE B N 1
ATOM 5801 C CA . ILE B 1 195 ? 30.109 -17.25 3.551 1 71.88 195 ILE B CA 1
ATOM 5802 C C . ILE B 1 195 ? 29.203 -16.094 3.131 1 71.88 195 ILE B C 1
ATOM 5804 O O . ILE B 1 195 ? 29.094 -15.094 3.842 1 71.88 195 ILE B O 1
ATOM 5808 N N . GLY B 1 196 ? 28.562 -16.312 2.035 1 74.38 196 GLY B N 1
ATOM 5809 C CA . GLY B 1 196 ? 27.672 -15.266 1.578 1 74.38 196 GLY B CA 1
ATOM 5810 C C . GLY B 1 196 ? 26.516 -15.023 2.521 1 74.38 196 GLY B C 1
ATOM 5811 O O . GLY B 1 196 ? 26.219 -13.875 2.865 1 74.38 196 GLY B O 1
ATOM 5812 N N . ILE B 1 197 ? 26 -16.031 3.047 1 78.62 197 ILE B N 1
ATOM 5813 C CA . ILE B 1 197 ? 24.859 -15.93 3.949 1 78.62 197 ILE B CA 1
ATOM 5814 C C . ILE B 1 197 ? 25.312 -15.352 5.289 1 78.62 197 ILE B C 1
ATOM 5816 O O . ILE B 1 197 ? 24.641 -14.492 5.859 1 78.62 197 ILE B O 1
ATOM 5820 N N . ILE B 1 198 ? 26.422 -15.719 5.707 1 81 198 ILE B N 1
ATOM 5821 C CA . ILE B 1 198 ? 26.938 -15.242 6.984 1 81 198 ILE B CA 1
ATOM 5822 C C . ILE B 1 198 ? 27.234 -13.75 6.898 1 81 198 ILE B C 1
ATOM 5824 O O . ILE B 1 198 ? 26.938 -12.992 7.828 1 81 198 ILE B O 1
ATOM 5828 N N . THR B 1 199 ? 27.828 -13.383 5.828 1 79.06 199 THR B N 1
ATOM 5829 C CA . THR B 1 199 ? 28.125 -11.969 5.633 1 79.06 199 THR B CA 1
ATOM 5830 C C . THR B 1 199 ? 26.844 -11.133 5.625 1 79.06 199 THR B C 1
ATOM 5832 O O . THR B 1 199 ? 26.812 -10.031 6.172 1 79.06 199 THR B O 1
ATOM 5835 N N . LEU B 1 200 ? 25.875 -11.68 5.078 1 82.31 200 LEU B N 1
ATOM 5836 C CA . LEU B 1 200 ? 24.609 -10.969 5.016 1 82.31 200 LEU B CA 1
ATOM 5837 C C . LEU B 1 200 ? 24.016 -10.789 6.41 1 82.31 200 LEU B C 1
ATOM 5839 O O . LEU B 1 200 ? 23.562 -9.695 6.762 1 82.31 200 LEU B O 1
ATOM 5843 N N . PHE B 1 201 ? 24.094 -11.773 7.211 1 85.81 201 PHE B N 1
ATOM 5844 C CA . PHE B 1 201 ? 23.484 -11.711 8.539 1 85.81 201 PHE B CA 1
ATOM 5845 C C . PHE B 1 201 ? 24.344 -10.875 9.477 1 85.81 201 PHE B C 1
ATOM 5847 O O . PHE B 1 201 ? 23.828 -10.32 10.461 1 85.81 201 PHE B O 1
ATOM 5854 N N . MET B 1 202 ? 25.578 -10.688 9.148 1 85.06 202 MET B N 1
ATOM 5855 C CA . MET B 1 202 ? 26.469 -9.906 9.984 1 85.06 202 MET B CA 1
ATOM 5856 C C . MET B 1 202 ? 26.219 -8.414 9.812 1 85.06 202 MET B C 1
ATOM 5858 O O . MET B 1 202 ? 26.703 -7.598 10.602 1 85.06 202 MET B O 1
ATOM 5862 N N . ILE B 1 203 ? 25.438 -8.109 8.891 1 85.62 203 ILE B N 1
ATOM 5863 C CA . ILE B 1 203 ? 25.078 -6.711 8.672 1 85.62 203 ILE B CA 1
ATOM 5864 C C . ILE B 1 203 ? 24.328 -6.168 9.883 1 85.62 203 ILE B C 1
ATOM 5866 O O . ILE B 1 203 ? 24.547 -5.027 10.297 1 85.62 203 ILE B O 1
ATOM 5870 N N . ILE B 1 204 ? 23.531 -7.012 10.531 1 86.88 204 ILE B N 1
ATOM 5871 C CA . ILE B 1 204 ? 22.656 -6.578 11.617 1 86.88 204 ILE B CA 1
ATOM 5872 C C . ILE B 1 204 ? 23.484 -6.195 12.828 1 86.88 204 ILE B C 1
ATOM 5874 O O . ILE B 1 204 ? 23.469 -5.039 13.258 1 86.88 204 ILE B O 1
ATOM 5878 N N . PRO B 1 205 ? 24.281 -7.105 13.289 1 85.5 205 PRO B N 1
ATOM 5879 C CA . PRO B 1 205 ? 25.078 -6.715 14.453 1 85.5 205 PRO B CA 1
ATOM 5880 C C . PRO B 1 205 ? 26.094 -5.617 14.141 1 85.5 205 PRO B C 1
ATOM 5882 O O . PRO B 1 205 ? 26.359 -4.762 14.984 1 85.5 205 PRO B O 1
ATOM 5885 N N . PHE B 1 206 ? 26.609 -5.574 12.977 1 85.81 206 PHE B N 1
ATOM 5886 C CA . PHE B 1 206 ? 27.562 -4.539 12.602 1 85.81 206 PHE B CA 1
ATOM 5887 C C . PHE B 1 206 ? 26.891 -3.172 12.555 1 85.81 206 PHE B C 1
ATOM 5889 O O . PHE B 1 206 ? 27.469 -2.17 12.969 1 85.81 206 PHE B O 1
ATOM 5896 N N . ASN B 1 207 ? 25.719 -3.166 11.992 1 85.81 207 ASN B N 1
ATOM 5897 C CA . ASN B 1 207 ? 24.953 -1.922 11.961 1 85.81 207 ASN B CA 1
ATOM 5898 C C . ASN B 1 207 ? 24.641 -1.414 13.359 1 85.81 207 ASN B C 1
ATOM 5900 O O . ASN B 1 207 ? 24.766 -0.221 13.641 1 85.81 207 ASN B O 1
ATOM 5904 N N . PHE B 1 208 ? 24.297 -2.273 14.242 1 83.25 208 PHE B N 1
ATOM 5905 C CA . PHE B 1 208 ? 23.969 -1.907 15.617 1 83.25 208 PHE B CA 1
ATOM 5906 C C . PHE B 1 208 ? 25.203 -1.392 16.344 1 83.25 208 PHE B C 1
ATOM 5908 O O . PHE B 1 208 ? 25.156 -0.366 17.016 1 83.25 208 PHE B O 1
ATOM 5915 N N . LEU B 1 209 ? 26.266 -2.068 16.141 1 85.06 209 LEU B N 1
ATOM 5916 C CA . LEU B 1 209 ? 27.516 -1.683 16.781 1 85.06 209 LEU B CA 1
ATOM 5917 C C . LEU B 1 209 ? 28.016 -0.348 16.25 1 85.06 209 LEU B C 1
ATOM 5919 O O . LEU B 1 209 ? 28.422 0.525 17.016 1 85.06 209 LEU B O 1
ATOM 5923 N N . ALA B 1 210 ? 27.984 -0.192 14.961 1 85 210 ALA B N 1
ATOM 5924 C CA . ALA B 1 210 ? 28.453 1.038 14.328 1 85 210 ALA B CA 1
ATOM 5925 C C . ALA B 1 210 ? 27.609 2.236 14.773 1 85 210 ALA B C 1
ATOM 5927 O O . ALA B 1 210 ? 28.156 3.303 15.07 1 85 210 ALA B O 1
ATOM 5928 N N . ARG B 1 211 ? 26.375 2.084 14.883 1 81.62 211 ARG B N 1
ATOM 5929 C CA . ARG B 1 211 ? 25.484 3.166 15.297 1 81.62 211 ARG B CA 1
ATOM 5930 C C . ARG B 1 211 ? 25.688 3.5 16.766 1 81.62 211 ARG B C 1
ATOM 5932 O O . ARG B 1 211 ? 25.609 4.668 17.156 1 81.62 211 ARG B O 1
ATOM 5939 N N . PHE B 1 212 ? 25.938 2.461 17.5 1 83.12 212 PHE B N 1
ATOM 5940 C CA . PHE B 1 212 ? 26.188 2.654 18.922 1 83.12 212 PHE B CA 1
ATOM 5941 C C . PHE B 1 212 ? 27.453 3.459 19.141 1 83.12 212 PHE B C 1
ATOM 5943 O O . PHE B 1 212 ? 27.469 4.41 19.922 1 83.12 212 PHE B O 1
ATOM 5950 N N . ILE B 1 213 ? 28.469 3.154 18.438 1 84.62 213 ILE B N 1
ATOM 5951 C CA . ILE B 1 213 ? 29.75 3.84 18.547 1 84.62 213 ILE B CA 1
ATOM 5952 C C . ILE B 1 213 ? 29.609 5.273 18.031 1 84.62 213 ILE B C 1
ATOM 5954 O O . ILE B 1 213 ? 30.094 6.211 18.672 1 84.62 213 ILE B O 1
ATOM 5958 N N . LEU B 1 214 ? 28.953 5.387 16.938 1 83.69 214 LEU B N 1
ATOM 5959 C CA . LEU B 1 214 ? 28.781 6.715 16.359 1 83.69 214 LEU B CA 1
ATOM 5960 C C . LEU B 1 214 ? 27.969 7.617 17.297 1 83.69 214 LEU B C 1
ATOM 5962 O O . LEU B 1 214 ? 28.297 8.797 17.438 1 83.69 214 LEU B O 1
ATOM 5966 N N . LYS B 1 215 ? 26.953 7.059 17.859 1 79.06 215 LYS B N 1
ATOM 5967 C CA . LYS B 1 215 ? 26.156 7.84 18.797 1 79.06 215 LYS B CA 1
ATOM 5968 C C . LYS B 1 215 ? 26.984 8.289 19.984 1 79.06 215 LYS B C 1
ATOM 5970 O O . LYS B 1 215 ? 26.875 9.43 20.438 1 79.06 215 LYS B O 1
ATOM 5975 N N . LYS B 1 216 ? 27.828 7.473 20.484 1 81.56 216 LYS B N 1
ATOM 5976 C CA . LYS B 1 216 ? 28.703 7.805 21.609 1 81.56 216 LYS B CA 1
ATOM 5977 C C . LYS B 1 216 ? 29.688 8.906 21.234 1 81.56 216 LYS B C 1
ATOM 5979 O O . LYS B 1 216 ? 29.938 9.82 22.031 1 81.56 216 LYS B O 1
ATOM 5984 N N . ILE B 1 217 ? 30.094 8.805 20.016 1 80.38 217 ILE B N 1
ATOM 5985 C CA . ILE B 1 217 ? 31.062 9.797 19.531 1 80.38 217 ILE B CA 1
ATOM 5986 C C . ILE B 1 217 ? 30.359 11.141 19.344 1 80.38 217 ILE B C 1
ATOM 5988 O O . ILE B 1 217 ? 30.891 12.188 19.719 1 80.38 217 ILE B O 1
ATOM 5992 N N . GLN B 1 218 ? 29.203 11.062 18.766 1 76.56 218 GLN B N 1
ATOM 5993 C CA . GLN B 1 218 ? 28.453 12.289 18.5 1 76.56 218 GLN B CA 1
ATOM 5994 C C . GLN B 1 218 ? 28.062 12.984 19.797 1 76.56 218 GLN B C 1
ATOM 5996 O O . GLN B 1 218 ? 28.141 14.211 19.906 1 76.56 218 GLN B O 1
ATOM 6001 N N . VAL B 1 219 ? 27.625 12.211 20.812 1 73.31 219 VAL B N 1
ATOM 6002 C CA . VAL B 1 219 ? 27.234 12.781 22.094 1 73.31 219 VAL B CA 1
ATOM 6003 C C . VAL B 1 219 ? 28.438 13.406 22.781 1 73.31 219 VAL B C 1
ATOM 6005 O O . VAL B 1 219 ? 28.344 14.5 23.344 1 73.31 219 VAL B O 1
ATOM 6008 N N . ARG B 1 220 ? 29.484 12.789 22.703 1 74.38 220 ARG B N 1
ATOM 6009 C CA . ARG B 1 220 ? 30.703 13.312 23.312 1 74.38 220 ARG B CA 1
ATOM 6010 C C . ARG B 1 220 ? 31.156 14.594 22.625 1 74.38 220 ARG B C 1
ATOM 6012 O O . ARG B 1 220 ? 31.562 15.555 23.281 1 74.38 220 ARG B O 1
ATOM 6019 N N . TYR B 1 221 ? 31.016 14.523 21.344 1 72 221 TYR B N 1
ATOM 6020 C CA . TYR B 1 221 ? 31.438 15.68 20.562 1 72 221 TYR B CA 1
ATOM 6021 C C . TYR B 1 221 ? 30.531 16.875 20.812 1 72 221 TYR B C 1
ATOM 6023 O O . TYR B 1 221 ? 30.984 18 20.953 1 72 221 TYR B O 1
ATOM 6031 N N . LEU B 1 222 ? 29.219 16.609 20.828 1 69.31 222 LEU B N 1
ATOM 6032 C CA . LEU B 1 222 ? 28.25 17.672 21.031 1 69.31 222 LEU B CA 1
ATOM 6033 C C . LEU B 1 222 ? 28.328 18.219 22.453 1 69.31 222 LEU B C 1
ATOM 6035 O O . LEU B 1 222 ? 28.172 19.422 22.672 1 69.31 222 LEU B O 1
ATOM 6039 N N . ARG B 1 223 ? 28.453 17.359 23.391 1 65.19 223 ARG B N 1
ATOM 6040 C CA . ARG B 1 223 ? 28.609 17.797 24.766 1 65.19 223 ARG B CA 1
ATOM 6041 C C . ARG B 1 223 ? 29.828 18.688 24.922 1 65.19 223 ARG B C 1
ATOM 6043 O O . ARG B 1 223 ? 29.797 19.672 25.672 1 65.19 223 ARG B O 1
ATOM 6050 N N . LYS B 1 224 ? 30.797 18.375 24.266 1 62.5 224 LYS B N 1
ATOM 6051 C CA . LYS B 1 224 ? 32.031 19.172 24.375 1 62.5 224 LYS B CA 1
ATOM 6052 C C . LYS B 1 224 ? 31.844 20.531 23.688 1 62.5 224 LYS B C 1
ATOM 6054 O O . LYS B 1 224 ? 32.375 21.531 24.172 1 62.5 224 LYS B O 1
ATOM 6059 N N . ARG B 1 225 ? 31.078 20.422 22.656 1 57.66 225 ARG B N 1
ATOM 6060 C CA . ARG B 1 225 ? 31 21.656 21.891 1 57.66 225 ARG B CA 1
ATOM 6061 C C . ARG B 1 225 ? 29.703 22.422 22.203 1 57.66 225 ARG B C 1
ATOM 6063 O O . ARG B 1 225 ? 29.656 23.641 22.109 1 57.66 225 ARG B O 1
ATOM 6070 N N . VAL B 1 226 ? 28.578 21.75 22.266 1 53.22 226 VAL B N 1
ATOM 6071 C CA . VAL B 1 226 ? 27.281 22.391 22.453 1 53.22 226 VAL B CA 1
ATOM 6072 C C . VAL B 1 226 ? 27.125 22.844 23.906 1 53.22 226 VAL B C 1
ATOM 6074 O O . VAL B 1 226 ? 26.203 23.578 24.234 1 53.22 226 VAL B O 1
ATOM 6077 N N . ILE B 1 227 ? 27.766 22.453 24.984 1 47.25 227 ILE B N 1
ATOM 6078 C CA . ILE B 1 227 ? 27.688 23.219 26.219 1 47.25 227 ILE B CA 1
ATOM 6079 C C . ILE B 1 227 ? 27.594 24.703 25.906 1 47.25 227 ILE B C 1
ATOM 6081 O O . ILE B 1 227 ? 26.922 25.453 26.625 1 47.25 227 ILE B O 1
ATOM 6085 N N . TYR B 1 228 ? 28.344 25.312 25.031 1 39.03 228 TYR B N 1
ATOM 6086 C CA . TYR B 1 228 ? 28.188 26.734 24.797 1 39.03 228 TYR B CA 1
ATOM 6087 C C . TYR B 1 228 ? 26.844 27.047 24.141 1 39.03 228 TYR B C 1
ATOM 6089 O O . TYR B 1 228 ? 26.516 28.203 23.906 1 39.03 228 TYR B O 1
ATOM 6097 N N . LEU B 1 229 ? 26.266 26.203 23.391 1 41.59 229 LEU B N 1
ATOM 6098 C CA . LEU B 1 229 ? 25 26.578 22.75 1 41.59 229 LEU B CA 1
ATOM 6099 C C . LEU B 1 229 ? 23.844 26.516 23.75 1 41.59 229 LEU B C 1
ATOM 6101 O O . LEU B 1 229 ? 23.578 25.453 24.328 1 41.59 229 LEU B O 1
ATOM 6105 N N . THR B 1 230 ? 23.484 27.5 24.547 1 41.38 230 THR B N 1
ATOM 6106 C CA . THR B 1 230 ? 22.469 27.812 25.547 1 41.38 230 THR B CA 1
ATOM 6107 C C . THR B 1 230 ? 21.188 27.016 25.297 1 41.38 230 THR B C 1
ATOM 6109 O O . THR B 1 230 ? 21.156 26.141 24.422 1 41.38 230 THR B O 1
ATOM 6112 N N . ASN B 1 231 ? 19.781 27.75 25.688 1 42.88 231 ASN B N 1
ATOM 6113 C CA . ASN B 1 231 ? 18.359 27.469 25.875 1 42.88 231 ASN B CA 1
ATOM 6114 C C . ASN B 1 231 ? 17.766 26.781 24.641 1 42.88 231 ASN B C 1
ATOM 6116 O O . ASN B 1 231 ? 16.75 26.094 24.75 1 42.88 231 ASN B O 1
ATOM 6120 N N . GLU B 1 232 ? 17.984 27.203 23.438 1 42.78 232 GLU B N 1
ATOM 6121 C CA . GLU B 1 232 ? 17.312 26.984 22.156 1 42.78 232 GLU B CA 1
ATOM 6122 C C . GLU B 1 232 ? 17.625 25.594 21.594 1 42.78 232 GLU B C 1
ATOM 6124 O O . GLU B 1 232 ? 17.156 25.219 20.531 1 42.78 232 GLU B O 1
ATOM 6129 N N . ASP B 1 233 ? 18.484 24.641 21.984 1 46.41 233 ASP B N 1
ATOM 6130 C CA . ASP B 1 233 ? 19.266 23.516 21.453 1 46.41 233 ASP B CA 1
ATOM 6131 C C . ASP B 1 233 ? 18.484 22.203 21.562 1 46.41 233 ASP B C 1
ATOM 6133 O O . ASP B 1 233 ? 19.047 21.125 21.359 1 46.41 233 ASP B O 1
ATOM 6137 N N . GLU B 1 234 ? 17.469 22.141 22.125 1 50.97 234 GLU B N 1
ATOM 6138 C CA . GLU B 1 234 ? 16.547 21.016 22.031 1 50.97 234 GLU B CA 1
ATOM 6139 C C . GLU B 1 234 ? 16.344 20.562 20.594 1 50.97 234 GLU B C 1
ATOM 6141 O O . GLU B 1 234 ? 16.141 19.375 20.328 1 50.97 234 GLU B O 1
ATOM 6146 N N . GLY B 1 235 ? 16.641 21.484 19.734 1 53.5 235 GLY B N 1
ATOM 6147 C CA . GLY B 1 235 ? 16.406 21.172 18.328 1 53.5 235 GLY B CA 1
ATOM 6148 C C . GLY B 1 235 ? 17.438 20.219 17.766 1 53.5 235 GLY B C 1
ATOM 6149 O O . GLY B 1 235 ? 17.094 19.312 17 1 53.5 235 GLY B O 1
ATOM 6150 N N . ILE B 1 236 ? 18.75 20.484 18.203 1 57.56 236 ILE B N 1
ATOM 6151 C CA . ILE B 1 236 ? 19.797 19.641 17.641 1 57.56 236 ILE B CA 1
ATOM 6152 C C . ILE B 1 236 ? 19.703 18.234 18.219 1 57.56 236 ILE B C 1
ATOM 6154 O O . ILE B 1 236 ? 19.938 17.25 17.5 1 57.56 236 ILE B O 1
ATOM 6158 N N . PHE B 1 237 ? 19.406 18.188 19.531 1 59.22 237 PHE B N 1
ATOM 6159 C CA . PHE B 1 237 ? 19.234 16.875 20.141 1 59.22 237 PHE B CA 1
ATOM 6160 C C . PHE B 1 237 ? 18.078 16.109 19.516 1 59.22 237 PHE B C 1
ATOM 6162 O O . PHE B 1 237 ? 18.125 14.891 19.391 1 59.22 237 PHE B O 1
ATOM 6169 N N . CYS B 1 238 ? 17.203 16.875 19.078 1 60.12 238 CYS B N 1
ATOM 6170 C CA . CYS B 1 238 ? 16.062 16.25 18.422 1 60.12 238 CYS B CA 1
ATOM 6171 C C . CYS B 1 238 ? 16.469 15.68 17.062 1 60.12 238 CYS B C 1
ATOM 6173 O O . CYS B 1 238 ? 15.891 14.703 16.594 1 60.12 238 CYS B O 1
ATOM 6175 N N . LEU B 1 239 ? 17.531 16.312 16.609 1 61.53 239 LEU B N 1
ATOM 6176 C CA . LEU B 1 239 ? 17.984 15.844 15.305 1 61.53 239 LEU B CA 1
ATOM 6177 C C . LEU B 1 239 ? 18.641 14.469 15.422 1 61.53 239 LEU B C 1
ATOM 6179 O O . LEU B 1 239 ? 18.516 13.641 14.516 1 61.53 239 LEU B O 1
ATOM 6183 N N . ILE B 1 240 ? 19.203 14.297 16.625 1 63.06 240 ILE B N 1
ATOM 6184 C CA . ILE B 1 240 ? 19.969 13.062 16.781 1 63.06 240 ILE B CA 1
ATOM 6185 C C . ILE B 1 240 ? 19.062 11.953 17.312 1 63.06 240 ILE B C 1
ATOM 6187 O O . ILE B 1 240 ? 19.172 10.797 16.906 1 63.06 240 ILE B O 1
ATOM 6191 N N . ASN B 1 241 ? 18.172 12.266 18.188 1 63.09 241 ASN B N 1
ATOM 6192 C CA . ASN B 1 241 ? 17.484 11.18 18.875 1 63.09 241 ASN B CA 1
ATOM 6193 C C . ASN B 1 241 ? 16.078 10.984 18.344 1 63.09 241 ASN B C 1
ATOM 6195 O O . ASN B 1 241 ? 15.531 9.883 18.406 1 63.09 241 ASN B O 1
ATOM 6199 N N . ASN B 1 242 ? 15.406 12.039 17.938 1 65.75 242 ASN B N 1
ATOM 6200 C CA . ASN B 1 242 ? 13.984 11.898 17.625 1 65.75 242 ASN B CA 1
ATOM 6201 C C . ASN B 1 242 ? 13.68 12.266 16.172 1 65.75 242 ASN B C 1
ATOM 6203 O O . ASN B 1 242 ? 12.836 13.117 15.914 1 65.75 242 ASN B O 1
ATOM 6207 N N . PHE B 1 243 ? 14.398 11.422 15.375 1 76.19 243 PHE B N 1
ATOM 6208 C CA . PHE B 1 243 ? 14.211 11.766 13.969 1 76.19 243 PHE B CA 1
ATOM 6209 C C . PHE B 1 243 ? 13 11.031 13.391 1 76.19 243 PHE B C 1
ATOM 6211 O O . PHE B 1 243 ? 12.547 11.352 12.297 1 76.19 243 PHE B O 1
ATOM 6218 N N . VAL B 1 244 ? 12.477 10.055 14.18 1 86.12 244 VAL B N 1
ATOM 6219 C CA . VAL B 1 244 ? 11.312 9.328 13.688 1 86.12 244 VAL B CA 1
ATOM 6220 C C . VAL B 1 244 ? 10.039 9.961 14.234 1 86.12 244 VAL B C 1
ATOM 6222 O O . VAL B 1 244 ? 9.836 10.016 15.445 1 86.12 244 VAL B O 1
ATOM 6225 N N . SER B 1 245 ? 9.289 10.484 13.375 1 88.31 245 SER B N 1
ATOM 6226 C CA . SER B 1 245 ? 8.031 11.094 13.773 1 88.31 245 SER B CA 1
ATOM 6227 C C . SER B 1 245 ? 6.934 10.055 13.945 1 88.31 245 SER B C 1
ATOM 6229 O O . SER B 1 245 ? 7.02 8.953 13.391 1 88.31 245 SER B O 1
ATOM 6231 N N . LYS B 1 246 ? 5.977 10.32 14.781 1 91.56 246 LYS B N 1
ATOM 6232 C CA . LYS B 1 246 ? 4.812 9.469 14.984 1 91.56 246 LYS B CA 1
ATOM 6233 C C . LYS B 1 246 ? 4.027 9.281 13.695 1 91.56 246 LYS B C 1
ATOM 6235 O O . LYS B 1 246 ? 3.562 8.18 13.398 1 91.56 246 LYS B O 1
ATOM 6240 N N . GLU B 1 247 ? 3.922 10.312 12.859 1 91.12 247 GLU B N 1
ATOM 6241 C CA . GLU B 1 247 ? 3.15 10.266 11.617 1 91.12 247 GLU B CA 1
ATOM 6242 C C . GLU B 1 247 ? 3.756 9.281 10.625 1 91.12 247 GLU B C 1
ATOM 6244 O O . GLU B 1 247 ? 3.033 8.516 9.984 1 91.12 247 GLU B O 1
ATOM 6249 N N . ARG B 1 248 ? 5.047 9.25 10.547 1 94 248 ARG B N 1
ATOM 6250 C CA . ARG B 1 248 ? 5.703 8.352 9.602 1 94 248 ARG B CA 1
ATOM 6251 C C . ARG B 1 248 ? 5.621 6.906 10.078 1 94 248 ARG B C 1
ATOM 6253 O O . ARG B 1 248 ? 5.492 5.984 9.273 1 94 248 ARG B O 1
ATOM 6260 N N . THR B 1 249 ? 5.754 6.766 11.438 1 95.38 249 THR B N 1
ATOM 6261 C CA . THR B 1 249 ? 5.609 5.426 12 1 95.38 249 THR B CA 1
ATOM 6262 C C . THR B 1 249 ? 4.223 4.863 11.719 1 95.38 249 THR B C 1
ATOM 6264 O O . THR B 1 249 ? 4.086 3.699 11.336 1 95.38 249 THR B O 1
ATOM 6267 N N . LEU B 1 250 ? 3.238 5.695 11.852 1 95.75 250 LEU B N 1
ATOM 6268 C CA . LEU B 1 250 ? 1.863 5.273 11.609 1 95.75 250 LEU B CA 1
ATOM 6269 C C . LEU B 1 250 ? 1.642 4.984 10.125 1 95.75 250 LEU B C 1
ATOM 6271 O O . LEU B 1 250 ? 0.98 4.008 9.773 1 95.75 250 LEU B O 1
ATOM 6275 N N . ALA B 1 251 ? 2.209 5.816 9.289 1 95.12 251 ALA B N 1
ATOM 6276 C CA . ALA B 1 251 ? 2.051 5.633 7.852 1 95.12 251 ALA B CA 1
ATOM 6277 C C . ALA B 1 251 ? 2.682 4.32 7.391 1 95.12 251 ALA B C 1
ATOM 6279 O O . ALA B 1 251 ? 2.072 3.562 6.633 1 95.12 251 ALA B O 1
ATOM 6280 N N . LEU B 1 252 ? 3.84 4.043 7.848 1 96.62 252 LEU B N 1
ATOM 6281 C CA . LEU B 1 252 ? 4.508 2.789 7.512 1 96.62 252 LEU B CA 1
ATOM 6282 C C . LEU B 1 252 ? 3.713 1.596 8.031 1 96.62 252 LEU B C 1
ATOM 6284 O O . LEU B 1 252 ? 3.506 0.62 7.305 1 96.62 252 LEU B O 1
ATOM 6288 N N . SER B 1 253 ? 3.311 1.67 9.297 1 97.25 253 SER B N 1
ATOM 6289 C CA . SER B 1 253 ? 2.57 0.577 9.914 1 97.25 253 SER B CA 1
ATOM 6290 C C . SER B 1 253 ? 1.25 0.321 9.195 1 97.25 253 SER B C 1
ATOM 6292 O O . SER B 1 253 ? 0.911 -0.827 8.898 1 97.25 253 SER B O 1
ATOM 6294 N N . ASP B 1 254 ? 0.528 1.359 8.898 1 96.44 254 ASP B N 1
ATOM 6295 C CA . ASP B 1 254 ? -0.75 1.214 8.203 1 96.44 254 ASP B CA 1
ATOM 6296 C C . ASP B 1 254 ? -0.561 0.586 6.824 1 96.44 254 ASP B C 1
ATOM 6298 O O . ASP B 1 254 ? -1.384 -0.22 6.387 1 96.44 254 ASP B O 1
ATOM 6302 N N . GLY B 1 255 ? 0.482 1.016 6.129 1 95.94 255 GLY B N 1
ATOM 6303 C CA . GLY B 1 255 ? 0.792 0.371 4.863 1 95.94 255 GLY B CA 1
ATOM 6304 C C . GLY B 1 255 ? 1.045 -1.119 5 1 95.94 255 GLY B C 1
ATOM 6305 O O . GLY B 1 255 ? 0.505 -1.918 4.23 1 95.94 255 GLY B O 1
ATOM 6306 N N . VAL B 1 256 ? 1.804 -1.504 5.969 1 96.25 256 VAL B N 1
ATOM 6307 C CA . VAL B 1 256 ? 2.141 -2.908 6.176 1 96.25 256 VAL B CA 1
ATOM 6308 C C . VAL B 1 256 ? 0.882 -3.691 6.547 1 96.25 256 VAL B C 1
ATOM 6310 O O . VAL B 1 256 ? 0.621 -4.758 5.984 1 96.25 256 VAL B O 1
ATOM 6313 N N . PHE B 1 257 ? 0.054 -3.168 7.461 1 96.44 257 PHE B N 1
ATOM 6314 C CA . PHE B 1 257 ? -1.188 -3.82 7.855 1 96.44 257 PHE B CA 1
ATOM 6315 C C . PHE B 1 257 ? -2.105 -4.016 6.656 1 96.44 257 PHE B C 1
ATOM 6317 O O . PHE B 1 257 ? -2.734 -5.066 6.512 1 96.44 257 PHE B O 1
ATOM 6324 N N . SER B 1 258 ? -2.191 -2.965 5.824 1 94.81 258 SER B N 1
ATOM 6325 C CA . SER B 1 258 ? -3.084 -3.025 4.672 1 94.81 258 SER B CA 1
ATOM 6326 C C . SER B 1 258 ? -2.648 -4.113 3.693 1 94.81 258 SER B C 1
ATOM 6328 O O . SER B 1 258 ? -3.482 -4.852 3.17 1 94.81 258 SER B O 1
ATOM 6330 N N . ILE B 1 259 ? -1.361 -4.23 3.482 1 92.94 259 ILE B N 1
ATOM 6331 C CA . ILE B 1 259 ? -0.842 -5.227 2.553 1 92.94 259 ILE B CA 1
ATOM 6332 C C . ILE B 1 259 ? -1.07 -6.625 3.117 1 92.94 259 ILE B C 1
ATOM 6334 O O . ILE B 1 259 ? -1.557 -7.516 2.412 1 92.94 259 ILE B O 1
ATOM 6338 N N . ILE B 1 260 ? -0.797 -6.832 4.355 1 92.31 260 ILE B N 1
ATOM 6339 C CA . ILE B 1 260 ? -0.931 -8.133 5.008 1 92.31 260 ILE B CA 1
ATOM 6340 C C . ILE B 1 260 ? -2.387 -8.586 4.957 1 92.31 260 I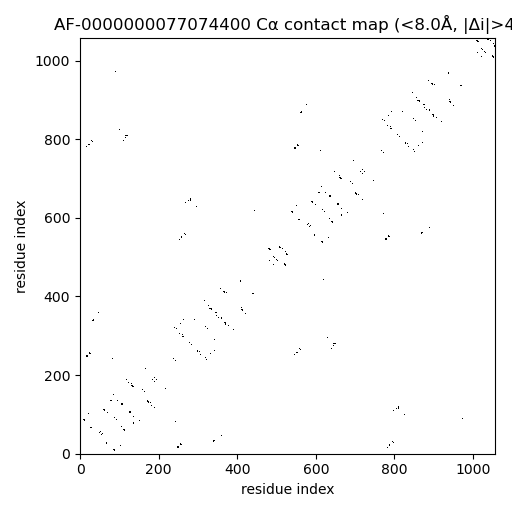LE B C 1
ATOM 6342 O O . ILE B 1 260 ? -2.67 -9.75 4.66 1 92.31 260 ILE B O 1
ATOM 6346 N N . GLY B 1 261 ? -3.303 -7.727 5.168 1 89.62 261 GLY B N 1
ATOM 6347 C CA . GLY B 1 261 ? -4.719 -8.062 5.152 1 89.62 261 GLY B CA 1
ATOM 6348 C C . GLY B 1 261 ? -5.227 -8.438 3.773 1 89.62 261 GLY B C 1
ATOM 6349 O O . GLY B 1 261 ? -6.18 -9.211 3.645 1 89.62 261 GLY B O 1
ATOM 6350 N N . THR B 1 262 ? -4.52 -7.969 2.717 1 89.38 262 THR B N 1
ATOM 6351 C CA . THR B 1 262 ? -5.066 -8.148 1.375 1 89.38 262 THR B CA 1
ATOM 6352 C C . THR B 1 262 ? -4.246 -9.172 0.591 1 89.38 262 THR B C 1
ATOM 6354 O O . THR B 1 262 ? -4.648 -9.594 -0.496 1 89.38 262 THR B O 1
ATOM 6357 N N . LEU B 1 263 ? -3.186 -9.703 1.089 1 83.69 263 LEU B N 1
ATOM 6358 C CA . LEU B 1 263 ? -2.316 -10.617 0.356 1 83.69 263 LEU B CA 1
ATOM 6359 C C . LEU B 1 263 ? -3.037 -11.93 0.048 1 83.69 263 LEU B C 1
ATOM 6361 O O . LEU B 1 263 ? -2.873 -12.492 -1.037 1 83.69 263 LEU B O 1
ATOM 6365 N N . ILE B 1 264 ? -3.822 -12.391 0.993 1 80.5 264 ILE B N 1
ATOM 6366 C CA . ILE B 1 264 ? -4.441 -13.695 0.802 1 80.5 264 ILE B CA 1
ATOM 6367 C C . ILE B 1 264 ? -5.52 -13.602 -0.275 1 80.5 264 ILE B C 1
ATOM 6369 O O . ILE B 1 264 ? -5.785 -14.578 -0.983 1 80.5 264 ILE B O 1
ATOM 6373 N N . VAL B 1 265 ? -6.102 -12.492 -0.437 1 84.88 265 VAL B N 1
ATOM 6374 C CA . VAL B 1 265 ? -7.105 -12.328 -1.484 1 84.88 265 VAL B CA 1
ATOM 6375 C C . VAL B 1 265 ? -6.438 -12.422 -2.855 1 84.88 265 VAL B C 1
ATOM 6377 O O . VAL B 1 265 ? -7.055 -12.859 -3.826 1 84.88 265 VAL B O 1
ATOM 6380 N N . LEU B 1 266 ? -5.234 -12.102 -2.887 1 78.19 266 LEU B N 1
ATOM 6381 C CA . LEU B 1 266 ? -4.473 -12.219 -4.125 1 78.19 266 LEU B CA 1
ATOM 6382 C C . LEU B 1 266 ? -4.352 -13.68 -4.547 1 78.19 266 LEU B C 1
ATOM 6384 O O . LEU B 1 266 ? -4.535 -14.008 -5.719 1 78.19 266 LEU B O 1
ATOM 6388 N N . ASP B 1 267 ? -4.145 -14.508 -3.621 1 76.81 267 ASP B N 1
ATOM 6389 C CA . ASP B 1 267 ? -4.016 -15.93 -3.902 1 76.81 267 ASP B CA 1
ATOM 6390 C C . ASP B 1 267 ? -5.355 -16.531 -4.32 1 76.81 267 ASP B C 1
ATOM 6392 O O . ASP B 1 267 ? -5.41 -17.391 -5.211 1 76.81 267 ASP B O 1
ATOM 6396 N N . LEU B 1 268 ? -6.305 -16.078 -3.674 1 82.62 268 LEU B N 1
ATOM 6397 C CA . LEU B 1 268 ? -7.641 -16.578 -3.992 1 82.62 268 LEU B CA 1
ATOM 6398 C C . LEU B 1 268 ? -8.031 -16.203 -5.418 1 82.62 268 LEU B C 1
ATOM 6400 O O . LEU B 1 268 ? -8.562 -17.031 -6.156 1 82.62 268 LEU B O 1
ATOM 6404 N N . THR B 1 269 ? -7.742 -15.062 -5.828 1 81.38 269 THR B N 1
ATOM 6405 C CA . THR B 1 269 ? -8.062 -14.586 -7.172 1 81.38 269 THR B CA 1
ATOM 6406 C C . THR B 1 269 ? -7.242 -15.344 -8.219 1 81.38 269 THR B C 1
ATOM 6408 O O . THR B 1 269 ? -7.766 -15.719 -9.266 1 81.38 269 THR B O 1
ATOM 6411 N N . ALA B 1 270 ? -6.051 -15.57 -7.887 1 76.56 270 ALA B N 1
ATOM 6412 C CA . ALA B 1 270 ? -5.184 -16.312 -8.805 1 76.56 270 ALA B CA 1
ATOM 6413 C C . ALA B 1 270 ? -5.66 -17.75 -8.969 1 76.56 270 ALA B C 1
ATOM 6415 O O . ALA B 1 270 ? -5.613 -18.297 -10.07 1 76.56 270 ALA B O 1
ATOM 6416 N N . ASP B 1 271 ? -6.145 -18.312 -7.93 1 78.12 271 ASP B N 1
ATOM 6417 C CA . ASP B 1 271 ? -6.609 -19.703 -7.969 1 78.12 271 ASP B CA 1
ATOM 6418 C C . ASP B 1 271 ? -7.887 -19.828 -8.797 1 78.12 271 ASP B C 1
ATOM 6420 O O . ASP B 1 271 ? -8.102 -20.844 -9.461 1 78.12 271 ASP B O 1
ATOM 6424 N N . ILE B 1 272 ? -8.688 -18.859 -8.766 1 79.38 272 ILE B N 1
ATOM 6425 C CA . ILE B 1 272 ? -9.93 -18.875 -9.531 1 79.38 272 ILE B CA 1
ATOM 6426 C C . ILE B 1 272 ? -9.609 -18.922 -11.023 1 79.38 272 ILE B C 1
ATOM 6428 O O . ILE B 1 272 ? -10.227 -19.672 -11.781 1 79.38 272 ILE B O 1
ATOM 6432 N N . TYR B 1 273 ? -8.617 -18.25 -11.461 1 73.5 273 TYR B N 1
ATOM 6433 C CA . TYR B 1 273 ? -8.25 -18.188 -12.867 1 73.5 273 TYR B CA 1
ATOM 6434 C C . TYR B 1 273 ? -7.531 -19.453 -13.305 1 73.5 273 TYR B C 1
ATOM 6436 O O . TYR B 1 273 ? -7.707 -19.922 -14.43 1 73.5 273 TYR B O 1
ATOM 6444 N N . LYS B 1 274 ? -6.766 -19.984 -12.398 1 71.06 274 LYS B N 1
ATOM 6445 C CA . LYS B 1 274 ? -6.02 -21.188 -12.727 1 71.06 274 LYS B CA 1
ATOM 6446 C C . LYS B 1 274 ? -6.965 -22.375 -12.93 1 71.06 274 LYS B C 1
ATOM 6448 O O . LYS B 1 274 ? -6.707 -23.234 -13.773 1 71.06 274 LYS B O 1
ATOM 6453 N N . LYS B 1 275 ? -7.941 -22.375 -12.273 1 65.88 275 LYS B N 1
ATOM 6454 C CA . LYS B 1 275 ? -8.828 -23.547 -12.32 1 65.88 275 LYS B CA 1
ATOM 6455 C C . LYS B 1 275 ? -9.977 -23.312 -13.305 1 65.88 275 LYS B C 1
ATOM 6457 O O . LYS B 1 275 ? -10.922 -24.094 -13.359 1 65.88 275 LYS B O 1
ATOM 6462 N N . GLU B 1 276 ? -9.781 -22.125 -14 1 64.75 276 GLU B N 1
ATOM 6463 C CA . GLU B 1 276 ? -10.773 -21.781 -15.016 1 64.75 276 GLU B CA 1
ATOM 6464 C C . GLU B 1 276 ? -10.828 -22.844 -16.109 1 64.75 276 GLU B C 1
ATOM 6466 O O . GLU B 1 276 ? -9.797 -23.281 -16.609 1 64.75 276 GLU B O 1
ATOM 6471 N N . GLY B 1 277 ? -11.883 -23.438 -16.188 1 58.34 277 GLY B N 1
ATOM 6472 C CA . GLY B 1 277 ? -12.07 -24.453 -17.219 1 58.34 277 GLY B CA 1
ATOM 6473 C C . GLY B 1 277 ? -12.086 -25.859 -16.656 1 58.34 277 GLY B C 1
ATOM 6474 O O . GLY B 1 277 ? -12.531 -26.797 -17.328 1 58.34 277 GLY B O 1
ATOM 6475 N N . LYS B 1 278 ? -11.352 -26.078 -15.555 1 57.78 278 LYS B N 1
ATOM 6476 C CA . LYS B 1 278 ? -11.336 -27.438 -15.023 1 57.78 278 LYS B CA 1
ATOM 6477 C C . LYS B 1 278 ? -12.625 -27.75 -14.266 1 57.78 278 LYS B C 1
ATOM 6479 O O . LYS B 1 278 ? -13.117 -28.875 -14.305 1 57.78 278 LYS B O 1
ATOM 6484 N N . ALA B 1 279 ? -13.008 -26.797 -13.461 1 57.75 279 ALA B N 1
ATOM 6485 C CA . ALA B 1 279 ? -14.227 -27.047 -12.695 1 57.75 279 ALA B CA 1
ATOM 6486 C C . ALA B 1 279 ? -15.469 -26.719 -13.516 1 57.75 279 ALA B C 1
ATOM 6488 O O . ALA B 1 279 ? -15.523 -25.688 -14.188 1 57.75 279 ALA B O 1
ATOM 6489 N N . THR B 1 280 ? -16.281 -27.578 -13.586 1 63.53 280 THR B N 1
ATOM 6490 C CA . THR B 1 280 ? -17.484 -27.484 -14.414 1 63.53 280 THR B CA 1
ATOM 6491 C C . THR B 1 280 ? -18.453 -26.453 -13.867 1 63.53 280 THR B C 1
ATOM 6493 O O . THR B 1 280 ? -19.078 -25.719 -14.625 1 63.53 280 THR B O 1
ATOM 6496 N N . GLU B 1 281 ? -18.438 -26.391 -12.445 1 80.12 281 GLU B N 1
ATOM 6497 C CA . GLU B 1 281 ? -19.422 -25.484 -11.844 1 80.12 281 GLU B CA 1
ATOM 6498 C C . GLU B 1 281 ? -18.812 -24.656 -10.719 1 80.12 281 GLU B C 1
ATOM 6500 O O . GLU B 1 281 ? -17.828 -25.078 -10.102 1 80.12 281 GLU B O 1
ATOM 6505 N N . ALA B 1 282 ? -19.281 -23.469 -10.555 1 83.88 282 ALA B N 1
ATOM 6506 C CA . ALA B 1 282 ? -18.844 -22.562 -9.484 1 83.88 282 ALA B CA 1
ATOM 6507 C C . ALA B 1 282 ? -19 -23.219 -8.117 1 83.88 282 ALA B C 1
ATOM 6509 O O . ALA B 1 282 ? -18.188 -22.984 -7.215 1 83.88 282 ALA B O 1
ATOM 6510 N N . THR B 1 283 ? -19.953 -24.109 -8 1 85.5 283 THR B N 1
ATOM 6511 C CA . THR B 1 283 ? -20.188 -24.797 -6.734 1 85.5 283 THR B CA 1
ATOM 6512 C C . THR B 1 283 ? -19.047 -25.734 -6.402 1 85.5 283 THR B C 1
ATOM 6514 O O . THR B 1 283 ? -18.641 -25.844 -5.242 1 85.5 283 THR B O 1
ATOM 6517 N N . ASP B 1 284 ? -18.562 -26.391 -7.414 1 85 284 ASP B N 1
ATOM 6518 C CA . ASP B 1 284 ? -17.453 -27.312 -7.203 1 85 284 ASP B CA 1
ATOM 6519 C C . ASP B 1 284 ? -16.188 -26.562 -6.816 1 85 284 ASP B C 1
ATOM 6521 O O . ASP B 1 284 ? -15.43 -27.016 -5.941 1 85 284 ASP B O 1
ATOM 6525 N N . PHE B 1 285 ? -16.047 -25.469 -7.391 1 85.69 285 PHE B N 1
ATOM 6526 C CA . PHE B 1 285 ? -14.891 -24.641 -7.055 1 85.69 285 PHE B CA 1
ATOM 6527 C C . PHE B 1 285 ? -14.969 -24.156 -5.609 1 85.69 285 PHE B C 1
ATOM 6529 O O . PHE B 1 285 ? -13.977 -24.219 -4.875 1 85.69 285 PHE B O 1
ATOM 6536 N N . LEU B 1 286 ? -16.156 -23.766 -5.242 1 86.88 286 LEU B N 1
ATOM 6537 C CA . LEU B 1 286 ? -16.344 -23.234 -3.9 1 86.88 286 LEU B CA 1
ATOM 6538 C C . LEU B 1 286 ? -16.156 -24.312 -2.846 1 86.88 286 LEU B C 1
ATOM 6540 O O . LEU B 1 286 ? -15.625 -24.047 -1.764 1 86.88 286 LEU B O 1
ATOM 6544 N N . LYS B 1 287 ? -16.547 -25.469 -3.205 1 85.56 287 LYS B N 1
ATOM 6545 C CA . LYS B 1 287 ? -16.359 -26.594 -2.281 1 85.56 287 LYS B CA 1
ATOM 6546 C C . LYS B 1 287 ? -14.891 -26.969 -2.16 1 85.56 287 LYS B C 1
ATOM 6548 O O . LYS B 1 287 ? -14.414 -27.266 -1.065 1 85.56 287 LYS B O 1
ATOM 6553 N N . GLU B 1 288 ? -14.266 -26.906 -3.246 1 81.75 288 GLU B N 1
ATOM 6554 C CA . GLU B 1 288 ? -12.852 -27.281 -3.254 1 81.75 288 GLU B CA 1
ATOM 6555 C C . GLU B 1 288 ? -12 -26.219 -2.559 1 81.75 288 GLU B C 1
ATOM 6557 O O . GLU B 1 288 ? -11.008 -26.547 -1.899 1 81.75 288 GLU B O 1
ATOM 6562 N N . GLU B 1 289 ? -12.445 -24.953 -2.666 1 85.12 289 GLU B N 1
ATOM 6563 C CA . GLU B 1 289 ? -11.625 -23.859 -2.139 1 85.12 289 GLU B CA 1
ATOM 6564 C C . GLU B 1 289 ? -12.234 -23.281 -0.871 1 85.12 289 GLU B C 1
ATOM 6566 O O . GLU B 1 289 ? -11.953 -22.125 -0.512 1 85.12 289 GLU B O 1
ATOM 6571 N N . GLN B 1 290 ? -13.039 -23.984 -0.18 1 84.62 290 GLN B N 1
ATOM 6572 C CA . GLN B 1 290 ? -13.719 -23.5 1.017 1 84.62 290 GLN B CA 1
ATOM 6573 C C . GLN B 1 290 ? -12.711 -23.109 2.096 1 84.62 290 GLN B C 1
ATOM 6575 O O . GLN B 1 290 ? -12.898 -22.109 2.797 1 84.62 290 GLN B O 1
ATOM 6580 N N . TYR B 1 291 ? -11.617 -23.844 2.221 1 81.06 291 TYR B N 1
ATOM 6581 C CA . TYR B 1 291 ? -10.625 -23.578 3.262 1 81.06 291 TYR B CA 1
ATOM 6582 C C . TYR B 1 291 ? -9.789 -22.359 2.914 1 81.06 291 TYR B C 1
ATOM 6584 O O . TYR B 1 291 ? -9.328 -21.641 3.805 1 81.06 291 TYR B O 1
ATOM 6592 N N . ALA B 1 292 ? -9.656 -22.109 1.643 1 82.88 292 ALA B N 1
ATOM 6593 C CA . ALA B 1 292 ? -8.945 -20.906 1.223 1 82.88 292 ALA B CA 1
ATOM 6594 C C . ALA B 1 292 ? -9.742 -19.656 1.592 1 82.88 292 ALA B C 1
ATOM 6596 O O . ALA B 1 292 ? -9.164 -18.641 2.002 1 82.88 292 ALA B O 1
ATOM 6597 N N . PHE B 1 293 ? -11.031 -19.75 1.505 1 85.44 293 PHE B N 1
ATOM 6598 C CA . PHE B 1 293 ? -11.883 -18.625 1.87 1 85.44 293 PHE B CA 1
ATOM 6599 C C . PHE B 1 293 ? -11.859 -18.391 3.377 1 85.44 293 PHE B C 1
ATOM 6601 O O . PHE B 1 293 ? -11.836 -17.25 3.832 1 85.44 293 PHE B O 1
ATOM 6608 N N . TYR B 1 294 ? -11.812 -19.438 4.078 1 81.56 294 TYR B N 1
ATOM 6609 C CA . TYR B 1 294 ? -11.719 -19.328 5.527 1 81.56 294 TYR B CA 1
ATOM 6610 C C . TYR B 1 294 ? -10.398 -18.703 5.949 1 81.56 294 TYR B C 1
ATOM 6612 O O . TYR B 1 294 ? -10.352 -17.891 6.867 1 81.56 294 TYR B O 1
ATOM 6620 N N . SER B 1 295 ? -9.383 -19.172 5.332 1 80.56 295 SER B N 1
ATOM 6621 C CA . SER B 1 295 ? -8.062 -18.641 5.637 1 80.56 295 SER B CA 1
ATOM 6622 C C . SER B 1 295 ? -7.996 -17.141 5.32 1 80.56 295 SER B C 1
ATOM 6624 O O . SER B 1 295 ? -7.371 -16.375 6.055 1 80.56 295 SER B O 1
ATOM 6626 N N . TYR B 1 296 ? -8.656 -16.766 4.254 1 87 296 TYR B N 1
ATOM 6627 C CA . TYR B 1 296 ? -8.719 -15.352 3.902 1 87 296 TYR B CA 1
ATOM 6628 C C . TYR B 1 296 ? -9.445 -14.555 4.977 1 87 296 TYR B C 1
ATOM 6630 O O . TYR B 1 296 ? -8.961 -13.516 5.426 1 87 296 TYR B O 1
ATOM 6638 N N . PHE B 1 297 ? -10.562 -15.062 5.375 1 86.12 297 PHE B N 1
ATOM 6639 C CA . PHE B 1 297 ? -11.359 -14.391 6.387 1 86.12 297 PHE B CA 1
ATOM 6640 C C . PHE B 1 297 ? -10.594 -14.273 7.699 1 86.12 297 PHE B C 1
ATOM 6642 O O . PHE B 1 297 ? -10.555 -13.203 8.305 1 86.12 297 PHE B O 1
ATOM 6649 N N . SER B 1 298 ? -9.984 -15.32 8.062 1 83.12 298 SER B N 1
ATOM 6650 C CA . SER B 1 298 ? -9.242 -15.352 9.32 1 83.12 298 SER B CA 1
ATOM 6651 C C . SER B 1 298 ? -8.047 -14.406 9.281 1 83.12 298 SER B C 1
ATOM 6653 O O . SER B 1 298 ? -7.824 -13.633 10.219 1 83.12 298 SER B O 1
ATOM 6655 N N . SER B 1 299 ? -7.316 -14.461 8.195 1 87.25 299 SER B N 1
ATOM 6656 C CA . SER B 1 299 ? -6.137 -13.617 8.078 1 87.25 299 SER B CA 1
ATOM 6657 C C . SER B 1 299 ? -6.512 -12.141 8.07 1 87.25 299 SER B C 1
ATOM 6659 O O . SER B 1 299 ? -5.867 -11.328 8.734 1 87.25 299 SER B O 1
ATOM 6661 N N . PHE B 1 300 ? -7.602 -11.781 7.355 1 91.62 300 PHE B N 1
ATOM 6662 C CA . PHE B 1 300 ? -8.023 -10.391 7.297 1 91.62 300 PHE B CA 1
ATOM 6663 C C . PHE B 1 300 ? -8.508 -9.914 8.656 1 91.62 300 PHE B C 1
ATOM 6665 O O . PHE B 1 300 ? -8.195 -8.797 9.078 1 91.62 300 PHE B O 1
ATOM 6672 N N . MET B 1 301 ? -9.203 -10.766 9.352 1 88.69 301 MET B N 1
ATOM 6673 C CA . MET B 1 301 ? -9.742 -10.391 10.656 1 88.69 301 MET B CA 1
ATOM 6674 C C . MET B 1 301 ? -8.625 -10.227 11.68 1 88.69 301 MET B C 1
ATOM 6676 O O . MET B 1 301 ? -8.617 -9.266 12.445 1 88.69 301 MET B O 1
ATOM 6680 N N . ILE B 1 302 ? -7.699 -11.109 11.648 1 90.06 302 ILE B N 1
ATOM 6681 C CA . ILE B 1 302 ? -6.586 -11.031 12.594 1 90.06 302 ILE B CA 1
ATOM 6682 C C . ILE B 1 302 ? -5.766 -9.773 12.32 1 90.06 302 ILE B C 1
ATOM 6684 O O . ILE B 1 302 ? -5.445 -9.023 13.25 1 90.06 302 ILE B O 1
ATOM 6688 N N . ALA B 1 303 ? -5.445 -9.586 11.047 1 92.38 303 ALA B N 1
ATOM 6689 C CA . ALA B 1 303 ? -4.688 -8.383 10.688 1 92.38 303 ALA B CA 1
ATOM 6690 C C . ALA B 1 303 ? -5.457 -7.121 11.062 1 92.38 303 ALA B C 1
ATOM 6692 O O . ALA B 1 303 ? -4.883 -6.168 11.586 1 92.38 303 ALA B O 1
ATOM 6693 N N . GLY B 1 304 ? -6.797 -7.145 10.789 1 93.25 304 GLY B N 1
ATOM 6694 C CA . GLY B 1 304 ? -7.633 -6 11.117 1 93.25 304 GLY B CA 1
ATOM 6695 C C . GLY B 1 304 ? -7.715 -5.727 12.609 1 93.25 304 GLY B C 1
ATOM 6696 O O . GLY B 1 304 ? -7.672 -4.57 13.031 1 93.25 304 GLY B O 1
ATOM 6697 N N . LEU B 1 305 ? -7.789 -6.738 13.391 1 92.5 305 LEU B N 1
ATOM 6698 C CA . LEU B 1 305 ? -7.906 -6.559 14.836 1 92.5 305 LEU B CA 1
ATOM 6699 C C . LEU B 1 305 ? -6.57 -6.145 15.438 1 92.5 305 LEU B C 1
ATOM 6701 O O . LEU B 1 305 ? -6.531 -5.355 16.391 1 92.5 305 LEU B O 1
ATOM 6705 N N . LEU B 1 306 ? -5.52 -6.699 14.93 1 94.19 306 LEU B N 1
ATOM 6706 C CA . LEU B 1 306 ? -4.211 -6.25 15.391 1 94.19 306 LEU B CA 1
ATOM 6707 C C . LEU B 1 306 ? -3.975 -4.789 15.031 1 94.19 306 LEU B C 1
ATOM 6709 O O . LEU B 1 306 ? -3.334 -4.055 15.789 1 94.19 306 LEU B O 1
ATOM 6713 N N . TRP B 1 307 ? -4.426 -4.391 13.836 1 95.75 307 TRP B N 1
ATOM 6714 C CA . TRP B 1 307 ? -4.371 -2.979 13.469 1 95.75 307 TRP B CA 1
ATOM 6715 C C . TRP B 1 307 ? -5.211 -2.135 14.422 1 95.75 307 TRP B C 1
ATOM 6717 O O . TRP B 1 307 ? -4.812 -1.034 14.805 1 95.75 307 TRP B O 1
ATOM 6727 N N . PHE B 1 308 ? -6.371 -2.725 14.789 1 93 308 PHE B N 1
ATOM 6728 C CA . PHE B 1 308 ? -7.262 -2.039 15.711 1 93 308 PHE B CA 1
ATOM 6729 C C . PHE B 1 308 ? -6.562 -1.775 17.047 1 93 308 PHE B C 1
ATOM 6731 O O . PHE B 1 308 ? -6.637 -0.668 17.578 1 93 308 PHE B O 1
ATOM 6738 N N . ILE B 1 309 ? -5.898 -2.701 17.547 1 93.38 309 ILE B N 1
ATOM 6739 C CA . ILE B 1 309 ? -5.141 -2.566 18.797 1 93.38 309 ILE B CA 1
ATOM 6740 C C . ILE B 1 309 ? -4.051 -1.512 18.625 1 93.38 309 ILE B C 1
ATOM 6742 O O . ILE B 1 309 ? -3.867 -0.651 19.484 1 93.38 309 ILE B O 1
ATOM 6746 N N . HIS B 1 310 ? -3.342 -1.671 17.516 1 94.81 310 HIS B N 1
ATOM 6747 C CA . HIS B 1 310 ? -2.279 -0.723 17.203 1 94.81 310 HIS B CA 1
ATOM 6748 C C . HIS B 1 310 ? -2.816 0.702 17.125 1 94.81 310 HIS B C 1
ATOM 6750 O O . HIS B 1 310 ? -2.201 1.631 17.656 1 94.81 310 HIS B O 1
ATOM 6756 N N . HIS B 1 311 ? -3.971 0.845 16.484 1 92.62 311 HIS B N 1
ATOM 6757 C CA . HIS B 1 311 ? -4.629 2.139 16.344 1 92.62 311 HIS B CA 1
ATOM 6758 C C . HIS B 1 311 ? -5.02 2.713 17.703 1 92.62 311 HIS B C 1
ATOM 6760 O O . HIS B 1 311 ? -4.762 3.887 17.984 1 92.62 311 HIS B O 1
ATOM 6766 N N . SER B 1 312 ? -5.582 1.938 18.516 1 88.69 312 SER B N 1
ATOM 6767 C CA . SER B 1 312 ? -5.992 2.371 19.844 1 88.69 312 SER B CA 1
ATOM 6768 C C . SER B 1 312 ? -4.789 2.746 20.703 1 88.69 312 SER B C 1
ATOM 6770 O O . SER B 1 312 ? -4.809 3.762 21.406 1 88.69 312 SER B O 1
ATOM 6772 N N . MET B 1 313 ? -3.793 1.994 20.594 1 91 313 MET B N 1
ATOM 6773 C CA . MET B 1 313 ? -2.586 2.211 21.391 1 91 313 MET B CA 1
ATOM 6774 C C . MET B 1 313 ? -1.904 3.518 21 1 91 313 MET B C 1
ATOM 6776 O O . MET B 1 313 ? -1.548 4.32 21.859 1 91 313 MET B O 1
ATOM 6780 N N . PHE B 1 314 ? -1.76 3.801 19.75 1 92.06 314 PHE B N 1
ATOM 6781 C CA . PHE B 1 314 ? -1.021 4.973 19.281 1 92.06 314 PHE B CA 1
ATOM 6782 C C . PHE B 1 314 ? -1.863 6.234 19.438 1 92.06 314 PHE B C 1
ATOM 6784 O O . PHE B 1 314 ? -1.346 7.348 19.328 1 92.06 314 PHE B O 1
ATOM 6791 N N . SER B 1 315 ? -3.211 6.055 19.609 1 87.12 315 SER B N 1
ATOM 6792 C CA . SER B 1 315 ? -4.016 7.227 19.938 1 87.12 315 SER B CA 1
ATOM 6793 C C . SER B 1 315 ? -3.652 7.773 21.312 1 87.12 315 SER B C 1
ATOM 6795 O O . SER B 1 315 ? -3.896 8.945 21.609 1 87.12 315 SER B O 1
ATOM 6797 N N . LEU B 1 316 ? -2.998 6.961 22.156 1 86.62 316 LEU B N 1
ATOM 6798 C CA . LEU B 1 316 ? -2.623 7.348 23.516 1 86.62 316 LEU B CA 1
ATOM 6799 C C . LEU B 1 316 ? -1.148 7.734 23.578 1 86.62 316 LEU B C 1
ATOM 6801 O O . LEU B 1 316 ? -0.674 8.211 24.609 1 86.62 316 LEU B O 1
ATOM 6805 N N . ILE B 1 317 ? -0.405 7.535 22.516 1 88.25 317 ILE B N 1
ATOM 6806 C CA . ILE B 1 317 ? 1.021 7.836 22.469 1 88.25 317 ILE B CA 1
ATOM 6807 C C . ILE B 1 317 ? 1.243 9.172 21.766 1 88.25 317 ILE B C 1
ATOM 6809 O O . ILE B 1 317 ? 0.729 9.398 20.672 1 88.25 317 ILE B O 1
ATOM 6813 N N . SER B 1 318 ? 1.898 10.047 22.312 1 84 318 SER B N 1
ATOM 6814 C CA . SER B 1 318 ? 2.135 11.367 21.75 1 84 318 SER B CA 1
ATOM 6815 C C . SER B 1 318 ? 3.482 11.438 21.047 1 84 318 SER B C 1
ATOM 6817 O O . SER B 1 318 ? 3.623 12.125 20.031 1 84 318 SER B O 1
ATOM 6819 N N . ALA B 1 319 ? 4.496 10.742 21.562 1 84.62 319 ALA B N 1
ATOM 6820 C CA . ALA B 1 319 ? 5.832 10.781 20.969 1 84.62 319 ALA B CA 1
ATOM 6821 C C . ALA B 1 319 ? 6.43 9.383 20.891 1 84.62 319 ALA B C 1
ATOM 6823 O O . ALA B 1 319 ? 6.18 8.539 21.75 1 84.62 319 ALA B O 1
ATOM 6824 N N . VAL B 1 320 ? 7.207 9.195 19.844 1 88.69 320 VAL B N 1
ATOM 6825 C CA . VAL B 1 320 ? 7.805 7.891 19.594 1 88.69 320 VAL B CA 1
ATOM 6826 C C . VAL B 1 320 ? 9.305 7.941 19.906 1 88.69 320 VAL B C 1
ATOM 6828 O O . VAL B 1 320 ? 10.008 8.836 19.438 1 88.69 320 VAL B O 1
ATOM 6831 N N . ASN B 1 321 ? 9.797 7.098 20.766 1 86.31 321 ASN B N 1
ATOM 6832 C CA . ASN B 1 321 ? 11.219 6.957 21.062 1 86.31 321 ASN B CA 1
ATOM 6833 C C . ASN B 1 321 ? 11.828 5.777 20.312 1 86.31 321 ASN B C 1
ATOM 6835 O O . ASN B 1 321 ? 11.156 5.141 19.5 1 86.31 321 ASN B O 1
ATOM 6839 N N . SER B 1 322 ? 13.102 5.547 20.5 1 84.81 322 SER B N 1
ATOM 6840 C CA . SER B 1 322 ? 13.82 4.52 19.75 1 84.81 322 SER B CA 1
ATOM 6841 C C . SER B 1 322 ? 13.312 3.125 20.094 1 84.81 322 SER B C 1
ATOM 6843 O O . SER B 1 322 ? 13.219 2.262 19.219 1 84.81 322 SER B O 1
ATOM 6845 N N . TYR B 1 323 ? 12.945 2.873 21.328 1 88.5 323 TYR B N 1
ATOM 6846 C CA . TYR B 1 323 ? 12.453 1.562 21.75 1 88.5 323 TYR B CA 1
ATOM 6847 C C . TYR B 1 323 ? 11.086 1.277 21.141 1 88.5 323 TYR B C 1
ATOM 6849 O O . TYR B 1 323 ? 10.805 0.153 20.719 1 88.5 323 TYR B O 1
ATOM 6857 N N . ILE B 1 324 ? 10.266 2.283 21.172 1 92.75 324 ILE B N 1
ATOM 6858 C CA . ILE B 1 324 ? 8.945 2.131 20.562 1 92.75 324 ILE B CA 1
ATOM 6859 C C . ILE B 1 324 ? 9.094 1.791 19.078 1 92.75 324 ILE B C 1
ATOM 6861 O O . ILE B 1 324 ? 8.391 0.921 18.562 1 92.75 324 ILE B O 1
ATOM 6865 N N . THR B 1 325 ? 10.055 2.467 18.453 1 93.12 325 THR B N 1
ATOM 6866 C CA . THR B 1 325 ? 10.289 2.225 17.031 1 93.12 325 THR B CA 1
ATOM 6867 C C . THR B 1 325 ? 10.773 0.794 16.797 1 93.12 325 THR B C 1
ATOM 6869 O O . THR B 1 325 ? 10.344 0.136 15.852 1 93.12 325 THR B O 1
ATOM 6872 N N . ILE B 1 326 ? 11.586 0.297 17.656 1 92.81 326 ILE B N 1
ATOM 6873 C CA . ILE B 1 326 ? 12.141 -1.045 17.516 1 92.81 326 ILE B CA 1
ATOM 6874 C C . ILE B 1 326 ? 11.039 -2.082 17.719 1 92.81 326 ILE B C 1
ATOM 6876 O O . ILE B 1 326 ? 10.875 -2.994 16.906 1 92.81 326 ILE B O 1
ATOM 6880 N N . PHE B 1 327 ? 10.227 -1.959 18.734 1 95.31 327 PHE B N 1
ATOM 6881 C CA . PHE B 1 327 ? 9.172 -2.93 19 1 95.31 327 PHE B CA 1
ATOM 6882 C C . PHE B 1 327 ? 8.078 -2.852 17.953 1 95.31 327 PHE B C 1
ATOM 6884 O O . PHE B 1 327 ? 7.469 -3.865 17.609 1 95.31 327 PHE B O 1
ATOM 6891 N N . ASN B 1 328 ? 7.852 -1.64 17.484 1 96.69 328 ASN B N 1
ATOM 6892 C CA . ASN B 1 328 ? 6.926 -1.524 16.375 1 96.69 328 ASN B CA 1
ATOM 6893 C C . ASN B 1 328 ? 7.441 -2.26 15.141 1 96.69 328 ASN B C 1
ATOM 6895 O O . ASN B 1 328 ? 6.688 -2.963 14.469 1 96.69 328 ASN B O 1
ATOM 6899 N N . GLY B 1 329 ? 8.742 -2.045 14.891 1 96.06 329 GLY B N 1
ATOM 6900 C CA . GLY B 1 329 ? 9.344 -2.758 13.773 1 96.06 329 GLY B CA 1
ATOM 6901 C C . GLY B 1 329 ? 9.281 -4.266 13.922 1 96.06 329 GLY B C 1
ATOM 6902 O O . GLY B 1 329 ? 8.969 -4.977 12.961 1 96.06 329 GLY B O 1
ATOM 6903 N N . LEU B 1 330 ? 9.484 -4.738 15.086 1 95.88 330 LEU B N 1
ATOM 6904 C CA . LEU B 1 330 ? 9.414 -6.168 15.367 1 95.88 330 LEU B CA 1
ATOM 6905 C C . LEU B 1 330 ? 7.996 -6.695 15.18 1 95.88 330 LEU B C 1
ATOM 6907 O O . LEU B 1 330 ? 7.797 -7.762 14.594 1 95.88 330 LEU B O 1
ATOM 6911 N N . SER B 1 331 ? 7.031 -5.98 15.688 1 96.88 331 SER B N 1
ATOM 6912 C CA . SER B 1 331 ? 5.637 -6.375 15.516 1 96.88 331 SER B CA 1
ATOM 6913 C C . SER B 1 331 ? 5.27 -6.492 14.039 1 96.88 331 SER B C 1
ATOM 6915 O O . SER B 1 331 ? 4.641 -7.469 13.625 1 96.88 331 SER B O 1
ATOM 6917 N N . LEU B 1 332 ? 5.727 -5.527 13.25 1 96.69 332 LEU B N 1
ATOM 6918 C CA . LEU B 1 332 ? 5.418 -5.523 11.828 1 96.69 332 LEU B CA 1
ATOM 6919 C C . LEU B 1 332 ? 6.117 -6.68 11.109 1 96.69 332 LEU B C 1
ATOM 6921 O O . LEU B 1 332 ? 5.559 -7.27 10.188 1 96.69 332 LEU B O 1
ATOM 6925 N N . MET B 1 333 ? 7.297 -6.957 11.562 1 95.38 333 MET B N 1
ATOM 6926 C CA . MET B 1 333 ? 8.055 -8.055 10.977 1 95.38 333 MET B CA 1
ATOM 6927 C C . MET B 1 333 ? 7.34 -9.383 11.188 1 95.38 333 MET B C 1
ATOM 6929 O O . MET B 1 333 ? 7.23 -10.188 10.258 1 95.38 333 MET B O 1
ATOM 6933 N N . PHE B 1 334 ? 6.789 -9.648 12.336 1 95.25 334 PHE B N 1
ATOM 6934 C CA . PHE B 1 334 ? 6.066 -10.883 12.625 1 95.25 334 PHE B CA 1
ATOM 6935 C C . PHE B 1 334 ? 4.703 -10.883 11.945 1 95.25 334 PHE B C 1
ATOM 6937 O O . PHE B 1 334 ? 4.262 -11.914 11.438 1 95.25 334 PHE B O 1
ATOM 6944 N N . LEU B 1 335 ? 4.09 -9.758 11.93 1 94.19 335 LEU B N 1
ATOM 6945 C CA . LEU B 1 335 ? 2.797 -9.617 11.266 1 94.19 335 LEU B CA 1
ATOM 6946 C C . LEU B 1 335 ? 2.906 -9.922 9.781 1 94.19 335 LEU B C 1
ATOM 6948 O O . LEU B 1 335 ? 1.975 -10.469 9.18 1 94.19 335 LEU B O 1
ATOM 6952 N N . GLY B 1 336 ? 4.012 -9.594 9.234 1 92.75 336 GLY B N 1
ATOM 6953 C CA . GLY B 1 336 ? 4.219 -9.812 7.809 1 92.75 336 GLY B CA 1
ATOM 6954 C C . GLY B 1 336 ? 4.148 -11.273 7.406 1 92.75 336 GLY B C 1
ATOM 6955 O O . GLY B 1 336 ? 3.902 -11.586 6.242 1 92.75 336 GLY B O 1
ATOM 6956 N N . LEU B 1 337 ? 4.25 -12.164 8.328 1 91.81 337 LEU B N 1
ATOM 6957 C CA . LEU B 1 337 ? 4.27 -13.594 8.031 1 91.81 337 LEU B CA 1
ATOM 6958 C C . LEU B 1 337 ? 2.896 -14.219 8.266 1 91.81 337 LEU B C 1
ATOM 6960 O O . LEU B 1 337 ? 2.699 -15.406 8.008 1 91.81 337 LEU B O 1
ATOM 6964 N N . ILE B 1 338 ? 1.947 -13.438 8.594 1 89.69 338 ILE B N 1
ATOM 6965 C CA . ILE B 1 338 ? 0.621 -13.953 8.914 1 89.69 338 ILE B CA 1
ATOM 6966 C C . ILE B 1 338 ? -0.024 -14.539 7.66 1 89.69 338 ILE B C 1
ATOM 6968 O O . ILE B 1 338 ? -0.598 -15.633 7.699 1 89.69 338 ILE B O 1
ATOM 6972 N N . PRO B 1 339 ? 0.117 -13.828 6.5 1 86.88 339 PRO B N 1
ATOM 6973 C CA . PRO B 1 339 ? -0.459 -14.453 5.301 1 86.88 339 PRO B CA 1
ATOM 6974 C C . PRO B 1 339 ? 0.167 -15.805 4.98 1 86.88 339 PRO B C 1
ATOM 6976 O O . PRO B 1 339 ? -0.526 -16.719 4.52 1 86.88 339 PRO B O 1
ATOM 6979 N N . PHE B 1 340 ? 1.415 -15.969 5.223 1 87.56 340 PHE B N 1
ATOM 6980 C CA . PHE B 1 340 ? 2.078 -17.25 5.039 1 87.56 340 PHE B CA 1
ATOM 6981 C C . PHE B 1 340 ? 1.52 -18.297 6.004 1 87.56 340 PHE B C 1
ATOM 6983 O O . PHE B 1 340 ? 1.212 -19.422 5.602 1 87.56 340 PHE B O 1
ATOM 6990 N N . GLY B 1 341 ? 1.435 -17.984 7.238 1 86.69 341 GLY B N 1
ATOM 6991 C CA . GLY B 1 341 ? 0.853 -18.875 8.219 1 86.69 341 GLY B CA 1
ATOM 6992 C C . GLY B 1 341 ? -0.566 -19.297 7.883 1 86.69 341 GLY B C 1
ATOM 6993 O O . GLY B 1 341 ? -0.925 -20.469 8.023 1 86.69 341 GLY B O 1
ATOM 6994 N N . ALA B 1 342 ? -1.34 -18.328 7.414 1 84.31 342 ALA B N 1
ATOM 6995 C CA . ALA B 1 342 ? -2.721 -18.625 7.039 1 84.31 342 ALA B CA 1
ATOM 6996 C C . ALA B 1 342 ? -2.773 -19.547 5.82 1 84.31 342 ALA B C 1
ATOM 6998 O O . ALA B 1 342 ? -3.631 -20.422 5.734 1 84.31 342 ALA B O 1
ATOM 6999 N N . GLY B 1 343 ? -1.853 -19.297 4.891 1 81.44 343 GLY B N 1
ATOM 7000 C CA . GLY B 1 343 ? -1.77 -20.188 3.738 1 81.44 343 GLY B CA 1
ATOM 7001 C C . GLY B 1 343 ? -1.419 -21.609 4.105 1 81.44 343 GLY B C 1
ATOM 7002 O O . GLY B 1 343 ? -2.008 -22.562 3.578 1 81.44 343 GLY B O 1
ATOM 7003 N N . VAL B 1 344 ? -0.528 -21.75 5.023 1 84.06 344 VAL B N 1
ATOM 7004 C CA . VAL B 1 344 ? -0.127 -23.062 5.5 1 84.06 344 VAL B CA 1
ATOM 7005 C C . VAL B 1 344 ? -1.291 -23.734 6.238 1 84.06 344 VAL B C 1
ATOM 7007 O O . VAL B 1 344 ? -1.568 -24.906 6.039 1 84.06 344 VAL B O 1
ATOM 7010 N N . ALA B 1 345 ? -1.962 -23.047 7.004 1 80.94 345 ALA B N 1
ATOM 7011 C CA . ALA B 1 345 ? -3.09 -23.594 7.758 1 80.94 345 ALA B CA 1
ATOM 7012 C C . ALA B 1 345 ? -4.203 -24.047 6.824 1 80.94 345 ALA B C 1
ATOM 7014 O O . ALA B 1 345 ? -4.797 -25.109 7.031 1 80.94 345 ALA B O 1
ATOM 7015 N N . SER B 1 346 ? -4.449 -23.312 5.754 1 78.94 346 SER B N 1
ATOM 7016 C CA . SER B 1 346 ? -5.52 -23.656 4.824 1 78.94 346 SER B CA 1
ATOM 7017 C C . SER B 1 346 ? -5.176 -24.891 4.012 1 78.94 346 SER B C 1
ATOM 7019 O O . SER B 1 346 ? -6.062 -25.656 3.625 1 78.94 346 SER B O 1
ATOM 7021 N N . SER B 1 347 ? -3.938 -25.078 3.762 1 79.06 347 SER B N 1
ATOM 7022 C CA . SER B 1 347 ? -3.506 -26.188 2.924 1 79.06 347 SER B CA 1
ATOM 7023 C C . SER B 1 347 ? -3.545 -27.5 3.691 1 79.06 347 SER B C 1
ATOM 7025 O O . SER B 1 347 ? -3.703 -28.578 3.096 1 79.06 347 SER B O 1
ATOM 7027 N N . PHE B 1 348 ? -3.486 -27.406 5 1 80 348 PHE B N 1
ATOM 7028 C CA . PHE B 1 348 ? -3.336 -28.656 5.734 1 80 348 PHE B CA 1
ATOM 7029 C C . PHE B 1 348 ? -4.531 -28.891 6.648 1 80 348 PHE B C 1
ATOM 7031 O O . PHE B 1 348 ? -4.652 -29.953 7.258 1 80 348 PHE B O 1
ATOM 7038 N N . ILE B 1 349 ? -5.426 -27.969 6.738 1 73.38 349 ILE B N 1
ATOM 7039 C CA . ILE B 1 349 ? -6.582 -28.125 7.613 1 73.38 349 ILE B CA 1
ATOM 7040 C C . ILE B 1 349 ? -7.664 -28.938 6.895 1 73.38 349 ILE B C 1
ATOM 7042 O O . ILE B 1 349 ? -8.859 -28.672 7.078 1 73.38 349 ILE B O 1
ATOM 7046 N N . ASP B 1 350 ? -7.352 -29.828 5.984 1 69.06 350 ASP B N 1
ATOM 7047 C CA . ASP B 1 350 ? -8.328 -30.594 5.207 1 69.06 350 ASP B CA 1
ATOM 7048 C C . ASP B 1 350 ? -8.688 -31.891 5.902 1 69.06 350 ASP B C 1
ATOM 7050 O O . ASP B 1 350 ? -9.516 -32.656 5.402 1 69.06 350 ASP B O 1
ATOM 7054 N N . GLY B 1 351 ? -8.234 -32.188 7.086 1 69.44 351 GLY B N 1
ATOM 7055 C CA . GLY B 1 351 ? -8.609 -33.375 7.84 1 69.44 351 GLY B CA 1
ATOM 7056 C C . GLY B 1 351 ? -7.863 -34.625 7.395 1 69.44 351 GLY B C 1
ATOM 7057 O O . GLY B 1 351 ? -8.109 -35.719 7.91 1 69.44 351 GLY B O 1
ATOM 7058 N N . THR B 1 352 ? -6.898 -34.531 6.43 1 73.75 352 THR B N 1
ATOM 7059 C CA . THR B 1 352 ? -6.219 -35.688 5.887 1 73.75 352 THR B CA 1
ATOM 7060 C C . THR B 1 352 ? -5.125 -36.156 6.836 1 73.75 352 THR B C 1
ATOM 7062 O O . THR B 1 352 ? -5.012 -37.375 7.109 1 73.75 352 THR B O 1
ATOM 7065 N N . ASN B 1 353 ? -4.305 -35.281 7.285 1 80.88 353 ASN B N 1
ATOM 7066 C CA . ASN B 1 353 ? -3.201 -35.594 8.188 1 80.88 353 ASN B CA 1
ATOM 7067 C C . ASN B 1 353 ? -3.254 -34.719 9.453 1 80.88 353 ASN B C 1
ATOM 7069 O O . ASN B 1 353 ? -2.99 -33.531 9.406 1 80.88 353 ASN B O 1
ATOM 7073 N N . THR B 1 354 ? -3.504 -35.344 10.555 1 80.81 354 THR B N 1
ATOM 7074 C CA . THR B 1 354 ? -3.703 -34.656 11.82 1 80.81 354 THR B CA 1
ATOM 7075 C C . THR B 1 354 ? -2.42 -33.969 12.273 1 80.81 354 THR B C 1
ATOM 7077 O O . THR B 1 354 ? -2.465 -32.875 12.812 1 80.81 354 THR B O 1
ATOM 7080 N N . ASN B 1 355 ? -1.316 -34.562 12.094 1 83.88 355 ASN B N 1
ATOM 7081 C CA . ASN B 1 355 ? -0.053 -33.969 12.523 1 83.88 355 ASN B CA 1
ATOM 7082 C C . ASN B 1 355 ? 0.263 -32.719 11.742 1 83.88 355 ASN B C 1
ATOM 7084 O O . ASN B 1 355 ? 0.746 -31.734 12.32 1 83.88 355 ASN B O 1
ATOM 7088 N N . ASN B 1 356 ? -0.016 -32.75 10.469 1 85.38 356 ASN B N 1
ATOM 7089 C CA . ASN B 1 356 ? 0.205 -31.562 9.648 1 85.38 356 ASN B CA 1
ATOM 7090 C C . ASN B 1 356 ? -0.761 -30.438 10.023 1 85.38 356 ASN B C 1
ATOM 7092 O O . ASN B 1 356 ? -0.396 -29.266 9.984 1 85.38 356 ASN B O 1
ATOM 7096 N N . GLU B 1 357 ? -1.894 -30.859 10.414 1 83.62 357 GLU B N 1
ATOM 7097 C CA . GLU B 1 357 ? -2.885 -29.875 10.828 1 83.62 357 GLU B CA 1
ATOM 7098 C C . GLU B 1 357 ? -2.461 -29.172 12.117 1 83.62 357 GLU B C 1
ATOM 7100 O O . GLU B 1 357 ? -2.539 -27.953 12.227 1 83.62 357 GLU B O 1
ATOM 7105 N N . ILE B 1 358 ? -1.983 -29.953 13.039 1 87.19 358 ILE B N 1
ATOM 7106 C CA . ILE B 1 358 ? -1.552 -29.422 14.328 1 87.19 358 ILE B CA 1
ATOM 7107 C C . ILE B 1 358 ? -0.361 -28.484 14.125 1 87.19 358 ILE B C 1
ATOM 7109 O O . ILE B 1 358 ? -0.333 -27.391 14.672 1 87.19 358 ILE B O 1
ATOM 7113 N N . THR B 1 359 ? 0.548 -28.906 13.336 1 87.44 359 THR B N 1
ATOM 7114 C CA . THR B 1 359 ? 1.748 -28.109 13.102 1 87.44 359 THR B CA 1
ATOM 7115 C C . THR B 1 359 ? 1.399 -26.797 12.383 1 87.44 359 THR B C 1
ATOM 7117 O O . THR B 1 359 ? 1.974 -25.75 12.68 1 87.44 359 THR B O 1
ATOM 7120 N N . SER B 1 360 ? 0.473 -26.891 11.438 1 86.88 360 SER B N 1
ATOM 7121 C CA . SER B 1 360 ? 0.082 -25.703 10.695 1 86.88 360 SER B CA 1
ATOM 7122 C C . SER B 1 360 ? -0.583 -24.672 11.609 1 86.88 360 SER B C 1
ATOM 7124 O O . SER B 1 360 ? -0.293 -23.484 11.531 1 86.88 360 SER B O 1
ATOM 7126 N N . VAL B 1 361 ? -1.404 -25.109 12.523 1 86.69 361 VAL B N 1
ATOM 7127 C CA . VAL B 1 361 ? -2.088 -24.219 13.461 1 86.69 361 VAL B CA 1
ATOM 7128 C C . VAL B 1 361 ? -1.084 -23.656 14.461 1 86.69 361 VAL B C 1
ATOM 7130 O O . VAL B 1 361 ? -1.168 -22.484 14.836 1 86.69 361 VAL B O 1
ATOM 7133 N N . ARG B 1 362 ? -0.118 -24.453 14.867 1 89.25 362 ARG B N 1
ATOM 7134 C CA . ARG B 1 362 ? 0.905 -23.984 15.805 1 89.25 362 ARG B CA 1
ATOM 7135 C C . ARG B 1 362 ? 1.734 -22.859 15.195 1 89.25 362 ARG B C 1
ATOM 7137 O O . ARG B 1 362 ? 2.078 -21.891 15.883 1 89.25 362 ARG B O 1
ATOM 7144 N N . ILE B 1 363 ? 1.988 -22.969 13.984 1 88.5 363 ILE B N 1
ATOM 7145 C CA . ILE B 1 363 ? 2.76 -21.938 13.305 1 88.5 363 ILE B CA 1
ATOM 7146 C C . ILE B 1 363 ? 1.96 -20.625 13.266 1 88.5 363 ILE B C 1
ATOM 7148 O O . ILE B 1 363 ? 2.49 -19.562 13.562 1 88.5 363 ILE B O 1
ATOM 7152 N N . MET B 1 364 ? 0.701 -20.75 12.914 1 88.69 364 MET B N 1
ATOM 7153 C CA . MET B 1 364 ? -0.155 -19.578 12.828 1 88.69 364 MET B CA 1
ATOM 7154 C C . MET B 1 364 ? -0.297 -18.906 14.195 1 88.69 364 MET B C 1
ATOM 7156 O O . MET B 1 364 ? -0.169 -17.688 14.305 1 88.69 364 MET B O 1
ATOM 7160 N N . VAL B 1 365 ? -0.459 -19.688 15.18 1 89.5 365 VAL B N 1
ATOM 7161 C CA . VAL B 1 365 ? -0.674 -19.141 16.516 1 89.5 365 VAL B CA 1
ATOM 7162 C C . VAL B 1 365 ? 0.626 -18.547 17.047 1 89.5 365 VAL B C 1
ATOM 7164 O O . VAL B 1 365 ? 0.612 -17.531 17.75 1 89.5 365 VAL B O 1
ATOM 7167 N N . ALA B 1 366 ? 1.705 -19.156 16.766 1 92 366 ALA B N 1
ATOM 7168 C CA . ALA B 1 366 ? 2.99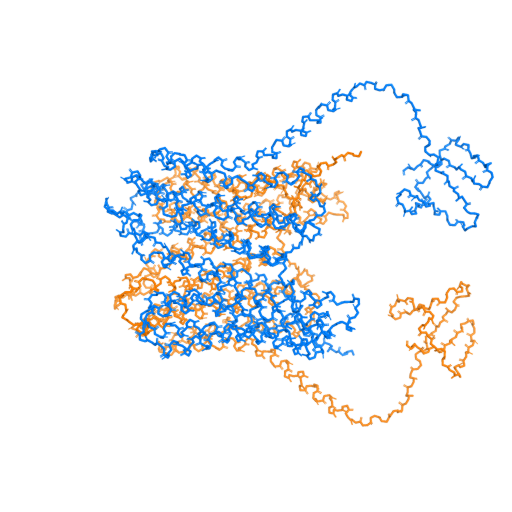4 -18.625 17.203 1 92 366 ALA B CA 1
ATOM 7169 C C . ALA B 1 366 ? 3.246 -17.25 16.594 1 92 366 ALA B C 1
ATOM 7171 O O . ALA B 1 366 ? 3.734 -16.344 17.281 1 92 366 ALA B O 1
ATOM 7172 N N . LEU B 1 367 ? 2.881 -17.094 15.367 1 93.19 367 LEU B N 1
ATOM 7173 C CA . LEU B 1 367 ? 3.059 -15.805 14.703 1 93.19 367 LEU B CA 1
ATOM 7174 C C . LEU B 1 367 ? 2.162 -14.734 15.328 1 93.19 367 LEU B C 1
ATOM 7176 O O . LEU B 1 367 ? 2.594 -13.602 15.539 1 93.19 367 LEU B O 1
ATOM 7180 N N . ILE B 1 368 ? 0.954 -15.125 15.672 1 92.62 368 ILE B N 1
ATOM 7181 C CA . ILE B 1 368 ? 0.005 -14.195 16.281 1 92.62 368 ILE B CA 1
ATOM 7182 C C . ILE B 1 368 ? 0.506 -13.781 17.656 1 92.62 368 ILE B C 1
ATOM 7184 O O . ILE B 1 368 ? 0.471 -12.602 18.016 1 92.62 368 ILE B O 1
ATOM 7188 N N . ILE B 1 369 ? 1.042 -14.727 18.391 1 94.38 369 ILE B N 1
ATOM 7189 C CA . ILE B 1 369 ? 1.531 -14.461 19.734 1 94.38 369 ILE B CA 1
ATOM 7190 C C . ILE B 1 369 ? 2.742 -13.531 19.672 1 94.38 369 ILE B C 1
ATOM 7192 O O . ILE B 1 369 ? 2.822 -12.555 20.406 1 94.38 369 ILE B O 1
ATOM 7196 N N . LEU B 1 370 ? 3.631 -13.805 18.766 1 95.88 370 LEU B N 1
ATOM 7197 C CA . LEU B 1 370 ? 4.844 -12.992 18.672 1 95.88 370 LEU B CA 1
ATOM 7198 C C . LEU B 1 370 ? 4.516 -11.57 18.234 1 95.88 370 LEU B C 1
ATOM 7200 O O . LEU B 1 370 ? 5.066 -10.609 18.781 1 95.88 370 LEU B O 1
ATOM 7204 N N . ALA B 1 371 ? 3.615 -11.422 17.297 1 95.81 371 ALA B N 1
ATOM 7205 C CA . ALA B 1 371 ? 3.203 -10.094 16.859 1 95.81 371 ALA B CA 1
ATOM 7206 C C . ALA B 1 371 ? 2.508 -9.336 17.984 1 95.81 371 ALA B C 1
ATOM 7208 O O . ALA B 1 371 ? 2.785 -8.156 18.203 1 95.81 371 ALA B O 1
ATOM 7209 N N . SER B 1 372 ? 1.651 -10.023 18.734 1 95.38 372 SER B N 1
ATOM 7210 C CA . SER B 1 372 ? 0.896 -9.383 19.797 1 95.38 372 SER B CA 1
ATOM 7211 C C . SER B 1 372 ? 1.784 -9.086 21 1 95.38 372 SER B C 1
ATOM 7213 O O . SER B 1 372 ? 1.605 -8.07 21.672 1 95.38 372 SER B O 1
ATOM 7215 N N . LEU B 1 373 ? 2.732 -9.945 21.234 1 96.12 373 LEU B N 1
ATOM 7216 C CA . LEU B 1 373 ? 3.668 -9.703 22.328 1 96.12 373 LEU B CA 1
ATOM 7217 C C . LEU B 1 373 ? 4.551 -8.5 22.031 1 96.12 373 LEU B C 1
ATOM 7219 O O . LEU B 1 373 ? 4.918 -7.746 22.938 1 96.12 373 LEU B O 1
ATOM 7223 N N . SER B 1 374 ? 4.926 -8.375 20.828 1 96.69 374 SER B N 1
ATOM 7224 C CA . SER B 1 374 ? 5.703 -7.199 20.438 1 96.69 374 SER B CA 1
ATOM 7225 C C . SER B 1 374 ? 4.906 -5.918 20.641 1 96.69 374 SER B C 1
ATOM 7227 O O . SER B 1 374 ? 5.461 -4.895 21.047 1 96.69 374 SER B O 1
ATOM 7229 N N . GLN B 1 375 ? 3.623 -5.949 20.375 1 96.25 375 GLN B N 1
ATOM 7230 C CA . GLN B 1 375 ? 2.779 -4.785 20.609 1 96.25 375 GLN B CA 1
ATOM 7231 C C . GLN B 1 375 ? 2.619 -4.527 22.109 1 96.25 375 GLN B C 1
ATOM 7233 O O . GLN B 1 375 ? 2.57 -3.373 22.547 1 96.25 375 GLN B O 1
ATOM 7238 N N . LEU B 1 376 ? 2.533 -5.641 22.859 1 95.38 376 LEU B N 1
ATOM 7239 C CA . LEU B 1 376 ? 2.471 -5.5 24.312 1 95.38 376 LEU B CA 1
ATOM 7240 C C . LEU B 1 376 ? 3.752 -4.879 24.859 1 95.38 376 LEU B C 1
ATOM 7242 O O . LEU B 1 376 ? 3.705 -4.023 25.75 1 95.38 376 LEU B O 1
ATOM 7246 N N . ALA B 1 377 ? 4.871 -5.297 24.312 1 95.19 377 ALA B N 1
ATOM 7247 C CA . ALA B 1 377 ? 6.152 -4.719 24.719 1 95.19 377 ALA B CA 1
ATOM 7248 C C . ALA B 1 377 ? 6.215 -3.23 24.375 1 95.19 377 ALA B C 1
ATOM 7250 O O . ALA B 1 377 ? 6.723 -2.43 25.172 1 95.19 377 ALA B O 1
ATOM 7251 N N . LEU B 1 378 ? 5.684 -2.906 23.234 1 94.62 378 LEU B N 1
ATOM 7252 C CA . LEU B 1 378 ? 5.609 -1.511 22.812 1 94.62 378 LEU B CA 1
ATOM 7253 C C . LEU B 1 378 ? 4.801 -0.687 23.812 1 94.62 378 LEU B C 1
ATOM 7255 O O . LEU B 1 378 ? 5.234 0.39 24.234 1 94.62 378 LEU B O 1
ATOM 7259 N N . TRP B 1 379 ? 3.689 -1.159 24.234 1 92.56 379 TRP B N 1
ATOM 7260 C CA . TRP B 1 379 ? 2.836 -0.474 25.203 1 92.56 379 TRP B CA 1
ATOM 7261 C C . TRP B 1 379 ? 3.525 -0.362 26.547 1 92.56 379 TRP B C 1
ATOM 7263 O O . TRP B 1 379 ? 3.436 0.672 27.219 1 92.56 379 TRP B O 1
ATOM 7273 N N . SER B 1 380 ? 4.246 -1.408 26.969 1 91.62 380 SER B N 1
ATOM 7274 C CA . SER B 1 380 ? 4.945 -1.406 28.234 1 91.62 380 SER B CA 1
ATOM 7275 C C . SER B 1 380 ? 6.043 -0.347 28.266 1 91.62 380 SER B C 1
ATOM 7277 O O . SER B 1 380 ? 6.219 0.346 29.266 1 91.62 380 SER B O 1
ATOM 7279 N N . VAL B 1 381 ? 6.715 -0.198 27.219 1 90.81 381 VAL B N 1
ATOM 7280 C CA . VAL B 1 381 ? 7.762 0.814 27.125 1 90.81 381 VAL B CA 1
ATOM 7281 C C . VAL B 1 381 ? 7.141 2.207 27.172 1 90.81 381 VAL B C 1
ATOM 7283 O O . VAL B 1 381 ? 7.648 3.102 27.859 1 90.81 381 VAL B O 1
ATOM 7286 N N . ALA B 1 382 ? 6.059 2.396 26.422 1 87.31 382 ALA B N 1
ATOM 7287 C CA . ALA B 1 382 ? 5.375 3.686 26.406 1 87.31 382 ALA B CA 1
ATOM 7288 C C . ALA B 1 382 ? 4.844 4.027 27.797 1 87.31 382 ALA B C 1
ATOM 7290 O O . ALA B 1 382 ? 4.863 5.191 28.203 1 87.31 382 ALA B O 1
ATOM 7291 N N . HIS B 1 383 ? 4.441 3.031 28.516 1 84.88 383 HIS B N 1
ATOM 7292 C CA . HIS B 1 383 ? 3.887 3.229 29.844 1 84.88 383 HIS B CA 1
ATOM 7293 C C . HIS B 1 383 ? 4.98 3.553 30.859 1 84.88 383 HIS B C 1
ATOM 7295 O O . HIS B 1 383 ? 4.75 4.297 31.812 1 84.88 383 HIS B O 1
ATOM 7301 N N . CYS B 1 384 ? 6.109 2.971 30.672 1 82.75 384 CYS B N 1
ATOM 7302 C CA . CYS B 1 384 ? 7.227 3.232 31.578 1 82.75 384 CYS B CA 1
ATOM 7303 C C . CYS B 1 384 ? 7.723 4.668 31.438 1 82.75 384 CYS B C 1
ATOM 7305 O O . CYS B 1 384 ? 8.141 5.285 32.406 1 82.75 384 CYS B O 1
ATOM 7307 N N . GLU B 1 385 ? 7.672 5.168 30.281 1 80.56 385 GLU B N 1
ATOM 7308 C CA . GLU B 1 385 ? 8.055 6.559 30.031 1 80.56 385 GLU B CA 1
ATOM 7309 C C . GLU B 1 385 ? 6.824 7.445 29.875 1 80.56 385 GLU B C 1
ATOM 7311 O O . GLU B 1 385 ? 6.738 8.227 28.922 1 80.56 385 GLU B O 1
ATOM 7316 N N . LYS B 1 386 ? 5.977 7.379 30.734 1 70 386 LYS B N 1
ATOM 7317 C CA . LYS B 1 386 ? 4.645 7.973 30.656 1 70 386 LYS B CA 1
ATOM 7318 C C . LYS B 1 386 ? 4.727 9.484 30.438 1 70 386 LYS B C 1
ATOM 7320 O O . LYS B 1 386 ? 3.998 10.039 29.625 1 70 386 LYS B O 1
ATOM 7325 N N . SER B 1 387 ? 5.547 10.117 31.094 1 69.12 387 SER B N 1
ATOM 7326 C CA . SER B 1 387 ? 5.609 11.578 31.047 1 69.12 387 SER B CA 1
ATOM 7327 C C . SER B 1 387 ? 6.094 12.062 29.672 1 69.12 387 SER B C 1
ATOM 7329 O O . SER B 1 387 ? 5.738 13.164 29.25 1 69.12 387 SER B O 1
ATOM 7331 N N . LYS B 1 388 ? 6.664 11.164 29 1 69.75 388 LYS B N 1
ATOM 7332 C CA . LYS B 1 388 ? 7.285 11.617 27.75 1 69.75 388 LYS B CA 1
ATOM 7333 C C . LYS B 1 388 ? 6.512 11.117 26.547 1 69.75 388 LYS B C 1
ATOM 7335 O O . LYS B 1 388 ? 6.461 11.789 25.516 1 69.75 388 LYS B O 1
ATOM 7340 N N . CYS B 1 389 ? 5.855 9.984 26.781 1 74.62 389 CYS B N 1
ATOM 7341 C CA . CYS B 1 389 ? 5.363 9.312 25.578 1 74.62 389 CYS B CA 1
ATOM 7342 C C . CYS B 1 389 ? 3.842 9.305 25.547 1 74.62 389 CYS B C 1
ATOM 7344 O O . CYS B 1 389 ? 3.24 9.148 24.484 1 74.62 389 CYS B O 1
ATOM 7346 N N . LEU B 1 390 ? 3.17 9.477 26.688 1 73.44 390 LEU B N 1
ATOM 7347 C CA . LEU B 1 390 ? 1.722 9.305 26.703 1 73.44 390 LEU B CA 1
ATOM 7348 C C . LEU B 1 390 ? 1.016 10.656 26.766 1 73.44 390 LEU B C 1
ATOM 7350 O O . LEU B 1 390 ? 1.551 11.617 27.312 1 73.44 390 LEU B O 1
ATOM 7354 N N . SER B 1 391 ? -0.117 10.641 26.094 1 72.31 391 SER B N 1
ATOM 7355 C CA . SER B 1 391 ? -0.949 11.836 26.125 1 72.31 391 SER B CA 1
ATOM 7356 C C . SER B 1 391 ? -1.609 12.016 27.5 1 72.31 391 SER B C 1
ATOM 7358 O O . SER B 1 391 ? -1.742 11.055 28.25 1 72.31 391 SER B O 1
ATOM 7360 N N . ASN B 1 392 ? -1.947 13.141 27.766 1 65.12 392 ASN B N 1
ATOM 7361 C CA . ASN B 1 392 ? -2.551 13.492 29.047 1 65.12 392 ASN B CA 1
ATOM 7362 C C . ASN B 1 392 ? -3.904 12.82 29.234 1 65.12 392 ASN B C 1
ATOM 7364 O O . ASN B 1 392 ? -4.379 12.672 30.375 1 65.12 392 ASN B O 1
ATOM 7368 N N . GLU B 1 393 ? -4.461 12.328 28.188 1 62.25 393 GLU B N 1
ATOM 7369 C CA . GLU B 1 393 ? -5.762 11.68 28.266 1 62.25 393 GLU B CA 1
ATOM 7370 C C . GLU B 1 393 ? -5.66 10.328 28.969 1 62.25 393 GLU B C 1
ATOM 7372 O O . GLU B 1 393 ? -6.656 9.812 29.484 1 62.25 393 GLU B O 1
ATOM 7377 N N . VAL B 1 394 ? -4.484 9.82 29.125 1 61.31 394 VAL B N 1
ATOM 7378 C CA . VAL B 1 394 ? -4.262 8.484 29.672 1 61.31 394 VAL B CA 1
ATOM 7379 C C . VAL B 1 394 ? -4.383 8.516 31.188 1 61.31 394 VAL B C 1
ATOM 7381 O O . VAL B 1 394 ? -4.551 7.477 31.828 1 61.31 394 VAL B O 1
ATOM 7384 N N . ASN B 1 395 ? -4.512 9.594 31.625 1 61.97 395 ASN B N 1
ATOM 7385 C CA . ASN B 1 395 ? -4.488 9.617 33.094 1 61.97 395 ASN B CA 1
ATOM 7386 C C . ASN B 1 395 ? -5.738 8.969 33.688 1 61.97 395 ASN B C 1
ATOM 7388 O O . ASN B 1 395 ? -5.871 8.867 34.906 1 61.97 395 ASN B O 1
ATOM 7392 N N . SER B 1 396 ? -6.52 8.469 32.781 1 70.06 396 SER B N 1
ATOM 7393 C CA . SER B 1 396 ? -7.672 7.746 33.312 1 70.06 396 SER B CA 1
ATOM 7394 C C . SER B 1 396 ? -7.395 6.246 33.406 1 70.06 396 SER B C 1
ATOM 7396 O O . SER B 1 396 ? -6.996 5.629 32.406 1 70.06 396 SER B O 1
ATOM 7398 N N . HIS B 1 397 ? -7.398 5.648 34.562 1 76.31 397 HIS B N 1
ATOM 7399 C CA . HIS B 1 397 ? -7.172 4.234 34.844 1 76.31 397 HIS B CA 1
ATOM 7400 C C . HIS B 1 397 ? -8.062 3.354 33.969 1 76.31 397 HIS B C 1
ATOM 7402 O O . HIS B 1 397 ? -7.668 2.256 33.562 1 76.31 397 HIS B O 1
ATOM 7408 N N . MET B 1 398 ? -9.148 3.877 33.594 1 75.88 398 MET B N 1
ATOM 7409 C CA . MET B 1 398 ? -10.094 3.088 32.812 1 75.88 398 MET B CA 1
ATOM 7410 C C . MET B 1 398 ? -9.586 2.898 31.375 1 75.88 398 MET B C 1
ATOM 7412 O O . MET B 1 398 ? -9.695 1.806 30.812 1 75.88 398 MET B O 1
ATOM 7416 N N . ILE B 1 399 ? -9.039 3.934 30.906 1 78.81 399 ILE B N 1
ATOM 7417 C CA . ILE B 1 399 ? -8.547 3.865 29.531 1 78.81 399 ILE B CA 1
ATOM 7418 C C . ILE B 1 399 ? -7.344 2.928 29.469 1 78.81 399 ILE B C 1
ATOM 7420 O O . ILE B 1 399 ? -7.203 2.16 28.5 1 78.81 399 ILE B O 1
ATOM 7424 N N . GLU B 1 400 ? -6.59 2.953 30.453 1 82.56 400 GLU B N 1
ATOM 7425 C CA . GLU B 1 400 ? -5.43 2.066 30.516 1 82.56 400 GLU B CA 1
ATOM 7426 C C . GLU B 1 400 ? -5.859 0.606 30.625 1 82.56 400 GLU B C 1
ATOM 7428 O O . GLU B 1 400 ? -5.25 -0.272 30.016 1 82.56 400 GLU B O 1
ATOM 7433 N N . PHE B 1 401 ? -6.883 0.428 31.406 1 83 401 PHE B N 1
ATOM 7434 C CA . PHE B 1 401 ? -7.387 -0.929 31.578 1 83 401 PHE B CA 1
ATOM 7435 C C . PHE B 1 401 ? -7.957 -1.47 30.266 1 83 401 PHE B C 1
ATOM 7437 O O . PHE B 1 401 ? -7.707 -2.621 29.906 1 83 401 PHE B O 1
ATOM 7444 N N . ILE B 1 402 ? -8.695 -0.715 29.594 1 83.44 402 ILE B N 1
ATOM 7445 C CA . ILE B 1 402 ? -9.297 -1.132 28.328 1 83.44 402 ILE B CA 1
ATOM 7446 C C . ILE B 1 402 ? -8.203 -1.438 27.312 1 83.44 402 ILE B C 1
ATOM 7448 O O . ILE B 1 402 ? -8.297 -2.414 26.562 1 83.44 402 ILE B O 1
ATOM 7452 N N . GLN B 1 403 ? -7.195 -0.607 27.328 1 87.06 403 GLN B N 1
ATOM 7453 C CA . GLN B 1 403 ? -6.102 -0.827 26.391 1 87.06 403 GLN B CA 1
ATOM 7454 C C . GLN B 1 403 ? -5.344 -2.109 26.719 1 87.06 403 GLN B C 1
ATOM 7456 O O . GLN B 1 403 ? -4.984 -2.873 25.812 1 87.06 403 GLN B O 1
ATOM 7461 N N . LEU B 1 404 ? -5.137 -2.357 27.984 1 87.88 404 LEU B N 1
ATOM 7462 C CA . LEU B 1 404 ? -4.457 -3.578 28.406 1 87.88 404 LEU B CA 1
ATOM 7463 C C . LEU B 1 404 ? -5.293 -4.809 28.062 1 87.88 404 LEU B C 1
ATOM 7465 O O . LEU B 1 404 ? -4.75 -5.84 27.656 1 87.88 404 LEU B O 1
ATOM 7469 N N . TRP B 1 405 ? -6.594 -4.727 28.203 1 87.56 405 TRP B N 1
ATOM 7470 C CA . TRP B 1 405 ? -7.504 -5.809 27.828 1 87.56 405 TRP B CA 1
ATOM 7471 C C . TRP B 1 405 ? -7.367 -6.16 26.359 1 87.56 405 TRP B C 1
ATOM 7473 O O . TRP B 1 405 ? -7.211 -7.332 26 1 87.56 405 TRP B O 1
ATOM 7483 N N . LYS B 1 406 ? -7.375 -5.168 25.531 1 89.06 406 LYS B N 1
ATOM 7484 C CA . LYS B 1 406 ? -7.262 -5.402 24.094 1 89.06 406 LYS B CA 1
ATOM 7485 C C . LYS B 1 406 ? -5.922 -6.051 23.75 1 89.06 406 LYS B C 1
ATOM 7487 O O . LYS B 1 406 ? -5.863 -6.945 22.906 1 89.06 406 LYS B O 1
ATOM 7492 N N . LEU B 1 407 ? -4.891 -5.617 24.453 1 92.69 407 LEU B N 1
ATOM 7493 C CA . LEU B 1 407 ? -3.537 -6.074 24.156 1 92.69 407 LEU B CA 1
ATOM 7494 C C . LEU B 1 407 ? -3.338 -7.516 24.625 1 92.69 407 LEU B C 1
ATOM 7496 O O . LEU B 1 407 ? -2.508 -8.242 24.078 1 92.69 407 LEU B O 1
ATOM 7500 N N . LEU B 1 408 ? -4.16 -7.953 25.562 1 92.62 408 LEU B N 1
ATOM 7501 C CA . LEU B 1 408 ? -3.951 -9.273 26.141 1 92.62 408 LEU B CA 1
ATOM 7502 C C . LEU B 1 408 ? -4.824 -10.32 25.453 1 92.62 408 LEU B C 1
ATOM 7504 O O . LEU B 1 408 ? -4.629 -11.523 25.656 1 92.62 408 LEU B O 1
ATOM 7508 N N . ILE B 1 409 ? -5.688 -9.961 24.625 1 90.5 409 ILE B N 1
ATOM 7509 C CA . ILE B 1 409 ? -6.625 -10.883 23.984 1 90.5 409 ILE B CA 1
ATOM 7510 C C . ILE B 1 409 ? -5.863 -11.891 23.125 1 90.5 409 ILE B C 1
ATOM 7512 O O . ILE B 1 409 ? -6.004 -13.102 23.312 1 90.5 409 ILE B O 1
ATOM 7516 N N . PHE B 1 410 ? -4.984 -11.383 22.234 1 90.88 410 PHE B N 1
ATOM 7517 C CA . PHE B 1 410 ? -4.32 -12.258 21.266 1 90.88 410 PHE B CA 1
ATOM 7518 C C . PHE B 1 410 ? -3.266 -13.117 21.969 1 90.88 410 PHE B C 1
ATOM 7520 O O . PHE B 1 410 ? -3.186 -14.32 21.719 1 90.88 410 PHE B O 1
ATOM 7527 N N . PRO B 1 411 ? -2.459 -12.602 22.875 1 91.25 411 PRO B N 1
ATOM 7528 C CA . PRO B 1 411 ? -1.513 -13.469 23.578 1 91.25 411 PRO B CA 1
ATOM 7529 C C . PRO B 1 411 ? -2.205 -14.547 24.406 1 91.25 411 PRO B C 1
ATOM 7531 O O . PRO B 1 411 ? -1.76 -15.695 24.422 1 91.25 411 PRO B O 1
ATOM 7534 N N . PHE B 1 412 ? -3.279 -14.227 25 1 91.06 412 PHE B N 1
ATOM 7535 C CA . PHE B 1 412 ? -3.971 -15.188 25.844 1 91.06 412 PHE B CA 1
ATOM 7536 C C . PHE B 1 412 ? -4.707 -16.219 25 1 91.06 412 PHE B C 1
ATOM 7538 O O . PHE B 1 412 ? -4.602 -17.422 25.266 1 91.06 412 PHE B O 1
ATOM 7545 N N . THR B 1 413 ? -5.453 -15.781 24.062 1 88.06 413 THR B N 1
ATOM 7546 C CA . THR B 1 413 ? -6.18 -16.719 23.219 1 88.06 413 THR B CA 1
ATOM 7547 C C . THR B 1 413 ? -5.211 -17.578 22.406 1 88.06 413 THR B C 1
ATOM 7549 O O . THR B 1 413 ? -5.453 -18.766 22.188 1 88.06 413 THR B O 1
ATOM 7552 N N . GLY B 1 414 ? -4.141 -16.938 21.891 1 87.69 414 GLY B N 1
ATOM 7553 C CA . GLY B 1 414 ? -3.131 -17.703 21.188 1 87.69 414 GLY B CA 1
ATOM 7554 C C . GLY B 1 414 ? -2.502 -18.797 22.047 1 87.69 414 GLY B C 1
ATOM 7555 O O . GLY B 1 414 ? -2.311 -19.922 21.578 1 87.69 414 GLY B O 1
ATOM 7556 N N . LEU B 1 415 ? -2.242 -18.453 23.266 1 89.31 415 LEU B N 1
ATOM 7557 C CA . LEU B 1 415 ? -1.666 -19.422 24.203 1 89.31 415 LEU B CA 1
ATOM 7558 C C . LEU B 1 415 ? -2.654 -20.547 24.484 1 89.31 415 LEU B C 1
ATOM 7560 O O . LEU B 1 415 ? -2.264 -21.719 24.594 1 89.31 415 LEU B O 1
ATOM 7564 N N . LEU B 1 416 ? -3.914 -20.234 24.578 1 88.44 416 LEU B N 1
ATOM 7565 C CA . LEU B 1 416 ? -4.945 -21.234 24.812 1 88.44 416 LEU B CA 1
ATOM 7566 C C . LEU B 1 416 ? -5.027 -22.219 23.656 1 88.44 416 LEU B C 1
ATOM 7568 O O . LEU B 1 416 ? -5.113 -23.422 23.859 1 88.44 416 LEU B O 1
ATOM 7572 N N . VAL B 1 417 ? -4.992 -21.688 22.438 1 87.62 417 VAL B N 1
ATOM 7573 C CA . VAL B 1 417 ? -5.039 -22.547 21.266 1 87.62 417 VAL B CA 1
ATOM 7574 C C . VAL B 1 417 ? -3.781 -23.406 21.203 1 87.62 417 VAL B C 1
ATOM 7576 O O . VAL B 1 417 ? -3.846 -24.578 20.844 1 87.62 417 VAL B O 1
ATOM 7579 N N . TYR B 1 418 ? -2.674 -22.812 21.531 1 87.31 418 TYR B N 1
ATOM 7580 C CA . TYR B 1 418 ? -1.418 -23.547 21.531 1 87.31 418 TYR B CA 1
ATOM 7581 C C . TYR B 1 418 ? -1.461 -24.688 22.547 1 87.31 418 TYR B C 1
ATOM 7583 O O . TYR B 1 418 ? -1.017 -25.797 22.25 1 87.31 418 TYR B O 1
ATOM 7591 N N . LEU B 1 419 ? -2.072 -24.484 23.641 1 87.12 419 LEU B N 1
ATOM 7592 C CA . LEU B 1 419 ? -2.164 -25.516 24.688 1 87.12 419 LEU B CA 1
ATOM 7593 C C . LEU B 1 419 ? -3.131 -26.625 24.266 1 87.12 419 LEU B C 1
ATOM 7595 O O . LEU B 1 419 ? -2.891 -27.797 24.547 1 87.12 419 LEU B O 1
ATOM 7599 N N . VAL B 1 420 ? -4.152 -26.25 23.562 1 87.62 420 VAL B N 1
ATOM 7600 C CA . VAL B 1 420 ? -5.133 -27.234 23.109 1 87.62 420 VAL B CA 1
ATOM 7601 C C . VAL B 1 420 ? -4.523 -28.094 22 1 87.62 420 VAL B C 1
ATOM 7603 O O . VAL B 1 420 ? -4.969 -29.234 21.781 1 87.62 420 VAL B O 1
ATOM 7606 N N . SER B 1 421 ? -3.518 -27.531 21.266 1 84.62 421 SER B N 1
ATOM 7607 C CA . SER B 1 421 ? -2.887 -28.266 20.172 1 84.62 421 SER B CA 1
ATOM 7608 C C . SER B 1 421 ? -2.182 -29.516 20.688 1 84.62 421 SER B C 1
ATOM 7610 O O . SER B 1 421 ? -1.898 -30.438 19.922 1 84.62 421 SER B O 1
ATOM 7612 N N . PHE B 1 422 ? -1.877 -29.547 21.984 1 83 422 PHE B N 1
ATOM 7613 C CA . PHE B 1 422 ? -1.241 -30.734 22.562 1 83 422 PHE B CA 1
ATOM 7614 C C . PHE B 1 422 ? -2.273 -31.812 22.859 1 83 422 PHE B C 1
ATOM 7616 O O . PHE B 1 422 ? -1.916 -32.969 23.156 1 83 422 PHE B O 1
ATOM 7623 N N . SER B 1 423 ? -3.504 -31.453 22.703 1 79.62 423 SER B N 1
ATOM 7624 C CA . SER B 1 423 ? -4.531 -32.469 22.906 1 79.62 423 SER B CA 1
ATOM 7625 C C . SER B 1 423 ? -4.867 -33.188 21.609 1 79.62 423 SER B C 1
ATOM 7627 O O . SER B 1 423 ? -4.047 -33.25 20.688 1 79.62 423 SER B O 1
ATOM 7629 N N . SER B 1 424 ? -6.109 -33.344 21.125 1 72.94 424 SER B N 1
ATOM 7630 C CA . SER B 1 424 ? -6.508 -34.062 19.922 1 72.94 424 SER B CA 1
ATOM 7631 C C . SER B 1 424 ? -6.637 -33.125 18.734 1 72.94 424 SER B C 1
ATOM 7633 O O . SER B 1 424 ? -6.883 -31.922 18.922 1 72.94 424 SER B O 1
ATOM 7635 N N . GLY B 1 425 ? -6.23 -33.562 17.547 1 66.88 425 GLY B N 1
ATOM 7636 C CA . GLY B 1 425 ? -6.266 -32.812 16.312 1 66.88 425 GLY B CA 1
ATOM 7637 C C . GLY B 1 425 ? -7.645 -32.25 15.969 1 66.88 425 GLY B C 1
ATOM 7638 O O . GLY B 1 425 ? -7.781 -31.125 15.523 1 66.88 425 GLY B O 1
ATOM 7639 N N . VAL B 1 426 ? -8.648 -33 16.141 1 65.81 426 VAL B N 1
ATOM 7640 C CA . VAL B 1 426 ? -10.016 -32.625 15.812 1 65.81 426 VAL B CA 1
ATOM 7641 C C . VAL B 1 426 ? -10.445 -31.438 16.672 1 65.81 426 VAL B C 1
ATOM 7643 O O . VAL B 1 426 ? -11.039 -30.484 16.188 1 65.81 426 VAL B O 1
ATOM 7646 N N . THR B 1 427 ? -10.094 -31.531 17.844 1 66.56 427 THR B N 1
ATOM 7647 C CA . THR B 1 427 ? -10.445 -30.469 18.781 1 66.56 427 THR B CA 1
ATOM 7648 C C . THR B 1 427 ? -9.727 -29.172 18.422 1 66.56 427 THR B C 1
ATOM 7650 O O . THR B 1 427 ? -10.312 -28.094 18.516 1 66.56 427 THR B O 1
ATOM 7653 N N . LEU B 1 428 ? -8.641 -29.312 17.891 1 75.44 428 LEU B N 1
ATOM 7654 C CA . LEU B 1 428 ? -7.832 -28.141 17.562 1 75.44 428 LEU B CA 1
ATOM 7655 C C . LEU B 1 428 ? -8.445 -27.375 16.391 1 75.44 428 LEU B C 1
ATOM 7657 O O . LEU B 1 428 ? -8.531 -26.141 16.438 1 75.44 428 LEU B O 1
ATOM 7661 N N . ASN B 1 429 ? -8.961 -28.141 15.469 1 72.12 429 ASN B N 1
ATOM 7662 C CA . ASN B 1 429 ? -9.523 -27.484 14.297 1 72.12 429 ASN B CA 1
ATOM 7663 C C . ASN B 1 429 ? -10.781 -26.703 14.648 1 72.12 429 ASN B C 1
ATOM 7665 O O . ASN B 1 429 ? -10.969 -25.578 14.18 1 72.12 429 ASN B O 1
ATOM 7669 N N . HIS B 1 430 ? -11.578 -27.281 15.406 1 70.25 430 HIS B N 1
ATOM 7670 C CA . HIS B 1 430 ? -12.797 -26.609 15.82 1 70.25 430 HIS B CA 1
ATOM 7671 C C . HIS B 1 430 ? -12.477 -25.391 16.688 1 70.25 430 HIS B C 1
ATOM 7673 O O . HIS B 1 430 ? -13.062 -24.312 16.5 1 70.25 430 HIS B O 1
ATOM 7679 N N . PHE B 1 431 ? -11.547 -25.641 17.469 1 75.38 431 PHE B N 1
ATOM 7680 C CA . PHE B 1 431 ? -11.188 -24.578 18.391 1 75.38 431 PHE B CA 1
ATOM 7681 C C . PHE B 1 431 ? -10.562 -23.406 17.641 1 75.38 431 PHE B C 1
ATOM 7683 O O . PHE B 1 431 ? -10.844 -22.234 17.938 1 75.38 431 PHE B O 1
ATOM 7690 N N . TYR B 1 432 ? -9.789 -23.734 16.688 1 76.62 432 TYR B N 1
ATOM 7691 C CA . TYR B 1 432 ? -9.148 -22.688 15.891 1 76.62 432 TYR B CA 1
ATOM 7692 C C . TYR B 1 432 ? -10.18 -21.906 15.102 1 76.62 432 TYR B C 1
ATOM 7694 O O . TYR B 1 432 ? -10.094 -20.672 15.008 1 76.62 432 TYR B O 1
ATOM 7702 N N . THR B 1 433 ? -11.148 -22.562 14.617 1 74.19 433 THR B N 1
ATOM 7703 C CA . THR B 1 433 ? -12.211 -21.891 13.875 1 74.19 433 THR B CA 1
ATOM 7704 C C . THR B 1 433 ? -13.055 -21.016 14.805 1 74.19 433 THR B C 1
ATOM 7706 O O . THR B 1 433 ? -13.367 -19.875 14.469 1 74.19 433 THR B O 1
ATOM 7709 N N . TYR B 1 434 ? -13.281 -21.547 15.938 1 73.56 434 TYR B N 1
ATOM 7710 C CA . TYR B 1 434 ? -14.086 -20.812 16.891 1 73.56 434 TYR B CA 1
ATOM 7711 C C . TYR B 1 434 ? -13.328 -19.578 17.406 1 73.56 434 TYR B C 1
ATOM 7713 O O . TYR B 1 434 ? -13.922 -18.516 17.609 1 73.56 434 TYR B O 1
ATOM 7721 N N . PHE B 1 435 ? -12.086 -19.797 17.5 1 77.94 435 PHE B N 1
ATOM 7722 C CA . PHE B 1 435 ? -11.242 -18.703 17.969 1 77.94 435 PHE B CA 1
ATOM 7723 C C . PHE B 1 435 ? -11.242 -17.547 16.969 1 77.94 435 PHE B C 1
ATOM 7725 O O . PHE B 1 435 ? -11.32 -16.391 17.375 1 77.94 435 PHE B O 1
ATOM 7732 N N . THR B 1 436 ? -11.234 -17.859 15.797 1 75.75 436 THR B N 1
ATOM 7733 C CA . THR B 1 436 ? -11.18 -16.812 14.773 1 75.75 436 THR B CA 1
ATOM 7734 C C . THR B 1 436 ? -12.453 -15.984 14.773 1 75.75 436 THR B C 1
ATOM 7736 O O . THR B 1 436 ? -12.414 -14.773 14.547 1 75.75 436 THR B O 1
ATOM 7739 N N . PHE B 1 437 ? -13.57 -16.609 15.219 1 76.81 437 PHE B N 1
ATOM 7740 C CA . PHE B 1 437 ? -14.844 -15.891 15.195 1 76.81 437 PHE B CA 1
ATOM 7741 C C . PHE B 1 437 ? -15.133 -15.242 16.547 1 76.81 437 PHE B C 1
ATOM 7743 O O . PHE B 1 437 ? -15.867 -14.266 16.625 1 76.81 437 PHE B O 1
ATOM 7750 N N . ALA B 1 438 ? -14.484 -15.727 17.578 1 78.31 438 ALA B N 1
ATOM 7751 C CA . ALA B 1 438 ? -14.758 -15.234 18.922 1 78.31 438 ALA B CA 1
ATOM 7752 C C . ALA B 1 438 ? -13.922 -13.992 19.234 1 78.31 438 ALA B C 1
ATOM 7754 O O . ALA B 1 438 ? -14.344 -13.133 20.016 1 78.31 438 ALA B O 1
ATOM 7755 N N . VAL B 1 439 ? -12.852 -13.875 18.609 1 82.5 439 VAL B N 1
ATOM 7756 C CA . VAL B 1 439 ? -11.898 -12.828 18.953 1 82.5 439 VAL B CA 1
ATOM 7757 C C . VAL B 1 439 ? -12.492 -11.461 18.641 1 82.5 439 VAL B C 1
ATOM 7759 O O . VAL B 1 439 ? -12.445 -10.547 19.469 1 82.5 439 VAL B O 1
ATOM 7762 N N . PRO B 1 440 ? -13.195 -11.289 17.547 1 80.44 440 PRO B N 1
ATOM 7763 C CA . PRO B 1 440 ? -13.781 -9.969 17.266 1 80.44 440 PRO B CA 1
ATOM 7764 C C . PRO B 1 440 ? -14.828 -9.57 18.297 1 80.44 440 PRO B C 1
ATOM 7766 O O . PRO B 1 440 ? -14.953 -8.391 18.641 1 80.44 440 PRO B O 1
ATOM 7769 N N . VAL B 1 441 ? -15.453 -10.539 18.844 1 79.06 441 VAL B N 1
ATOM 7770 C CA . VAL B 1 441 ? -16.484 -10.273 19.828 1 79.06 441 VAL B CA 1
ATOM 7771 C C . VAL B 1 441 ? -15.844 -9.812 21.141 1 79.06 441 VAL B C 1
ATOM 7773 O O . VAL B 1 441 ? -16.344 -8.898 21.797 1 79.06 441 VAL B O 1
ATOM 7776 N N . LEU B 1 442 ? -14.727 -10.367 21.438 1 79.69 442 LEU B N 1
ATOM 7777 C CA . LEU B 1 442 ? -14.008 -10.016 22.656 1 79.69 442 LEU B CA 1
ATOM 7778 C C . LEU B 1 442 ? -13.484 -8.578 22.578 1 79.69 442 LEU B C 1
ATOM 7780 O O . LEU B 1 442 ? -13.32 -7.922 23.609 1 79.69 442 LEU B O 1
ATOM 7784 N N . PHE B 1 443 ? -13.305 -8.094 21.406 1 78.81 443 PHE B N 1
ATOM 7785 C CA . PHE B 1 443 ? -12.773 -6.75 21.203 1 78.81 443 PHE B CA 1
ATOM 7786 C C . PHE B 1 443 ? -13.836 -5.699 21.5 1 78.81 443 PHE B C 1
ATOM 7788 O O . PHE B 1 443 ? -13.523 -4.598 21.953 1 78.81 443 PHE B O 1
ATOM 7795 N N . ILE B 1 444 ? -15.117 -6.043 21.281 1 75.38 444 ILE B N 1
ATOM 7796 C CA . ILE B 1 444 ? -16.188 -5.059 21.406 1 75.38 444 ILE B CA 1
ATOM 7797 C C . ILE B 1 444 ? -16.828 -5.156 22.797 1 75.38 444 ILE B C 1
ATOM 7799 O O . ILE B 1 444 ? -17.469 -4.211 23.25 1 75.38 444 ILE B O 1
ATOM 7803 N N . LEU B 1 445 ? -16.453 -6.164 23.516 1 75.88 445 LEU B N 1
ATOM 7804 C CA . LEU B 1 445 ? -17.125 -6.473 24.766 1 75.88 445 LEU B CA 1
ATOM 7805 C C . LEU B 1 445 ? -16.875 -5.383 25.797 1 75.88 445 LEU B C 1
ATOM 7807 O O . LEU B 1 445 ? -17.812 -4.922 26.453 1 75.88 445 LEU B O 1
ATOM 7811 N N . PRO B 1 446 ? -15.617 -4.934 25.953 1 69.25 446 PRO B N 1
ATOM 7812 C CA . PRO B 1 446 ? -15.445 -3.945 27.016 1 69.25 446 PRO B CA 1
ATOM 7813 C C . PRO B 1 446 ? -16.203 -2.648 26.75 1 69.25 446 PRO B C 1
ATOM 7815 O O . PRO B 1 446 ? -16.75 -2.051 27.688 1 69.25 446 PRO B O 1
ATOM 7818 N N . ARG B 1 447 ? -16.312 -2.244 25.609 1 69 447 ARG B N 1
ATOM 7819 C CA . ARG B 1 447 ? -17.016 -1.008 25.297 1 69 447 ARG B CA 1
ATOM 7820 C C . ARG B 1 447 ? -18.531 -1.206 25.391 1 69 447 ARG B C 1
ATOM 7822 O O . ARG B 1 447 ? -19.25 -0.315 25.844 1 69 447 ARG B O 1
ATOM 7829 N N . ALA B 1 448 ? -18.875 -2.334 24.938 1 68.56 448 ALA B N 1
ATOM 7830 C CA . ALA B 1 448 ? -20.297 -2.643 25.078 1 68.56 448 ALA B CA 1
ATOM 7831 C C . ALA B 1 448 ? -20.703 -2.666 26.547 1 68.56 448 ALA B C 1
ATOM 7833 O O . ALA B 1 448 ? -21.781 -2.184 26.906 1 68.56 448 ALA B O 1
ATOM 7834 N N . MET B 1 449 ? -19.719 -3.092 27.281 1 65.69 449 MET B N 1
ATOM 7835 C CA . MET B 1 449 ? -19.984 -3.152 28.719 1 65.69 449 MET B CA 1
ATOM 7836 C C . MET B 1 449 ? -20 -1.755 29.328 1 65.69 449 MET B C 1
ATOM 7838 O O . MET B 1 449 ? -20.828 -1.456 30.188 1 65.69 449 MET B O 1
ATOM 7842 N N . LEU B 1 450 ? -19.094 -0.929 28.797 1 64.94 450 LEU B N 1
ATOM 7843 C CA . LEU B 1 450 ? -19.062 0.444 29.297 1 64.94 450 LEU B CA 1
ATOM 7844 C C . LEU B 1 450 ? -20.312 1.203 28.859 1 64.94 450 LEU B C 1
ATOM 7846 O O . LEU B 1 450 ? -20.859 1.995 29.625 1 64.94 450 LEU B O 1
ATOM 7850 N N . PHE B 1 451 ? -20.672 0.959 27.656 1 63.84 451 PHE B N 1
ATOM 7851 C CA . PHE B 1 451 ? -21.906 1.581 27.156 1 63.84 451 PHE B CA 1
ATOM 7852 C C . PHE B 1 451 ? -23.109 1.138 27.969 1 63.84 451 PHE B C 1
ATOM 7854 O O . PHE B 1 451 ? -23.969 1.955 28.312 1 63.84 451 PHE B O 1
ATOM 7861 N N . LEU B 1 452 ? -23.062 -0.104 28.312 1 58.81 452 LEU B N 1
ATOM 7862 C CA . LEU B 1 452 ? -24.156 -0.656 29.094 1 58.81 452 LEU B CA 1
ATOM 7863 C C . LEU B 1 452 ? -24.125 -0.116 30.516 1 58.81 452 LEU B C 1
ATOM 7865 O O . LEU B 1 452 ? -25.172 0.177 31.094 1 58.81 452 LEU B O 1
ATOM 7869 N N . MET B 1 453 ? -22.938 0.03 30.969 1 57.78 453 MET B N 1
ATOM 7870 C CA . MET B 1 453 ? -22.797 0.531 32.344 1 57.78 453 MET B CA 1
ATOM 7871 C C . MET B 1 453 ? -23.219 1.995 32.438 1 57.78 453 MET B C 1
ATOM 7873 O O . MET B 1 453 ? -23.844 2.41 33.406 1 57.78 453 MET B O 1
ATOM 7877 N N . THR B 1 454 ? -22.812 2.693 31.359 1 58.03 454 THR B N 1
ATOM 7878 C CA . THR B 1 454 ? -23.203 4.102 31.359 1 58.03 454 THR B CA 1
ATOM 7879 C C . THR B 1 454 ? -24.703 4.258 31.172 1 58.03 454 THR B C 1
ATOM 7881 O O . THR B 1 454 ? -25.312 5.156 31.75 1 58.03 454 THR B O 1
ATOM 7884 N N . ARG B 1 455 ? -25.297 3.439 30.422 1 55.94 455 ARG B N 1
ATOM 7885 C CA . ARG B 1 455 ? -26.734 3.475 30.25 1 55.94 455 ARG B CA 1
ATOM 7886 C C . ARG B 1 455 ? -27.453 3.053 31.516 1 55.94 455 ARG B C 1
ATOM 7888 O O . ARG B 1 455 ? -28.5 3.611 31.859 1 55.94 455 ARG B O 1
ATOM 7895 N N . ILE B 1 456 ? -26.859 2.145 32.094 1 50.59 456 ILE B N 1
ATOM 7896 C CA . ILE B 1 456 ? -27.469 1.688 33.344 1 50.59 456 ILE B CA 1
ATOM 7897 C C . ILE B 1 456 ? -27.328 2.768 34.438 1 50.59 456 ILE B C 1
ATOM 7899 O O . ILE B 1 456 ? -28.25 3.023 35.188 1 50.59 456 ILE B O 1
ATOM 7903 N N . LYS B 1 457 ? -26.203 3.359 34.406 1 51 457 LYS B N 1
ATOM 7904 C CA . LYS B 1 457 ? -26 4.418 35.406 1 51 457 LYS B CA 1
ATOM 7905 C C . LYS B 1 457 ? -26.906 5.617 35.094 1 51 457 LYS B C 1
ATOM 7907 O O . LYS B 1 457 ? -27.438 6.25 36.031 1 51 457 LYS B O 1
ATOM 7912 N N . CYS B 1 458 ? -26.969 5.902 33.812 1 50.62 458 CYS B N 1
ATOM 7913 C CA . CYS B 1 458 ? -27.938 6.949 33.5 1 50.62 458 CYS B CA 1
ATOM 7914 C C . CYS B 1 458 ? -29.344 6.535 33.875 1 50.62 458 CYS B C 1
ATOM 7916 O O . CYS B 1 458 ? -30.141 7.363 34.344 1 50.62 458 CYS B O 1
ATOM 7918 N N . PHE B 1 459 ? -29.625 5.344 33.781 1 48.31 459 PHE B N 1
ATOM 7919 C CA . PHE B 1 459 ? -30.938 4.863 34.188 1 48.31 459 PHE B CA 1
ATOM 7920 C C . PHE B 1 459 ? -31.078 4.914 35.719 1 48.31 459 PHE B C 1
ATOM 7922 O O . PHE B 1 459 ? -32.156 5.23 36.219 1 48.31 459 PHE B O 1
ATOM 7929 N N . THR B 1 460 ? -30.016 4.664 36.344 1 46.41 460 THR B N 1
ATOM 7930 C CA . THR B 1 460 ? -30.094 4.664 37.812 1 46.41 460 THR B CA 1
ATOM 7931 C C . THR B 1 460 ? -30.062 6.09 38.344 1 46.41 460 THR B C 1
ATOM 7933 O O . THR B 1 460 ? -30.688 6.391 39.344 1 46.41 460 THR B O 1
ATOM 7936 N N . THR B 1 461 ? -29.203 6.902 37.75 1 46 461 THR B N 1
ATOM 7937 C CA . THR B 1 461 ? -29.156 8.281 38.25 1 46 461 THR B CA 1
ATOM 7938 C C . THR B 1 461 ? -30.453 9.023 37.875 1 46 461 THR B C 1
ATOM 7940 O O . THR B 1 461 ? -30.875 9.922 38.625 1 46 461 THR B O 1
ATOM 7943 N N . LYS B 1 462 ? -31.094 8.766 36.781 1 50.62 462 LYS B N 1
ATOM 7944 C CA . LYS B 1 462 ? -32.406 9.344 36.5 1 50.62 462 LYS B CA 1
ATOM 7945 C C . LYS B 1 462 ? -33.438 8.844 37.5 1 50.62 462 LYS B C 1
ATOM 7947 O O . LYS B 1 462 ? -34.312 9.594 37.906 1 50.62 462 LYS B O 1
ATOM 7952 N N . ALA B 1 463 ? -33.25 7.668 37.969 1 44.47 463 ALA B N 1
ATOM 7953 C CA . ALA B 1 463 ? -34.219 7.156 38.969 1 44.47 463 ALA B CA 1
ATOM 7954 C C . ALA B 1 463 ? -34.031 7.848 40.312 1 44.47 463 ALA B C 1
ATOM 7956 O O . ALA B 1 463 ? -35 8.086 41.031 1 44.47 463 ALA B O 1
ATOM 7957 N N . SER B 1 464 ? -32.781 8.023 40.625 1 40.84 464 SER B N 1
ATOM 7958 C CA . SER B 1 464 ? -32.625 8.648 41.906 1 40.84 464 SER B CA 1
ATOM 7959 C C . SER B 1 464 ? -32.969 10.133 41.875 1 40.84 464 SER B C 1
ATOM 7961 O O . SER B 1 464 ? -33.281 10.734 42.906 1 40.84 464 SER B O 1
ATOM 7963 N N . GLU B 1 465 ? -32.719 10.695 40.719 1 40.12 465 GLU B N 1
ATOM 7964 C CA . GLU B 1 465 ? -32.938 12.141 40.688 1 40.12 465 GLU B CA 1
ATOM 7965 C C . GLU B 1 465 ? -34.438 12.461 40.625 1 40.12 465 GLU B C 1
ATOM 7967 O O . GLU B 1 465 ? -34.844 13.625 40.688 1 40.12 465 GLU B O 1
ATOM 7972 N N . GLU B 1 466 ? -35.312 11.398 40.438 1 38.94 466 GLU B N 1
ATOM 7973 C CA . GLU B 1 466 ? -36.688 11.836 40.469 1 38.94 466 GLU B CA 1
ATOM 7974 C C . GLU B 1 466 ? -37.156 12.07 41.906 1 38.94 466 GLU B C 1
ATOM 7976 O O . GLU B 1 466 ? -38.344 12.102 42.188 1 38.94 466 GLU B O 1
ATOM 7981 N N . ARG B 1 467 ? -36.312 12 43 1 36.97 467 ARG B N 1
ATOM 7982 C CA . ARG B 1 467 ? -36.938 12.547 44.188 1 36.97 467 ARG B CA 1
ATOM 7983 C C . ARG B 1 467 ? -37.25 14.031 44.031 1 36.97 467 ARG B C 1
ATOM 7985 O O . ARG B 1 467 ? -36.469 14.766 43.406 1 36.97 467 ARG B O 1
ATOM 7992 N N . PRO B 1 468 ? -38.531 14.461 44.25 1 32.41 468 PRO B N 1
ATOM 7993 C CA . PRO B 1 468 ? -38.938 15.875 44.25 1 32.41 468 PRO B CA 1
ATOM 7994 C C . PRO B 1 468 ? -38 16.75 45.062 1 32.41 468 PRO B C 1
ATOM 7996 O O . PRO B 1 468 ? -37.844 16.516 46.281 1 32.41 468 PRO B O 1
ATOM 7999 N N . VAL B 1 469 ? -36.781 16.984 44.75 1 29.05 469 VAL B N 1
ATOM 8000 C CA . VAL B 1 469 ? -36.094 18.016 45.531 1 29.05 469 VAL B CA 1
ATOM 8001 C C . VAL B 1 469 ? -37 19.25 45.688 1 29.05 469 VAL B C 1
ATOM 8003 O O . VAL B 1 469 ? -37.531 19.734 44.688 1 29.05 469 VAL B O 1
ATOM 8006 N N . SER B 1 470 ? -37.719 19.344 46.75 1 27.44 470 SER B N 1
ATOM 8007 C CA . SER B 1 470 ? -38.188 20.641 47.25 1 27.44 470 SER B CA 1
ATOM 8008 C C . SER B 1 470 ? -37.188 21.75 46.938 1 27.44 470 SER B C 1
ATOM 8010 O O . SER B 1 470 ? -36 21.625 47.219 1 27.44 470 SER B O 1
ATOM 8012 N N . ALA B 1 471 ? -37.438 22.547 45.875 1 28.12 471 ALA B N 1
ATOM 8013 C CA . ALA B 1 471 ? -36.844 23.766 45.312 1 28.12 471 ALA B CA 1
ATOM 8014 C C . ALA B 1 471 ? -36.406 24.703 46.438 1 28.12 471 ALA B C 1
ATOM 8016 O O . ALA B 1 471 ? -37.125 25.625 46.812 1 28.12 471 ALA B O 1
ATOM 8017 N N . VAL B 1 472 ? -36.156 24.219 47.656 1 25.62 472 VAL B N 1
ATOM 8018 C CA . VAL B 1 472 ? -35.625 25.328 48.469 1 25.62 472 VAL B CA 1
ATOM 8019 C C . VAL B 1 472 ? -34.438 25.984 47.75 1 25.62 472 VAL B C 1
ATOM 8021 O O . VAL B 1 472 ? -33.562 25.281 47.25 1 25.62 472 VAL B O 1
ATOM 8024 N N . SER B 1 473 ? -34.656 27.234 47.25 1 24.69 473 SER B N 1
ATOM 8025 C CA . SER B 1 473 ? -34 28.375 46.594 1 24.69 473 SER B CA 1
ATOM 8026 C C . SER B 1 473 ? -32.594 28.578 47.188 1 24.69 473 SER B C 1
ATOM 8028 O O . SER B 1 473 ? -32.438 29.312 48.156 1 24.69 473 SER B O 1
ATOM 8030 N N . ASP B 1 474 ? -32 27.625 47.75 1 23.67 474 ASP B N 1
ATOM 8031 C CA . ASP B 1 474 ? -30.719 28.047 48.344 1 23.67 474 ASP B CA 1
ATOM 8032 C C . ASP B 1 474 ? -29.812 28.656 47.281 1 23.67 474 ASP B C 1
ATOM 8034 O O . ASP B 1 474 ? -29.297 27.953 46.406 1 23.67 474 ASP B O 1
ATOM 8038 N N . LEU B 1 475 ? -30.188 29.922 46.812 1 24.27 475 LEU B N 1
ATOM 8039 C CA . LEU B 1 475 ? -29.484 31.016 46.156 1 24.27 475 LEU B CA 1
ATOM 8040 C C . LEU B 1 475 ? -28.062 31.156 46.688 1 24.27 475 LEU B C 1
ATOM 8042 O O . LEU B 1 475 ? -27.859 31.688 47.75 1 24.27 475 LEU B O 1
ATOM 8046 N N . ARG B 1 476 ? -27.359 30.125 46.75 1 24.95 476 ARG B N 1
ATOM 8047 C CA . ARG B 1 476 ? -25.969 30.375 47.156 1 24.95 476 ARG B CA 1
ATOM 8048 C C . ARG B 1 476 ? -25.344 31.484 46.344 1 24.95 476 ARG B C 1
ATOM 8050 O O . ARG B 1 476 ? -25.281 31.391 45.094 1 24.95 476 ARG B O 1
ATOM 8057 N N . TYR B 1 477 ? -25.484 32.75 46.781 1 23.47 477 TYR B N 1
ATOM 8058 C CA . TYR B 1 477 ? -24.891 34.062 46.5 1 23.47 477 TYR B CA 1
ATOM 8059 C C . TYR B 1 477 ? -23.375 33.969 46.469 1 23.47 477 TYR B C 1
ATOM 8061 O O . TYR B 1 477 ? -22.734 33.594 47.438 1 23.47 477 TYR B O 1
ATOM 8069 N N . SER B 1 478 ? -22.875 33.281 45.594 1 24.02 478 SER B N 1
ATOM 8070 C CA . SER B 1 478 ? -21.422 33.438 45.562 1 24.02 478 SER B CA 1
ATOM 8071 C C . SER B 1 478 ? -21.016 34.906 45.438 1 24.02 478 SER B C 1
ATOM 8073 O O . SER B 1 478 ? -21.547 35.625 44.562 1 24.02 478 SER B O 1
ATOM 8075 N N . ARG B 1 479 ? -20.734 35.562 46.469 1 25.69 479 ARG B N 1
ATOM 8076 C CA . ARG B 1 479 ? -20.219 36.906 46.719 1 25.69 479 ARG B CA 1
ATOM 8077 C C . ARG B 1 479 ? -18.984 37.188 45.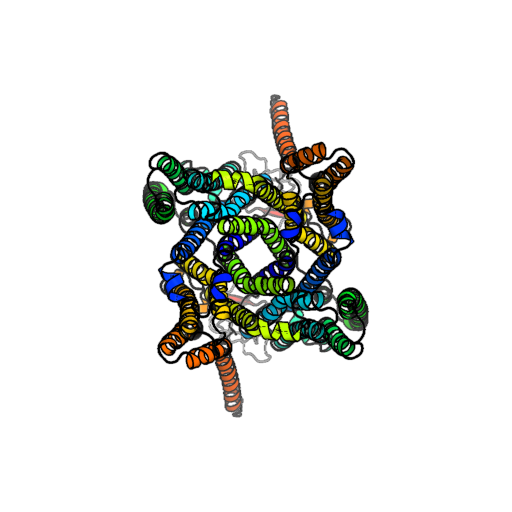844 1 25.69 479 ARG B C 1
ATOM 8079 O O . ARG B 1 479 ? -17.984 36.469 45.938 1 25.69 479 ARG B O 1
ATOM 8086 N N . ILE B 1 480 ? -19.219 37.469 44.625 1 27.41 480 ILE B N 1
ATOM 8087 C CA . ILE B 1 480 ? -18.125 37.969 43.812 1 27.41 480 ILE B CA 1
ATOM 8088 C C . ILE B 1 480 ? -17.719 39.375 44.281 1 27.41 480 ILE B C 1
ATOM 8090 O O . ILE B 1 480 ? -18.562 40.25 44.375 1 27.41 480 ILE B O 1
ATOM 8094 N N . GLN B 1 481 ? -16.844 39.438 45.156 1 25.5 481 GLN B N 1
ATOM 8095 C CA . GLN B 1 481 ? -16.234 40.688 45.625 1 25.5 481 GLN B CA 1
ATOM 8096 C C . GLN B 1 481 ? -15.602 41.438 44.469 1 25.5 481 GLN B C 1
ATOM 8098 O O . GLN B 1 481 ? -14.734 40.906 43.75 1 25.5 481 GLN B O 1
ATOM 8103 N N . ILE B 1 482 ? -16.422 42.25 43.844 1 29.41 482 ILE B N 1
ATOM 8104 C CA . ILE B 1 482 ? -15.961 43.188 42.844 1 29.41 482 ILE B CA 1
ATOM 8105 C C . ILE B 1 482 ? -15.117 44.281 43.5 1 29.41 482 ILE B C 1
ATOM 8107 O O . ILE B 1 482 ? -15.586 44.969 44.406 1 29.41 482 ILE B O 1
ATOM 8111 N N . GLN B 1 483 ? -13.914 44.031 43.688 1 25.78 483 GLN B N 1
ATOM 8112 C CA . GLN B 1 483 ? -13.047 45.094 44.125 1 25.78 483 GLN B CA 1
ATOM 8113 C C . GLN B 1 483 ? -12.961 46.188 43.062 1 25.78 483 GLN B C 1
ATOM 8115 O O . GLN B 1 483 ? -12.562 45.938 41.938 1 25.78 483 GLN B O 1
ATOM 8120 N N . ASN B 1 484 ? -13.938 47.094 43.094 1 28.55 484 ASN B N 1
ATOM 8121 C CA . ASN B 1 484 ? -13.898 48.344 42.312 1 28.55 484 ASN B CA 1
ATOM 8122 C C . ASN B 1 484 ? -12.578 49.094 42.531 1 28.55 484 ASN B C 1
ATOM 8124 O O . ASN B 1 484 ? -12.234 49.469 43.656 1 28.55 484 ASN B O 1
ATOM 8128 N N . GLU B 1 485 ? -11.523 48.562 41.906 1 29.22 485 GLU B N 1
ATOM 8129 C CA . GLU B 1 485 ? -10.531 49.625 41.969 1 29.22 485 GLU B CA 1
ATOM 8130 C C . GLU B 1 485 ? -11.07 50.938 41.375 1 29.22 485 GLU B C 1
ATOM 8132 O O . GLU B 1 485 ? -11.883 50.906 40.438 1 29.22 485 GLU B O 1
ATOM 8137 N N . PRO B 1 486 ? -11.039 52.031 42 1 28.7 486 PRO B N 1
ATOM 8138 C CA . PRO B 1 486 ? -11.602 53.344 41.688 1 28.7 486 PRO B CA 1
ATOM 8139 C C . PRO B 1 486 ? -11.57 53.656 40.188 1 28.7 486 PRO B C 1
ATOM 8141 O O . PRO B 1 486 ? -12.438 54.375 39.688 1 28.7 486 PRO B O 1
ATOM 8144 N N . ALA B 1 487 ? -10.453 53.625 39.531 1 29.56 487 ALA B N 1
ATOM 8145 C CA . ALA B 1 487 ? -10.336 54.656 38.531 1 29.56 487 ALA B CA 1
ATOM 8146 C C . ALA B 1 487 ? -11.18 54.344 37.312 1 29.56 487 ALA B C 1
ATOM 8148 O O . ALA B 1 487 ? -11.883 55.188 36.781 1 29.56 487 ALA B O 1
ATOM 8149 N N . ASP B 1 488 ? -10.625 53.469 36.312 1 30.52 488 ASP B N 1
ATOM 8150 C CA . ASP B 1 488 ? -10.984 53.594 34.906 1 30.52 488 ASP B CA 1
ATOM 8151 C C . ASP B 1 488 ? -12.336 52.938 34.625 1 30.52 488 ASP B C 1
ATOM 8153 O O . ASP B 1 488 ? -12.656 51.875 35.188 1 30.52 488 ASP B O 1
ATOM 8157 N N . THR B 1 489 ? -13.414 53.625 34.281 1 31.44 489 THR B N 1
ATOM 8158 C CA . THR B 1 489 ? -14.82 53.469 33.875 1 31.44 489 THR B CA 1
ATOM 8159 C C . THR B 1 489 ? -15.016 52.25 33 1 31.44 489 THR B C 1
ATOM 8161 O O . THR B 1 489 ? -16.109 52.031 32.469 1 31.44 489 THR B O 1
ATOM 8164 N N . THR B 1 490 ? -13.906 51.719 32.406 1 35.22 490 THR B N 1
ATOM 8165 C CA . THR B 1 490 ? -14.289 50.75 31.375 1 35.22 490 THR B CA 1
ATOM 8166 C C . THR B 1 490 ? -14.883 49.5 32 1 35.22 490 THR B C 1
ATOM 8168 O O . THR B 1 490 ? -14.352 49 33 1 35.22 490 THR B O 1
ATOM 8171 N N . GLY B 1 491 ? -16.219 49.312 32.125 1 34.34 491 GLY B N 1
ATOM 8172 C CA . GLY B 1 491 ? -17.125 48.312 32.656 1 34.34 491 GLY B CA 1
ATOM 8173 C C . GLY B 1 491 ? -16.625 46.906 32.469 1 34.34 491 GLY B C 1
ATOM 8174 O O . GLY B 1 491 ? -17.422 45.969 32.25 1 34.34 491 GLY B O 1
ATOM 8175 N N . LEU B 1 492 ? -15.398 46.656 32.188 1 37.19 492 LEU B N 1
ATOM 8176 C CA . LEU B 1 492 ? -15.008 45.281 31.969 1 37.19 492 LEU B CA 1
ATOM 8177 C C . LEU B 1 492 ? -14.898 44.531 33.281 1 37.19 492 LEU B C 1
ATOM 8179 O O . LEU B 1 492 ? -14.305 45.062 34.25 1 37.19 492 LEU B O 1
ATOM 8183 N N . ILE B 1 493 ? -15.836 43.719 33.781 1 41.41 493 ILE B N 1
ATOM 8184 C CA . ILE B 1 493 ? -15.773 42.906 34.969 1 41.41 493 ILE B CA 1
ATOM 8185 C C . ILE B 1 493 ? -14.93 41.656 34.719 1 41.41 493 ILE B C 1
ATOM 8187 O O . ILE B 1 493 ? -15.125 40.969 33.719 1 41.41 493 ILE B O 1
ATOM 8191 N N . TYR B 1 494 ? -13.805 41.562 35.312 1 40.91 494 TYR B N 1
ATOM 8192 C CA . TYR B 1 494 ? -12.914 40.406 35.281 1 40.91 494 TYR B CA 1
ATOM 8193 C C . TYR B 1 494 ? -13.508 39.219 36.062 1 40.91 494 TYR B C 1
ATOM 8195 O O . TYR B 1 494 ? -13.82 39.344 37.25 1 40.91 494 TYR B O 1
ATOM 8203 N N . ASN B 1 495 ? -14.047 38.156 35.375 1 39.03 495 ASN B N 1
ATOM 8204 C CA . ASN B 1 495 ? -14.461 36.875 35.938 1 39.03 495 ASN B CA 1
ATOM 8205 C C . ASN B 1 495 ? -13.266 36.031 36.375 1 39.03 495 ASN B C 1
ATOM 8207 O O . ASN B 1 495 ? -12.477 35.625 35.531 1 39.03 495 ASN B O 1
ATOM 8211 N N . GLN B 1 496 ? -12.875 36.094 37.562 1 46.16 496 GLN B N 1
ATOM 8212 C CA . GLN B 1 496 ? -11.727 35.375 38.125 1 46.16 496 GLN B CA 1
ATOM 8213 C C . GLN B 1 496 ? -11.805 33.875 37.812 1 46.16 496 GLN B C 1
ATOM 8215 O O . GLN B 1 496 ? -10.773 33.219 37.719 1 46.16 496 GLN B O 1
ATOM 8220 N N . HIS B 1 497 ? -12.977 33.406 37.906 1 46.31 497 HIS B N 1
ATOM 8221 C CA . HIS B 1 497 ? -13.07 31.953 37.719 1 46.31 497 HIS B CA 1
ATOM 8222 C C . HIS B 1 497 ? -12.688 31.562 36.281 1 46.31 497 HIS B C 1
ATOM 8224 O O . HIS B 1 497 ? -11.977 30.578 36.094 1 46.31 497 HIS B O 1
ATOM 8230 N N . ASP B 1 498 ? -13.133 32.219 35.312 1 48.44 498 ASP B N 1
ATOM 8231 C CA . ASP B 1 498 ? -12.844 31.891 33.906 1 48.44 498 ASP B CA 1
ATOM 8232 C C . ASP B 1 498 ? -11.773 32.844 33.344 1 48.44 498 ASP B C 1
ATOM 8234 O O . ASP B 1 498 ? -11.477 32.781 32.156 1 48.44 498 ASP B O 1
ATOM 8238 N N . ASN B 1 499 ? -11.078 33.625 34.156 1 44.28 499 ASN B N 1
ATOM 8239 C CA . ASN B 1 499 ? -10.031 34.594 33.844 1 44.28 499 ASN B CA 1
ATOM 8240 C C . ASN B 1 499 ? -10.375 35.406 32.594 1 44.28 499 ASN B C 1
ATOM 8242 O O . ASN B 1 499 ? -9.531 35.594 31.703 1 44.28 499 ASN B O 1
ATOM 8246 N N . ASN B 1 500 ? -11.648 35.5 32.281 1 46.22 500 ASN B N 1
ATOM 8247 C CA . ASN B 1 500 ? -12.023 36.281 31.125 1 46.22 500 ASN B CA 1
ATOM 8248 C C . ASN B 1 500 ? -12.781 37.562 31.516 1 46.22 500 ASN B C 1
ATOM 8250 O O . ASN B 1 500 ? -13.32 37.656 32.625 1 46.22 500 ASN B O 1
ATOM 8254 N N . TYR B 1 501 ? -12.656 38.719 30.703 1 43.66 501 TYR B N 1
ATOM 8255 C CA . TYR B 1 501 ? -13.344 39.969 30.906 1 43.66 501 TYR B CA 1
ATOM 8256 C C . TYR B 1 501 ? -14.766 39.938 30.359 1 43.66 501 TYR B C 1
ATOM 8258 O O . TYR B 1 501 ? -14.992 39.406 29.266 1 43.66 501 TYR B O 1
ATOM 8266 N N . LEU B 1 502 ? -15.867 39.844 31.141 1 43.25 502 LEU B N 1
ATOM 8267 C CA . LEU B 1 502 ? -17.266 39.875 30.719 1 43.25 502 LEU B CA 1
ATOM 8268 C C . LEU B 1 502 ? -17.703 41.281 30.391 1 43.25 502 LEU B C 1
ATOM 8270 O O . LEU B 1 502 ? -17.312 42.25 31.078 1 43.25 502 LEU B O 1
ATOM 8274 N N . THR B 1 503 ? -18.094 41.562 29.094 1 41.25 503 THR B N 1
ATOM 8275 C CA . THR B 1 503 ? -18.625 42.844 28.672 1 41.25 503 THR B CA 1
ATOM 8276 C C . THR B 1 503 ? -19.984 43.125 29.328 1 41.25 503 THR B C 1
ATOM 8278 O O . THR B 1 503 ? -20.641 42.188 29.797 1 41.25 503 THR B O 1
ATOM 8281 N N . THR B 1 504 ? -20.422 44.281 29.562 1 41.5 504 THR B N 1
ATOM 8282 C CA . THR B 1 504 ? -21.562 44.812 30.297 1 41.5 504 THR B CA 1
ATOM 8283 C C . THR B 1 504 ? -22.875 44.281 29.75 1 41.5 504 THR B C 1
ATOM 8285 O O . THR B 1 504 ? -23.891 44.25 30.453 1 41.5 504 THR B O 1
ATOM 8288 N N . ASP B 1 505 ? -23.047 44 28.391 1 41.78 505 ASP B N 1
ATOM 8289 C CA . ASP B 1 505 ? -24.375 43.719 27.859 1 41.78 505 ASP B CA 1
ATOM 8290 C C . ASP B 1 505 ? -24.891 42.375 28.422 1 41.78 505 ASP B C 1
ATOM 8292 O O . ASP B 1 505 ? -26.016 41.969 28.125 1 41.78 505 ASP B O 1
ATOM 8296 N N . THR B 1 506 ? -24.047 41.594 29.016 1 41.66 506 THR B N 1
ATOM 8297 C CA . THR B 1 506 ? -24.484 40.281 29.406 1 41.66 506 THR B CA 1
ATOM 8298 C C . THR B 1 506 ? -25.031 40.281 30.828 1 41.66 506 THR B C 1
ATOM 8300 O O . THR B 1 506 ? -25.281 39.219 31.406 1 41.66 506 THR B O 1
ATOM 8303 N N . PHE B 1 507 ? -25.062 41.438 31.5 1 41.88 507 PHE B N 1
ATOM 8304 C CA . PHE B 1 507 ? -25.531 41.406 32.875 1 41.88 507 PHE B CA 1
ATOM 8305 C C . PHE B 1 507 ? -26.812 42.25 33 1 41.88 507 PHE B C 1
ATOM 8307 O O . PHE B 1 507 ? -26.953 43.281 32.406 1 41.88 507 PHE B O 1
ATOM 8314 N N . LYS B 1 508 ? -28 41.625 33.125 1 44.84 508 LYS B N 1
ATOM 8315 C CA . LYS B 1 508 ? -29.172 42.406 33.531 1 44.84 508 LYS B CA 1
ATOM 8316 C C . LYS B 1 508 ? -29.234 42.562 35.062 1 44.84 508 LYS B C 1
ATOM 8318 O O . LYS B 1 508 ? -28.953 41.625 35.781 1 44.84 508 LYS B O 1
ATOM 8323 N N . LYS B 1 509 ? -29.219 43.719 35.5 1 44.19 509 LYS B N 1
ATOM 8324 C CA . LYS B 1 509 ? -29.438 44.062 36.906 1 44.19 509 LYS B CA 1
ATOM 8325 C C . LYS B 1 509 ? -30.766 43.531 37.406 1 44.19 509 LYS B C 1
ATOM 8327 O O . LYS B 1 509 ? -31.797 43.656 36.75 1 44.19 509 LYS B O 1
ATOM 8332 N N . LEU B 1 510 ? -30.781 42.562 38.312 1 41 510 LEU B N 1
ATOM 8333 C CA . LEU B 1 510 ? -32.031 42.125 38.906 1 41 510 LEU B CA 1
ATOM 8334 C C . LEU B 1 510 ? -32.719 43.25 39.656 1 41 510 LEU B C 1
ATOM 8336 O O . LEU B 1 510 ? -32.062 44.031 40.344 1 41 510 LEU B O 1
ATOM 8340 N N . PRO B 1 511 ? -34 43.562 39.406 1 45.22 511 PRO B N 1
ATOM 8341 C CA . PRO B 1 511 ? -34.781 44.5 40.25 1 45.22 511 PRO B CA 1
ATOM 8342 C C . PRO B 1 511 ? -34.812 44.062 41.719 1 45.22 511 PRO B C 1
ATOM 8344 O O . PRO B 1 511 ? -35.062 42.906 42.031 1 45.22 511 PRO B O 1
ATOM 8347 N N . GLY B 1 512 ? -34.25 44.969 42.75 1 45.09 512 GLY B N 1
ATOM 8348 C CA . GLY B 1 512 ? -34.25 44.875 44.219 1 45.09 512 GLY B CA 1
ATOM 8349 C C . GLY B 1 512 ? -32.875 44.562 44.781 1 45.09 512 GLY B C 1
ATOM 8350 O O . GLY B 1 512 ? -32.75 44.219 45.969 1 45.09 512 GLY B O 1
ATOM 8351 N N . SER B 1 513 ? -31.906 44.25 43.906 1 40.75 513 SER B N 1
ATOM 8352 C CA . SER B 1 513 ? -30.594 43.844 44.438 1 40.75 513 SER B CA 1
ATOM 8353 C C . SER B 1 513 ? -29.922 45 45.156 1 40.75 513 SER B C 1
ATOM 8355 O O . SER B 1 513 ? -30 46.156 44.719 1 40.75 513 SER B O 1
ATOM 8357 N N . THR B 1 514 ? -29.906 45 46.438 1 43.38 514 THR B N 1
ATOM 8358 C CA . THR B 1 514 ? -29.344 46 47.312 1 43.38 514 THR B CA 1
ATOM 8359 C C . THR B 1 514 ? -27.844 46.156 47.125 1 43.38 514 THR B C 1
ATOM 8361 O O . THR B 1 514 ? -27.125 45.156 47 1 43.38 514 THR B O 1
ATOM 8364 N N . THR B 1 515 ? -27.344 47.281 46.5 1 45.47 515 THR B N 1
ATOM 8365 C CA . THR B 1 515 ? -25.969 47.688 46.375 1 45.47 515 THR B CA 1
ATOM 8366 C C . THR B 1 515 ? -25.344 47.969 47.75 1 45.47 515 THR B C 1
ATOM 8368 O O . THR B 1 515 ? -25.906 48.75 48.531 1 45.47 515 THR B O 1
ATOM 8371 N N . SER B 1 516 ? -24.812 47.031 48.438 1 45.72 516 SER B N 1
ATOM 8372 C CA . SER B 1 516 ? -24.203 47.406 49.719 1 45.72 516 SER B CA 1
ATOM 8373 C C . SER B 1 516 ? -22.766 47.906 49.531 1 45.72 516 SER B C 1
ATOM 8375 O O . SER B 1 516 ? -22.031 47.375 48.688 1 45.72 516 SER B O 1
ATOM 8377 N N . VAL B 1 517 ? -22.422 49.188 49.719 1 44.44 517 VAL B N 1
ATOM 8378 C CA . VAL B 1 517 ? -21.156 49.906 49.688 1 44.44 517 VAL B CA 1
ATOM 8379 C C . VAL B 1 517 ? -20.391 49.688 50.969 1 44.44 517 VAL B C 1
ATOM 8381 O O . VAL B 1 517 ? -20.859 50.062 52.062 1 44.44 517 VAL B O 1
ATOM 8384 N N . ASP B 1 518 ? -19.859 48.625 51.344 1 44.47 518 ASP B N 1
ATOM 8385 C CA . ASP B 1 518 ? -19.016 48.594 52.531 1 44.47 518 ASP B CA 1
ATOM 8386 C C . ASP B 1 518 ? -17.547 48.781 52.156 1 44.47 518 ASP B C 1
ATOM 8388 O O . ASP B 1 518 ? -16.984 47.969 51.438 1 44.47 518 ASP B O 1
ATOM 8392 N N . GLY B 1 519 ? -16.781 49.844 52.656 1 44.47 519 GLY B N 1
ATOM 8393 C CA . GLY B 1 519 ? -15.375 50.188 52.656 1 44.47 519 GLY B CA 1
ATOM 8394 C C . GLY B 1 519 ? -14.773 50.188 51.25 1 44.47 519 GLY B C 1
ATOM 8395 O O . GLY B 1 519 ? -13.617 49.781 51.062 1 44.47 519 GLY B O 1
ATOM 8396 N N . GLY B 1 520 ? -15.438 50.812 50.25 1 45.41 520 GLY B N 1
ATOM 8397 C CA . GLY B 1 520 ? -15.062 51.125 48.875 1 45.41 520 GLY B CA 1
ATOM 8398 C C . GLY B 1 520 ? -15.523 50.094 47.875 1 45.41 520 GLY B C 1
ATOM 8399 O O . GLY B 1 520 ? -15.312 50.219 46.656 1 45.41 520 GLY B O 1
ATOM 8400 N N . THR B 1 521 ? -15.547 48.906 48.25 1 44.09 521 THR B N 1
ATOM 8401 C CA . THR B 1 521 ? -15.914 47.844 47.375 1 44.09 521 THR B CA 1
ATOM 8402 C C . THR B 1 521 ? -17.422 47.781 47.156 1 44.09 521 THR B C 1
ATOM 8404 O O . THR B 1 521 ? -18.188 47.781 48.125 1 44.09 521 THR B O 1
ATOM 8407 N N . ILE B 1 522 ? -17.922 48.25 46.031 1 46.16 522 ILE B N 1
ATOM 8408 C CA . ILE B 1 522 ? -19.328 48.156 45.656 1 46.16 522 ILE B CA 1
ATOM 8409 C C . ILE B 1 522 ? -19.656 46.719 45.25 1 46.16 522 ILE B C 1
ATOM 8411 O O . ILE B 1 522 ? -19.016 46.125 44.375 1 46.16 522 ILE B O 1
ATOM 8415 N N . THR B 1 523 ? -20.25 45.875 46.094 1 48 523 THR B N 1
ATOM 8416 C CA . THR B 1 523 ? -20.703 44.5 45.812 1 48 523 THR B CA 1
ATOM 8417 C C . THR B 1 523 ? -22.078 44.531 45.156 1 48 523 THR B C 1
ATOM 8419 O O . THR B 1 523 ? -23.031 45.094 45.688 1 48 523 THR B O 1
ATOM 8422 N N . GLU B 1 524 ? -22.156 44.531 43.844 1 44.47 524 GLU B N 1
ATOM 8423 C CA . GLU B 1 524 ? -23.453 44.469 43.156 1 44.47 524 GLU B CA 1
ATOM 8424 C C . GLU B 1 524 ? -23.797 43.031 42.75 1 44.47 524 GLU B C 1
ATOM 8426 O O . GLU B 1 524 ? -22.906 42.25 42.375 1 44.47 524 GLU B O 1
ATOM 8431 N N . GLU B 1 525 ? -24.828 42.438 43.156 1 47.34 525 GLU B N 1
ATOM 8432 C CA . GLU B 1 525 ? -25.359 41.125 42.75 1 47.34 525 GLU B CA 1
ATOM 8433 C C . GLU B 1 525 ? -25.906 41.188 41.312 1 47.34 525 GLU B C 1
ATOM 8435 O O . GLU B 1 525 ? -26.75 42.031 41 1 47.34 525 GLU B O 1
ATOM 8440 N N . VAL B 1 526 ? -25.094 40.906 40.281 1 44.12 526 VAL B N 1
ATOM 8441 C CA . VAL B 1 526 ? -25.547 40.938 38.906 1 44.12 526 VAL B CA 1
ATOM 8442 C C . VAL B 1 526 ? -25.906 39.531 38.438 1 44.12 526 VAL B C 1
ATOM 8444 O O . VAL B 1 526 ? -25.344 38.531 38.906 1 44.12 526 VAL B O 1
ATOM 8447 N N . GLN B 1 527 ? -27.047 39.25 37.938 1 44.06 527 GLN B N 1
ATOM 8448 C CA . GLN B 1 527 ? -27.484 38 37.281 1 44.06 527 GLN B CA 1
ATOM 8449 C C . GLN B 1 527 ? -26.906 37.906 35.875 1 44.06 527 GLN B C 1
ATOM 8451 O O . GLN B 1 527 ? -27.016 38.875 35.094 1 44.06 527 GLN B O 1
ATOM 8456 N N . ILE B 1 528 ? -25.984 37.094 35.594 1 42.78 528 ILE B N 1
ATOM 8457 C CA . ILE B 1 528 ? -25.484 36.812 34.25 1 42.78 528 ILE B CA 1
ATOM 8458 C C . ILE B 1 528 ? -26.594 36.156 33.438 1 42.78 528 ILE B C 1
ATOM 8460 O O . ILE B 1 528 ? -27.156 35.125 33.844 1 42.78 528 ILE B O 1
ATOM 8464 N N . VAL B 1 529 ? -27.344 36.906 32.531 1 40.44 529 VAL B N 1
ATOM 8465 C CA . VAL B 1 529 ? -28.328 36.344 31.594 1 40.44 529 VAL B CA 1
ATOM 8466 C C . VAL B 1 529 ? -27.609 35.688 30.422 1 40.44 529 VAL B C 1
ATOM 8468 O O . VAL B 1 529 ? -26.609 36.188 29.922 1 40.44 529 VAL B O 1
#

Solvent-accessible surface area (backbone atoms only — not comparable to full-atom values): 56261 Å² total; per-residue (Å²): 125,82,74,68,73,64,70,77,58,38,72,40,66,61,59,52,51,38,49,31,40,36,50,18,50,51,42,42,52,55,44,66,68,67,58,78,63,69,78,55,71,75,43,95,78,55,53,55,69,56,43,49,70,72,37,72,47,52,58,50,54,51,47,38,53,48,44,29,47,53,44,51,49,52,48,52,51,50,35,48,54,56,58,47,44,49,36,35,40,71,63,55,51,49,47,50,49,53,27,49,55,41,54,54,41,45,54,38,30,51,50,40,23,71,57,29,32,59,36,45,64,24,44,36,50,31,31,48,41,49,28,52,32,30,49,37,52,46,49,49,48,53,55,39,66,71,37,56,84,23,30,30,75,78,46,45,61,42,50,70,36,68,74,47,44,50,68,63,49,54,72,52,48,51,56,34,50,53,22,51,52,49,41,53,45,36,70,69,57,46,86,45,78,49,47,46,53,50,56,59,60,46,47,56,62,49,52,54,51,52,49,52,52,49,49,54,49,48,50,53,50,41,57,71,56,40,67,76,56,73,88,81,49,67,56,60,53,36,60,73,66,50,34,54,51,54,68,57,53,49,46,27,49,39,34,36,46,33,49,43,35,47,50,44,46,52,53,54,38,41,49,51,60,69,44,45,79,72,51,89,44,57,65,56,46,48,64,73,42,45,45,54,52,50,28,36,53,44,39,30,49,51,37,48,50,54,47,48,48,51,50,58,52,52,73,44,41,67,47,50,52,67,66,43,50,49,26,49,50,50,19,50,59,37,45,42,44,43,47,50,26,30,53,47,28,35,71,30,63,72,77,81,44,54,68,38,28,40,53,24,48,46,50,34,34,49,37,48,25,53,18,32,46,25,49,43,49,26,51,51,54,39,58,74,40,36,90,70,16,37,37,80,78,55,77,37,68,64,57,51,48,54,52,52,51,57,48,44,47,48,39,49,51,30,49,50,54,54,57,42,48,75,54,55,51,69,59,32,56,53,48,52,55,48,46,61,65,45,50,65,54,62,66,48,42,62,56,52,48,48,53,47,48,51,51,46,46,51,54,48,51,55,56,61,61,62,55,79,68,77,79,73,77,76,71,76,73,76,79,64,79,44,72,53,70,80,75,78,79,71,63,59,47,72,39,75,88,75,74,39,69,46,64,62,88,43,45,49,74,54,92,82,61,69,70,50,71,63,96,72,28,54,38,66,71,63,46,79,106,123,82,73,70,74,65,70,75,58,38,73,38,64,61,60,51,53,38,50,32,39,36,50,18,50,52,42,44,53,56,44,65,68,67,58,78,62,69,78,53,72,76,44,97,79,55,54,54,68,56,42,49,69,72,37,72,47,50,56,50,54,49,47,38,54,49,44,30,47,52,45,50,50,53,50,53,52,50,34,48,54,54,58,49,45,49,37,34,41,70,64,55,51,50,46,48,49,53,28,49,56,41,53,54,42,45,53,38,31,50,48,39,24,71,56,29,32,60,36,46,63,25,43,37,51,32,30,47,41,48,28,52,31,30,49,36,53,46,50,50,49,53,55,40,67,71,36,57,84,23,30,29,76,76,46,44,62,42,51,70,36,67,72,48,42,49,67,65,49,53,73,53,48,50,56,35,51,52,22,52,52,48,43,52,46,35,72,68,56,44,86,45,77,49,48,47,53,52,57,58,60,46,48,56,62,48,50,52,50,51,49,52,53,49,49,53,50,50,50,53,51,41,56,71,56,41,68,76,57,65,95,81,47,67,59,60,53,33,60,72,65,51,33,55,51,55,68,59,52,48,45,26,49,40,34,37,45,32,49,44,37,49,51,44,45,52,52,52,38,42,50,48,61,69,45,45,78,72,51,89,42,57,66,57,46,48,64,72,42,45,46,54,52,49,29,36,52,45,40,28,49,51,38,49,49,54,45,48,47,51,52,58,52,52,73,43,41,69,47,48,53,68,64,43,51,50,27,49,49,51,18,52,58,37,45,43,44,42,47,52,27,30,51,47,28,36,71,32,63,73,77,80,44,53,67,38,27,41,53,24,50,46,49,34,34,50,38,48,26,53,20,32,47,25,49,43,52,27,50,50,52,39,59,73,41,34,91,70,15,37,38,81,78,53,78,36,68,62,57,50,48,55,52,50,52,59,49,43,46,48,39,50,52,28,49,50,52,52,58,43,49,75,53,53,51,70,58,33,54,54,46,52,55,48,46,63,64,46,49,66,53,62,66,49,44,63,55,53,47,49,53,48,49,50,50,47,45,51,54,49,52,55,58,61,60,63,56,80,69,76,78,73,77,76,73,77,72,75,79,62,77,42,70,52,68,81,74,79,79,72,64,60,46,74,39,74,89,75,74,37,71,45,63,60,91,44,46,49,75,55,93,83,61,68,68,51,72,62,95,72,29,51,37,65,70,63,47,79,105

Nearest PDB structures (foldseek):
  6w8p-assembly1_A  TM=8.449E-01  e=1.121E-16  Homo sapiens
  6w8p-assembly1_B  TM=8.055E-01  e=2.088E-17  Homo sapiens
  8fy5-assembly1_A  TM=8.708E-01  e=1.228E-15  Homo sapiens
  7lf6-assembly1_B  TM=8.578E-01  e=4.298E-16  Homo sapiens
  7unm-assembly1_A  TM=8.589E-01  e=2.443E-13  Homo sapiens

InterPro domains:
  IPR010617 Endosomal/lysosomal proton channel TMEM175-like [PF06736] (14-107)
  IPR010617 Endosomal/lysosomal proton channel TMEM175-like [PF06736] (248-339)

Secondary structure (DSSP, 8-state):
--------PEEHHHHHHHHHHHHHHHHHHTTGGGPPPHHHHT-TT--HHHHHHHSTHHHHHHHHHHHHHHHHHHHHHHHHHHHHBSEE-HHHHHHHHHHHHHHHTHHHHHHHHHH-TT-HHHHHHHHHHHHHHHHHHHHHHHHHHH-GGGB-HHHHHHHHSHHHHHHHHHHHHHHHHHHHHHHHHHHHSTTSTTHHHHHHHTHHHHHHHHHHHHHHHHHHHHHHHHTTS-SSTHHHHHHHH--S-HHHHHHHHHHHHHHHHHHHHHHHHHHHHHTTTT-SSHHHHHHHTHHHHHHHHHHHHHHHHHHHHHHHHHHSB----HHHHHHHHHHHHHHTTHHHHHHHHHHHTTSS-HHHHHHHHHHHHHHHHHHHHHHHHHHHHHHHTHHHHB-GGGG-HHHHHHHHHHHHHHHHHHHHHHHHTTS-HHHHHHHHHHHHHHHHHHHHHHHHHHHHHHHHHHHHHHHHHTS------------------SS-----EEETTTTEEE-GGGEEE-TT---EEETTEEE--EEE-/--------PEEHHHHHHHHHHHHHHHHHHTTGGGPPPHHHHT-TT--HHHHHHHSTHHHHHHHHHHHHHHHHHHHHHHHHHHHSBSEE-HHHHHHHHHHHHHHHTHHHHHHHHHH-TT-HHHHHHHHHHHHHHHHHHHHHHHHHHH-GGGB-HHHHHHHHSHHHHHHHHHHHHHHHHHHHHHHHHHHHSTTSTTHHHHHHHTHHHHHHHHHHHHHHHHHHHHHHHHTTS-TTTHHHHHHHH--S-HHHHHHHHHHHHHHHHHHHHHHHHHHHHHTTTT-SSHHHHHHHTHHHHHHHHHHHHHHHHHHHHHHHHHHSB----HHHHHHHHHHHHHHTTHHHHHHHHHHHTTSS-HHHHHHHHHHHHHHHHHHHHHHHHHHHHHHHTHHHHB-GGGG-HHHHHHHHHHHHHHHHHHHHHHHHTTS-HHHHHHHHHHHHHHHHHHHHHHHHHHHHHHHHHHHHHHHHHTS------------------SS-----EEETTTTEEE-GGGEEE-TT---EEETTEEE--EEE-

Radius of gyration: 33.71 Å; Cα contacts (8 Å, |Δi|>4): 1195; chains: 2; bounding box: 77×113×92 Å

Sequence (1058 aa):
MPIHLRHHVFAKERLVAFSDAVFAIIATIMVIPLKIPEFVTDGANFNLEDYIINSDFALQVAIYYLAFYLVWDAWLSHCRVFHILEHVDDFVTFLNLVALLFISLLPASISLVSSYPEDSLALTIAFLNILLISIAMFFLVFFAVRQTQMLDSLIVEAVKVRTLKWTLYAPLLINPLIALLAIIFAWGVTDQPKIGIITLFMIIPFNFLARFILKKIQVRYLRKRVIYLTNEDEGIFCLINNFVSKERTLALSDGVFSIIGTLIVLDLTADIYKKEGKATEATDFLKEEQYAFYSYFSSFMIAGLLWFIHHSMFSLISAVNSYITIFNGLSLMFLGLIPFGAGVASSFIDGTNTNNEITSVRIMVALIILASLSQLALWSVAHCEKSKCLSNEVNSHMIEFIQLWKLLIFPFTGLLVYLVSFSSGVTLNHFYTYFTFAVPVLFILPRAMLFLMTRIKCFTTKASEERPVSAVSDLRYSRIQIQNEPADTTGLIYNQHDNNYLTTDTFKKLPGSTTSVDGGTITEEVQIVMPIHLRHHVFAKERLVAFSDAVFAIIATIMVIPLKIPEFVTDGANFNLEDYIINSDFALQVAIYYLAFYLVWDAWLSHCRVFHILEHVDDFVTFLNLVALLFISLLPASISLVSSYPEDSLALTIAFLNILLISIAMFFLVFFAVRQTQMLDSLIVEAVKVRTLKWTLYAPLLINPLIALLAIIFAWGVTDQPKIGIITLFMIIPFNFLARFILKKIQVRYLRKRVIYLTNEDEGIFCLINNFVSKERTLALSDGVFSIIGTLIVLDLTADIYKKEGKATEATDFLKEEQYAFYSYFSSFMIAGLLWFIHHSMFSLISAVNSYITIFNGLSLMFLGLIPFGAGVASSFIDGTNTNNEITSVRIMVALIILASLSQLALWSVAHCEKSKCLSNEVNSHMIEFIQLWKLLIFPFTGLLVYLVSFSSGVTLNHFYTYFTFAVPVLFILPRAMLFLMTRIKCFTTKASEERPVSAVSDLRYSRIQIQNEPADTTGLIYNQHDNNYLTTDTFKKLPGSTTSVDGGTITEEVQIV